Protein AF-0000000073550360 (afdb_homodimer)

Nearest PDB structures (foldseek):
  3hii-assembly1_B  TM=9.681E-01  e=3.483E-104  Homo sapiens
  3mph-assembly1_A  TM=9.671E-01  e=2.203E-102  Homo sapiens
  1n9e-assembly2_C  TM=8.984E-01  e=6.653E-64  Komagataella pastoris
  1w7c-assembly1_A  TM=9.086E-01  e=1.720E-62  Komagataella pastoris
  3pgb-assembly1_A  TM=8.938E-01  e=9.768E-61  Aspergillus nidulans

Organism: Merluccius polli (NCBI:txid89951)

Solvent-accessible surface area (backbone atoms only — not comparable to full-atom values): 73670 Å² total; per-residue (Å²): 118,71,70,65,56,49,56,53,50,51,27,52,47,29,41,52,14,38,62,67,34,27,67,70,56,34,60,62,48,70,67,36,51,52,32,51,51,52,53,55,61,66,38,70,91,65,55,55,49,64,39,71,41,72,67,58,55,35,16,23,52,40,35,53,42,61,38,73,72,54,64,76,54,46,44,41,7,33,75,67,57,42,76,68,64,78,46,32,32,34,32,39,33,38,34,39,64,48,99,69,47,32,42,50,39,32,39,37,28,43,58,64,66,54,79,48,71,41,80,54,71,48,76,90,65,50,78,48,59,47,51,18,54,58,89,44,69,32,58,49,52,52,50,50,52,51,47,44,53,53,39,60,75,40,35,69,62,47,25,60,24,46,53,61,30,31,69,58,97,49,82,88,38,28,38,42,75,49,75,42,34,36,26,49,92,51,68,76,31,35,30,30,42,34,38,38,19,44,57,51,74,52,29,54,68,32,42,65,37,43,33,38,30,37,39,59,64,57,58,49,71,87,70,42,44,70,60,34,28,36,46,76,93,39,80,31,72,29,67,65,56,48,50,53,34,56,75,69,64,72,53,87,81,65,69,49,70,72,80,47,92,82,62,52,65,45,42,76,70,60,46,82,72,59,75,31,70,31,46,49,73,65,50,41,66,27,48,58,78,72,62,75,54,56,48,77,57,91,46,30,40,36,40,50,22,36,34,33,22,43,29,67,38,42,56,38,22,57,32,39,31,51,33,21,50,67,41,42,43,48,23,52,32,42,30,48,49,42,42,34,43,43,35,12,42,69,49,71,53,36,54,54,26,40,45,38,34,24,29,66,36,30,21,60,27,32,54,46,57,42,65,59,31,56,35,54,70,79,37,48,66,35,69,44,69,40,35,63,59,42,84,41,42,29,42,23,48,35,20,30,36,39,39,70,43,52,73,66,39,39,32,29,42,43,63,39,68,60,85,74,46,35,48,62,35,35,37,37,27,54,28,53,30,42,36,45,36,40,41,26,48,57,78,52,32,29,40,39,41,38,42,35,43,37,44,58,63,35,36,35,44,39,41,32,39,25,9,36,55,75,35,39,50,51,47,84,74,23,54,46,17,31,25,63,52,51,92,58,22,22,25,39,22,32,37,38,41,37,37,32,41,37,30,42,18,44,82,42,47,44,21,29,40,32,37,36,42,73,41,75,46,76,46,71,25,91,91,43,74,92,42,71,43,74,38,55,29,66,39,78,44,77,32,50,30,14,59,74,35,48,43,46,57,95,51,91,73,68,81,35,44,38,37,28,9,85,86,41,61,26,88,71,67,40,50,21,18,39,28,58,45,78,43,57,62,51,64,66,84,61,62,87,81,42,62,60,37,46,30,46,43,55,59,49,22,49,35,34,38,34,57,68,49,79,88,62,77,60,68,52,50,48,40,21,30,29,19,16,63,66,33,83,35,47,35,55,63,68,40,68,73,44,48,68,28,58,61,24,41,36,26,41,36,42,42,27,20,37,74,44,70,46,40,17,46,32,37,46,33,28,47,24,84,92,37,59,28,30,37,34,43,33,67,45,24,44,46,67,36,28,54,39,36,31,39,29,60,32,39,37,36,34,51,48,96,88,63,48,69,40,78,47,64,56,37,66,64,47,66,31,82,69,68,36,90,55,59,85,71,73,65,63,48,34,46,70,97,119,73,69,64,55,48,56,54,50,50,27,52,49,30,41,52,14,39,62,68,36,28,67,71,57,34,61,62,48,69,68,36,51,53,33,52,53,51,53,54,61,67,37,70,91,64,55,56,48,63,38,70,41,72,69,58,55,35,17,23,51,40,35,54,43,61,38,74,71,55,64,75,54,47,44,42,8,32,75,67,56,43,75,69,65,78,45,32,32,34,33,37,32,39,36,40,64,47,98,70,48,32,41,50,37,29,40,37,28,42,58,62,67,53,81,49,72,42,81,56,72,48,77,90,64,50,78,49,59,47,52,18,53,57,87,45,69,32,58,49,52,52,49,51,51,50,49,44,54,52,40,60,75,40,35,68,62,46,25,59,23,46,54,62,29,30,69,57,97,48,83,86,38,28,38,41,74,51,76,41,33,35,25,49,93,50,67,76,31,35,29,31,42,33,38,40,18,44,57,52,73,51,30,53,67,31,43,65,38,42,33,37,30,37,38,58,64,57,58,49,71,88,70,42,45,70,60,35,29,36,46,75,94,40,82,31,72,29,69,65,58,48,50,51,34,55,74,68,62,73,53,85,81,65,68,50,70,72,81,47,92,82,62,53,65,45,42,77,71,59,47,81,70,56,74,31,72,31,47,49,73,65,48,42,65,28,48,61,80,71,60,75,54,57,48,75,56,93,45,30,40,35,39,51,23,34,35,32,21,42,31,67,38,43,56,37,22,57,32,39,33,51,34,22,49,66,44,42,43,45,24,52,32,43,31,48,48,44,42,34,42,42,36,12,40,71,49,72,54,36,53,53,27,39,46,37,34,25,29,64,36,32,22,59,27,32,54,44,57,43,66,58,30,56,34,56,69,79,36,48,64,36,69,44,70,41,37,63,60,41,83,43,41,29,42,23,49,35,20,29,37,40,40,69,42,52,72,65,38,40,34,30,42,42,64,38,68,62,85,75,45,34,49,62,36,36,37,34,27,55,27,52,30,40,35,44,34,39,42,27,48,56,78,52,32,28,39,39,40,37,41,35,43,38,44,59,62,35,34,34,45,36,40,31,39,25,11,36,57,74,35,41,51,52,47,82,74,22,54,48,16,31,26,64,51,52,90,57,22,21,26,39,22,32,37,37,41,35,36,33,43,37,29,42,18,43,82,42,46,43,22,28,40,33,36,36,42,73,42,78,45,76,46,70,25,90,92,43,72,94,42,69,44,73,38,56,28,66,40,77,44,79,32,49,29,14,56,74,36,47,43,47,58,94,50,89,74,69,81,36,42,38,37,29,8,86,87,41,61,27,86,72,67,41,49,20,17,38,27,58,44,80,45,57,62,53,66,65,85,60,63,87,83,41,61,59,36,47,30,47,43,56,58,48,22,49,35,34,38,35,55,67,48,79,90,63,75,59,69,52,50,46,38,21,31,30,20,17,63,65,35,84,34,46,35,56,62,69,40,70,74,43,50,69,29,58,60,25,41,36,26,42,36,41,41,27,21,37,74,44,70,45,40,17,45,32,37,46,35,30,46,24,84,92,37,58,30,28,38,32,43,33,68,45,24,44,46,66,35,29,55,39,36,29,41,30,57,33,40,37,35,34,51,49,97,90,62,48,69,42,80,48,64,54,39,67,64,49,67,32,84,69,68,35,89,55,57,84,73,76,64,63,46,36,46,70,98

Structure (mmCIF, N/CA/C/O backbone):
data_AF-0000000073550360-model_v1
#
loop_
_entity.id
_entity.type
_entity.pdbx_description
1 polymer 'Amine oxidase'
#
loop_
_atom_site.group_PDB
_atom_site.id
_atom_site.type_symbol
_atom_site.label_atom_id
_atom_site.label_alt_id
_atom_site.label_comp_id
_atom_site.label_asym_id
_atom_site.label_entity_id
_atom_site.label_seq_id
_atom_site.pdbx_PDB_ins_code
_atom_site.Cartn_x
_atom_site.Cartn_y
_atom_site.Cartn_z
_atom_site.occupancy
_atom_site.B_iso_or_equiv
_atom_site.auth_seq_id
_atom_site.auth_comp_id
_atom_site.auth_asym_id
_atom_site.auth_atom_id
_atom_site.pdbx_PDB_model_num
ATOM 1 N N . MET A 1 1 ? 42.625 -15.438 -0.891 1 30.36 1 MET A N 1
ATOM 2 C CA . MET A 1 1 ? 42.469 -15.234 0.547 1 30.36 1 MET A CA 1
ATOM 3 C C . MET A 1 1 ? 42.656 -13.758 0.91 1 30.36 1 MET A C 1
ATOM 5 O O . MET A 1 1 ? 42.219 -13.336 1.99 1 30.36 1 MET A O 1
ATOM 9 N N . LEU A 1 2 ? 43.531 -13.125 0.065 1 32.03 2 LEU A N 1
ATOM 10 C CA . LEU A 1 2 ? 43.812 -11.727 0.352 1 32.03 2 LEU A CA 1
ATOM 11 C C . LEU A 1 2 ? 42.656 -10.828 -0.138 1 32.03 2 LEU A C 1
ATOM 13 O O . LEU A 1 2 ? 42.656 -9.633 0.141 1 32.03 2 LEU A O 1
ATOM 17 N N . VAL A 1 3 ? 41.906 -11.336 -1.149 1 37.34 3 VAL A N 1
ATOM 18 C CA . VAL A 1 3 ? 40.875 -10.492 -1.728 1 37.34 3 VAL A CA 1
ATOM 19 C C . VAL A 1 3 ? 39.719 -10.32 -0.729 1 37.34 3 VAL A C 1
ATOM 21 O O . VAL A 1 3 ? 39.062 -9.281 -0.708 1 37.34 3 VAL A O 1
ATOM 24 N N . GLY A 1 4 ? 39.375 -11.414 0.111 1 40.28 4 GLY A N 1
ATOM 25 C CA . GLY A 1 4 ? 38.281 -11.375 1.062 1 40.28 4 GLY A CA 1
ATOM 26 C C . GLY A 1 4 ? 38.5 -10.375 2.182 1 40.28 4 GLY A C 1
ATOM 27 O O . GLY A 1 4 ? 37.531 -9.828 2.732 1 40.28 4 GLY A O 1
ATOM 28 N N . CYS A 1 5 ? 39.812 -10.242 2.576 1 43.28 5 CYS A N 1
ATOM 29 C CA . CYS A 1 5 ? 40.188 -9.414 3.725 1 43.28 5 CYS A CA 1
ATOM 30 C C . CYS A 1 5 ? 40.031 -7.934 3.391 1 43.28 5 CYS A C 1
ATOM 32 O O . CYS A 1 5 ? 39.906 -7.102 4.285 1 43.28 5 CYS A O 1
ATOM 34 N N . GLY A 1 6 ? 40.188 -7.629 2.146 1 37.59 6 GLY A N 1
ATOM 35 C CA . GLY A 1 6 ? 40.156 -6.23 1.754 1 37.59 6 GLY A CA 1
ATOM 36 C C . GLY A 1 6 ? 38.75 -5.637 1.763 1 37.59 6 GLY A C 1
ATOM 37 O O . GLY A 1 6 ? 38.531 -4.523 2.248 1 37.59 6 GLY A O 1
ATOM 38 N N . ALA A 1 7 ? 37.875 -6.434 1.271 1 52.09 7 ALA A N 1
ATOM 39 C CA . ALA A 1 7 ? 36.5 -5.969 1.209 1 52.09 7 ALA A CA 1
ATOM 40 C C . ALA A 1 7 ? 35.906 -5.844 2.605 1 52.09 7 ALA A C 1
ATOM 42 O O . ALA A 1 7 ? 35.188 -4.875 2.902 1 52.09 7 ALA A O 1
ATOM 43 N N . ALA A 1 8 ? 36.188 -6.785 3.461 1 58.38 8 ALA A N 1
ATOM 44 C CA . ALA A 1 8 ? 35.688 -6.746 4.828 1 58.38 8 ALA A CA 1
ATOM 45 C C . ALA A 1 8 ? 36.281 -5.578 5.605 1 58.38 8 ALA A C 1
ATOM 47 O O . ALA A 1 8 ? 35.625 -4.969 6.445 1 58.38 8 ALA A O 1
ATOM 48 N N . ARG A 1 9 ? 37.531 -5.309 5.379 1 50.12 9 ARG A N 1
ATOM 49 C CA . ARG A 1 9 ? 38.219 -4.203 6.039 1 50.12 9 ARG A CA 1
ATOM 50 C C . ARG A 1 9 ? 37.688 -2.859 5.555 1 50.12 9 ARG A C 1
ATOM 52 O O . ARG A 1 9 ? 37.5 -1.942 6.355 1 50.12 9 ARG A O 1
ATOM 59 N N . PHE A 1 10 ? 37.344 -2.74 4.281 1 53.59 10 PHE A N 1
ATOM 60 C CA . PHE A 1 10 ? 36.781 -1.526 3.697 1 53.59 10 PHE A CA 1
ATOM 61 C C . PHE A 1 10 ? 35.375 -1.278 4.211 1 53.59 10 PHE A C 1
ATOM 63 O O . PHE A 1 10 ? 35 -0.14 4.512 1 53.59 10 PHE A O 1
ATOM 70 N N . ARG A 1 11 ? 34.75 -2.279 4.457 1 67.38 11 ARG A N 1
ATOM 71 C CA . ARG A 1 11 ? 33.375 -2.195 4.977 1 67.38 11 ARG A CA 1
ATOM 72 C C . ARG A 1 11 ? 33.375 -1.773 6.441 1 67.38 11 ARG A C 1
ATOM 74 O O . ARG A 1 11 ? 32.531 -0.972 6.863 1 67.38 11 ARG A O 1
ATOM 81 N N . ARG A 1 12 ? 34.312 -2.326 7.18 1 70 12 ARG A N 1
ATOM 82 C CA . ARG A 1 12 ? 34.438 -1.951 8.586 1 70 12 ARG A CA 1
ATOM 83 C C . ARG A 1 12 ? 34.875 -0.504 8.727 1 70 12 ARG A C 1
ATOM 85 O O . ARG A 1 12 ? 34.375 0.23 9.586 1 70 12 ARG A O 1
ATOM 92 N N . SER A 1 13 ? 35.688 -0.135 7.781 1 75.94 13 SER A N 1
ATOM 93 C CA . SER A 1 13 ? 36.156 1.251 7.793 1 75.94 13 SER A CA 1
ATOM 94 C C . SER A 1 13 ? 35.031 2.205 7.395 1 75.94 13 SER A C 1
ATOM 96 O O . SER A 1 13 ? 34.812 3.24 8.039 1 75.94 13 SER A O 1
ATOM 98 N N . GLY A 1 14 ? 34.281 1.808 6.48 1 79.56 14 GLY A N 1
ATOM 99 C CA . GLY A 1 14 ? 33.156 2.627 6.055 1 79.56 14 GLY A CA 1
ATOM 100 C C . GLY A 1 14 ? 32.156 2.842 7.152 1 79.56 14 GLY A C 1
ATOM 101 O O . GLY A 1 14 ? 31.688 3.969 7.375 1 79.56 14 GLY A O 1
ATOM 102 N N . ARG A 1 15 ? 31.891 1.861 7.832 1 85.06 15 ARG A N 1
ATOM 103 C CA . ARG A 1 15 ? 30.953 1.951 8.945 1 85.06 15 ARG A CA 1
ATOM 104 C C . ARG A 1 15 ? 31.5 2.834 10.062 1 85.06 15 ARG A C 1
ATOM 106 O O . ARG A 1 15 ? 30.781 3.643 10.641 1 85.06 15 ARG A O 1
ATOM 113 N N . ASN A 1 16 ? 32.719 2.645 10.367 1 90.25 16 ASN A N 1
ATOM 114 C CA . ASN A 1 16 ? 33.344 3.445 11.422 1 90.25 16 ASN A CA 1
ATOM 115 C C . ASN A 1 16 ? 33.375 4.926 11.055 1 90.25 16 ASN A C 1
ATOM 117 O O . ASN A 1 16 ? 33.156 5.781 11.922 1 90.25 16 ASN A O 1
ATOM 121 N N . TRP A 1 17 ? 33.625 5.164 9.836 1 93 17 TRP A N 1
ATOM 122 C CA . TRP A 1 17 ? 33.625 6.551 9.383 1 93 17 TRP A CA 1
ATOM 123 C C . TRP A 1 17 ? 32.219 7.137 9.406 1 93 17 TRP A C 1
ATOM 125 O O . TRP A 1 17 ? 32.031 8.312 9.719 1 93 17 TRP A O 1
ATOM 135 N N . ALA A 1 18 ? 31.297 6.266 9.047 1 92.88 18 ALA A N 1
ATOM 136 C CA . ALA A 1 18 ? 29.906 6.699 9.109 1 92.88 18 ALA A CA 1
ATOM 137 C C . ALA A 1 18 ? 29.516 7.055 10.539 1 92.88 18 ALA A C 1
ATOM 139 O O . ALA A 1 18 ? 28.875 8.086 10.773 1 92.88 18 ALA A O 1
ATOM 140 N N . HIS A 1 19 ? 29.844 6.207 11.438 1 94.31 19 HIS A N 1
ATOM 141 C CA . HIS A 1 19 ? 29.578 6.457 12.844 1 94.31 19 HIS A CA 1
ATOM 142 C C . HIS A 1 19 ? 30.266 7.73 13.32 1 94.31 19 HIS A C 1
ATOM 144 O O . HIS A 1 19 ? 29.656 8.547 14.016 1 94.31 19 HIS A O 1
ATOM 150 N N . HIS A 1 20 ? 31.484 7.895 12.906 1 94.12 20 HIS A N 1
ATOM 151 C CA . HIS A 1 20 ? 32.25 9.078 13.242 1 94.12 20 HIS A CA 1
ATOM 152 C C . HIS A 1 20 ? 31.594 10.344 12.719 1 94.12 20 HIS A C 1
ATOM 154 O O . HIS A 1 20 ? 31.547 11.359 13.414 1 94.12 20 HIS A O 1
ATOM 160 N N . GLY A 1 21 ? 31.078 10.258 11.539 1 96.44 21 GLY A N 1
ATOM 161 C CA . GLY A 1 21 ? 30.547 11.43 10.867 1 96.44 21 GLY A CA 1
ATOM 162 C C . GLY A 1 21 ? 29.109 11.727 11.25 1 96.44 21 GLY A C 1
ATOM 163 O O . GLY A 1 21 ? 28.578 12.805 10.938 1 96.44 21 GLY A O 1
ATOM 164 N N . ALA A 1 22 ? 28.422 10.828 11.945 1 97.19 22 ALA A N 1
ATOM 165 C CA . ALA A 1 22 ? 26.984 10.906 12.18 1 97.19 22 ALA A CA 1
ATOM 166 C C . ALA A 1 22 ? 26.625 12.195 12.906 1 97.19 22 ALA A C 1
ATOM 168 O O . ALA A 1 22 ? 25.578 12.797 12.625 1 97.19 22 ALA A O 1
ATOM 169 N N . SER A 1 23 ? 27.422 12.672 13.812 1 97.12 23 SER A N 1
ATOM 170 C CA . SER A 1 23 ? 27.109 13.797 14.68 1 97.12 23 SER A CA 1
ATOM 171 C C . SER A 1 23 ? 27.047 15.102 13.883 1 97.12 23 SER A C 1
ATOM 173 O O . SER A 1 23 ? 26.484 16.094 14.352 1 97.12 23 SER A O 1
ATOM 175 N N . MET A 1 24 ? 27.688 15.109 12.664 1 97 24 MET A N 1
ATOM 176 C CA . MET A 1 24 ? 27.625 16.297 11.82 1 97 24 MET A CA 1
ATOM 177 C C . MET A 1 24 ? 26.172 16.641 11.469 1 97 24 MET A C 1
ATOM 179 O O . MET A 1 24 ? 25.859 17.812 11.227 1 97 24 MET A O 1
ATOM 183 N N . PHE A 1 25 ? 25.344 15.617 11.5 1 98.25 25 PHE A N 1
ATOM 184 C CA . PHE A 1 25 ? 23.969 15.781 11.031 1 98.25 25 PHE A CA 1
ATOM 185 C C . PHE A 1 25 ? 23.016 15.906 12.211 1 98.25 25 PHE A C 1
ATOM 187 O O . PHE A 1 25 ? 21.812 16.156 12.023 1 98.25 25 PHE A O 1
ATOM 194 N N . ALA A 1 26 ? 23.484 15.75 13.438 1 98.12 26 ALA A N 1
ATOM 195 C CA . ALA A 1 26 ? 22.609 15.773 14.609 1 98.12 26 ALA A CA 1
ATOM 196 C C . ALA A 1 26 ? 21.953 17.141 14.773 1 98.12 26 ALA A C 1
ATOM 198 O O . ALA A 1 26 ? 22.562 18.172 14.492 1 98.12 26 ALA A O 1
ATOM 199 N N . ASP A 1 27 ? 20.766 17.156 15.289 1 98.12 27 ASP A N 1
ATOM 200 C CA . ASP A 1 27 ? 20.141 18.422 15.672 1 98.12 27 ASP A CA 1
ATOM 201 C C . ASP A 1 27 ? 20.984 19.172 16.703 1 98.12 27 ASP A C 1
ATOM 203 O O . ASP A 1 27 ? 21.75 18.562 17.438 1 98.12 27 ASP A O 1
ATOM 207 N N . LEU A 1 28 ? 20.812 20.469 16.688 1 98.44 28 LEU A N 1
ATOM 208 C CA . LEU A 1 28 ? 21.531 21.25 17.688 1 98.44 28 LEU A CA 1
ATOM 209 C C . LEU A 1 28 ? 21.125 20.844 19.109 1 98.44 28 LEU A C 1
ATOM 211 O O . LEU A 1 28 ? 19.953 20.625 19.375 1 98.44 28 LEU A O 1
ATOM 215 N N . SER A 1 29 ? 22.141 20.656 19.969 1 97.88 29 SER A N 1
ATOM 216 C CA . SER A 1 29 ? 21.859 20.391 21.375 1 97.88 29 SER A CA 1
ATOM 217 C C . SER A 1 29 ? 21.312 21.609 22.094 1 97.88 29 SER A C 1
ATOM 219 O O . SER A 1 29 ? 21.391 22.734 21.562 1 97.88 29 SER A O 1
ATOM 221 N N . VAL A 1 30 ? 20.75 21.438 23.25 1 98.31 30 VAL A N 1
ATOM 222 C CA . VAL A 1 30 ? 20.25 22.531 24.062 1 98.31 30 VAL A CA 1
ATOM 223 C C . VAL A 1 30 ? 21.375 23.531 24.328 1 98.31 30 VAL A C 1
ATOM 225 O O . VAL A 1 30 ? 21.172 24.75 24.25 1 98.31 30 VAL A O 1
ATOM 228 N N . ARG A 1 31 ? 22.578 23.047 24.609 1 98.38 31 ARG A N 1
ATOM 229 C CA . ARG A 1 31 ? 23.734 23.891 24.859 1 98.38 31 ARG A CA 1
ATOM 230 C C . ARG A 1 31 ? 24.062 24.734 23.641 1 98.38 31 ARG A C 1
ATOM 232 O O . ARG A 1 31 ? 24.328 25.938 23.75 1 98.38 31 ARG A O 1
ATOM 239 N N . GLU A 1 32 ? 24.062 24.109 22.5 1 98.75 32 GLU A N 1
ATOM 240 C CA . GLU A 1 32 ? 24.344 24.844 21.266 1 98.75 32 GLU A CA 1
ATOM 241 C C . GLU A 1 32 ? 23.281 25.891 20.984 1 98.75 32 GLU A C 1
ATOM 243 O O . GLU A 1 32 ? 23.594 27.016 20.578 1 98.75 32 GLU A O 1
ATOM 248 N N . LEU A 1 33 ? 22.031 25.562 21.141 1 98.81 33 LEU A N 1
ATOM 249 C CA . LEU A 1 33 ? 20.938 26.5 20.922 1 98.81 33 LEU A CA 1
ATOM 250 C C . LEU A 1 33 ? 21.062 27.719 21.828 1 98.81 33 LEU A C 1
ATOM 252 O O . LEU A 1 33 ? 20.906 28.859 21.375 1 98.81 33 LEU A O 1
ATOM 256 N N . LYS A 1 34 ? 21.328 27.469 23.094 1 98.69 34 LYS A N 1
ATOM 257 C CA . LYS A 1 34 ? 21.484 28.562 24.047 1 98.69 34 LYS A CA 1
ATOM 258 C C . LYS A 1 34 ? 22.703 29.422 23.703 1 98.69 34 LYS A C 1
ATOM 260 O O . LYS A 1 34 ? 22.656 30.641 23.844 1 98.69 34 LYS A O 1
ATOM 265 N N . ALA A 1 35 ? 23.781 28.75 23.266 1 98.75 35 ALA A N 1
ATOM 266 C CA . ALA A 1 35 ? 25 29.469 22.875 1 98.75 35 ALA A CA 1
ATOM 267 C C . ALA A 1 35 ? 24.734 30.391 21.688 1 98.75 35 ALA A C 1
ATOM 269 O O . ALA A 1 35 ? 25.203 31.531 21.672 1 98.75 35 ALA A O 1
ATOM 270 N N . VAL A 1 36 ? 24.047 29.906 20.703 1 98.81 36 VAL A N 1
ATOM 271 C CA . VAL A 1 36 ? 23.719 30.688 19.516 1 98.81 36 VAL A CA 1
ATOM 272 C C . VAL A 1 36 ? 22.859 31.875 19.906 1 98.81 36 VAL A C 1
ATOM 274 O O . VAL A 1 36 ? 23.109 33 19.469 1 98.81 36 VAL A O 1
ATOM 277 N N . ARG A 1 37 ? 21.828 31.688 20.656 1 98.56 37 ARG A N 1
ATOM 278 C CA . ARG A 1 37 ? 20.969 32.75 21.109 1 98.56 37 ARG A CA 1
ATOM 279 C C . ARG A 1 37 ? 21.75 33.812 21.875 1 98.56 37 ARG A C 1
ATOM 281 O O . ARG A 1 37 ? 21.609 35.031 21.625 1 98.56 37 ARG A O 1
ATOM 288 N N . SER A 1 38 ? 22.547 33.344 22.844 1 98.19 38 SER A N 1
ATOM 289 C CA . SER A 1 38 ? 23.344 34.25 23.672 1 98.19 38 SER A CA 1
ATOM 290 C C . SER A 1 38 ? 24.281 35.094 22.828 1 98.19 38 SER A C 1
ATOM 292 O O . SER A 1 38 ? 24.406 36.312 23.047 1 98.19 38 SER A O 1
ATOM 294 N N . TYR A 1 39 ? 24.984 34.531 21.938 1 98.56 39 TYR A N 1
ATOM 295 C CA . TYR A 1 39 ? 25.906 35.219 21.047 1 98.56 39 TYR A CA 1
ATOM 296 C C . TYR A 1 39 ? 25.203 36.344 20.297 1 98.56 39 TYR A C 1
ATOM 298 O O . TYR A 1 39 ? 25.688 37.5 20.281 1 98.56 39 TYR A O 1
ATOM 306 N N . LEU A 1 40 ? 24.047 36.031 19.672 1 98.69 40 LEU A N 1
ATOM 307 C CA . LEU A 1 40 ? 23.344 37.031 18.875 1 98.69 40 LEU A CA 1
ATOM 308 C C . LEU A 1 40 ? 22.766 38.125 19.75 1 98.69 40 LEU A C 1
ATOM 310 O O . LEU A 1 40 ? 22.734 39.281 19.344 1 98.69 40 LEU A O 1
ATOM 314 N N . HIS A 1 41 ? 22.281 37.812 20.938 1 97.88 41 HIS A N 1
ATOM 315 C CA . HIS A 1 41 ? 21.703 38.812 21.844 1 97.88 41 HIS A CA 1
ATOM 316 C C . HIS A 1 41 ? 22.766 39.75 22.375 1 97.88 41 HIS A C 1
ATOM 318 O O . HIS A 1 41 ? 22.453 40.844 22.828 1 97.88 41 HIS A O 1
ATOM 324 N N . LYS A 1 42 ? 24.016 39.312 22.328 1 97.38 42 LYS A N 1
ATOM 325 C CA . LYS A 1 42 ? 25.109 40.156 22.797 1 97.38 42 LYS A CA 1
ATOM 326 C C . LYS A 1 42 ? 25.516 41.188 21.75 1 97.38 42 LYS A C 1
ATOM 328 O O . LYS A 1 42 ? 26.219 42.156 22.047 1 97.38 42 LYS A O 1
ATOM 333 N N . LEU A 1 43 ? 25.094 41.031 20.594 1 97.81 43 LEU A N 1
ATOM 334 C CA . LEU A 1 43 ? 25.406 41.969 19.531 1 97.81 43 LEU A CA 1
ATOM 335 C C . LEU A 1 43 ? 24.422 43.156 19.547 1 97.81 43 LEU A C 1
ATOM 337 O O . LEU A 1 43 ? 23.297 43.031 19.062 1 97.81 43 LEU A O 1
ATOM 341 N N . PRO A 1 44 ? 24.828 44.344 19.922 1 95.88 44 PRO A N 1
ATOM 342 C CA . PRO A 1 44 ? 23.906 45.469 20.062 1 95.88 44 PRO A CA 1
ATOM 343 C C . PRO A 1 44 ? 23.328 45.938 18.734 1 95.88 44 PRO A C 1
ATOM 345 O O . PRO A 1 44 ? 22.203 46.438 18.672 1 95.88 44 PRO A O 1
ATOM 348 N N . GLU A 1 45 ? 24.094 45.719 17.703 1 95.25 45 GLU A N 1
ATOM 349 C CA . GLU A 1 45 ? 23.656 46.219 16.406 1 95.25 45 GLU A CA 1
ATOM 350 C C . GLU A 1 45 ? 22.406 45.5 15.93 1 95.25 45 GLU A C 1
ATOM 352 O O . GLU A 1 45 ? 21.672 46 15.07 1 95.25 45 GLU A O 1
ATOM 357 N N . LEU A 1 46 ? 22.141 44.312 16.469 1 97.44 46 LEU A N 1
ATOM 358 C CA . LEU A 1 46 ? 20.969 43.562 16.047 1 97.44 46 LEU A CA 1
ATOM 359 C C . LEU A 1 46 ? 19.719 44 16.797 1 97.44 46 LEU A C 1
ATOM 361 O O . LEU A 1 46 ? 18.609 43.75 16.344 1 97.44 46 LEU A O 1
ATOM 365 N N . GLY A 1 47 ? 19.891 44.625 17.953 1 97.12 47 GLY A N 1
ATOM 366 C CA . GLY A 1 47 ? 18.781 45.125 18.719 1 97.12 47 GLY A CA 1
ATOM 367 C C . GLY A 1 47 ? 17.766 44.062 19.078 1 97.12 47 GLY A C 1
ATOM 368 O O . GLY A 1 47 ? 16.547 44.312 19.047 1 97.12 47 GLY A O 1
ATOM 369 N N . LEU A 1 48 ? 18.141 42.875 19.406 1 98 48 LEU A N 1
ATOM 370 C CA . LEU A 1 48 ? 17.25 41.75 19.625 1 98 48 LEU A CA 1
ATOM 371 C C . LEU A 1 48 ? 16.531 41.875 20.969 1 98 48 LEU A C 1
ATOM 373 O O . LEU A 1 48 ? 17.141 42.312 21.953 1 98 48 LEU A O 1
ATOM 377 N N . THR A 1 49 ? 15.281 41.562 20.953 1 97.12 49 THR A N 1
ATOM 378 C CA . THR A 1 49 ? 14.484 41.406 22.156 1 97.12 49 THR A CA 1
ATOM 379 C C . THR A 1 49 ? 13.844 40.031 22.203 1 97.12 49 THR A C 1
ATOM 381 O O . THR A 1 49 ? 14.078 39.188 21.328 1 97.12 49 THR A O 1
ATOM 384 N N . ASP A 1 50 ? 13.07 39.781 23.25 1 96.56 50 ASP A N 1
ATOM 385 C CA . ASP A 1 50 ? 12.445 38.469 23.422 1 96.56 50 ASP A CA 1
ATOM 386 C C . ASP A 1 50 ? 11.367 38.219 22.375 1 96.56 50 ASP A C 1
ATOM 388 O O . ASP A 1 50 ? 10.578 39.125 22.062 1 96.56 50 ASP A O 1
ATOM 392 N N . ALA A 1 51 ? 11.414 37.094 21.797 1 96.5 51 ALA A N 1
ATOM 393 C CA . ALA A 1 51 ? 10.445 36.719 20.766 1 96.5 51 ALA A CA 1
ATOM 394 C C . ALA A 1 51 ? 9.016 36.781 21.297 1 96.5 51 ALA A C 1
ATOM 396 O O . ALA A 1 51 ? 8.102 37.188 20.578 1 96.5 51 ALA A O 1
ATOM 397 N N . ARG A 1 52 ? 8.781 36.5 22.562 1 94.31 52 ARG A N 1
ATOM 398 C CA . ARG A 1 52 ? 7.438 36.375 23.109 1 94.31 52 ARG A CA 1
ATOM 399 C C . ARG A 1 52 ? 6.98 37.719 23.703 1 94.31 52 ARG A C 1
ATOM 401 O O . ARG A 1 52 ? 5.891 37.812 24.281 1 94.31 52 ARG A O 1
ATOM 408 N N . SER A 1 53 ? 7.797 38.719 23.516 1 95.25 53 SER A N 1
ATOM 409 C CA . SER A 1 53 ? 7.371 40.031 23.984 1 95.25 53 SER A CA 1
ATOM 410 C C . SER A 1 53 ? 6.18 40.562 23.188 1 95.25 53 SER A C 1
ATOM 412 O O . SER A 1 53 ? 5.977 40.156 22.047 1 95.25 53 SER A O 1
ATOM 414 N N . LYS A 1 54 ? 5.457 41.469 23.672 1 93.88 54 LYS A N 1
ATOM 415 C CA . LYS A 1 54 ? 4.148 41.875 23.172 1 93.88 54 LYS A CA 1
ATOM 416 C C . LYS A 1 54 ? 4.285 42.719 21.922 1 93.88 54 LYS A C 1
ATOM 418 O O . LYS A 1 54 ? 3.531 42.562 20.953 1 93.88 54 LYS A O 1
ATOM 423 N N . PRO A 1 55 ? 5.223 43.656 21.906 1 95.94 55 PRO A N 1
ATOM 424 C CA . PRO A 1 55 ? 5.285 44.531 20.719 1 95.94 55 PRO A CA 1
ATOM 425 C C . PRO A 1 55 ? 5.625 43.75 19.453 1 95.94 55 PRO A C 1
ATOM 427 O O . PRO A 1 55 ? 6.441 42.812 19.484 1 95.94 55 PRO A O 1
ATOM 430 N N . LEU A 1 56 ? 4.965 44.062 18.406 1 97.06 56 LEU A N 1
ATOM 431 C CA . LEU A 1 56 ? 5.281 43.469 17.109 1 97.06 56 LEU A CA 1
ATOM 432 C C . LEU A 1 56 ? 6.457 44.188 16.453 1 97.06 56 LEU A C 1
ATOM 434 O O . LEU A 1 56 ? 7.195 43.562 15.672 1 97.06 56 LEU A O 1
ATOM 438 N N . LYS A 1 57 ? 6.547 45.531 16.734 1 97 57 LYS A N 1
ATOM 439 C CA . LYS A 1 57 ? 7.703 46.281 16.281 1 97 57 LYS A CA 1
ATOM 440 C C . LYS A 1 57 ? 8.945 45.969 17.094 1 97 57 LYS A C 1
ATOM 442 O O . LYS A 1 57 ? 9.352 46.75 17.953 1 97 57 LYS A O 1
ATOM 447 N N . LYS A 1 58 ? 9.57 44.906 16.844 1 97.56 58 LYS A N 1
ATOM 448 C CA . LYS A 1 58 ? 10.734 44.406 17.562 1 97.56 58 LYS A CA 1
ATOM 449 C C . LYS A 1 58 ? 11.633 43.594 16.641 1 97.56 58 LYS A C 1
ATOM 451 O O . LYS A 1 58 ? 11.211 43.156 15.57 1 97.56 58 LYS A O 1
ATOM 456 N N . ASN A 1 59 ? 12.836 43.5 17.031 1 98.25 59 ASN A N 1
ATOM 457 C CA . ASN A 1 59 ? 13.742 42.5 16.453 1 98.25 59 ASN A CA 1
ATOM 458 C C . ASN A 1 59 ? 13.828 41.25 17.312 1 98.25 59 ASN A C 1
ATOM 460 O O . ASN A 1 59 ? 13.992 41.344 18.531 1 98.25 59 ASN A O 1
ATOM 464 N N . SER A 1 60 ? 13.586 40.094 16.719 1 98.31 60 SER A N 1
ATOM 465 C CA . SER A 1 60 ? 13.617 38.844 17.516 1 98.31 60 SER A CA 1
ATOM 466 C C . SER A 1 60 ? 14.039 37.656 16.672 1 98.31 60 SER A C 1
ATOM 468 O O . SER A 1 60 ? 13.938 37.688 15.438 1 98.31 60 SER A O 1
ATOM 470 N N . ILE A 1 61 ? 14.555 36.625 17.297 1 98.5 61 ILE A N 1
ATOM 471 C CA . ILE A 1 61 ? 14.891 35.375 16.641 1 98.5 61 ILE A CA 1
ATOM 472 C C . ILE A 1 61 ? 13.633 34.5 16.469 1 98.5 61 ILE A C 1
ATOM 474 O O . ILE A 1 61 ? 12.914 34.25 17.438 1 98.5 61 ILE A O 1
ATOM 478 N N . LEU A 1 62 ? 13.383 34.094 15.281 1 98.25 62 LEU A N 1
ATOM 479 C CA . LEU A 1 62 ? 12.227 33.25 15.016 1 98.25 62 LEU A CA 1
ATOM 480 C C . LEU A 1 62 ? 12.602 31.766 15.133 1 98.25 62 LEU A C 1
ATOM 482 O O . LEU A 1 62 ? 11.82 30.969 15.656 1 98.25 62 LEU A O 1
ATOM 486 N N . MET A 1 63 ? 13.734 31.375 14.609 1 98.62 63 MET A N 1
ATOM 487 C CA . MET A 1 63 ? 14.07 29.953 14.539 1 98.62 63 MET A CA 1
ATOM 488 C C . MET A 1 63 ? 15.586 29.75 14.555 1 98.62 63 MET A C 1
ATOM 490 O O . MET A 1 63 ? 16.328 30.562 14.008 1 98.62 63 MET A O 1
ATOM 494 N N . ILE A 1 64 ? 16.094 28.75 15.18 1 98.75 64 ILE A N 1
ATOM 495 C CA . ILE A 1 64 ? 17.453 28.266 15.125 1 98.75 64 ILE A CA 1
ATOM 496 C C . ILE A 1 64 ? 17.469 26.781 14.789 1 98.75 64 ILE A C 1
ATOM 498 O O . ILE A 1 64 ? 16.797 25.984 15.461 1 98.75 64 ILE A O 1
ATOM 502 N N . GLU A 1 65 ? 18.094 26.344 13.805 1 98.38 65 GLU A N 1
ATOM 503 C CA . GLU A 1 65 ? 18.281 24.922 13.5 1 98.38 65 GLU A CA 1
ATOM 504 C C . GLU A 1 65 ? 19.672 24.672 12.914 1 98.38 65 GLU A C 1
ATOM 506 O O . GLU A 1 65 ? 20.438 25.594 12.664 1 98.38 65 GLU A O 1
ATOM 511 N N . LEU A 1 66 ? 20.031 23.438 12.75 1 98.5 66 LEU A N 1
ATOM 512 C CA . LEU A 1 66 ? 21.328 23.047 12.211 1 98.5 66 LEU A CA 1
ATOM 513 C C . LEU A 1 66 ? 21.469 23.5 10.766 1 98.5 66 LEU A C 1
ATOM 515 O O . LEU A 1 66 ? 20.531 23.359 9.969 1 98.5 66 LEU A O 1
ATOM 519 N N . HIS A 1 67 ? 22.547 24.141 10.469 1 98 67 HIS A N 1
ATOM 520 C CA . HIS A 1 67 ? 22.953 24.344 9.086 1 98 67 HIS A CA 1
ATOM 521 C C . HIS A 1 67 ? 23.875 23.219 8.617 1 98 67 HIS A C 1
ATOM 523 O O . HIS A 1 67 ? 24.969 23.047 9.156 1 98 67 HIS A O 1
ATOM 529 N N . LEU A 1 68 ? 23.516 22.516 7.68 1 97.31 68 LEU A N 1
ATOM 530 C CA . LEU A 1 68 ? 24.25 21.328 7.23 1 97.31 68 LEU A CA 1
ATOM 531 C C . LEU A 1 68 ? 25.531 21.734 6.516 1 97.31 68 LEU A C 1
ATOM 533 O O . LEU A 1 68 ? 25.594 22.781 5.855 1 97.31 68 LEU A O 1
ATOM 537 N N . PRO A 1 69 ? 26.578 20.984 6.633 1 97.25 69 PRO A N 1
ATOM 538 C CA . PRO A 1 69 ? 27.781 21.234 5.828 1 97.25 69 PRO A CA 1
ATOM 539 C C . PRO A 1 69 ? 27.562 20.953 4.344 1 97.25 69 PRO A C 1
ATOM 541 O O . PRO A 1 69 ? 26.625 20.234 3.975 1 97.25 69 PRO A O 1
ATOM 544 N N . ARG A 1 70 ? 28.469 21.594 3.57 1 96.56 70 ARG A N 1
ATOM 545 C CA . ARG A 1 70 ? 28.484 21.219 2.158 1 96.56 70 ARG A CA 1
ATOM 546 C C . ARG A 1 70 ? 28.797 19.734 1.99 1 96.56 70 ARG A C 1
ATOM 548 O O . ARG A 1 70 ? 29.562 19.172 2.768 1 96.56 70 ARG A O 1
ATOM 555 N N . LYS A 1 71 ? 28.141 19.156 0.989 1 97.12 71 LYS A N 1
ATOM 556 C CA . LYS A 1 71 ? 28.234 17.703 0.802 1 97.12 71 LYS A CA 1
ATOM 557 C C . LYS A 1 71 ? 29.703 17.266 0.678 1 97.12 71 LYS A C 1
ATOM 559 O O . LYS A 1 71 ? 30.109 16.266 1.271 1 97.12 71 LYS A O 1
ATOM 564 N N . HIS A 1 72 ? 30.5 17.969 -0.137 1 96.38 72 HIS A N 1
ATOM 565 C CA . HIS A 1 72 ? 31.891 17.547 -0.356 1 96.38 72 HIS A CA 1
ATOM 566 C C . HIS A 1 72 ? 32.688 17.594 0.94 1 96.38 72 HIS A C 1
ATOM 568 O O . HIS A 1 72 ? 33.625 16.812 1.134 1 96.38 72 HIS A O 1
ATOM 574 N N . GLU A 1 73 ? 32.375 18.531 1.832 1 97.38 73 GLU A N 1
ATOM 575 C CA . GLU A 1 73 ? 33.031 18.609 3.135 1 97.38 73 GLU A CA 1
ATOM 576 C C . GLU A 1 73 ? 32.594 17.438 4.031 1 97.38 73 GLU A C 1
ATOM 578 O O . GLU A 1 73 ? 33.438 16.859 4.727 1 97.38 73 GLU A O 1
ATOM 583 N N . ALA A 1 74 ? 31.375 17.156 4.047 1 97.88 74 ALA A N 1
ATOM 584 C CA . ALA A 1 74 ? 30.859 16.047 4.84 1 97.88 74 ALA A CA 1
ATOM 585 C C . ALA A 1 74 ? 31.469 14.727 4.395 1 97.88 74 ALA A C 1
ATOM 587 O O . ALA A 1 74 ? 31.781 13.867 5.227 1 97.88 74 ALA A O 1
ATOM 588 N N . LEU A 1 75 ? 31.641 14.57 3.078 1 97.44 75 LEU A N 1
ATOM 589 C CA . LEU A 1 75 ? 32.125 13.305 2.523 1 97.44 75 LEU A CA 1
ATOM 590 C C . LEU A 1 75 ? 33.562 13.047 2.936 1 97.44 75 LEU A C 1
ATOM 592 O O . LEU A 1 75 ? 34 11.898 3.021 1 97.44 75 LEU A O 1
ATOM 596 N N . ARG A 1 76 ? 34.344 14.109 3.246 1 96.94 76 ARG A N 1
ATOM 597 C CA . ARG A 1 76 ? 35.688 13.922 3.746 1 96.94 76 ARG A CA 1
ATOM 598 C C . ARG A 1 76 ? 35.688 13.18 5.078 1 96.94 76 ARG A C 1
ATOM 600 O O . ARG A 1 76 ? 36.531 12.328 5.32 1 96.94 76 ARG A O 1
ATOM 607 N N . ALA A 1 77 ? 34.719 13.469 5.906 1 96.75 77 ALA A N 1
ATOM 608 C CA . ALA A 1 77 ? 34.594 12.781 7.184 1 96.75 77 ALA A CA 1
ATOM 609 C C . ALA A 1 77 ? 34 11.391 6.996 1 96.75 77 ALA A C 1
ATOM 611 O O . ALA A 1 77 ? 34.469 10.414 7.582 1 96.75 77 ALA A O 1
ATOM 612 N N . LEU A 1 78 ? 33 11.258 6.18 1 97.31 78 LEU A N 1
ATOM 613 C CA . LEU A 1 78 ? 32.188 10.047 6.035 1 97.31 78 LEU A CA 1
ATOM 614 C C . LEU A 1 78 ? 32.969 8.969 5.293 1 97.31 78 LEU A C 1
ATOM 616 O O . LEU A 1 78 ? 32.781 7.773 5.543 1 97.31 78 LEU A O 1
ATOM 620 N N . ASP A 1 79 ? 33.812 9.414 4.344 1 95.44 79 ASP A N 1
ATOM 621 C CA . ASP A 1 79 ? 34.438 8.438 3.463 1 95.44 79 ASP A CA 1
ATOM 622 C C . ASP A 1 79 ? 35.938 8.258 3.807 1 95.44 79 ASP A C 1
ATOM 624 O O . ASP A 1 79 ? 36.531 7.242 3.465 1 95.44 79 ASP A O 1
ATOM 628 N N . ARG A 1 80 ? 36.562 9.273 4.523 1 93.94 80 ARG A N 1
ATOM 629 C CA . ARG A 1 80 ? 38 9.219 4.742 1 93.94 80 ARG A CA 1
ATOM 630 C C . ARG A 1 80 ? 38.312 9.359 6.223 1 93.94 80 ARG A C 1
ATOM 632 O O . ARG A 1 80 ? 39.5 9.352 6.602 1 93.94 80 ARG A O 1
ATOM 639 N N . GLY A 1 81 ? 37.312 9.516 6.996 1 93.25 81 GLY A N 1
ATOM 640 C CA . GLY A 1 81 ? 37.562 9.602 8.43 1 93.25 81 GLY A CA 1
ATOM 641 C C . GLY A 1 81 ? 38.219 10.898 8.844 1 93.25 81 GLY A C 1
ATOM 642 O O . GLY A 1 81 ? 38.781 10.984 9.938 1 93.25 81 GLY A O 1
ATOM 643 N N . GLN A 1 82 ? 38.219 11.852 8.016 1 96 82 GLN A N 1
ATOM 644 C CA . GLN A 1 82 ? 38.844 13.133 8.336 1 96 82 GLN A CA 1
ATOM 645 C C . GLN A 1 82 ? 38 13.891 9.383 1 96 82 GLN A C 1
ATOM 647 O O . GLN A 1 82 ? 36.969 13.398 9.836 1 96 82 GLN A O 1
ATOM 652 N N . ALA A 1 83 ? 38.562 14.977 9.766 1 96.31 83 ALA A N 1
ATOM 653 C CA . ALA A 1 83 ? 37.875 15.805 10.758 1 96.31 83 ALA A CA 1
ATOM 654 C C . ALA A 1 83 ? 36.531 16.281 10.242 1 96.31 83 ALA A C 1
ATOM 656 O O . ALA A 1 83 ? 36.406 16.625 9.062 1 96.31 83 ALA A O 1
ATOM 657 N N . LYS A 1 84 ? 35.625 16.234 11.078 1 97.12 84 LYS A N 1
ATOM 658 C CA . LYS A 1 84 ? 34.281 16.719 10.734 1 97.12 84 LYS A CA 1
ATOM 659 C C . LYS A 1 84 ? 34.281 18.234 10.531 1 97.12 84 LYS A C 1
ATOM 661 O O . LYS A 1 84 ? 35 18.953 11.242 1 97.12 84 LYS A O 1
ATOM 666 N N . PRO A 1 85 ? 33.469 18.672 9.547 1 97.12 85 PRO A N 1
ATOM 667 C CA . PRO A 1 85 ? 33.281 20.125 9.477 1 97.12 85 PRO A CA 1
ATOM 668 C C . PRO A 1 85 ? 32.688 20.703 10.758 1 97.12 85 PRO A C 1
ATOM 670 O O . PRO A 1 85 ? 31.953 20.031 11.469 1 97.12 85 PRO A O 1
ATOM 673 N N . SER A 1 86 ? 33.094 21.984 11.016 1 96 86 SER A N 1
ATOM 674 C CA . SER A 1 86 ? 32.5 22.672 12.18 1 96 86 SER A CA 1
ATOM 675 C C . SER A 1 86 ? 31 22.781 12.07 1 96 86 SER A C 1
ATOM 677 O O . SER A 1 86 ? 30.469 23.062 10.992 1 96 86 SER A O 1
ATOM 679 N N . ARG A 1 87 ? 30.359 22.547 13.164 1 98 87 ARG A N 1
ATOM 680 C CA . ARG A 1 87 ? 28.906 22.688 13.18 1 98 87 ARG A CA 1
ATOM 681 C C . ARG A 1 87 ? 28.5 24.156 13.125 1 98 87 ARG A C 1
ATOM 683 O O . ARG A 1 87 ? 29.188 25.016 13.68 1 98 87 ARG A O 1
ATOM 690 N N . GLU A 1 88 ? 27.469 24.391 12.398 1 98.56 88 GLU A N 1
ATOM 691 C CA . GLU A 1 88 ? 26.938 25.734 12.219 1 98.56 88 GLU A CA 1
ATOM 692 C C . GLU A 1 88 ? 25.422 25.766 12.414 1 98.56 88 GLU A C 1
ATOM 694 O O . GLU A 1 88 ? 24.75 24.734 12.266 1 98.56 88 GLU A O 1
ATOM 699 N N . ALA A 1 89 ? 24.891 26.906 12.766 1 98.81 89 ALA A N 1
ATOM 700 C CA . ALA A 1 89 ? 23.453 27.078 12.945 1 98.81 89 ALA A CA 1
ATOM 701 C C . ALA A 1 89 ? 22.891 28.062 11.93 1 98.81 89 ALA A C 1
ATOM 703 O O . ALA A 1 89 ? 23.531 29.062 11.602 1 98.81 89 ALA A O 1
ATOM 704 N N . ARG A 1 90 ? 21.797 27.734 11.391 1 98.62 90 ARG A N 1
ATOM 705 C CA . ARG A 1 90 ? 21 28.688 10.641 1 98.62 90 ARG A CA 1
ATOM 706 C C . ARG A 1 90 ? 19.984 29.375 11.547 1 98.62 90 ARG A C 1
ATOM 708 O O . ARG A 1 90 ? 19.219 28.719 12.25 1 98.62 90 ARG A O 1
ATOM 715 N N . VAL A 1 91 ? 19.984 30.703 11.539 1 98.81 91 VAL A N 1
ATOM 716 C CA . VAL A 1 91 ? 19.109 31.484 12.414 1 98.81 91 VAL A CA 1
ATOM 717 C C . VAL A 1 91 ? 18.25 32.406 11.578 1 98.81 91 VAL A C 1
ATOM 719 O O . VAL A 1 91 ? 18.75 33.125 10.711 1 98.81 91 VAL A O 1
ATOM 722 N N . VAL A 1 92 ? 17.016 32.375 11.82 1 98.5 92 VAL A N 1
ATOM 723 C CA . VAL A 1 92 ? 16.078 33.312 11.188 1 98.5 92 VAL A CA 1
ATOM 724 C C . VAL A 1 92 ? 15.75 34.438 12.148 1 98.5 92 VAL A C 1
ATOM 726 O O . VAL A 1 92 ? 15.195 34.219 13.227 1 98.5 92 VAL A O 1
ATOM 729 N N . VAL A 1 93 ? 16.047 35.656 11.773 1 98.44 93 VAL A N 1
ATOM 730 C CA . VAL A 1 93 ? 15.805 36.844 12.602 1 98.44 93 VAL A CA 1
ATOM 731 C C . VAL A 1 93 ? 14.781 37.75 11.906 1 98.44 93 VAL A C 1
ATOM 733 O O . VAL A 1 93 ? 14.906 38.031 10.711 1 98.44 93 VAL A O 1
ATOM 736 N N . GLN A 1 94 ? 13.828 38.125 12.641 1 98 94 GLN A N 1
ATOM 737 C CA . GLN A 1 94 ? 12.859 39.125 12.18 1 98 94 GLN A CA 1
ATOM 738 C C . GLN A 1 94 ? 13.227 40.531 12.68 1 98 94 GLN A C 1
ATOM 740 O O . GLN A 1 94 ? 13.281 40.75 13.891 1 98 94 GLN A O 1
ATOM 745 N N . PHE A 1 95 ? 13.445 41.438 11.742 1 97.88 95 PHE A N 1
ATOM 746 C CA . PHE A 1 95 ? 13.742 42.812 12.078 1 97.88 95 PHE A CA 1
ATOM 747 C C . PHE A 1 95 ? 12.523 43.688 11.867 1 97.88 95 PHE A C 1
ATOM 749 O O . PHE A 1 95 ? 12.383 44.344 10.82 1 97.88 95 PHE A O 1
ATOM 756 N N . GLY A 1 96 ? 11.742 43.75 12.883 1 97.19 96 GLY A N 1
ATOM 757 C CA . GLY A 1 96 ? 10.523 44.531 12.805 1 97.19 96 GLY A CA 1
ATOM 758 C C . GLY A 1 96 ? 10.719 45.969 13.258 1 97.19 96 GLY A C 1
ATOM 759 O O . GLY A 1 96 ? 9.938 46.844 12.891 1 97.19 96 GLY A O 1
ATOM 760 N N . ASN A 1 97 ? 11.719 46.188 14.062 1 96.38 97 ASN A N 1
ATOM 761 C CA . ASN A 1 97 ? 11.977 47.531 14.594 1 96.38 97 ASN A CA 1
ATOM 762 C C . ASN A 1 97 ? 13.062 48.219 13.797 1 96.38 97 ASN A C 1
ATOM 764 O O . ASN A 1 97 ? 14.102 48.594 14.352 1 96.38 97 ASN A O 1
ATOM 768 N N . GLN A 1 98 ? 12.844 48.375 12.539 1 94 98 GLN A N 1
ATOM 769 C CA . GLN A 1 98 ? 13.703 49.094 11.609 1 94 98 GLN A CA 1
ATOM 770 C C . GLN A 1 98 ? 12.875 49.969 10.664 1 94 98 GLN A C 1
ATOM 772 O O . GLN A 1 98 ? 11.664 49.781 10.547 1 94 98 GLN A O 1
ATOM 777 N N . ALA A 1 99 ? 13.594 50.938 10.078 1 92.81 99 ALA A N 1
ATOM 778 C CA . ALA A 1 99 ? 12.906 51.781 9.117 1 92.81 99 ALA A CA 1
ATOM 779 C C . ALA A 1 99 ? 12.281 50.969 7.992 1 92.81 99 ALA A C 1
ATOM 781 O O . ALA A 1 99 ? 11.156 51.25 7.562 1 92.81 99 ALA A O 1
ATOM 782 N N . MET A 1 100 ? 12.969 49.969 7.617 1 93.81 100 MET A N 1
ATOM 783 C CA . MET A 1 100 ? 12.461 49.031 6.645 1 93.81 100 MET A CA 1
ATOM 784 C C . MET A 1 100 ? 12.516 47.594 7.203 1 93.81 100 MET A C 1
ATOM 786 O O . MET A 1 100 ? 13.484 46.875 6.98 1 93.81 100 MET A O 1
ATOM 790 N N . PRO A 1 101 ? 11.422 47.219 7.816 1 96.5 101 PRO A N 1
ATOM 791 C CA . PRO A 1 101 ? 11.406 45.844 8.383 1 96.5 101 PRO A CA 1
ATOM 792 C C . PRO A 1 101 ? 11.789 44.781 7.371 1 96.5 101 PRO A C 1
ATOM 794 O O . PRO A 1 101 ? 11.461 44.906 6.188 1 96.5 101 PRO A O 1
ATOM 797 N N . ASN A 1 102 ? 12.453 43.75 7.781 1 95.81 102 ASN A N 1
ATOM 798 C CA . ASN A 1 102 ? 12.891 42.656 6.922 1 95.81 102 ASN A CA 1
ATOM 799 C C . ASN A 1 102 ? 13.141 41.375 7.727 1 95.81 102 ASN A C 1
ATOM 801 O O . ASN A 1 102 ? 13.086 41.375 8.953 1 95.81 102 ASN A O 1
ATOM 805 N N . ILE A 1 103 ? 13.297 40.312 7.047 1 97.88 103 ILE A N 1
ATOM 806 C CA . ILE A 1 103 ? 13.766 39.062 7.617 1 97.88 103 ILE A CA 1
ATOM 807 C C . ILE A 1 103 ? 15.164 38.75 7.09 1 97.88 103 ILE A C 1
ATOM 809 O O . ILE A 1 103 ? 15.438 38.906 5.898 1 97.88 103 ILE A O 1
ATOM 813 N N . THR A 1 104 ? 16.047 38.375 7.949 1 98 104 THR A N 1
ATOM 814 C CA . THR A 1 104 ? 17.406 38 7.562 1 98 104 THR A CA 1
ATOM 815 C C . THR A 1 104 ? 17.781 36.656 8.172 1 98 104 THR A C 1
ATOM 817 O O . THR A 1 104 ? 17.547 36.406 9.359 1 98 104 THR A O 1
ATOM 820 N N . GLU A 1 105 ? 18.281 35.812 7.375 1 98.19 105 GLU A N 1
ATOM 821 C CA . GLU A 1 105 ? 18.844 34.562 7.887 1 98.19 105 GLU A CA 1
ATOM 822 C C . GLU A 1 105 ? 20.359 34.656 8.07 1 98.19 105 GLU A C 1
ATOM 824 O O . GLU A 1 105 ? 21.047 35.25 7.25 1 98.19 105 GLU A O 1
ATOM 829 N N . TYR A 1 106 ? 20.828 34.125 9.156 1 98.56 106 TYR A N 1
ATOM 830 C CA . TYR A 1 106 ? 22.266 34.094 9.461 1 98.56 106 TYR A CA 1
ATOM 831 C C . TYR A 1 106 ? 22.781 32.688 9.594 1 98.56 106 TYR A C 1
ATOM 833 O O . TYR A 1 106 ? 22.047 31.781 10 1 98.56 106 TYR A O 1
ATOM 841 N N . ILE A 1 107 ? 24 32.531 9.219 1 98.5 107 ILE A N 1
ATOM 842 C CA . ILE A 1 107 ? 24.766 31.344 9.617 1 98.5 107 ILE A CA 1
ATOM 843 C C . ILE A 1 107 ? 25.703 31.719 10.766 1 98.5 107 ILE A C 1
ATOM 845 O O . ILE A 1 107 ? 26.547 32.594 10.641 1 98.5 107 ILE A O 1
ATOM 849 N N . VAL A 1 108 ? 25.516 31.078 11.891 1 98.81 108 VAL A N 1
ATOM 850 C CA . VAL A 1 108 ? 26.312 31.328 13.086 1 98.81 108 VAL A CA 1
ATOM 851 C C . VAL A 1 108 ? 27.281 30.172 13.312 1 98.81 108 VAL A C 1
ATOM 853 O O . VAL A 1 108 ? 26.891 29 13.273 1 98.81 108 VAL A O 1
ATOM 856 N N . SER A 1 109 ? 28.578 30.516 13.602 1 97.94 109 SER A N 1
ATOM 857 C CA . SER A 1 109 ? 29.609 29.5 13.703 1 97.94 109 SER A CA 1
ATOM 858 C C . SER A 1 109 ? 30.812 30.016 14.492 1 97.94 109 SER A C 1
ATOM 860 O O . SER A 1 109 ? 30.984 31.219 14.664 1 97.94 109 SER A O 1
ATOM 862 N N . PRO A 1 110 ? 31.703 29.125 15.055 1 97.94 110 PRO A N 1
ATOM 863 C CA . PRO A 1 110 ? 31.516 27.672 15.156 1 97.94 110 PRO A CA 1
ATOM 864 C C . PRO A 1 110 ? 30.719 27.281 16.406 1 97.94 110 PRO A C 1
ATOM 866 O O . PRO A 1 110 ? 30.625 28.047 17.359 1 97.94 110 PRO A O 1
ATOM 869 N N . LEU A 1 111 ? 30.094 26.203 16.391 1 98.12 111 LEU A N 1
ATOM 870 C CA . LEU A 1 111 ? 29.391 25.688 17.562 1 98.12 111 LEU A CA 1
ATOM 871 C C . LEU A 1 111 ? 30.266 24.672 18.312 1 98.12 111 LEU A C 1
ATOM 873 O O . LEU A 1 111 ? 31.078 23.969 17.703 1 98.12 111 LEU A O 1
ATOM 877 N N . PRO A 1 112 ? 30.188 24.641 19.547 1 97.31 112 PRO A N 1
ATOM 878 C CA . PRO A 1 112 ? 29.188 25.266 20.406 1 97.31 112 PRO A CA 1
ATOM 879 C C . PRO A 1 112 ? 29.625 26.641 20.906 1 97.31 112 PRO A C 1
ATOM 881 O O . PRO A 1 112 ? 28.969 27.203 21.797 1 97.31 112 PRO A O 1
ATOM 884 N N . PHE A 1 113 ? 30.719 27.25 20.453 1 97.81 113 PHE A N 1
ATOM 885 C CA . PHE A 1 113 ? 31.203 28.547 20.891 1 97.81 113 PHE A CA 1
ATOM 886 C C . PHE A 1 113 ? 31.203 29.531 19.719 1 97.81 113 PHE A C 1
ATOM 888 O O . PHE A 1 113 ? 32.25 29.891 19.203 1 97.81 113 PHE A O 1
ATOM 895 N N . PRO A 1 114 ? 30.016 30.016 19.406 1 98.38 114 PRO A N 1
ATOM 896 C CA . PRO A 1 114 ? 29.922 30.891 18.234 1 98.38 114 PRO A CA 1
ATOM 897 C C . PRO A 1 114 ? 30.781 32.156 18.359 1 98.38 114 PRO A C 1
ATOM 899 O O . PRO A 1 114 ? 30.875 32.719 19.453 1 98.38 114 PRO A O 1
ATOM 902 N N . LYS A 1 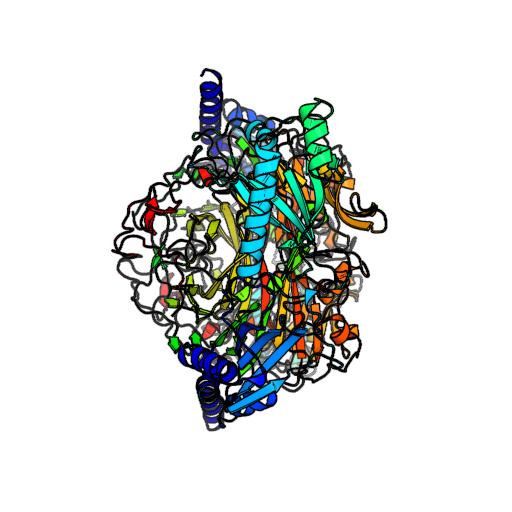115 ? 31.438 32.594 17.219 1 97.75 115 LYS A N 1
ATOM 903 C CA . LYS A 1 115 ? 32.281 33.781 17.156 1 97.75 115 LYS A CA 1
ATOM 904 C C . LYS A 1 115 ? 31.953 34.656 15.953 1 97.75 115 LYS A C 1
ATOM 906 O O . LYS A 1 115 ? 32.344 35.812 15.891 1 97.75 115 LYS A O 1
ATOM 911 N N . THR A 1 116 ? 31.312 34.094 15.062 1 97.94 116 THR A N 1
ATOM 912 C CA . THR A 1 116 ? 31.016 34.812 13.828 1 97.94 116 THR A CA 1
ATOM 913 C C . THR A 1 116 ? 29.562 34.562 13.398 1 97.94 116 THR A C 1
ATOM 915 O O . THR A 1 116 ? 28.938 33.625 13.836 1 97.94 116 THR A O 1
ATOM 918 N N . HIS A 1 117 ? 28.984 35.438 12.664 1 98.25 117 HIS A N 1
ATOM 919 C CA . HIS A 1 117 ? 27.703 35.312 11.992 1 98.25 117 HIS A CA 1
ATOM 920 C C . HIS A 1 117 ? 27.734 35.938 10.609 1 98.25 117 HIS A C 1
ATOM 922 O O . HIS A 1 117 ? 28.359 37 10.422 1 98.25 117 HIS A O 1
ATOM 928 N N . LYS A 1 118 ? 27.25 35.219 9.648 1 97.62 118 LYS A N 1
ATOM 929 C CA . LYS A 1 118 ? 27.188 35.719 8.273 1 97.62 118 LYS A CA 1
ATOM 930 C C . LYS A 1 118 ? 25.766 35.625 7.715 1 97.62 118 LYS A C 1
ATOM 932 O O . LYS A 1 118 ? 25.047 34.688 7.996 1 97.62 118 LYS A O 1
ATOM 937 N N . VAL A 1 119 ? 25.391 36.625 6.891 1 97.25 119 VAL A N 1
ATOM 938 C CA . VAL A 1 119 ? 24.062 36.594 6.262 1 97.25 119 VAL A CA 1
ATOM 939 C C . VAL A 1 119 ? 23.984 35.469 5.258 1 97.25 119 VAL A C 1
ATOM 941 O O . VAL A 1 119 ? 24.891 35.25 4.453 1 97.25 119 VAL A O 1
ATOM 944 N N . ARG A 1 120 ? 22.969 34.656 5.414 1 96 120 ARG A N 1
ATOM 945 C CA . ARG A 1 120 ? 22.656 33.625 4.422 1 96 120 ARG A CA 1
ATOM 946 C C . ARG A 1 120 ? 21.75 34.188 3.332 1 96 120 ARG A C 1
ATOM 948 O O . ARG A 1 120 ? 20.688 34.719 3.625 1 96 120 ARG A O 1
ATOM 955 N N . THR A 1 121 ? 22.125 34.062 2.086 1 92.31 121 THR A N 1
ATOM 956 C CA . THR A 1 121 ? 21.344 34.625 0.993 1 92.31 121 THR A CA 1
ATOM 957 C C . THR A 1 121 ? 20.656 33.531 0.175 1 92.31 121 THR A C 1
ATOM 959 O O . THR A 1 121 ? 21.125 32.406 0.143 1 92.31 121 THR A O 1
ATOM 962 N N . PHE A 1 122 ? 19.547 33.875 -0.374 1 92.19 122 PHE A N 1
ATOM 963 C CA . PHE A 1 122 ? 18.891 33.031 -1.376 1 92.19 122 PHE A CA 1
ATOM 964 C C . PHE A 1 122 ? 19.406 33.344 -2.771 1 92.19 122 PHE A C 1
ATOM 966 O O . PHE A 1 122 ? 20.281 34.219 -2.934 1 92.19 122 PHE A O 1
ATOM 973 N N . LYS A 1 123 ? 18.984 32.625 -3.727 1 86.62 123 LYS A N 1
ATOM 974 C CA . LYS A 1 123 ? 19.422 32.812 -5.105 1 86.62 123 LYS A CA 1
ATOM 975 C C . LYS A 1 123 ? 19.25 34.25 -5.547 1 86.62 123 LYS A C 1
ATOM 977 O O . LYS A 1 123 ? 18.219 34.875 -5.27 1 86.62 123 LYS A O 1
ATOM 982 N N . LYS A 1 124 ? 20.234 34.875 -6.211 1 85.69 124 LYS A N 1
ATOM 983 C CA . LYS A 1 124 ? 20.25 36.25 -6.754 1 85.69 124 LYS A CA 1
ATOM 984 C C . LYS A 1 124 ? 20.141 37.281 -5.645 1 85.69 124 LYS A C 1
ATOM 986 O O . LYS A 1 124 ? 19.609 38.375 -5.852 1 85.69 124 LYS A O 1
ATOM 991 N N . ASP A 1 125 ? 20.469 36.906 -4.422 1 89.38 125 ASP A N 1
ATOM 992 C CA . ASP A 1 125 ? 20.469 37.812 -3.264 1 89.38 125 ASP A CA 1
ATOM 993 C C . ASP A 1 125 ? 19.078 38.406 -3.045 1 89.38 125 ASP A C 1
ATOM 995 O O . ASP A 1 125 ? 18.969 39.594 -2.762 1 89.38 125 ASP A O 1
ATOM 999 N N . LYS A 1 126 ? 18.172 37.625 -3.303 1 90.31 126 LYS A N 1
ATOM 1000 C CA . LYS A 1 126 ? 16.781 38.031 -3.111 1 90.31 126 LYS A CA 1
ATOM 1001 C C . LYS A 1 126 ? 16.5 38.312 -1.64 1 90.31 126 LYS A C 1
ATOM 1003 O O . LYS A 1 126 ? 16.734 37.469 -0.782 1 90.31 126 LYS A O 1
ATOM 1008 N N . PRO A 1 127 ? 16 39.562 -1.358 1 93.81 127 PRO A N 1
ATOM 1009 C CA . PRO A 1 127 ? 15.633 39.812 0.036 1 93.81 127 PRO A CA 1
ATOM 1010 C C . PRO A 1 127 ? 14.359 39.094 0.46 1 93.81 127 PRO A C 1
ATOM 1012 O O . PRO A 1 127 ? 13.453 38.906 -0.352 1 93.81 127 PRO A O 1
ATOM 1015 N N . ILE A 1 128 ? 14.297 38.688 1.712 1 96.88 128 ILE A N 1
ATOM 1016 C CA . ILE A 1 128 ? 13.094 38.062 2.248 1 96.88 128 ILE A CA 1
ATOM 1017 C C . ILE A 1 128 ? 12.086 39.125 2.666 1 96.88 128 ILE A C 1
ATOM 1019 O O . ILE A 1 128 ? 12.344 39.906 3.596 1 96.88 128 ILE A O 1
ATOM 1023 N N . PRO A 1 129 ? 10.977 39.188 1.96 1 95.44 129 PRO A N 1
ATOM 1024 C CA . PRO A 1 129 ? 9.984 40.188 2.359 1 95.44 129 PRO A CA 1
ATOM 1025 C C . PRO A 1 129 ? 9.477 39.969 3.783 1 95.44 129 PRO A C 1
ATOM 1027 O O . PRO A 1 129 ? 9.211 38.844 4.184 1 95.44 129 PRO A O 1
ATOM 1030 N N . PHE A 1 130 ? 9.289 41.062 4.492 1 97.38 130 PHE A N 1
ATOM 1031 C CA . PHE A 1 130 ? 8.883 40.969 5.891 1 97.38 130 PHE A CA 1
ATOM 1032 C C . PHE A 1 130 ? 7.492 40.344 6.008 1 97.38 130 PHE A C 1
ATOM 1034 O O . PHE A 1 130 ? 7.227 39.562 6.93 1 97.38 130 PHE A O 1
ATOM 1041 N N . GLU A 1 131 ? 6.605 40.625 5.066 1 96.88 131 GLU A N 1
ATOM 1042 C CA . GLU A 1 131 ? 5.219 40.188 5.117 1 96.88 131 GLU A CA 1
ATOM 1043 C C . GLU A 1 131 ? 5.125 38.688 4.875 1 96.88 131 GLU A C 1
ATOM 1045 O O . GLU A 1 131 ? 4.094 38.062 5.156 1 96.88 131 GLU A O 1
ATOM 1050 N N . SER A 1 132 ? 6.211 38.094 4.41 1 97.5 132 SER A N 1
ATOM 1051 C CA . SER A 1 132 ? 6.191 36.656 4.113 1 97.5 132 SER A CA 1
ATOM 1052 C C . SER A 1 132 ? 6.469 35.844 5.359 1 97.5 132 SER A C 1
ATOM 1054 O O . SER A 1 132 ? 6.367 34.594 5.332 1 97.5 132 SER A O 1
ATOM 1056 N N . ARG A 1 133 ? 6.758 36.469 6.453 1 97.38 133 ARG A N 1
ATOM 1057 C CA . ARG A 1 133 ? 7.152 35.781 7.676 1 97.38 133 ARG A CA 1
ATOM 1058 C C . ARG A 1 133 ? 6.02 34.906 8.195 1 97.38 133 ARG A C 1
ATOM 1060 O O . ARG A 1 133 ? 4.844 35.25 8.023 1 97.38 133 ARG A O 1
ATOM 1067 N N . PRO A 1 134 ? 6.324 33.781 8.852 1 96.94 134 PRO A N 1
ATOM 1068 C CA . PRO A 1 134 ? 5.285 33.031 9.547 1 96.94 134 PRO A CA 1
ATOM 1069 C C . PRO A 1 134 ? 4.625 33.812 10.68 1 96.94 134 PRO A C 1
ATOM 1071 O O . PRO A 1 134 ? 5.164 34.812 11.125 1 96.94 134 PRO A O 1
ATOM 1074 N N . MET A 1 135 ? 3.461 33.375 11.102 1 96.44 135 MET A N 1
ATOM 1075 C CA . MET A 1 135 ? 2.783 33.969 12.258 1 96.44 135 MET A CA 1
ATOM 1076 C C . MET A 1 135 ? 3.52 33.625 13.547 1 96.44 135 MET A C 1
ATOM 1078 O O . MET A 1 135 ? 4.035 32.5 13.703 1 96.44 135 MET A O 1
ATOM 1082 N N . THR A 1 136 ? 3.607 34.531 14.445 1 96.56 136 THR A N 1
ATOM 1083 C CA . THR A 1 136 ? 4.23 34.312 15.742 1 96.56 136 THR A CA 1
ATOM 1084 C C . THR A 1 136 ? 3.18 34.25 16.844 1 96.56 136 THR A C 1
ATOM 1086 O O . THR A 1 136 ? 2.041 34.688 16.641 1 96.56 136 THR A O 1
ATOM 1089 N N . ALA A 1 137 ? 3.596 33.75 17.953 1 95.75 137 ALA A N 1
ATOM 1090 C CA . ALA A 1 137 ? 2.715 33.719 19.125 1 95.75 137 ALA A CA 1
ATOM 1091 C C . ALA A 1 137 ? 2.268 35.125 19.516 1 95.75 137 ALA A C 1
ATOM 1093 O O . ALA A 1 137 ? 1.117 35.312 19.906 1 95.75 137 ALA A O 1
ATOM 1094 N N . SER A 1 138 ? 3.162 36.062 19.422 1 96.5 138 SER A N 1
ATOM 1095 C CA . SER A 1 138 ? 2.834 37.469 19.75 1 96.5 138 SER A CA 1
ATOM 1096 C C . SER A 1 138 ? 1.76 38 18.812 1 96.5 138 SER A C 1
ATOM 1098 O O . SER A 1 138 ? 0.827 38.688 19.25 1 96.5 138 SER A O 1
ATOM 1100 N N . GLU A 1 139 ? 1.974 37.781 17.562 1 96.94 139 GLU A N 1
ATOM 1101 C CA . GLU A 1 139 ? 0.979 38.219 16.594 1 96.94 139 GLU A CA 1
ATOM 1102 C C . GLU A 1 139 ? -0.386 37.594 16.875 1 96.94 139 GLU A C 1
ATOM 1104 O O . GLU A 1 139 ? -1.414 38.281 16.766 1 96.94 139 GLU A O 1
ATOM 1109 N N . TYR A 1 140 ? -0.456 36.375 17.234 1 96.62 140 TYR A N 1
ATOM 1110 C CA . TYR A 1 140 ? -1.707 35.688 17.531 1 96.62 140 TYR A CA 1
ATOM 1111 C C . TYR A 1 140 ? -2.357 36.281 18.781 1 96.62 140 TYR A C 1
ATOM 1113 O O . TYR A 1 140 ? -3.584 36.344 18.875 1 96.62 140 TYR A O 1
ATOM 1121 N N . GLU A 1 141 ? -1.542 36.656 19.734 1 96.62 141 GLU A N 1
ATOM 1122 C CA . GLU A 1 141 ? -2.098 37.281 20.922 1 96.62 141 GLU A CA 1
ATOM 1123 C C . GLU A 1 141 ? -2.852 38.562 20.547 1 96.62 141 GLU A C 1
ATOM 1125 O O . GLU A 1 141 ? -3.914 38.844 21.109 1 96.62 141 GLU A O 1
ATOM 1130 N N . HIS A 1 142 ? -2.273 39.344 19.688 1 97.88 142 HIS A N 1
ATOM 1131 C CA . HIS A 1 142 ? -2.928 40.562 19.25 1 97.88 142 HIS A CA 1
ATOM 1132 C C . HIS A 1 142 ? -4.176 40.25 18.422 1 97.88 142 HIS A C 1
ATOM 1134 O O . HIS A 1 142 ? -5.16 41 18.484 1 97.88 142 HIS A O 1
ATOM 1140 N N . ILE A 1 143 ? -4.102 39.219 17.594 1 97.75 143 ILE A N 1
ATOM 1141 C CA . ILE A 1 143 ? -5.285 38.781 16.859 1 97.75 143 ILE A CA 1
ATOM 1142 C C . ILE A 1 143 ? -6.398 38.406 17.844 1 97.75 143 ILE A C 1
ATOM 1144 O O . ILE A 1 143 ? -7.559 38.781 17.641 1 97.75 143 ILE A O 1
ATOM 1148 N N . LYS A 1 144 ? -6.023 37.688 18.859 1 96.81 144 LYS A N 1
ATOM 1149 C CA . LYS A 1 144 ? -6.996 37.312 19.875 1 96.81 144 LYS A CA 1
ATOM 1150 C C . LYS A 1 144 ? -7.648 38.531 20.484 1 96.81 144 LYS A C 1
ATOM 1152 O O . LYS A 1 144 ? -8.867 38.562 20.688 1 96.81 144 LYS A O 1
ATOM 1157 N N . HIS A 1 145 ? -6.875 39.562 20.797 1 96.88 145 HIS A N 1
ATOM 1158 C CA . HIS A 1 145 ? -7.402 40.781 21.359 1 96.88 145 HIS A CA 1
ATOM 1159 C C . HIS A 1 145 ? -8.359 41.469 20.391 1 96.88 145 HIS A C 1
ATOM 1161 O O . HIS A 1 145 ? -9.391 42.031 20.797 1 96.88 145 HIS A O 1
ATOM 1167 N N . MET A 1 146 ? -7.941 41.5 19.188 1 97.44 146 MET A N 1
ATOM 1168 C CA . MET A 1 146 ? -8.812 42.094 18.172 1 97.44 146 MET A CA 1
ATOM 1169 C C . MET A 1 146 ? -10.141 41.344 18.109 1 97.44 146 MET A C 1
ATOM 1171 O O . MET A 1 146 ? -11.203 41.938 17.969 1 97.44 146 MET A O 1
ATOM 1175 N N . LEU A 1 147 ? -10.102 40.031 18.156 1 98 147 LEU A N 1
ATOM 1176 C CA . LEU A 1 147 ? -11.297 39.219 18.094 1 98 147 LEU A CA 1
ATOM 1177 C C . LEU A 1 147 ? -12.172 39.438 19.328 1 98 147 LEU A C 1
ATOM 1179 O O . LEU A 1 147 ? -13.398 39.375 19.25 1 98 147 LEU A O 1
ATOM 1183 N N . GLU A 1 148 ? -11.531 39.688 20.469 1 97.62 148 GLU A N 1
ATOM 1184 C CA . GLU A 1 148 ? -12.289 40.062 21.656 1 97.62 148 GLU A CA 1
ATOM 1185 C C . GLU A 1 148 ? -13.117 41.312 21.422 1 97.62 148 GLU A C 1
ATOM 1187 O O . GLU A 1 148 ? -14.289 41.375 21.797 1 97.62 148 GLU A O 1
ATOM 1192 N N . LYS A 1 149 ? -12.508 42.281 20.812 1 96.88 149 LYS A N 1
ATOM 1193 C CA . LYS A 1 149 ? -13.219 43.531 20.516 1 96.88 149 LYS A CA 1
ATOM 1194 C C . LYS A 1 149 ? -14.359 43.281 19.531 1 96.88 149 LYS A C 1
ATOM 1196 O O . LYS A 1 149 ? -15.484 43.75 19.734 1 96.88 149 LYS A O 1
ATOM 1201 N N . ILE A 1 150 ? -14.039 42.562 18.516 1 97.56 150 ILE A N 1
ATOM 1202 C CA . ILE A 1 150 ? -15.016 42.25 17.469 1 97.56 150 ILE A CA 1
ATOM 1203 C C . ILE A 1 150 ? -16.188 41.5 18.062 1 97.56 150 ILE A C 1
ATOM 1205 O O . ILE A 1 150 ? -17.344 41.812 17.797 1 97.56 150 ILE A O 1
ATOM 1209 N N . SER A 1 151 ? -15.906 40.531 18.875 1 97.38 151 SER A N 1
ATOM 1210 C CA . SER A 1 151 ? -16.938 39.656 19.422 1 97.38 151 SER A CA 1
ATOM 1211 C C . SER A 1 151 ? -17.766 40.375 20.484 1 97.38 151 SER A C 1
ATOM 1213 O O . SER A 1 151 ? -18.938 40.031 20.688 1 97.38 151 SER A O 1
ATOM 1215 N N . THR A 1 152 ? -17.109 41.281 21.219 1 96.81 152 THR A N 1
ATOM 1216 C CA . THR A 1 152 ? -17.859 42.094 22.172 1 96.81 152 THR A CA 1
ATOM 1217 C C . THR A 1 152 ? -18.891 42.969 21.438 1 96.81 152 THR A C 1
ATOM 1219 O O . THR A 1 152 ? -20.031 43.062 21.875 1 96.81 152 THR A O 1
ATOM 1222 N N . GLU A 1 153 ? -18.438 43.562 20.391 1 96.69 153 GLU A N 1
ATOM 1223 C CA . GLU A 1 153 ? -19.344 44.375 19.578 1 96.69 153 GLU A CA 1
ATOM 1224 C C . GLU A 1 153 ? -20.453 43.5 18.984 1 96.69 153 GLU A C 1
ATOM 1226 O O . GLU A 1 153 ? -21.609 43.938 18.906 1 96.69 153 GLU A O 1
ATOM 1231 N N . ALA A 1 154 ? -20.109 42.312 18.594 1 97.44 154 ALA A N 1
ATOM 1232 C CA . ALA A 1 154 ? -21.062 41.406 17.938 1 97.44 154 ALA A CA 1
ATOM 1233 C C . ALA A 1 154 ? -21.656 40.438 18.953 1 97.44 154 ALA A C 1
ATOM 1235 O O . ALA A 1 154 ? -22.125 39.344 18.578 1 97.44 154 ALA A O 1
ATOM 1236 N N . TYR A 1 155 ? -21.656 40.719 20.203 1 96.62 155 TYR A N 1
ATOM 1237 C CA . TYR A 1 155 ? -21.984 39.781 21.266 1 96.62 155 TYR A CA 1
ATOM 1238 C C . TYR A 1 155 ? -23.359 39.156 21.047 1 96.62 155 TYR A C 1
ATOM 1240 O O . TYR A 1 155 ? -23.5 37.938 21.078 1 96.62 155 TYR A O 1
ATOM 1248 N N . THR A 1 156 ? -24.422 40 20.844 1 95.56 156 THR A N 1
ATOM 1249 C CA . THR A 1 156 ? -25.781 39.5 20.719 1 95.56 156 THR A CA 1
ATOM 1250 C C . THR A 1 156 ? -25.922 38.562 19.531 1 95.56 156 THR A C 1
ATOM 1252 O O . THR A 1 156 ? -26.516 37.5 19.656 1 95.56 156 THR A O 1
ATOM 1255 N N . LEU A 1 157 ? -25.375 38.938 18.438 1 96.5 157 LEU A N 1
ATOM 1256 C CA . LEU A 1 157 ? -25.438 38.125 17.234 1 96.5 157 LEU A CA 1
ATOM 1257 C C . LEU A 1 157 ? -24.781 36.75 17.469 1 96.5 157 LEU A C 1
ATOM 1259 O O . LEU A 1 157 ? -25.391 35.719 17.188 1 96.5 157 LEU A O 1
ATOM 1263 N N . LEU A 1 158 ? -23.547 36.719 18 1 97.31 158 LEU A N 1
ATOM 1264 C CA . LEU A 1 158 ? -22.797 35.5 18.203 1 97.31 158 LEU A CA 1
ATOM 1265 C C . LEU A 1 158 ? -23.484 34.594 19.25 1 97.31 158 LEU A C 1
ATOM 1267 O O . LEU A 1 158 ? -23.547 33.375 19.094 1 97.31 158 LEU A O 1
ATOM 1271 N N . PHE A 1 159 ? -23.938 35.25 20.359 1 95.69 159 PHE A N 1
ATOM 1272 C CA . PHE A 1 159 ? -24.594 34.531 21.438 1 95.69 159 PHE A CA 1
ATOM 1273 C C . PHE A 1 159 ? -25.844 33.812 20.938 1 95.69 159 PHE A C 1
ATOM 1275 O O . PHE A 1 159 ? -26.062 32.656 21.234 1 95.69 159 PHE A O 1
ATOM 1282 N N . GLU A 1 160 ? -26.688 34.562 20.172 1 94.81 160 GLU A N 1
ATOM 1283 C CA . GLU A 1 160 ? -27.938 34 19.656 1 94.81 160 GLU A CA 1
ATOM 1284 C C . GLU A 1 160 ? -27.672 32.938 18.594 1 94.81 160 GLU A C 1
ATOM 1286 O O . GLU A 1 160 ? -28.328 31.891 18.594 1 94.81 160 GLU A O 1
ATOM 1291 N N . THR A 1 161 ? -26.719 33.156 17.766 1 95.88 161 THR A N 1
ATOM 1292 C CA . THR A 1 161 ? -26.406 32.25 16.672 1 95.88 161 THR A CA 1
ATOM 1293 C C . THR A 1 161 ? -25.844 30.938 17.219 1 95.88 161 THR A C 1
ATOM 1295 O O . THR A 1 161 ? -26.219 29.859 16.75 1 95.88 161 THR A O 1
ATOM 1298 N N . SER A 1 162 ? -24.984 30.953 18.203 1 95.44 162 SER A N 1
ATOM 1299 C CA . SER A 1 162 ? -24.234 29.781 18.641 1 95.44 162 SER A CA 1
ATOM 1300 C C . SER A 1 162 ? -24.953 29.047 19.75 1 95.44 162 SER A C 1
ATOM 1302 O O . SER A 1 162 ? -24.516 27.969 20.188 1 95.44 162 SER A O 1
ATOM 1304 N N . GLY A 1 163 ? -26 29.5 20.234 1 92.19 163 GLY A N 1
ATOM 1305 C CA . GLY A 1 163 ? -26.703 28.891 21.344 1 92.19 163 GLY A CA 1
ATOM 1306 C C . GLY A 1 163 ? -26.047 29.156 22.688 1 92.19 163 GLY A C 1
ATOM 1307 O O . GLY A 1 163 ? -25.984 28.266 23.531 1 92.19 163 GLY A O 1
ATOM 1308 N N . GLY A 1 164 ? -25.438 30.328 22.828 1 93.81 164 GLY A N 1
ATOM 1309 C CA . GLY A 1 164 ? -24.953 30.75 24.141 1 93.81 164 GLY A CA 1
ATOM 1310 C C . GLY A 1 164 ? -23.453 30.766 24.25 1 93.81 164 GLY A C 1
ATOM 1311 O O . GLY A 1 164 ? -22.906 30.875 25.344 1 93.81 164 GLY A O 1
ATOM 1312 N N . PHE A 1 165 ? -22.688 30.625 23.172 1 96.5 165 PHE A N 1
ATOM 1313 C CA . PHE A 1 165 ? -21.234 30.703 23.219 1 96.5 165 PHE A CA 1
ATOM 1314 C C . PHE A 1 165 ? -20.781 32.156 23.031 1 96.5 165 PHE A C 1
ATOM 1316 O O . PHE A 1 165 ? -21.391 32.906 22.297 1 96.5 165 PHE A O 1
ATOM 1323 N N . SER A 1 166 ? -19.734 32.469 23.703 1 96.5 166 SER A N 1
ATOM 1324 C CA . SER A 1 166 ? -19.125 33.781 23.562 1 96.5 166 SER A CA 1
ATOM 1325 C C . SER A 1 166 ? -17.594 33.688 23.516 1 96.5 166 SER A C 1
ATOM 1327 O O . SER A 1 166 ? -17.031 32.688 23.953 1 96.5 166 SER A O 1
ATOM 1329 N N . PHE A 1 167 ? -16.984 34.688 22.938 1 96.38 167 PHE A N 1
ATOM 1330 C CA . PHE A 1 167 ? -15.531 34.656 22.828 1 96.38 167 PHE A CA 1
ATOM 1331 C C . PHE A 1 167 ? -14.875 35.156 24.109 1 96.38 167 PHE A C 1
ATOM 1333 O O . PHE A 1 167 ? -13.75 34.781 24.422 1 96.38 167 PHE A O 1
ATOM 1340 N N . THR A 1 168 ? -15.562 36.062 24.812 1 91.5 168 THR A N 1
ATOM 1341 C CA . THR A 1 168 ? -15.039 36.594 26.062 1 91.5 168 THR A CA 1
ATOM 1342 C C . THR A 1 168 ? -16.016 36.375 27.203 1 91.5 168 THR A C 1
ATOM 1344 O O . THR A 1 168 ? -17.219 36.156 26.969 1 91.5 168 THR A O 1
ATOM 1347 N N . ASN A 1 169 ? -15.445 36.438 28.359 1 88.88 169 ASN A N 1
ATOM 1348 C CA . ASN A 1 169 ? -16.25 36.344 29.578 1 88.88 169 ASN A CA 1
ATOM 1349 C C . ASN A 1 169 ? -17.125 35.094 29.547 1 88.88 169 ASN A C 1
ATOM 1351 O O . ASN A 1 169 ? -18.344 35.188 29.766 1 88.88 169 ASN A O 1
ATOM 1355 N N . CYS A 1 170 ? -16.5 34.125 29.078 1 89.56 170 CYS A N 1
ATOM 1356 C CA . CYS A 1 170 ? -17.219 32.844 28.984 1 89.56 170 CYS A CA 1
ATOM 1357 C C . CYS A 1 170 ? -16.688 31.859 30 1 89.56 170 CYS A C 1
ATOM 1359 O O . CYS A 1 170 ? -15.586 32.031 30.531 1 89.56 170 CYS A O 1
ATOM 1361 N N . SER A 1 171 ? -17.469 30.953 30.5 1 87.12 171 SER A N 1
ATOM 1362 C CA . SER A 1 171 ? -17.078 29.875 31.391 1 87.12 171 SER A CA 1
ATOM 1363 C C . SER A 1 171 ? -16.922 28.562 30.641 1 87.12 171 SER A C 1
ATOM 1365 O O . SER A 1 171 ? -15.836 28.25 30.156 1 87.12 171 SER A O 1
ATOM 1367 N N . ASN A 1 172 ? -17.969 27.891 30.312 1 85.94 172 ASN A N 1
ATOM 1368 C CA . ASN A 1 172 ? -17.875 26.594 29.672 1 85.94 172 ASN A CA 1
ATOM 1369 C C . ASN A 1 172 ? -18.344 26.641 28.219 1 85.94 172 ASN A C 1
ATOM 1371 O O . ASN A 1 172 ? -18.219 25.656 27.484 1 85.94 172 ASN A O 1
ATOM 1375 N N . ARG A 1 173 ? -18.781 27.766 27.766 1 94 173 ARG A N 1
ATOM 1376 C CA . ARG A 1 173 ? -19.234 27.938 26.375 1 94 173 ARG A CA 1
ATOM 1377 C C . ARG A 1 173 ? -18.453 29.031 25.672 1 94 173 ARG A C 1
ATOM 1379 O O . ARG A 1 173 ? -19.031 30.031 25.25 1 94 173 ARG A O 1
ATOM 1386 N N . CYS A 1 174 ? -17.25 28.75 25.516 1 96.19 174 CYS A N 1
ATOM 1387 C CA . CYS A 1 174 ? -16.328 29.703 24.906 1 96.19 174 CYS A CA 1
ATOM 1388 C C . CYS A 1 174 ? -16.188 29.438 23.422 1 96.19 174 CYS A C 1
ATOM 1390 O O . CYS A 1 174 ? -16.547 28.375 22.922 1 96.19 174 CYS A O 1
ATOM 1392 N N . MET A 1 175 ? -15.789 30.438 22.75 1 97.5 175 MET A N 1
ATOM 1393 C CA . MET A 1 175 ? -15.445 30.328 21.344 1 97.5 175 MET A CA 1
ATOM 1394 C C . MET A 1 175 ? -13.938 30.328 21.141 1 97.5 175 MET A C 1
ATOM 1396 O O . MET A 1 175 ? -13.195 30.75 22.031 1 97.5 175 MET A O 1
ATOM 1400 N N . THR A 1 176 ? -13.508 29.734 20.141 1 96.44 176 THR A N 1
ATOM 1401 C CA . THR A 1 176 ? -12.133 29.797 19.672 1 96.44 176 THR A CA 1
ATOM 1402 C C . THR A 1 176 ? -12.094 30.156 18.188 1 96.44 176 THR A C 1
ATOM 1404 O O . THR A 1 176 ? -13.102 30.578 17.609 1 96.44 176 THR A O 1
ATOM 1407 N N . PHE A 1 177 ? -10.914 30.156 17.578 1 97.19 177 PHE A N 1
ATOM 1408 C CA . PHE A 1 177 ? -10.836 30.594 16.172 1 97.19 177 PHE A CA 1
ATOM 1409 C C . PHE A 1 177 ? -9.797 29.766 15.422 1 97.19 177 PHE A C 1
ATOM 1411 O O . PHE A 1 177 ? -8.961 29.109 16.031 1 97.19 177 PHE A O 1
ATOM 1418 N N . THR A 1 178 ? -9.906 29.703 14.102 1 96.62 178 THR A N 1
ATOM 1419 C CA . THR A 1 178 ? -8.93 29.219 13.133 1 96.62 178 THR A CA 1
ATOM 1420 C C . THR A 1 178 ? -8.641 30.281 12.078 1 96.62 178 THR A C 1
ATOM 1422 O O . THR A 1 178 ? -9.555 30.922 11.562 1 96.62 178 THR A O 1
ATOM 1425 N N . ASP A 1 179 ? -7.379 30.531 11.867 1 95.75 179 ASP A N 1
ATOM 1426 C CA . ASP A 1 179 ? -7.039 31.469 10.797 1 95.75 179 ASP A CA 1
ATOM 1427 C C . ASP A 1 179 ? -6.594 30.719 9.539 1 95.75 179 ASP A C 1
ATOM 1429 O O . ASP A 1 179 ? -6.273 29.531 9.602 1 95.75 179 ASP A O 1
ATOM 1433 N N . ILE A 1 180 ? -6.555 31.422 8.438 1 95.25 180 ILE A N 1
ATOM 1434 C CA . ILE A 1 180 ? -6.379 30.844 7.109 1 95.25 180 ILE A CA 1
ATOM 1435 C C . ILE A 1 180 ? -5.133 31.438 6.457 1 95.25 180 ILE A C 1
ATOM 1437 O O . ILE A 1 180 ? -4.699 32.531 6.805 1 95.25 180 ILE A O 1
ATOM 1441 N N . ALA A 1 181 ? -4.535 30.656 5.617 1 97.38 181 ALA A N 1
ATOM 1442 C CA . ALA A 1 181 ? -3.441 31.125 4.766 1 97.38 181 ALA A CA 1
ATOM 1443 C C . ALA A 1 181 ? -3.613 30.625 3.332 1 97.38 181 ALA A C 1
ATOM 1445 O O . ALA A 1 181 ? -4.285 29.609 3.096 1 97.38 181 ALA A O 1
ATOM 1446 N N . PRO A 1 182 ? -2.938 31.312 2.428 1 97.56 182 PRO A N 1
ATOM 1447 C CA . PRO A 1 182 ? -2.041 32.469 2.539 1 97.56 182 PRO A CA 1
ATOM 1448 C C . PRO A 1 182 ? -2.748 33.719 3.072 1 97.56 182 PRO A C 1
ATOM 1450 O O . PRO A 1 182 ? -3.98 33.781 3.088 1 97.56 182 PRO A O 1
ATOM 1453 N N . ARG A 1 183 ? -1.924 34.594 3.541 1 97.56 183 ARG A N 1
ATOM 1454 C CA . ARG A 1 183 ? -2.439 35.812 4.148 1 97.56 183 ARG A CA 1
ATOM 1455 C C . ARG A 1 183 ? -2.404 36.969 3.16 1 97.56 183 ARG A C 1
ATOM 1457 O O . ARG A 1 183 ? -1.523 37.812 3.236 1 97.56 183 ARG A O 1
ATOM 1464 N N . GLY A 1 184 ? -3.451 37.062 2.396 1 96.56 184 GLY A N 1
ATOM 1465 C CA . GLY A 1 184 ? -3.555 38.031 1.316 1 96.56 184 GLY A CA 1
ATOM 1466 C C . GLY A 1 184 ? -3.756 37.406 -0.043 1 96.56 184 GLY A C 1
ATOM 1467 O O . GLY A 1 184 ? -4.051 36.188 -0.133 1 96.56 184 GLY A O 1
ATOM 1468 N N . LEU A 1 185 ? -3.715 38.219 -1.141 1 96.81 185 LEU A N 1
ATOM 1469 C CA . LEU A 1 185 ? -3.939 37.75 -2.506 1 96.81 185 LEU A CA 1
ATOM 1470 C C . LEU A 1 185 ? -2.748 38.094 -3.396 1 96.81 185 LEU A C 1
ATOM 1472 O O . LEU A 1 185 ? -2.656 37.594 -4.527 1 96.81 185 LEU A O 1
ATOM 1476 N N . ASN A 1 186 ? -1.84 38.875 -2.807 1 96.19 186 ASN A N 1
ATOM 1477 C CA . ASN A 1 186 ? -0.665 39.312 -3.547 1 96.19 186 ASN A CA 1
ATOM 1478 C C . ASN A 1 186 ? 0.547 39.469 -2.633 1 96.19 186 ASN A C 1
ATOM 1480 O O . ASN A 1 186 ? 0.4 39.594 -1.416 1 96.19 186 ASN A O 1
ATOM 1484 N N . SER A 1 187 ? 1.714 39.5 -3.279 1 96.31 187 SER A N 1
ATOM 1485 C CA . SER A 1 187 ? 2.947 39.719 -2.525 1 96.31 187 SER A CA 1
ATOM 1486 C C . SER A 1 187 ? 2.9 41.031 -1.738 1 96.31 187 SER A C 1
ATOM 1488 O O . SER A 1 187 ? 2.441 42.031 -2.248 1 96.31 187 SER A O 1
ATOM 1490 N N . GLY A 1 188 ? 3.275 40.938 -0.557 1 95.62 188 GLY A N 1
ATOM 1491 C CA . GLY A 1 188 ? 3.352 42.125 0.273 1 95.62 188 GLY A CA 1
ATOM 1492 C C . GLY A 1 188 ? 2.137 42.312 1.161 1 95.62 188 GLY A C 1
ATOM 1493 O O . GLY A 1 188 ? 2.16 43.125 2.094 1 95.62 188 GLY A O 1
ATOM 1494 N N . GLU A 1 189 ? 1.117 41.625 0.9 1 96.62 189 GLU A N 1
ATOM 1495 C CA . GLU A 1 189 ? -0.094 41.719 1.707 1 96.62 189 GLU A CA 1
ATOM 1496 C C . GLU A 1 189 ? -0.009 40.875 2.959 1 96.62 189 GLU A C 1
ATOM 1498 O O . GLU A 1 189 ? 0.777 39.906 3.01 1 96.62 189 GLU A O 1
ATOM 1503 N N . ARG A 1 190 ? -0.768 41.25 3.953 1 97.56 190 ARG A N 1
ATOM 1504 C CA . ARG A 1 190 ? -0.922 40.469 5.18 1 97.56 190 ARG A CA 1
ATOM 1505 C C . ARG A 1 190 ? -2.307 40.688 5.785 1 97.56 190 ARG A C 1
ATOM 1507 O O . ARG A 1 190 ? -2.477 41.5 6.691 1 97.56 190 ARG A O 1
ATOM 1514 N N . ARG A 1 191 ? -3.236 40 5.336 1 97.19 191 ARG A N 1
ATOM 1515 C CA . ARG A 1 191 ? -4.625 39.969 5.785 1 97.19 191 ARG A CA 1
ATOM 1516 C C . ARG A 1 191 ? -5.145 38.531 5.863 1 97.19 191 ARG A C 1
ATOM 1518 O O . ARG A 1 191 ? -4.859 37.719 4.984 1 97.19 191 ARG A O 1
ATOM 1525 N N . SER A 1 192 ? -5.84 38.219 6.91 1 98 192 SER A N 1
ATOM 1526 C CA . SER A 1 192 ? -6.234 36.844 7.152 1 98 192 SER A CA 1
ATOM 1527 C C . SER A 1 192 ? -7.738 36.719 7.402 1 98 192 SER A C 1
ATOM 1529 O O . SER A 1 192 ? -8.312 37.531 8.133 1 98 192 SER A O 1
ATOM 1531 N N . TRP A 1 193 ? -8.398 35.812 6.664 1 98.25 193 TRP A N 1
ATOM 1532 C CA . TRP A 1 193 ? -9.719 35.375 7.105 1 98.25 193 TRP A CA 1
ATOM 1533 C C . TRP A 1 193 ? -9.617 34.562 8.391 1 98.25 193 TRP A C 1
ATOM 1535 O O . TRP A 1 193 ? -8.758 33.688 8.516 1 98.25 193 TRP A O 1
ATOM 1545 N N . ILE A 1 194 ? -10.453 34.844 9.336 1 98.38 194 ILE A N 1
ATOM 1546 C CA . ILE A 1 194 ? -10.523 34.156 10.617 1 98.38 194 ILE A CA 1
ATOM 1547 C C . ILE A 1 194 ? -11.922 33.594 10.82 1 98.38 194 ILE A C 1
ATOM 1549 O O . ILE A 1 194 ? -12.922 34.281 10.672 1 98.38 194 ILE A O 1
ATOM 1553 N N . MET A 1 195 ? -11.984 32.312 11.078 1 97.94 195 MET A N 1
ATOM 1554 C CA . MET A 1 195 ? -13.242 31.625 11.336 1 97.94 195 MET A CA 1
ATOM 1555 C C . MET A 1 195 ? -13.445 31.391 12.828 1 97.94 195 MET A C 1
ATOM 1557 O O . MET A 1 195 ? -12.531 30.953 13.523 1 97.94 195 MET A O 1
ATOM 1561 N N . LEU A 1 196 ? -14.648 31.719 13.352 1 98.12 196 LEU A N 1
ATOM 1562 C CA . LEU A 1 196 ? -14.953 31.438 14.742 1 98.12 196 LEU A CA 1
ATOM 1563 C C . LEU A 1 196 ? -15.586 30.047 14.891 1 98.12 196 LEU A C 1
ATOM 1565 O O . LEU A 1 196 ? -16.328 29.609 14.008 1 98.12 196 LEU A O 1
ATOM 1569 N N . GLN A 1 197 ? -15.305 29.406 15.969 1 97.31 197 GLN A N 1
ATOM 1570 C CA . GLN A 1 197 ? -15.773 28.062 16.281 1 97.31 197 GLN A CA 1
ATOM 1571 C C . GLN A 1 197 ? -16.125 27.938 17.766 1 97.31 197 GLN A C 1
ATOM 1573 O O . GLN A 1 197 ? -15.656 28.703 18.594 1 97.31 197 GLN A O 1
ATOM 1578 N N . LYS A 1 198 ? -17.031 26.953 18.047 1 96.31 198 LYS A N 1
ATOM 1579 C CA . LYS A 1 198 ? -17.234 26.594 19.453 1 96.31 198 LYS A CA 1
ATOM 1580 C C . LYS A 1 198 ? -15.992 25.922 20.031 1 96.31 198 LYS A C 1
ATOM 1582 O O . LYS A 1 198 ? -15.414 25.031 19.391 1 96.31 198 LYS A O 1
ATOM 1587 N N . ASN A 1 199 ? -15.477 26.359 21.172 1 95.25 199 ASN A N 1
ATOM 1588 C CA . ASN A 1 199 ? -14.297 25.75 21.797 1 95.25 199 ASN A CA 1
ATOM 1589 C C . ASN A 1 199 ? -14.656 24.484 22.562 1 95.25 199 ASN A C 1
ATOM 1591 O O . ASN A 1 199 ? -14.648 24.484 23.797 1 95.25 199 ASN A O 1
ATOM 1595 N N . VAL A 1 200 ? -14.883 23.406 21.891 1 94.06 200 VAL A N 1
ATOM 1596 C CA . VAL A 1 200 ? -15.195 22.094 22.438 1 94.06 200 VAL A CA 1
ATOM 1597 C C . VAL A 1 200 ? -14.242 21.047 21.859 1 94.06 200 VAL A C 1
ATOM 1599 O O . VAL A 1 200 ? -13.414 21.359 21 1 94.06 200 VAL A O 1
ATOM 1602 N N . GLU A 1 201 ? -14.242 19.859 22.359 1 93.62 201 GLU A N 1
ATOM 1603 C CA . GLU A 1 201 ? -13.414 18.797 21.781 1 93.62 201 GLU A CA 1
ATOM 1604 C C . GLU A 1 201 ? -13.711 18.594 20.297 1 93.62 201 GLU A C 1
ATOM 1606 O O . GLU A 1 201 ? -14.859 18.359 19.922 1 93.62 201 GLU A O 1
ATOM 1611 N N . GLY A 1 202 ? -12.688 18.766 19.547 1 95.31 202 GLY A N 1
ATOM 1612 C CA . GLY A 1 202 ? -12.875 18.703 18.109 1 95.31 202 GLY A CA 1
ATOM 1613 C C . GLY A 1 202 ? -13.43 19.984 17.516 1 95.31 202 GLY A C 1
ATOM 1614 O O . GLY A 1 202 ? -14.258 19.953 16.609 1 95.31 202 GLY A O 1
ATOM 1615 N N . TYR A 1 203 ? -13.07 21.078 18.031 1 96.06 203 TYR A N 1
ATOM 1616 C CA . TYR A 1 203 ? -13.672 22.375 17.688 1 96.06 203 TYR A CA 1
ATOM 1617 C C . TYR A 1 203 ? -13.516 22.688 16.203 1 96.06 203 TYR A C 1
ATOM 1619 O O . TYR A 1 203 ? -14.258 23.5 15.664 1 96.06 203 TYR A O 1
ATOM 1627 N N . PHE A 1 204 ? -12.656 22.016 15.445 1 96.94 204 PHE A N 1
ATOM 1628 C CA . PHE A 1 204 ? -12.508 22.203 14.008 1 96.94 204 PHE A CA 1
ATOM 1629 C C . PHE A 1 204 ? -13.781 21.812 13.281 1 96.94 204 PHE A C 1
ATOM 1631 O O . PHE A 1 204 ? -13.992 22.203 12.133 1 96.94 204 PHE A O 1
ATOM 1638 N N . MET A 1 205 ? -14.688 21.062 13.953 1 96.75 205 MET A N 1
ATOM 1639 C CA . MET A 1 205 ? -15.938 20.594 13.367 1 96.75 205 MET A CA 1
ATOM 1640 C C . MET A 1 205 ? -17.109 21.453 13.82 1 96.75 205 MET A C 1
ATOM 1642 O O . MET A 1 205 ? -18.266 21.094 13.617 1 96.75 205 MET A O 1
ATOM 1646 N N . HIS A 1 206 ? -16.828 22.656 14.438 1 96.12 206 HIS A N 1
ATOM 1647 C CA . HIS A 1 206 ? -17.922 23.422 15.016 1 96.12 206 HIS A CA 1
ATOM 1648 C C . HIS A 1 206 ? -17.859 24.891 14.562 1 96.12 206 HIS A C 1
ATOM 1650 O O . HIS A 1 206 ? -17.906 25.797 15.391 1 96.12 206 HIS A O 1
ATOM 1656 N N . PRO A 1 207 ? -17.828 25.094 13.242 1 97.19 207 PRO A N 1
ATOM 1657 C CA . PRO A 1 207 ? -17.906 26.484 12.781 1 97.19 207 PRO A CA 1
ATOM 1658 C C . PRO A 1 207 ? -19.234 27.156 13.141 1 97.19 207 PRO A C 1
ATOM 1660 O O . PRO A 1 207 ? -20.281 26.5 13.117 1 97.19 207 PRO A O 1
ATOM 1663 N N . VAL A 1 208 ? -19.266 28.438 13.43 1 96.62 208 VAL A N 1
ATOM 1664 C CA . VAL A 1 208 ? -20.5 29.078 13.867 1 96.62 208 VAL A CA 1
ATOM 1665 C C . VAL A 1 208 ? -21.078 29.922 12.727 1 96.62 208 VAL A C 1
ATOM 1667 O O . VAL A 1 208 ? -22.125 30.562 12.883 1 96.62 208 VAL A O 1
ATOM 1670 N N . GLY A 1 209 ? -20.422 29.969 11.555 1 96.88 209 GLY A N 1
ATOM 1671 C CA . GLY A 1 209 ? -20.953 30.672 10.398 1 96.88 209 GLY A CA 1
ATOM 1672 C C . GLY A 1 209 ? -20.594 32.156 10.406 1 96.88 209 GLY A C 1
ATOM 1673 O O . GLY A 1 209 ? -21.312 32.969 9.836 1 96.88 209 GLY A O 1
ATOM 1674 N N . PHE A 1 210 ? -19.578 32.5 11.125 1 97.69 210 PHE A N 1
ATOM 1675 C CA . PHE A 1 210 ? -19.062 33.844 11.227 1 97.69 210 PHE A CA 1
ATOM 1676 C C . PHE A 1 210 ? -17.578 33.875 10.914 1 97.69 210 PHE A C 1
ATOM 1678 O O . PHE A 1 210 ? -16.781 33.219 11.57 1 97.69 210 PHE A O 1
ATOM 1685 N N . GLU A 1 211 ? -17.188 34.656 9.836 1 98.5 211 GLU A N 1
ATOM 1686 C CA . GLU A 1 211 ? -15.789 34.875 9.453 1 98.5 211 GLU A CA 1
ATOM 1687 C C . GLU A 1 211 ? -15.484 36.344 9.258 1 98.5 211 GLU A C 1
ATOM 1689 O O . GLU A 1 211 ? -16.359 37.125 8.852 1 98.5 211 GLU A O 1
ATOM 1694 N N . VAL A 1 212 ? -14.305 36.719 9.633 1 98.44 212 VAL A N 1
ATOM 1695 C CA . VAL A 1 212 ? -13.922 38.125 9.516 1 98.44 212 VAL A CA 1
ATOM 1696 C C . VAL A 1 212 ? -12.555 38.219 8.836 1 98.44 212 VAL A C 1
ATOM 1698 O O . VAL A 1 212 ? -11.664 37.406 9.086 1 98.44 212 VAL A O 1
ATOM 1701 N N . LEU A 1 213 ? -12.422 39.094 7.875 1 98.5 213 LEU A N 1
ATOM 1702 C CA . LEU A 1 213 ? -11.148 39.406 7.227 1 98.5 213 LEU A CA 1
ATOM 1703 C C . LEU A 1 213 ? -10.422 40.531 7.957 1 98.5 213 LEU A C 1
ATOM 1705 O O . LEU A 1 213 ? -10.883 41.656 7.973 1 98.5 213 LEU A O 1
ATOM 1709 N N . VAL A 1 214 ? -9.312 40.219 8.57 1 98.12 214 VAL A N 1
ATOM 1710 C CA . VAL A 1 214 ? -8.555 41.188 9.359 1 98.12 214 VAL A CA 1
ATOM 1711 C C . VAL A 1 214 ? -7.277 41.562 8.617 1 98.12 214 VAL A C 1
ATOM 1713 O O . VAL A 1 214 ? -6.484 40.688 8.25 1 98.12 214 VAL A O 1
ATOM 1716 N N . ASN A 1 215 ? -7.121 42.875 8.336 1 98.06 215 ASN A N 1
ATOM 1717 C CA . ASN A 1 215 ? -5.844 43.375 7.852 1 98.06 215 ASN A CA 1
ATOM 1718 C C . ASN A 1 215 ? -4.879 43.656 9 1 98.06 215 ASN A C 1
ATOM 1720 O O . ASN A 1 215 ? -5.086 44.594 9.781 1 98.06 215 ASN A O 1
ATOM 1724 N N . HIS A 1 216 ? -3.861 42.875 9.133 1 97.88 216 HIS A N 1
ATOM 1725 C CA . HIS A 1 216 ? -2.92 43 10.242 1 97.88 216 HIS A CA 1
ATOM 1726 C C . HIS A 1 216 ? -1.501 43.219 9.734 1 97.88 216 HIS A C 1
ATOM 1728 O O . HIS A 1 216 ? -0.542 42.688 10.297 1 97.88 216 HIS A O 1
ATOM 1734 N N . GLN A 1 217 ? -1.351 43.906 8.672 1 97.12 217 GLN A N 1
ATOM 1735 C CA . GLN A 1 217 ? -0.069 44.188 8.031 1 97.12 217 GLN A CA 1
ATOM 1736 C C . GLN A 1 217 ? 0.786 45.094 8.891 1 97.12 217 GLN A C 1
ATOM 1738 O O . GLN A 1 217 ? 2 44.906 8.992 1 97.12 217 GLN A O 1
ATOM 1743 N N . ASN A 1 218 ? 0.098 46.156 9.484 1 96.88 218 ASN A N 1
ATOM 1744 C CA . ASN A 1 218 ? 0.838 47.125 10.266 1 96.88 218 ASN A CA 1
ATOM 1745 C C . ASN A 1 218 ? 1.422 46.531 11.531 1 96.88 218 ASN A C 1
ATOM 1747 O O . ASN A 1 218 ? 0.798 45.656 12.156 1 96.88 218 ASN A O 1
ATOM 1751 N N . LEU A 1 219 ? 2.58 46.969 11.984 1 97.06 219 LEU A N 1
ATOM 1752 C CA . LEU A 1 219 ? 3.23 46.438 13.172 1 97.06 219 LEU A CA 1
ATOM 1753 C C . LEU A 1 219 ? 2.637 47.062 14.438 1 97.06 219 LEU A C 1
ATOM 1755 O O . LEU A 1 219 ? 2.941 46.594 15.547 1 97.06 219 LEU A O 1
ATOM 1759 N N . ASP A 1 220 ? 1.826 48.062 14.297 1 96.94 220 ASP A N 1
ATOM 1760 C CA . ASP A 1 220 ? 1.005 48.594 15.383 1 96.94 220 ASP A CA 1
ATOM 1761 C C . ASP A 1 220 ? -0.403 48 15.344 1 96.94 220 ASP A C 1
ATOM 1763 O O . ASP A 1 220 ? -1.223 48.375 14.508 1 96.94 220 ASP A O 1
ATOM 1767 N N . PRO A 1 221 ? -0.649 47.125 16.25 1 97.31 221 PRO A N 1
ATOM 1768 C CA . PRO A 1 221 ? -1.943 46.438 16.219 1 97.31 221 PRO A CA 1
ATOM 1769 C C . PRO A 1 221 ? -3.123 47.406 16.312 1 97.31 221 PRO A C 1
ATOM 1771 O O . PRO A 1 221 ? -4.234 47.062 15.898 1 97.31 221 PRO A O 1
ATOM 1774 N N . LYS A 1 222 ? -2.941 48.625 16.828 1 96.69 222 LYS A N 1
ATOM 1775 C CA . LYS A 1 222 ? -4.02 49.625 16.906 1 96.69 222 LYS A CA 1
ATOM 1776 C C . LYS A 1 222 ? -4.477 50.031 15.523 1 96.69 222 LYS A C 1
ATOM 1778 O O . LYS A 1 222 ? -5.578 50.562 15.367 1 96.69 222 LYS A O 1
ATOM 1783 N N . LYS A 1 223 ? -3.635 49.781 14.586 1 97.75 223 LYS A N 1
ATOM 1784 C CA . LYS A 1 223 ? -3.939 50.219 13.227 1 97.75 223 LYS A CA 1
ATOM 1785 C C . LYS A 1 223 ? -4.551 49.062 12.422 1 97.75 223 LYS A C 1
ATOM 1787 O O . LYS A 1 223 ? -4.824 49.219 11.227 1 97.75 223 LYS A O 1
ATOM 1792 N N . TRP A 1 224 ? -4.734 47.938 13.039 1 98.12 224 TRP A N 1
ATOM 1793 C CA . TRP A 1 224 ? -5.387 46.844 12.375 1 98.12 224 TRP A CA 1
ATOM 1794 C C . TRP A 1 224 ? -6.859 47.125 12.109 1 98.12 224 TRP A C 1
ATOM 1796 O O . TRP A 1 224 ? -7.473 47.938 12.828 1 98.12 224 TRP A O 1
ATOM 1806 N N . ALA A 1 225 ? -7.422 46.5 11.008 1 96.5 225 ALA A N 1
ATOM 1807 C CA . ALA A 1 225 ? -8.797 46.844 10.641 1 96.5 225 ALA A CA 1
ATOM 1808 C C . ALA A 1 225 ? -9.523 45.625 10.086 1 96.5 225 ALA A C 1
ATOM 1810 O O . ALA A 1 225 ? -8.906 44.75 9.484 1 96.5 225 ALA A O 1
ATOM 1811 N N . VAL A 1 226 ? -10.812 45.594 10.312 1 97.75 226 VAL A N 1
ATOM 1812 C CA . VAL A 1 226 ? -11.688 44.625 9.664 1 97.75 226 VAL A CA 1
ATOM 1813 C C . VAL A 1 226 ? -12.047 45.125 8.266 1 97.75 226 VAL A C 1
ATOM 1815 O O . VAL A 1 226 ? -12.562 46.25 8.102 1 97.75 226 VAL A O 1
ATOM 1818 N N . GLU A 1 227 ? -11.734 44.281 7.309 1 97.25 227 GLU A N 1
ATOM 1819 C CA . GLU A 1 227 ? -11.977 44.719 5.938 1 97.25 227 GLU A CA 1
ATOM 1820 C C . GLU A 1 227 ? -13.273 44.125 5.387 1 97.25 227 GLU A C 1
ATOM 1822 O O . GLU A 1 227 ? -13.93 44.719 4.535 1 97.25 227 GLU A O 1
ATOM 1827 N N . LYS A 1 228 ? -13.633 42.969 5.762 1 97.94 228 LYS A N 1
ATOM 1828 C CA . LYS A 1 228 ? -14.836 42.25 5.328 1 97.94 228 LYS A CA 1
ATOM 1829 C C . LYS A 1 228 ? -15.352 41.344 6.426 1 97.94 228 LYS A C 1
ATOM 1831 O O . LYS A 1 228 ? -14.586 40.906 7.293 1 97.94 228 LYS A O 1
ATOM 1836 N N . VAL A 1 229 ? -16.609 41.125 6.484 1 98.19 229 VAL A N 1
ATOM 1837 C CA . VAL A 1 229 ? -17.219 40.156 7.387 1 98.19 229 VAL A CA 1
ATOM 1838 C C . VAL A 1 229 ? -18.125 39.219 6.594 1 98.19 229 VAL A C 1
ATOM 1840 O O . VAL A 1 229 ? -18.797 39.656 5.645 1 98.19 229 VAL A O 1
ATOM 1843 N N . TRP A 1 230 ? -18.078 37.938 6.836 1 97.81 230 TRP A N 1
ATOM 1844 C CA . TRP A 1 230 ? -18.953 36.938 6.246 1 97.81 230 TRP A CA 1
ATOM 1845 C C . TRP A 1 230 ? -19.812 36.281 7.316 1 97.81 230 TRP A C 1
ATOM 1847 O O . TRP A 1 230 ? -19.297 35.812 8.344 1 97.81 230 TRP A O 1
ATOM 1857 N N . TYR A 1 231 ? -21.125 36.25 7.129 1 97.44 231 TYR A N 1
ATOM 1858 C CA . TYR A 1 231 ? -22.078 35.656 8.055 1 97.44 231 TYR A CA 1
ATOM 1859 C C . TYR A 1 231 ? -23.188 34.938 7.293 1 97.44 231 TYR A C 1
ATOM 1861 O O . TYR A 1 231 ? -23.891 35.562 6.484 1 97.44 231 TYR A O 1
ATOM 1869 N N . ASN A 1 232 ? -23.312 33.656 7.527 1 94.88 232 ASN A N 1
ATOM 1870 C CA . ASN A 1 232 ? -24.422 32.844 7.008 1 94.88 232 ASN A CA 1
ATOM 1871 C C . ASN A 1 232 ? -24.578 33.031 5.5 1 94.88 232 ASN A C 1
ATOM 1873 O O . ASN A 1 232 ? -25.672 33.344 5.02 1 94.88 232 ASN A O 1
ATOM 1877 N N . GLY A 1 233 ? -23.453 32.969 4.809 1 92.88 233 GLY A N 1
ATOM 1878 C CA . GLY A 1 233 ? -23.484 32.969 3.355 1 92.88 233 GLY A CA 1
ATOM 1879 C C . GLY A 1 233 ? -23.438 34.344 2.746 1 92.88 233 GLY A C 1
ATOM 1880 O O . GLY A 1 233 ? -23.453 34.5 1.521 1 92.88 233 GLY A O 1
ATOM 1881 N N . GLN A 1 234 ? -23.297 35.375 3.602 1 94.5 234 GLN A N 1
ATOM 1882 C CA . GLN A 1 234 ? -23.344 36.75 3.105 1 94.5 234 GLN A CA 1
ATOM 1883 C C . GLN A 1 234 ? -22.078 37.531 3.473 1 94.5 234 GLN A C 1
ATOM 1885 O O . GLN A 1 234 ? -21.5 37.281 4.531 1 94.5 234 GLN A O 1
ATOM 1890 N N . TYR A 1 235 ? -21.766 38.531 2.566 1 96.44 235 TYR A N 1
ATOM 1891 C CA . TYR A 1 235 ? -20.609 39.375 2.795 1 96.44 235 TYR A CA 1
ATOM 1892 C C . TYR A 1 235 ? -21.047 40.781 3.227 1 96.44 235 TYR A C 1
ATOM 1894 O O . TYR A 1 235 ? -22.047 41.312 2.723 1 96.44 235 TYR A O 1
ATOM 1902 N N . PHE A 1 236 ? -20.328 41.375 4.129 1 97.25 236 PHE A N 1
ATOM 1903 C CA . PHE A 1 236 ? -20.547 42.719 4.594 1 97.25 236 PHE A CA 1
ATOM 1904 C C . PHE A 1 236 ? -19.266 43.531 4.574 1 97.25 236 PHE A C 1
ATOM 1906 O O . PHE A 1 236 ? -18.188 43 4.84 1 97.25 236 PHE A O 1
ATOM 1913 N N . ASP A 1 237 ? -19.359 44.781 4.375 1 96.31 237 ASP A N 1
ATOM 1914 C CA . ASP A 1 237 ? -18.172 45.625 4.227 1 96.31 237 ASP A CA 1
ATOM 1915 C C . ASP A 1 237 ? -17.641 46.062 5.59 1 96.31 237 ASP A C 1
ATOM 1917 O O . ASP A 1 237 ? -16.516 46.562 5.695 1 96.31 237 ASP A O 1
ATOM 1921 N N . SER A 1 238 ? -18.484 45.875 6.57 1 96.56 238 SER A N 1
ATOM 1922 C CA . SER A 1 238 ? -18.062 46.219 7.926 1 96.56 238 SER A CA 1
ATOM 1923 C C . SER A 1 238 ? -18.875 45.469 8.969 1 96.56 238 SER A C 1
ATOM 1925 O O . SER A 1 238 ? -19.969 45 8.68 1 96.56 238 SER A O 1
ATOM 1927 N N . LEU A 1 239 ? -18.281 45.406 10.125 1 97.38 239 LEU A N 1
ATOM 1928 C CA . LEU A 1 239 ? -19.016 44.812 11.242 1 97.38 239 LEU A CA 1
ATOM 1929 C C . LEU A 1 239 ? -20.266 45.625 11.547 1 97.38 239 LEU A C 1
ATOM 1931 O O . LEU A 1 239 ? -21.312 45.062 11.844 1 97.38 239 LEU A O 1
ATOM 1935 N N . GLY A 1 240 ? -20.141 46.969 11.484 1 97.06 240 GLY A N 1
ATOM 1936 C CA . GLY A 1 240 ? -21.281 47.844 11.711 1 97.06 240 GLY A CA 1
ATOM 1937 C C . GLY A 1 240 ? -22.438 47.594 10.781 1 97.06 240 GLY A C 1
ATOM 1938 O O . GLY A 1 240 ? -23.594 47.594 11.211 1 97.06 240 GLY A O 1
ATOM 1939 N N . GLU A 1 241 ? -22.109 47.406 9.539 1 97.12 241 GLU A N 1
ATOM 1940 C CA . GLU A 1 241 ? -23.156 47.094 8.578 1 97.12 241 GLU A CA 1
ATOM 1941 C C . GLU A 1 241 ? -23.891 45.812 8.945 1 97.12 241 GLU A C 1
ATOM 1943 O O . GLU A 1 241 ? -25.125 45.75 8.93 1 97.12 241 GLU A O 1
ATOM 1948 N N . LEU A 1 242 ? -23.141 44.75 9.25 1 97.56 242 LEU A N 1
ATOM 1949 C CA . LEU A 1 242 ? -23.734 43.469 9.641 1 97.56 242 LEU A CA 1
ATOM 1950 C C . LEU A 1 242 ? -24.641 43.625 10.852 1 97.56 242 LEU A C 1
ATOM 1952 O O . LEU A 1 242 ? -25.781 43.156 10.852 1 97.56 242 LEU A O 1
ATOM 1956 N N . LEU A 1 243 ? -24.203 44.344 11.875 1 97.56 243 LEU A N 1
ATOM 1957 C CA . LEU A 1 243 ? -24.938 44.469 13.133 1 97.56 243 LEU A CA 1
ATOM 1958 C C . LEU A 1 243 ? -26.203 45.312 12.945 1 97.56 243 LEU A C 1
ATOM 1960 O O . LEU A 1 243 ? -27.25 45.031 13.539 1 97.56 243 LEU A O 1
ATOM 1964 N N . ARG A 1 244 ? -26.094 46.375 12.156 1 97 244 ARG A N 1
ATOM 1965 C CA . ARG A 1 244 ? -27.281 47.156 11.859 1 97 244 ARG A CA 1
ATOM 1966 C C . ARG A 1 244 ? -28.344 46.312 11.172 1 97 244 ARG A C 1
ATOM 1968 O O . ARG A 1 244 ? -29.516 46.375 11.555 1 97 244 ARG A O 1
ATOM 1975 N N . LYS A 1 245 ? -27.891 45.625 10.203 1 96.62 245 LYS A N 1
ATOM 1976 C CA . LYS A 1 245 ? -28.844 44.781 9.469 1 96.62 245 LYS A CA 1
ATOM 1977 C C . LYS A 1 245 ? -29.391 43.688 10.359 1 96.62 245 LYS A C 1
ATOM 1979 O O . LYS A 1 245 ? -30.562 43.312 10.227 1 96.62 245 LYS A O 1
ATOM 1984 N N . TYR A 1 246 ? -28.562 43.094 11.195 1 96.06 246 TYR A N 1
ATOM 1985 C CA . TYR A 1 246 ? -29 42.062 12.125 1 96.06 246 TYR A CA 1
ATOM 1986 C C . TYR A 1 246 ? -30.062 42.594 13.078 1 96.06 246 TYR A C 1
ATOM 1988 O O . TYR A 1 246 ? -31.078 41.938 13.305 1 96.06 246 TYR A O 1
ATOM 1996 N N . GLU A 1 247 ? -29.859 43.781 13.641 1 94.81 247 GLU A N 1
ATOM 1997 C CA . GLU A 1 247 ? -30.766 44.406 14.609 1 94.81 247 GLU A CA 1
ATOM 1998 C C . GLU A 1 247 ? -32.062 44.812 13.945 1 94.81 247 GLU A C 1
ATOM 2000 O O . GLU A 1 247 ? -33.125 44.781 14.578 1 94.81 247 GLU A O 1
ATOM 2005 N N . ASN A 1 248 ? -31.969 45.219 12.703 1 95.25 248 ASN A N 1
ATOM 2006 C CA . ASN A 1 248 ? -33.156 45.656 11.984 1 95.25 248 ASN A CA 1
ATOM 2007 C C . ASN A 1 248 ? -33.969 44.5 11.422 1 95.25 248 ASN A C 1
ATOM 2009 O O . ASN A 1 248 ? -35 44.688 10.812 1 95.25 248 ASN A O 1
ATOM 2013 N N . GLY A 1 249 ? -33.406 43.312 11.523 1 93.19 249 GLY A N 1
ATOM 2014 C CA . GLY A 1 249 ? -34.125 42.156 11.023 1 93.19 249 GLY A CA 1
ATOM 2015 C C . GLY A 1 249 ? -34.031 42 9.508 1 93.19 249 GLY A C 1
ATOM 2016 O O . GLY A 1 249 ? -34.938 41.438 8.891 1 93.19 249 GLY A O 1
ATOM 2017 N N . GLU A 1 250 ? -33 42.531 8.883 1 93.19 250 GLU A N 1
ATOM 2018 C CA . GLU A 1 250 ? -32.906 42.594 7.43 1 93.19 250 GLU A CA 1
ATOM 2019 C C . GLU A 1 250 ? -32.156 41.375 6.879 1 93.19 250 GLU A C 1
ATOM 2021 O O . GLU A 1 250 ? -32.062 41.219 5.664 1 93.19 250 GLU A O 1
ATOM 2026 N N . LEU A 1 251 ? -31.547 40.688 7.695 1 90.5 251 LEU A N 1
ATOM 2027 C CA . LEU A 1 251 ? -30.781 39.531 7.188 1 90.5 251 LEU A CA 1
ATOM 2028 C C . LEU A 1 251 ? -31.375 38.219 7.703 1 90.5 251 LEU A C 1
ATOM 2030 O O . LEU A 1 251 ? -32.094 38.219 8.688 1 90.5 251 LEU A O 1
ATOM 2034 N N . GLU A 1 252 ? -31.141 37.188 6.961 1 86.06 252 GLU A N 1
ATOM 2035 C CA . GLU A 1 252 ? -31.484 35.844 7.402 1 86.06 252 GLU A CA 1
ATOM 2036 C C . GLU A 1 252 ? -30.609 35.375 8.57 1 86.06 252 GLU A C 1
ATOM 2038 O O . GLU A 1 252 ? -29.375 35.312 8.438 1 86.06 252 GLU A O 1
ATOM 2043 N N . LYS A 1 253 ? -31.281 35.188 9.703 1 88.69 253 LYS A N 1
ATOM 2044 C CA . LYS A 1 253 ? -30.562 34.719 10.891 1 88.69 253 LYS A CA 1
ATOM 2045 C C . LYS A 1 253 ? -30.484 33.219 10.945 1 88.69 253 LYS A C 1
ATOM 2047 O O . LYS A 1 253 ? -31.344 32.531 10.406 1 88.69 253 LYS A O 1
ATOM 2052 N N . VAL A 1 254 ? -29.406 32.75 11.398 1 91.25 254 VAL A N 1
ATOM 2053 C CA . VAL A 1 254 ? -29.25 31.312 11.625 1 91.25 254 VAL A CA 1
ATOM 2054 C C . VAL A 1 254 ? -29.125 31.047 13.117 1 91.25 254 VAL A C 1
ATOM 2056 O O . VAL A 1 254 ? -28.516 31.828 13.852 1 91.25 254 VAL A O 1
ATOM 2059 N N . GLN A 1 255 ? -29.812 30 13.555 1 91.31 255 GLN A N 1
ATOM 2060 C CA . GLN A 1 255 ? -29.641 29.484 14.914 1 91.31 255 GLN A CA 1
ATOM 2061 C C . GLN A 1 255 ? -29.125 28.047 14.898 1 91.31 255 GLN A C 1
ATOM 2063 O O . GLN A 1 255 ? -29.844 27.141 14.469 1 91.31 255 GLN A O 1
ATOM 2068 N N . LEU A 1 256 ? -27.891 27.922 15.391 1 94.06 256 LEU A N 1
ATOM 2069 C CA . LEU A 1 256 ? -27.328 26.578 15.477 1 94.06 256 LEU A CA 1
ATOM 2070 C C . LEU A 1 256 ? -28.047 25.766 16.531 1 94.06 256 LEU A C 1
ATOM 2072 O O . LEU A 1 256 ? -28.609 26.312 17.484 1 94.06 256 LEU A O 1
ATOM 2076 N N . PRO A 1 257 ? -28.031 24.453 16.359 1 88.06 257 PRO A N 1
ATOM 2077 C CA . PRO A 1 257 ? -28.656 23.625 17.391 1 88.06 257 PRO A CA 1
ATOM 2078 C C . PRO A 1 257 ? -27.984 23.781 18.75 1 88.06 257 PRO A C 1
ATOM 2080 O O . PRO A 1 257 ? -26.797 24.109 18.828 1 88.06 257 PRO A O 1
ATOM 2083 N N . GLU A 1 258 ? -28.828 23.547 19.781 1 86.88 258 GLU A N 1
ATOM 2084 C CA . GLU A 1 258 ? -28.281 23.578 21.125 1 86.88 258 GLU A CA 1
ATOM 2085 C C . GLU A 1 258 ? -27.141 22.578 21.281 1 86.88 258 GLU A C 1
ATOM 2087 O O . GLU A 1 258 ? -27.219 21.453 20.797 1 86.88 258 GLU A O 1
ATOM 2092 N N . HIS A 1 259 ? -26.109 23.203 21.828 1 86.5 259 HIS A N 1
ATOM 2093 C CA . HIS A 1 259 ? -25 22.281 22.094 1 86.5 259 HIS A CA 1
ATOM 2094 C C . HIS A 1 259 ? -25.312 21.375 23.281 1 86.5 259 HIS A C 1
ATOM 2096 O O . HIS A 1 259 ? -25.25 21.828 24.422 1 86.5 259 HIS A O 1
ATOM 2102 N N . ASP A 1 260 ? -25.656 20.203 22.969 1 82 260 ASP A N 1
ATOM 2103 C CA . ASP A 1 260 ? -26.031 19.203 23.953 1 82 260 ASP A CA 1
ATOM 2104 C C . ASP A 1 260 ? -24.812 18.406 24.406 1 82 260 ASP A C 1
ATOM 2106 O O . ASP A 1 260 ? -24.016 17.938 23.578 1 82 260 ASP A O 1
ATOM 2110 N N . GLU A 1 261 ? -24.594 18.344 25.703 1 78.81 261 GLU A N 1
ATOM 2111 C CA . GLU A 1 261 ? -23.484 17.547 26.219 1 78.81 261 GLU A CA 1
ATOM 2112 C C . GLU A 1 261 ? -23.594 16.094 25.781 1 78.81 261 GLU A C 1
ATOM 2114 O O . GLU A 1 261 ? -22.594 15.359 25.797 1 78.81 261 GLU A O 1
ATOM 2119 N N . LYS A 1 262 ? -24.797 15.797 25.359 1 81.69 262 LYS A N 1
ATOM 2120 C CA . LYS A 1 262 ? -25.016 14.422 24.922 1 81.69 262 LYS A CA 1
ATOM 2121 C C . LYS A 1 262 ? -24.609 14.227 23.469 1 81.69 262 LYS A C 1
ATOM 2123 O O . LYS A 1 262 ? -24.469 13.094 23 1 81.69 262 LYS A O 1
ATOM 2128 N N . ASP A 1 263 ? -24.359 15.328 22.797 1 86.56 263 ASP A N 1
ATOM 2129 C CA . ASP A 1 263 ? -23.906 15.211 21.406 1 86.56 263 ASP A CA 1
ATOM 2130 C C . ASP A 1 263 ? -22.406 14.961 21.344 1 86.56 263 ASP A C 1
ATOM 2132 O O . ASP A 1 263 ? -21.609 15.891 21.422 1 86.56 263 ASP A O 1
ATOM 2136 N N . LEU A 1 264 ? -22.016 13.82 20.953 1 93.06 264 LEU A N 1
ATOM 2137 C CA . LEU A 1 264 ? -20.656 13.328 21.062 1 93.06 264 LEU A CA 1
ATOM 2138 C C . LEU A 1 264 ? -19.969 13.305 19.703 1 93.06 264 LEU A C 1
ATOM 2140 O O . LEU A 1 264 ? -18.875 12.758 19.562 1 93.06 264 LEU A O 1
ATOM 2144 N N . PHE A 1 265 ? -20.5 13.914 18.625 1 92.06 265 PHE A N 1
ATOM 2145 C CA . PHE A 1 265 ? -20.109 13.562 17.266 1 92.06 265 PHE A CA 1
ATOM 2146 C C . PHE A 1 265 ? -18.641 13.906 17.031 1 92.06 265 PHE A C 1
ATOM 2148 O O . PHE A 1 265 ? -17.953 13.211 16.281 1 92.06 265 PHE A O 1
ATOM 2155 N N . SER A 1 266 ? -18.141 14.93 17.766 1 95.81 266 SER A N 1
ATOM 2156 C CA . SER A 1 266 ? -16.766 15.32 17.484 1 95.81 266 SER A CA 1
ATOM 2157 C C . SER A 1 266 ? -15.797 14.719 18.5 1 95.81 266 SER A C 1
ATOM 2159 O O . SER A 1 266 ? -14.602 15 18.484 1 95.81 266 SER A O 1
ATOM 2161 N N . THR A 1 267 ? -16.297 13.922 19.484 1 96.81 267 THR A N 1
ATOM 2162 C CA . THR A 1 267 ? -15.469 13.344 20.547 1 96.81 267 THR A CA 1
ATOM 2163 C C . THR A 1 267 ? -15.047 11.914 20.188 1 96.81 267 THR A C 1
ATOM 2165 O O . THR A 1 267 ? -15.594 11.32 19.25 1 96.81 267 THR A O 1
ATOM 2168 N N . TYR A 1 268 ? -14.109 11.398 20.906 1 97.38 268 TYR A N 1
ATOM 2169 C CA . TYR A 1 268 ? -13.617 10.039 20.719 1 97.38 268 TYR A CA 1
ATOM 2170 C C . TYR A 1 268 ? -14.383 9.055 21.594 1 97.38 268 TYR A C 1
ATOM 2172 O O . TYR A 1 268 ? -14.102 7.852 21.578 1 97.38 268 TYR A O 1
ATOM 2180 N N . ILE A 1 269 ? -15.359 9.508 22.375 1 97.56 269 ILE A N 1
ATOM 2181 C CA . ILE A 1 269 ? -16.094 8.648 23.297 1 97.56 269 ILE A CA 1
ATOM 2182 C C . ILE A 1 269 ? -16.75 7.504 22.516 1 97.56 269 ILE A C 1
ATOM 2184 O O . ILE A 1 269 ? -17.516 7.734 21.578 1 97.56 269 ILE A O 1
ATOM 2188 N N . PRO A 1 270 ? -16.469 6.32 22.938 1 96.81 270 PRO A N 1
ATOM 2189 C CA . PRO A 1 270 ? -17 5.172 22.203 1 96.81 270 PRO A CA 1
ATOM 2190 C C . PRO A 1 270 ? -18.531 5.145 22.172 1 96.81 270 PRO A C 1
ATOM 2192 O O . PRO A 1 270 ? -19.172 5.48 23.172 1 96.81 270 PRO A O 1
ATOM 2195 N N . ARG A 1 271 ? -19.094 4.809 21.078 1 96.31 271 ARG A N 1
ATOM 2196 C CA . ARG A 1 271 ? -20.531 4.68 20.859 1 96.31 271 ARG A CA 1
ATOM 2197 C C . ARG A 1 271 ? -20.812 3.801 19.656 1 96.31 271 ARG A C 1
ATOM 2199 O O . ARG A 1 271 ? -19.953 3.609 18.797 1 96.31 271 ARG A O 1
ATOM 2206 N N . GLY A 1 272 ? -22 3.318 19.609 1 92.75 272 GLY A N 1
ATOM 2207 C CA . GLY A 1 272 ? -22.406 2.422 18.531 1 92.75 272 GLY A CA 1
ATOM 2208 C C . GLY A 1 272 ? -22.406 0.961 18.938 1 92.75 272 GLY A C 1
ATOM 2209 O O . GLY A 1 272 ? -22.391 0.645 20.141 1 92.75 272 GLY A O 1
ATOM 2210 N N . GLN A 1 273 ? -22.516 0.104 17.906 1 89.38 273 GLN A N 1
ATOM 2211 C CA . GLN A 1 273 ? -22.672 -1.326 18.141 1 89.38 273 GLN A CA 1
ATOM 2212 C C . GLN A 1 273 ? -21.453 -2.098 17.656 1 89.38 273 GLN A C 1
ATOM 2214 O O . GLN A 1 273 ? -20.781 -1.678 16.703 1 89.38 273 GLN A O 1
ATOM 2219 N N . SER A 1 274 ? -21.094 -3.082 18.375 1 89.12 274 SER A N 1
ATOM 2220 C CA . SER A 1 274 ? -20.062 -4.031 17.984 1 89.12 274 SER A CA 1
ATOM 2221 C C . SER A 1 274 ? -20.469 -5.461 18.312 1 89.12 274 SER A C 1
ATOM 2223 O O . SER A 1 274 ? -21.234 -5.695 19.25 1 89.12 274 SER A O 1
ATOM 2225 N N . ASN A 1 275 ? -20.062 -6.363 17.516 1 90.62 275 ASN A N 1
ATOM 2226 C CA . ASN A 1 275 ? -20.328 -7.773 17.797 1 90.62 275 ASN A CA 1
ATOM 2227 C C . ASN A 1 275 ? -19.094 -8.469 18.359 1 90.62 275 ASN A C 1
ATOM 2229 O O . ASN A 1 275 ? -19.016 -9.703 18.344 1 90.62 275 ASN A O 1
ATOM 2233 N N . SER A 1 276 ? -18.047 -7.727 18.719 1 90.38 276 SER A N 1
ATOM 2234 C CA . SER A 1 276 ? -16.812 -8.219 19.344 1 90.38 276 SER A CA 1
ATOM 2235 C C . SER A 1 276 ? -16.484 -7.445 20.625 1 90.38 276 SER A C 1
ATOM 2237 O O . SER A 1 276 ? -16.812 -6.262 20.734 1 90.38 276 SER A O 1
ATOM 2239 N N . ALA A 1 277 ? -15.953 -8.227 21.516 1 88.75 277 ALA A N 1
ATOM 2240 C CA . ALA A 1 277 ? -15.5 -7.555 22.734 1 88.75 277 ALA A CA 1
ATOM 2241 C C . ALA A 1 277 ? -14.266 -6.699 22.453 1 88.75 277 ALA A C 1
ATOM 2243 O O . ALA A 1 277 ? -13.227 -7.211 22.031 1 88.75 277 ALA A O 1
ATOM 2244 N N . THR A 1 278 ? -14.383 -5.434 22.703 1 90.75 278 THR A N 1
ATOM 2245 C CA . THR A 1 278 ? -13.25 -4.562 22.438 1 90.75 278 THR A CA 1
ATOM 2246 C C . THR A 1 278 ? -12.789 -3.869 23.719 1 90.75 278 THR A C 1
ATOM 2248 O O . THR A 1 278 ? -11.898 -3.016 23.672 1 90.75 278 THR A O 1
ATOM 2251 N N . ASP A 1 279 ? -13.398 -4.215 24.875 1 94.25 279 ASP A N 1
ATOM 2252 C CA . ASP A 1 279 ? -12.977 -3.682 26.172 1 94.25 279 ASP A CA 1
ATOM 2253 C C . ASP A 1 279 ? -11.812 -4.488 26.734 1 94.25 279 ASP A C 1
ATOM 2255 O O . ASP A 1 279 ? -11.461 -4.336 27.906 1 94.25 279 ASP A O 1
ATOM 2259 N N . ILE A 1 280 ? -11.281 -5.395 26 1 93.44 280 ILE A N 1
ATOM 2260 C CA . ILE A 1 280 ? -10.023 -6.078 26.266 1 93.44 280 ILE A CA 1
ATOM 2261 C C . ILE A 1 280 ? -8.984 -5.707 25.219 1 93.44 280 ILE A C 1
ATOM 2263 O O . ILE A 1 280 ? -9.344 -5.301 24.109 1 93.44 280 ILE A O 1
ATOM 2267 N N . HIS A 1 281 ? -7.707 -5.859 25.609 1 93.81 281 HIS A N 1
ATOM 2268 C CA . HIS A 1 281 ? -6.656 -5.477 24.672 1 93.81 281 HIS A CA 1
ATOM 2269 C C . HIS A 1 281 ? -6.605 -6.434 23.484 1 93.81 281 HIS A C 1
ATOM 2271 O O . HIS A 1 281 ? -6.805 -7.641 23.641 1 93.81 281 HIS A O 1
ATOM 2277 N N . GLY A 1 282 ? -6.426 -5.93 22.234 1 93.31 282 GLY A N 1
ATOM 2278 C CA . GLY A 1 282 ? -6.102 -6.758 21.094 1 93.31 282 GLY A CA 1
ATOM 2279 C C . GLY A 1 282 ? -4.672 -7.262 21.094 1 93.31 282 GLY A C 1
ATOM 2280 O O . GLY A 1 282 ? -3.963 -7.113 22.094 1 93.31 282 GLY A O 1
ATOM 2281 N N . PRO A 1 283 ? -4.23 -7.836 20 1 94.31 283 PRO A N 1
ATOM 2282 C CA . PRO A 1 283 ? -2.854 -8.328 19.922 1 94.31 283 PRO A CA 1
ATOM 2283 C C . PRO A 1 283 ? -1.821 -7.215 20.109 1 94.31 283 PRO A C 1
ATOM 2285 O O . PRO A 1 283 ? -2.021 -6.094 19.641 1 94.31 283 PRO A O 1
ATOM 2288 N N . LYS A 1 284 ? -0.748 -7.547 20.812 1 94.88 284 LYS A N 1
ATOM 2289 C CA . LYS A 1 284 ? 0.354 -6.625 21.078 1 94.88 284 LYS A CA 1
ATOM 2290 C C . LYS A 1 284 ? 1.689 -7.23 20.656 1 94.88 284 LYS A C 1
ATOM 2292 O O . LYS A 1 284 ? 1.8 -8.445 20.484 1 94.88 284 LYS A O 1
ATOM 2297 N N . PHE A 1 285 ? 2.691 -6.371 20.438 1 93.5 285 PHE A N 1
ATOM 2298 C CA . PHE A 1 285 ? 4.047 -6.816 20.141 1 93.5 285 PHE A CA 1
ATOM 2299 C C . PHE A 1 285 ? 4.836 -7.039 21.422 1 93.5 285 PHE A C 1
ATOM 2301 O O . PHE A 1 285 ? 4.711 -6.266 22.375 1 93.5 285 PHE A O 1
ATOM 2308 N N . VAL A 1 286 ? 5.559 -8.07 21.406 1 92.25 286 VAL A N 1
ATOM 2309 C CA . VAL A 1 286 ? 6.5 -8.312 22.484 1 92.25 286 VAL A CA 1
ATOM 2310 C C . VAL A 1 286 ? 7.875 -8.648 21.922 1 92.25 286 VAL A C 1
ATOM 2312 O O . VAL A 1 286 ? 7.996 -8.992 20.734 1 92.25 286 VAL A O 1
ATOM 2315 N N . GLN A 1 287 ? 8.891 -8.414 22.672 1 90.56 287 GLN A N 1
ATOM 2316 C CA . GLN A 1 287 ? 10.234 -8.922 22.391 1 90.56 287 GLN A CA 1
ATOM 2317 C C . GLN A 1 287 ? 10.57 -10.109 23.281 1 90.56 287 GLN A C 1
ATOM 2319 O O . GLN A 1 287 ? 11 -9.938 24.422 1 90.56 287 GLN A O 1
ATOM 2324 N N . PRO A 1 288 ? 10.438 -11.266 22.703 1 87.5 288 PRO A N 1
ATOM 2325 C CA . PRO A 1 288 ? 10.508 -12.453 23.562 1 87.5 288 PRO A CA 1
ATOM 2326 C C . PRO A 1 288 ? 11.812 -12.539 24.344 1 87.5 288 PRO A C 1
ATOM 2328 O O . PRO A 1 288 ? 11.828 -13.062 25.469 1 87.5 288 PRO A O 1
ATOM 2331 N N . GLN A 1 289 ? 12.906 -12.078 23.812 1 84.56 289 GLN A N 1
ATOM 2332 C CA . GLN A 1 289 ? 14.188 -12.188 24.516 1 84.56 289 GLN A CA 1
ATOM 2333 C C . GLN A 1 289 ? 14.57 -10.867 25.172 1 84.56 289 GLN A C 1
ATOM 2335 O O . GLN A 1 289 ? 15.648 -10.75 25.75 1 84.56 289 GLN A O 1
ATOM 2340 N N . GLY A 1 290 ? 13.75 -9.828 25.125 1 79 290 GLY A N 1
ATOM 2341 C CA . GLY A 1 290 ? 13.922 -8.562 25.828 1 79 290 GLY A CA 1
ATOM 2342 C C . GLY A 1 290 ? 14.867 -7.609 25.125 1 79 290 GLY A C 1
ATOM 2343 O O . GLY A 1 290 ? 14.875 -6.41 25.422 1 79 290 GLY A O 1
ATOM 2344 N N . GLN A 1 291 ? 15.625 -8.023 24.281 1 84.56 291 GLN A N 1
ATOM 2345 C CA . GLN A 1 291 ? 16.625 -7.168 23.656 1 84.56 291 GLN A CA 1
ATOM 2346 C C . GLN A 1 291 ? 16.188 -6.711 22.281 1 84.56 291 GLN A C 1
ATOM 2348 O O . GLN A 1 291 ? 15.562 -7.477 21.531 1 84.56 291 GLN A O 1
ATOM 2353 N N . HIS A 1 292 ? 16.469 -5.434 22.062 1 91.56 292 HIS A N 1
ATOM 2354 C CA . HIS A 1 292 ? 16.281 -4.945 20.703 1 91.56 292 HIS A CA 1
ATOM 2355 C C . HIS A 1 292 ? 17.312 -5.523 19.75 1 91.56 292 HIS A C 1
ATOM 2357 O O . HIS A 1 292 ? 18.453 -5.793 20.156 1 91.56 292 HIS A O 1
ATOM 2363 N N . ARG A 1 293 ? 16.969 -5.684 18.547 1 95.12 293 ARG A N 1
ATOM 2364 C CA . ARG A 1 293 ? 17.922 -6.141 17.531 1 95.12 293 ARG A CA 1
ATOM 2365 C C . ARG A 1 293 ? 18.469 -4.965 16.734 1 95.12 293 ARG A C 1
ATOM 2367 O O . ARG A 1 293 ? 19.062 -5.16 15.672 1 95.12 293 ARG A O 1
ATOM 2374 N N . TYR A 1 294 ? 18.156 -3.744 17.125 1 96.94 294 TYR A N 1
ATOM 2375 C CA . TYR A 1 294 ? 18.734 -2.535 16.562 1 96.94 294 TYR A CA 1
ATOM 2376 C C . TYR A 1 294 ? 19.578 -1.801 17.594 1 96.94 294 TYR A C 1
ATOM 2378 O O . TYR A 1 294 ? 19.438 -2.035 18.797 1 96.94 294 TYR A O 1
ATOM 2386 N N . HIS A 1 295 ? 20.531 -1.017 17.125 1 96.19 295 HIS A N 1
ATOM 2387 C CA . HIS A 1 295 ? 21.422 -0.235 17.969 1 96.19 295 HIS A CA 1
ATOM 2388 C C . HIS A 1 295 ? 21.297 1.256 17.688 1 96.19 295 HIS A C 1
ATOM 2390 O O . HIS A 1 295 ? 21.234 1.662 16.516 1 96.19 295 HIS A O 1
ATOM 2396 N N . ILE A 1 296 ? 21.156 2.02 18.734 1 97.19 296 ILE A N 1
ATOM 2397 C CA . ILE A 1 296 ? 21.078 3.471 18.625 1 97.19 296 ILE A CA 1
ATOM 2398 C C . ILE A 1 296 ? 22.188 4.125 19.422 1 97.19 296 ILE A C 1
ATOM 2400 O O . ILE A 1 296 ? 22.359 3.82 20.609 1 97.19 296 ILE A O 1
ATOM 2404 N N . GLU A 1 297 ? 22.922 4.895 18.875 1 97 297 GLU A N 1
ATOM 2405 C CA . GLU A 1 297 ? 23.875 5.777 19.531 1 97 297 GLU A CA 1
ATOM 2406 C C . GLU A 1 297 ? 23.672 7.23 19.125 1 97 297 GLU A C 1
ATOM 2408 O O . GLU A 1 297 ? 24.156 7.648 18.062 1 97 297 GLU A O 1
ATOM 2413 N N . ASP A 1 298 ? 23.094 8.023 19.984 1 96.31 298 ASP A N 1
ATOM 2414 C CA . ASP A 1 298 ? 22.719 9.398 19.672 1 96.31 298 ASP A CA 1
ATOM 2415 C C . ASP A 1 298 ? 21.828 9.453 18.438 1 96.31 298 ASP A C 1
ATOM 2417 O O . ASP A 1 298 ? 20.734 8.883 18.438 1 96.31 298 ASP A O 1
ATOM 2421 N N . ASN A 1 299 ? 22.375 10.031 17.359 1 98.31 299 ASN A N 1
ATOM 2422 C CA . ASN A 1 299 ? 21.531 10.125 16.172 1 98.31 299 ASN A CA 1
ATOM 2423 C C . ASN A 1 299 ? 21.922 9.086 15.125 1 98.31 299 ASN A C 1
ATOM 2425 O O . ASN A 1 299 ? 21.547 9.211 13.961 1 98.31 299 ASN A O 1
ATOM 2429 N N . PHE A 1 300 ? 22.734 8.07 15.508 1 98.19 300 PHE A N 1
ATOM 2430 C CA . PHE A 1 300 ? 23.203 7.004 14.625 1 98.19 300 PHE A CA 1
ATOM 2431 C C . PHE A 1 300 ? 22.453 5.703 14.906 1 98.19 300 PHE A C 1
ATOM 2433 O O . PHE A 1 300 ? 22.359 5.277 16.062 1 98.19 300 PHE A O 1
ATOM 2440 N N . ILE A 1 301 ? 21.906 5.031 13.852 1 98.25 301 ILE A N 1
ATOM 2441 C CA . ILE A 1 301 ? 21.141 3.799 14.008 1 98.25 301 ILE A CA 1
ATOM 2442 C C . ILE A 1 301 ? 21.734 2.701 13.133 1 98.25 301 ILE A C 1
ATOM 2444 O O . ILE A 1 301 ? 22.156 2.961 12 1 98.25 301 ILE A O 1
ATOM 2448 N N . GLU A 1 302 ? 21.797 1.483 13.617 1 97.25 302 GLU A N 1
ATOM 2449 C CA . GLU A 1 302 ? 22.188 0.286 12.875 1 97.25 302 GLU A CA 1
ATOM 2450 C C . GLU A 1 302 ? 21.141 -0.815 13.016 1 97.25 302 GLU A C 1
ATOM 2452 O O . GLU A 1 302 ? 20.594 -1.015 14.102 1 97.25 302 GLU A O 1
ATOM 2457 N N . TYR A 1 303 ? 20.828 -1.5 11.977 1 97.44 303 TYR A N 1
ATOM 2458 C CA . TYR A 1 303 ? 19.859 -2.578 11.953 1 97.44 303 TYR A CA 1
ATOM 2459 C C . TYR A 1 303 ? 20 -3.432 10.695 1 97.44 303 TYR A C 1
ATOM 2461 O O . TYR A 1 303 ? 19.812 -2.945 9.586 1 97.44 303 TYR A O 1
ATOM 2469 N N . SER A 1 304 ? 20.266 -4.691 10.789 1 95.5 304 SER A N 1
ATOM 2470 C CA . SER A 1 304 ? 20.234 -5.695 9.727 1 95.5 304 SER A CA 1
ATOM 2471 C C . SER A 1 304 ? 20.922 -5.191 8.469 1 95.5 304 SER A C 1
ATOM 2473 O O . SER A 1 304 ? 20.328 -5.188 7.387 1 95.5 304 SER A O 1
ATOM 2475 N N . GLY A 1 305 ? 22.141 -4.727 8.586 1 95.81 305 GLY A N 1
ATOM 2476 C CA . GLY A 1 305 ? 22.938 -4.238 7.477 1 95.81 305 GLY A CA 1
ATOM 2477 C C . GLY A 1 305 ? 22.828 -2.74 7.27 1 95.81 305 GLY A C 1
ATOM 2478 O O . GLY A 1 305 ? 23.719 -2.121 6.684 1 95.81 305 GLY A O 1
ATOM 2479 N N . TRP A 1 306 ? 21.781 -2.123 7.754 1 97.88 306 TRP A N 1
ATOM 2480 C CA . TRP A 1 306 ? 21.562 -0.689 7.602 1 97.88 306 TRP A CA 1
ATOM 2481 C C . TRP A 1 306 ? 22.359 0.103 8.625 1 97.88 306 TRP A C 1
ATOM 2483 O O . TRP A 1 306 ? 22.531 -0.337 9.766 1 97.88 306 TRP A O 1
ATOM 2493 N N . SER A 1 307 ? 22.828 1.212 8.227 1 97.75 307 SER A N 1
ATOM 2494 C CA . SER A 1 307 ? 23.297 2.256 9.125 1 97.75 307 SER A CA 1
ATOM 2495 C C . SER A 1 307 ? 23 3.645 8.578 1 97.75 307 SER A C 1
ATOM 2497 O O . SER A 1 307 ? 23.062 3.865 7.367 1 97.75 307 SER A O 1
ATOM 2499 N N . PHE A 1 308 ? 22.641 4.547 9.367 1 98.56 308 PHE A N 1
ATOM 2500 C CA . PHE A 1 308 ? 22.328 5.906 8.953 1 98.56 308 PHE A CA 1
ATOM 2501 C C . PHE A 1 308 ? 22.25 6.836 10.156 1 98.56 308 PHE A C 1
ATOM 2503 O O . PHE A 1 308 ? 22.188 6.379 11.297 1 98.56 308 PHE A O 1
ATOM 2510 N N . ALA A 1 309 ? 22.344 8.086 9.883 1 98.62 309 ALA A N 1
ATOM 2511 C CA . ALA A 1 309 ? 22.047 9.133 10.867 1 98.62 309 ALA A CA 1
ATOM 2512 C C . ALA A 1 309 ? 20.688 9.766 10.602 1 98.62 309 ALA A C 1
ATOM 2514 O O . ALA A 1 309 ? 20.219 9.789 9.469 1 98.62 309 ALA A O 1
ATOM 2515 N N . TYR A 1 310 ? 20.031 10.203 11.664 1 98.5 310 TYR A N 1
ATOM 2516 C CA . TYR A 1 310 ? 18.75 10.883 11.461 1 98.5 310 TYR A CA 1
ATOM 2517 C C . TYR A 1 310 ? 18.766 12.266 12.109 1 98.5 310 TYR A C 1
ATOM 2519 O O . TYR A 1 310 ? 19.578 12.531 12.992 1 98.5 310 TYR A O 1
ATOM 2527 N N . ARG A 1 311 ? 17.891 13.117 11.57 1 97.44 311 ARG A N 1
ATOM 2528 C CA . ARG A 1 311 ? 17.656 14.453 12.109 1 97.44 311 ARG A CA 1
ATOM 2529 C C . ARG A 1 311 ? 16.203 14.867 11.945 1 97.44 311 ARG A C 1
ATOM 2531 O O . ARG A 1 311 ? 15.508 14.367 11.055 1 97.44 311 ARG A O 1
ATOM 2538 N N . MET A 1 312 ? 15.742 15.648 12.945 1 97.94 312 MET A N 1
ATOM 2539 C CA . MET A 1 312 ? 14.422 16.266 12.844 1 97.94 312 MET A CA 1
ATOM 2540 C C . MET A 1 312 ? 14.539 17.766 12.602 1 97.94 312 MET A C 1
ATOM 2542 O O . MET A 1 312 ? 14.586 18.547 13.547 1 97.94 312 MET A O 1
ATOM 2546 N N . ARG A 1 313 ? 14.469 18.094 11.359 1 97.12 313 ARG A N 1
ATOM 2547 C CA . ARG A 1 313 ? 14.586 19.484 10.953 1 97.12 313 ARG A CA 1
ATOM 2548 C C . ARG A 1 313 ? 13.367 20.297 11.398 1 97.12 313 ARG A C 1
ATOM 2550 O O . ARG A 1 313 ? 12.234 19.984 11.008 1 97.12 313 ARG A O 1
ATOM 2557 N N . SER A 1 314 ? 13.539 21.391 12.141 1 97.31 314 SER A N 1
ATOM 2558 C CA . SER A 1 314 ? 12.445 22.188 12.695 1 97.31 314 SER A CA 1
ATOM 2559 C C . SER A 1 314 ? 11.57 22.766 11.594 1 97.31 314 SER A C 1
ATOM 2561 O O . SER A 1 314 ? 10.359 22.922 11.766 1 97.31 314 SER A O 1
ATOM 2563 N N . SER A 1 315 ? 12.133 23.047 10.477 1 96.81 315 SER A N 1
ATOM 2564 C CA . SER A 1 315 ? 11.406 23.75 9.43 1 96.81 315 SER A CA 1
ATOM 2565 C C . SER A 1 315 ? 10.625 22.781 8.547 1 96.81 315 SER A C 1
ATOM 2567 O O . SER A 1 315 ? 9.711 23.188 7.832 1 96.81 315 SER A O 1
ATOM 2569 N N . ALA A 1 316 ? 11.016 21.5 8.578 1 96.31 316 ALA A N 1
ATOM 2570 C CA . ALA A 1 316 ? 10.359 20.609 7.613 1 96.31 316 ALA A CA 1
ATOM 2571 C C . ALA A 1 316 ? 10.008 19.266 8.242 1 96.31 316 ALA A C 1
ATOM 2573 O O . ALA A 1 316 ? 8.883 18.781 8.102 1 96.31 316 ALA A O 1
ATOM 2574 N N . GLY A 1 317 ? 10.992 18.609 8.805 1 97.69 317 GLY A N 1
ATOM 2575 C CA . GLY A 1 317 ? 10.664 17.328 9.398 1 97.69 317 GLY A CA 1
ATOM 2576 C C . GLY A 1 317 ? 11.812 16.344 9.336 1 97.69 317 GLY A C 1
ATOM 2577 O O . GLY A 1 317 ? 12.977 16.734 9.305 1 97.69 317 GLY A O 1
ATOM 2578 N N . LEU A 1 318 ? 11.461 15.062 9.344 1 98.12 318 LEU A N 1
ATOM 2579 C CA . LEU A 1 318 ? 12.391 13.945 9.492 1 98.12 318 LEU A CA 1
ATOM 2580 C C . LEU A 1 318 ? 13.281 13.812 8.266 1 98.12 318 LEU A C 1
ATOM 2582 O O . LEU A 1 318 ? 12.805 13.922 7.133 1 98.12 318 LEU A O 1
ATOM 2586 N N . GLN A 1 319 ? 14.625 13.602 8.492 1 98.19 319 GLN A N 1
ATOM 2587 C CA . GLN A 1 319 ? 15.625 13.359 7.461 1 98.19 319 GLN A CA 1
ATOM 2588 C C . GLN A 1 319 ? 16.562 12.211 7.852 1 98.19 319 GLN A C 1
ATOM 2590 O O . GLN A 1 319 ? 16.859 12.023 9.031 1 98.19 319 GLN A O 1
ATOM 2595 N N . ILE A 1 320 ? 16.953 11.531 6.848 1 98.44 320 ILE A N 1
ATOM 2596 C CA . ILE A 1 320 ? 17.953 10.477 6.969 1 98.44 320 ILE A CA 1
ATOM 2597 C C . ILE A 1 320 ? 19.203 10.844 6.172 1 98.44 320 ILE A C 1
ATOM 2599 O O . ILE A 1 320 ? 19.094 11.359 5.055 1 98.44 320 ILE A O 1
ATOM 2603 N N . PHE A 1 321 ? 20.422 10.617 6.801 1 98.56 321 PHE A N 1
ATOM 2604 C CA . PHE A 1 321 ? 21.672 10.922 6.121 1 98.56 321 PHE A CA 1
ATOM 2605 C C . PHE A 1 321 ? 22.578 9.703 6.082 1 98.56 321 PHE A C 1
ATOM 2607 O O . PHE A 1 321 ? 22.578 8.883 7 1 98.56 321 PHE A O 1
ATOM 2614 N N . ASP A 1 322 ? 23.328 9.664 5.039 1 98.38 322 ASP A N 1
ATOM 2615 C CA . ASP A 1 322 ? 24.359 8.641 4.859 1 98.38 322 ASP A CA 1
ATOM 2616 C C . ASP A 1 322 ? 23.781 7.238 5.039 1 98.38 322 ASP A C 1
ATOM 2618 O O . ASP A 1 322 ? 24.25 6.465 5.867 1 98.38 322 ASP A O 1
ATOM 2622 N N . LEU A 1 323 ? 22.766 7.027 4.285 1 98.44 323 LEU A N 1
ATOM 2623 C CA . LEU A 1 323 ? 22.125 5.719 4.305 1 98.44 323 LEU A CA 1
ATOM 2624 C C . LEU A 1 323 ? 23.016 4.664 3.656 1 98.44 323 LEU A C 1
ATOM 2626 O O . LEU A 1 323 ? 23.281 4.73 2.457 1 98.44 323 LEU A O 1
ATOM 2630 N N . ARG A 1 324 ? 23.422 3.705 4.465 1 97.62 324 ARG A N 1
ATOM 2631 C CA . ARG A 1 324 ? 24.312 2.66 3.977 1 97.62 324 ARG A CA 1
ATOM 2632 C C . ARG A 1 324 ? 23.734 1.275 4.246 1 97.62 324 ARG A C 1
ATOM 2634 O O . ARG A 1 324 ? 22.922 1.104 5.152 1 97.62 324 ARG A O 1
ATOM 2641 N N . PHE A 1 325 ? 24.141 0.371 3.451 1 96.69 325 PHE A N 1
ATOM 2642 C CA . PHE A 1 325 ? 23.922 -1.052 3.688 1 96.69 325 PHE A CA 1
ATOM 2643 C C . PHE A 1 325 ? 25.234 -1.811 3.66 1 96.69 325 PHE A C 1
ATOM 2645 O O . PHE A 1 325 ? 25.938 -1.819 2.645 1 96.69 325 PHE A O 1
ATOM 2652 N N . ASN A 1 326 ? 25.609 -2.426 4.738 1 93.75 326 ASN A N 1
ATOM 2653 C CA . ASN A 1 326 ? 26.875 -3.113 4.914 1 93.75 326 ASN A CA 1
ATOM 2654 C C . ASN A 1 326 ? 28.047 -2.24 4.48 1 93.75 326 ASN A C 1
ATOM 2656 O O . ASN A 1 326 ? 28.922 -2.689 3.732 1 93.75 326 ASN A O 1
ATOM 2660 N N . GLY A 1 327 ? 27.969 -1.027 4.828 1 92.88 327 GLY A N 1
ATOM 2661 C CA . GLY A 1 327 ? 29.094 -0.112 4.645 1 92.88 327 GLY A CA 1
ATOM 2662 C C . GLY A 1 327 ? 29.031 0.631 3.322 1 92.88 327 GLY A C 1
ATOM 2663 O O . GLY A 1 327 ? 29.75 1.618 3.131 1 92.88 327 GLY A O 1
ATOM 2664 N N . GLU A 1 328 ? 28.188 0.242 2.416 1 94.19 328 GLU A N 1
ATOM 2665 C CA . GLU A 1 328 ? 28.062 0.901 1.118 1 94.19 328 GLU A CA 1
ATOM 2666 C C . GLU A 1 328 ? 26.922 1.902 1.107 1 94.19 328 GLU A C 1
ATOM 2668 O O . GLU A 1 328 ? 25.781 1.555 1.437 1 94.19 328 GLU A O 1
ATOM 2673 N N . ARG A 1 329 ? 27.234 3.141 0.676 1 97 329 ARG A N 1
ATOM 2674 C CA . ARG A 1 329 ? 26.203 4.176 0.708 1 97 329 ARG A CA 1
ATOM 2675 C C . ARG A 1 329 ? 25.219 4.004 -0.444 1 97 329 ARG A C 1
ATOM 2677 O O . ARG A 1 329 ? 25.625 3.713 -1.572 1 97 329 ARG A O 1
ATOM 2684 N N . ILE A 1 330 ? 24.016 4.191 -0.156 1 98.19 330 ILE A N 1
ATOM 2685 C CA . ILE A 1 330 ? 22.922 4.16 -1.131 1 98.19 330 ILE A CA 1
ATOM 2686 C C . ILE A 1 330 ? 22.406 5.578 -1.376 1 98.19 330 ILE A C 1
ATOM 2688 O O . ILE A 1 330 ? 22.125 5.953 -2.516 1 98.19 330 ILE A O 1
ATOM 2692 N N . ALA A 1 331 ? 22.312 6.332 -0.337 1 98.75 331 ALA A N 1
ATOM 2693 C CA . ALA A 1 331 ? 21.844 7.715 -0.422 1 98.75 331 ALA A CA 1
ATOM 2694 C C . ALA A 1 331 ? 22.547 8.594 0.609 1 98.75 331 ALA A C 1
ATOM 2696 O O . ALA A 1 331 ? 22.766 8.172 1.747 1 98.75 331 ALA A O 1
ATOM 2697 N N . TYR A 1 332 ? 22.891 9.742 0.152 1 98.5 332 TYR A N 1
ATOM 2698 C CA . TYR A 1 332 ? 23.484 10.719 1.06 1 98.5 332 TYR A CA 1
ATOM 2699 C C . TYR A 1 332 ? 22.438 11.344 1.959 1 98.5 332 TYR A C 1
ATOM 2701 O O . TYR A 1 332 ? 22.672 11.578 3.145 1 98.5 332 TYR A O 1
ATOM 2709 N N . GLU A 1 333 ? 21.25 11.57 1.361 1 98.62 333 GLU A N 1
ATOM 2710 C CA . GLU A 1 333 ? 20.156 12.203 2.08 1 98.62 333 GLU A CA 1
ATOM 2711 C C . GLU A 1 333 ? 18.797 11.719 1.565 1 98.62 333 GLU A C 1
ATOM 2713 O O . GLU A 1 333 ? 18.609 11.562 0.357 1 98.62 333 GLU A O 1
ATOM 2718 N N . ILE A 1 334 ? 17.938 11.406 2.416 1 98.75 334 ILE A N 1
ATOM 2719 C CA . ILE A 1 334 ? 16.5 11.305 2.162 1 98.75 334 ILE A CA 1
ATOM 2720 C C . ILE A 1 334 ? 15.734 12.172 3.166 1 98.75 334 ILE A C 1
ATOM 2722 O O . ILE A 1 334 ? 15.773 11.906 4.371 1 98.75 334 ILE A O 1
ATOM 2726 N N . GLY A 1 335 ? 15.055 13.195 2.621 1 98.25 335 GLY A N 1
ATOM 2727 C CA . GLY A 1 335 ? 14.5 14.148 3.572 1 98.25 335 GLY A CA 1
ATOM 2728 C C . GLY A 1 335 ? 13.133 14.664 3.162 1 98.25 335 GLY A C 1
ATOM 2729 O O . GLY A 1 335 ? 12.898 14.945 1.984 1 98.25 335 GLY A O 1
ATOM 2730 N N . LEU A 1 336 ? 12.242 14.742 4.137 1 98.44 336 LEU A N 1
ATOM 2731 C CA . LEU A 1 336 ? 10.969 15.438 3.969 1 98.44 336 LEU A CA 1
ATOM 2732 C C . LEU A 1 336 ? 11.195 16.922 3.672 1 98.44 336 LEU A C 1
ATOM 2734 O O . LEU A 1 336 ? 11.945 17.594 4.379 1 98.44 336 LEU A O 1
ATOM 2738 N N . GLN A 1 337 ? 10.547 17.422 2.619 1 98.38 337 GLN A N 1
ATOM 2739 C CA . GLN A 1 337 ? 10.719 18.812 2.213 1 98.38 337 GLN A CA 1
ATOM 2740 C C . GLN A 1 337 ? 9.492 19.656 2.562 1 98.38 337 GLN A C 1
ATOM 2742 O O . GLN A 1 337 ? 9.609 20.781 3.047 1 98.38 337 GLN A O 1
ATOM 2747 N N . GLU A 1 338 ? 8.375 19.094 2.238 1 98.31 338 GLU A N 1
ATOM 2748 C CA . GLU A 1 338 ? 7.148 19.875 2.34 1 98.31 338 GLU A CA 1
ATOM 2749 C C . GLU A 1 338 ? 5.914 18.984 2.359 1 98.31 338 GLU A C 1
ATOM 2751 O O . GLU A 1 338 ? 5.961 17.844 1.89 1 98.31 338 GLU A O 1
ATOM 2756 N N . ALA A 1 339 ? 4.848 19.438 2.963 1 98.38 339 ALA A N 1
ATOM 2757 C CA . ALA A 1 339 ? 3.486 18.922 2.816 1 98.38 339 ALA A CA 1
ATOM 2758 C C . ALA A 1 339 ? 2.502 20.047 2.527 1 98.38 339 ALA A C 1
ATOM 2760 O O . ALA A 1 339 ? 2.602 21.125 3.111 1 98.38 339 ALA A O 1
ATOM 2761 N N . ILE A 1 340 ? 1.646 19.812 1.562 1 98.31 340 ILE A N 1
ATOM 2762 C CA . ILE A 1 340 ? 0.656 20.844 1.274 1 98.31 340 ILE A CA 1
ATOM 2763 C C . ILE A 1 340 ? -0.748 20.25 1.35 1 98.31 340 ILE A C 1
ATOM 2765 O O . ILE A 1 340 ? -0.923 19.047 1.205 1 98.31 340 ILE A O 1
ATOM 2769 N N . ALA A 1 341 ? -1.694 21.016 1.621 1 98.06 341 ALA A N 1
ATOM 2770 C CA . ALA A 1 341 ? -3.125 20.734 1.552 1 98.06 341 ALA A CA 1
ATOM 2771 C C . ALA A 1 341 ? -3.881 21.891 0.893 1 98.06 341 ALA A C 1
ATOM 2773 O O . ALA A 1 341 ? -4.043 22.953 1.489 1 98.06 341 ALA A O 1
ATOM 2774 N N . PHE A 1 342 ? -4.352 21.703 -0.266 1 98.12 342 PHE A N 1
ATOM 2775 C CA . PHE A 1 342 ? -5.078 22.734 -0.996 1 98.12 342 PHE A CA 1
ATOM 2776 C C . PHE A 1 342 ? -6.574 22.438 -1 1 98.12 342 PHE A C 1
ATOM 2778 O O . PHE A 1 342 ? -7.008 21.391 -1.474 1 98.12 342 PHE A O 1
ATOM 2785 N N . TYR A 1 343 ? -7.352 23.391 -0.498 1 97.94 343 TYR A N 1
ATOM 2786 C CA . TYR A 1 343 ? -8.773 23.203 -0.25 1 97.94 343 TYR A CA 1
ATOM 2787 C C . TYR A 1 343 ? -9.609 23.891 -1.319 1 97.94 343 TYR A C 1
ATOM 2789 O O . TYR A 1 343 ? -9.102 24.734 -2.072 1 97.94 343 TYR A O 1
ATOM 2797 N N . ALA A 1 344 ? -10.859 23.5 -1.374 1 98.19 344 ALA A N 1
ATOM 2798 C CA . ALA A 1 344 ? -11.945 24.156 -2.102 1 98.19 344 ALA A CA 1
ATOM 2799 C C . ALA A 1 344 ? -13.195 24.266 -1.232 1 98.19 344 ALA A C 1
ATOM 2801 O O . ALA A 1 344 ? -13.453 23.406 -0.387 1 98.19 344 ALA A O 1
ATOM 2802 N N . GLY A 1 345 ? -13.883 25.281 -1.393 1 97.62 345 GLY A N 1
ATOM 2803 C CA . GLY A 1 345 ? -15.102 25.469 -0.625 1 97.62 345 GLY A CA 1
ATOM 2804 C C . GLY A 1 345 ? -15.906 26.672 -1.073 1 97.62 345 GLY A C 1
ATOM 2805 O O . GLY A 1 345 ? -15.656 27.234 -2.143 1 97.62 345 GLY A O 1
ATOM 2806 N N . ASP A 1 346 ? -16.953 27 -0.271 1 97.69 346 ASP A N 1
ATOM 2807 C CA . ASP A 1 346 ? -17.891 28.047 -0.647 1 97.69 346 ASP A CA 1
ATOM 2808 C C . ASP A 1 346 ? -17.875 29.203 0.357 1 97.69 346 ASP A C 1
ATOM 2810 O O . ASP A 1 346 ? -18.516 30.234 0.153 1 97.69 346 ASP A O 1
ATOM 2814 N N . THR A 1 347 ? -17.234 29.125 1.522 1 98 347 THR A N 1
ATOM 2815 C CA . THR A 1 347 ? -16.953 30.234 2.439 1 98 347 THR A CA 1
ATOM 2816 C C . THR A 1 347 ? -15.609 30.875 2.131 1 98 347 THR A C 1
ATOM 2818 O O . THR A 1 347 ? -14.758 30.25 1.481 1 98 347 THR A O 1
ATOM 2821 N N . PRO A 1 348 ? -15.438 32.094 2.514 1 97.69 348 PRO A N 1
ATOM 2822 C CA . PRO A 1 348 ? -14.156 32.719 2.188 1 97.69 348 PRO A CA 1
ATOM 2823 C C . PRO A 1 348 ? -12.961 31.969 2.771 1 97.69 348 PRO A C 1
ATOM 2825 O O . PRO A 1 348 ? -11.93 31.844 2.113 1 97.69 348 PRO A O 1
ATOM 2828 N N . ALA A 1 349 ? -13.102 31.484 3.965 1 96.62 349 ALA A N 1
ATOM 2829 C CA . ALA A 1 349 ? -12.023 30.703 4.559 1 96.62 349 ALA A CA 1
ATOM 2830 C C . ALA A 1 349 ? -11.672 29.5 3.68 1 96.62 349 ALA A C 1
ATOM 2832 O O . ALA A 1 349 ? -10.492 29.266 3.398 1 96.62 349 ALA A O 1
ATOM 2833 N N . ALA A 1 350 ? -12.633 28.766 3.273 1 97.56 350 ALA A N 1
ATOM 2834 C CA . ALA A 1 350 ? -12.383 27.562 2.486 1 97.56 350 ALA A CA 1
ATOM 2835 C C . ALA A 1 350 ? -11.82 27.922 1.113 1 97.56 350 ALA A C 1
ATOM 2837 O O . ALA A 1 350 ? -10.938 27.219 0.604 1 97.56 350 ALA A O 1
ATOM 2838 N N . MET A 1 351 ? -12.312 28.984 0.479 1 97.38 351 MET A N 1
ATOM 2839 C CA . MET A 1 351 ? -11.875 29.406 -0.849 1 97.38 351 MET A CA 1
ATOM 2840 C C . MET A 1 351 ? -10.406 29.828 -0.832 1 97.38 351 MET A C 1
ATOM 2842 O O . MET A 1 351 ? -9.695 29.641 -1.814 1 97.38 351 MET A O 1
ATOM 2846 N N . GLN A 1 352 ? -10.039 30.375 0.3 1 96.81 352 GLN A N 1
ATOM 2847 C CA . GLN A 1 352 ? -8.711 30.969 0.413 1 96.81 352 GLN A CA 1
ATOM 2848 C C . GLN A 1 352 ? -7.676 29.938 0.865 1 96.81 352 GLN A C 1
ATOM 2850 O O . GLN A 1 352 ? -6.48 30.109 0.618 1 96.81 352 GLN A O 1
ATOM 2855 N N . THR A 1 353 ? -8.078 28.875 1.46 1 97.38 353 THR A N 1
ATOM 2856 C CA . THR A 1 353 ? -7.18 27.984 2.188 1 97.38 353 THR A CA 1
ATOM 2857 C C . THR A 1 353 ? -6.301 27.203 1.222 1 97.38 353 THR A C 1
ATOM 2859 O O . THR A 1 353 ? -6.797 26.359 0.467 1 97.38 353 THR A O 1
ATOM 2862 N N . LYS A 1 354 ? -5.047 27.438 1.199 1 98 354 LYS A N 1
ATOM 2863 C CA . LYS A 1 354 ? -3.939 26.719 0.585 1 98 354 LYS A CA 1
ATOM 2864 C C . LYS A 1 354 ? -2.754 26.609 1.54 1 98 354 LYS A C 1
ATOM 2866 O O . LYS A 1 354 ? -1.842 27.438 1.495 1 98 354 LYS A O 1
ATOM 2871 N N . TYR A 1 355 ? -2.713 25.531 2.193 1 98.12 355 TYR A N 1
ATOM 2872 C CA . TYR A 1 355 ? -1.715 25.375 3.248 1 98.12 355 TYR A CA 1
ATOM 2873 C C . TYR A 1 355 ? -0.416 24.812 2.691 1 98.12 355 TYR A C 1
ATOM 2875 O O . TYR A 1 355 ? -0.433 23.828 1.952 1 98.12 355 TYR A O 1
ATOM 2883 N N . ILE A 1 356 ? 0.644 25.422 2.967 1 98.12 356 ILE A N 1
ATOM 2884 C CA . ILE A 1 356 ? 2.021 24.969 2.783 1 98.12 356 ILE A CA 1
ATOM 2885 C C . ILE A 1 356 ? 2.693 24.797 4.145 1 98.12 356 ILE A C 1
ATOM 2887 O O . ILE A 1 356 ? 3.156 25.766 4.746 1 98.12 356 ILE A O 1
ATOM 2891 N N . ASP A 1 357 ? 2.84 23.656 4.57 1 97.69 357 ASP A N 1
ATOM 2892 C CA . ASP A 1 357 ? 2.887 23.328 5.992 1 97.69 357 ASP A CA 1
ATOM 2893 C C . ASP A 1 357 ? 4.246 23.672 6.59 1 97.69 357 ASP A C 1
ATOM 2895 O O . ASP A 1 357 ? 4.371 23.844 7.805 1 97.69 357 ASP A O 1
ATOM 2899 N N . SER A 1 358 ? 5.289 23.719 5.773 1 96.81 358 SER A N 1
ATOM 2900 C CA . SER A 1 358 ? 6.559 24.188 6.312 1 96.81 358 SER A CA 1
ATOM 2901 C C . SER A 1 358 ? 6.414 25.594 6.918 1 96.81 358 SER A C 1
ATOM 2903 O O . SER A 1 358 ? 7.082 25.922 7.898 1 96.81 358 SER A O 1
ATOM 2905 N N . GLY A 1 359 ? 5.504 26.375 6.344 1 97.12 359 GLY A N 1
ATOM 2906 C CA . GLY A 1 359 ? 5.25 27.719 6.848 1 97.12 359 GLY A CA 1
ATOM 2907 C C . GLY A 1 359 ? 4.453 27.734 8.141 1 97.12 359 GLY A C 1
ATOM 2908 O O . GLY A 1 359 ? 4.332 28.766 8.789 1 97.12 359 GLY A O 1
ATOM 2909 N N . TRP A 1 360 ? 3.947 26.641 8.5 1 96.19 360 TRP A N 1
ATOM 2910 C CA . TRP A 1 360 ? 3.188 26.469 9.734 1 96.19 360 TRP A CA 1
ATOM 2911 C C . TRP A 1 360 ? 4.004 25.719 10.781 1 96.19 360 TRP A C 1
ATOM 2913 O O . TRP A 1 360 ? 3.439 25.094 11.68 1 96.19 360 TRP A O 1
ATOM 2923 N N . ALA A 1 361 ? 5.316 25.625 10.594 1 94.62 361 ALA A N 1
ATOM 2924 C CA . ALA A 1 361 ? 6.254 25 11.516 1 94.62 361 ALA A CA 1
ATOM 2925 C C . ALA A 1 361 ? 6.004 23.5 11.602 1 94.62 361 ALA A C 1
ATOM 2927 O O . ALA A 1 361 ? 6.012 22.922 12.695 1 94.62 361 ALA A O 1
ATOM 2928 N N . MET A 1 362 ? 5.746 22.859 10.484 1 96.38 362 MET A N 1
ATOM 2929 C CA . MET A 1 362 ? 5.453 21.438 10.398 1 96.38 362 MET A CA 1
ATOM 2930 C C . MET A 1 362 ? 6.523 20.625 11.109 1 96.38 362 MET A C 1
ATOM 2932 O O . MET A 1 362 ? 6.211 19.688 11.852 1 96.38 362 MET A O 1
ATOM 2936 N N . GLY A 1 363 ? 7.773 20.984 10.992 1 95.94 363 GLY A N 1
ATOM 2937 C CA . GLY A 1 363 ? 8.867 20.219 11.578 1 95.94 363 GLY A CA 1
ATOM 2938 C C . GLY A 1 363 ? 8.953 20.359 13.086 1 95.94 363 GLY A C 1
ATOM 2939 O O . GLY A 1 363 ? 9.461 19.469 13.773 1 95.94 363 GLY A O 1
ATOM 2940 N N . ALA A 1 364 ? 8.469 21.469 13.633 1 96.5 364 ALA A N 1
ATOM 2941 C CA . ALA A 1 364 ? 8.516 21.719 15.07 1 96.5 364 ALA A CA 1
ATOM 2942 C C . ALA A 1 364 ? 7.211 21.312 15.742 1 96.5 364 ALA A C 1
ATOM 2944 O O . ALA A 1 364 ? 7.078 21.406 16.969 1 96.5 364 ALA A O 1
ATOM 2945 N N . SER A 1 365 ? 6.262 20.812 14.945 1 95.94 365 SER A N 1
ATOM 2946 C CA . SER A 1 365 ? 4.973 20.391 15.477 1 95.94 365 SER A CA 1
ATOM 2947 C C . SER A 1 365 ? 4.953 18.891 15.758 1 95.94 365 SER A C 1
ATOM 2949 O O . SER A 1 365 ? 4.039 18.188 15.312 1 95.94 365 SER A O 1
ATOM 2951 N N . THR A 1 366 ? 5.973 18.469 16.484 1 95.75 366 THR A N 1
ATOM 2952 C CA . THR A 1 366 ? 6.141 17.062 16.797 1 95.75 366 THR A CA 1
ATOM 2953 C C . THR A 1 366 ? 5.816 16.781 18.25 1 95.75 366 THR A C 1
ATOM 2955 O O . THR A 1 366 ? 6.676 16.922 19.125 1 95.75 366 THR A O 1
ATOM 2958 N N . TYR A 1 367 ? 4.707 16.453 18.672 1 96.06 367 TYR A N 1
ATOM 2959 C CA . TYR A 1 367 ? 4.293 16.281 20.062 1 96.06 367 TYR A CA 1
ATOM 2960 C C . TYR A 1 367 ? 4.449 14.82 20.5 1 96.06 367 TYR A C 1
ATOM 2962 O O . TYR A 1 367 ? 4.82 13.961 19.703 1 96.06 367 TYR A O 1
ATOM 2970 N N . GLU A 1 368 ? 4.25 14.672 21.719 1 97.06 368 GLU A N 1
ATOM 2971 C CA . GLU A 1 368 ? 4.492 13.375 22.344 1 97.06 368 GLU A CA 1
ATOM 2972 C C . GLU A 1 368 ? 3.73 12.266 21.625 1 97.06 368 GLU A C 1
ATOM 2974 O O . GLU A 1 368 ? 2.58 12.453 21.219 1 97.06 368 GLU A O 1
ATOM 2979 N N . LEU A 1 369 ? 4.379 11.094 21.453 1 98 369 LEU A N 1
ATOM 2980 C CA . LEU A 1 369 ? 3.77 9.891 20.906 1 98 369 LEU A CA 1
ATOM 2981 C C . LEU A 1 369 ? 3.279 8.969 22 1 98 369 LEU A C 1
ATOM 2983 O O . LEU A 1 369 ? 3.951 8.805 23.031 1 98 369 LEU A O 1
ATOM 2987 N N . ALA A 1 370 ? 2.117 8.422 21.781 1 97.81 370 ALA A N 1
ATOM 2988 C CA . ALA A 1 370 ? 1.485 7.57 22.781 1 97.81 370 ALA A CA 1
ATOM 2989 C C . ALA A 1 370 ? 1.952 6.121 22.641 1 97.81 370 ALA A C 1
ATOM 2991 O O . ALA A 1 370 ? 1.704 5.477 21.625 1 97.81 370 ALA A O 1
ATOM 2992 N N . PRO A 1 371 ? 2.609 5.586 23.703 1 95.75 371 PRO A N 1
ATOM 2993 C CA . PRO A 1 371 ? 2.986 4.172 23.656 1 95.75 371 PRO A CA 1
ATOM 2994 C C . PRO A 1 371 ? 1.779 3.242 23.562 1 95.75 371 PRO A C 1
ATOM 2996 O O . PRO A 1 371 ? 0.804 3.422 24.297 1 95.75 371 PRO A O 1
ATOM 2999 N N . GLY A 1 372 ? 1.835 2.33 22.641 1 94.94 372 GLY A N 1
ATOM 3000 C CA . GLY A 1 372 ? 0.754 1.369 22.484 1 94.94 372 GLY A CA 1
ATOM 3001 C C . GLY A 1 372 ? -0.273 1.787 21.438 1 94.94 372 GLY A C 1
ATOM 3002 O O . GLY A 1 372 ? -1.095 0.974 21.016 1 94.94 372 GLY A O 1
ATOM 3003 N N . ILE A 1 373 ? -0.246 3.061 21.031 1 97.19 373 ILE A N 1
ATOM 3004 C CA . ILE A 1 373 ? -1.177 3.557 20.016 1 97.19 373 ILE A CA 1
ATOM 3005 C C . ILE A 1 373 ? -0.4 4.109 18.828 1 97.19 373 ILE A C 1
ATOM 3007 O O . ILE A 1 373 ? -0.416 3.525 17.734 1 97.19 373 ILE A O 1
ATOM 3011 N N . ASP A 1 374 ? 0.364 5.148 19.141 1 98.12 374 ASP A N 1
ATOM 3012 C CA . ASP A 1 374 ? 1.17 5.73 18.078 1 98.12 374 ASP A CA 1
ATOM 3013 C C . ASP A 1 374 ? 2.326 4.809 17.688 1 98.12 374 ASP A C 1
ATOM 3015 O O . ASP A 1 374 ? 2.688 4.707 16.516 1 98.12 374 ASP A O 1
ATOM 3019 N N . CYS A 1 375 ? 2.922 4.223 18.672 1 97.44 375 CYS A N 1
ATOM 3020 C CA . CYS A 1 375 ? 4.012 3.262 18.547 1 97.44 375 CYS A CA 1
ATOM 3021 C C . CYS A 1 375 ? 3.811 2.094 19.516 1 97.44 375 CYS A C 1
ATOM 3023 O O . CYS A 1 375 ? 3.146 2.234 20.531 1 97.44 375 CYS A O 1
ATOM 3025 N N . PRO A 1 376 ? 4.367 0.964 19.172 1 95.25 376 PRO A N 1
ATOM 3026 C CA . PRO A 1 376 ? 4.281 -0.138 20.141 1 95.25 376 PRO A CA 1
ATOM 3027 C C . PRO A 1 376 ? 4.895 0.209 21.484 1 95.25 376 PRO A C 1
ATOM 3029 O O . PRO A 1 376 ? 5.789 1.052 21.562 1 95.25 376 PRO A O 1
ATOM 3032 N N . GLU A 1 377 ? 4.453 -0.467 22.562 1 92.88 377 GLU A N 1
ATOM 3033 C CA . GLU A 1 377 ? 4.961 -0.252 23.922 1 92.88 377 GLU A CA 1
ATOM 3034 C C . GLU A 1 377 ? 6.465 -0.499 23.984 1 92.88 377 GLU A C 1
ATOM 3036 O O . GLU A 1 377 ? 7.172 0.137 24.766 1 92.88 377 GLU A O 1
ATOM 3041 N N . ILE A 1 378 ? 6.969 -1.312 23.062 1 91.56 378 ILE A N 1
ATOM 3042 C CA . ILE A 1 378 ? 8.352 -1.765 23.125 1 91.56 378 ILE A CA 1
ATOM 3043 C C . ILE A 1 378 ? 9.258 -0.759 22.422 1 91.56 378 ILE A C 1
ATOM 3045 O O . ILE A 1 378 ? 10.477 -0.928 22.391 1 91.56 378 ILE A O 1
ATOM 3049 N N . ALA A 1 379 ? 8.742 0.255 21.859 1 96.5 379 ALA A N 1
ATOM 3050 C CA . ALA A 1 379 ? 9.516 1.197 21.062 1 96.5 379 ALA A CA 1
ATOM 3051 C C . ALA A 1 379 ? 10.492 1.981 21.938 1 96.5 379 ALA A C 1
ATOM 3053 O O . ALA A 1 379 ? 10.266 2.15 23.141 1 96.5 379 ALA A O 1
ATOM 3054 N N . THR A 1 380 ? 11.633 2.367 21.359 1 97.69 380 THR A N 1
ATOM 3055 C CA . THR A 1 380 ? 12.492 3.377 21.953 1 97.69 380 THR A CA 1
ATOM 3056 C C . THR A 1 380 ? 11.977 4.781 21.641 1 97.69 380 THR A C 1
ATOM 3058 O O . THR A 1 380 ? 11.875 5.168 20.484 1 97.69 380 THR A O 1
ATOM 3061 N N . PHE A 1 381 ? 11.68 5.516 22.703 1 97.38 381 PHE A N 1
ATOM 3062 C CA . PHE A 1 381 ? 11.203 6.879 22.516 1 97.38 381 PHE A CA 1
ATOM 3063 C C . PHE A 1 381 ? 12.344 7.879 22.688 1 97.38 381 PHE A C 1
ATOM 3065 O O . PHE A 1 381 ? 13.234 7.684 23.531 1 97.38 381 PHE A O 1
ATOM 3072 N N . VAL A 1 382 ? 12.32 8.836 21.859 1 98.06 382 VAL A N 1
ATOM 3073 C CA . VAL A 1 382 ? 13.383 9.836 21.828 1 98.06 382 VAL A CA 1
ATOM 3074 C C . VAL A 1 382 ? 12.781 11.234 22.016 1 98.06 382 VAL A C 1
ATOM 3076 O O . VAL A 1 382 ? 11.758 11.562 21.422 1 98.06 382 VAL A O 1
ATOM 3079 N N . ASP A 1 383 ? 13.398 12.031 22.953 1 97.38 383 ASP A N 1
ATOM 3080 C CA . ASP A 1 383 ? 13.039 13.43 23.125 1 97.38 383 ASP A CA 1
ATOM 3081 C C . ASP A 1 383 ? 13.594 14.289 21.984 1 97.38 383 ASP A C 1
ATOM 3083 O O . ASP A 1 383 ? 14.656 14 21.453 1 97.38 383 ASP A O 1
ATOM 3087 N N . LEU A 1 384 ? 12.875 15.273 21.672 1 97.62 384 LEU A N 1
ATOM 3088 C CA . LEU A 1 384 ? 13.336 16.234 20.688 1 97.62 384 LEU A CA 1
ATOM 3089 C C . LEU A 1 384 ? 13.359 17.656 21.266 1 97.62 384 LEU A C 1
ATOM 3091 O O . LEU A 1 384 ? 12.688 17.938 22.25 1 97.62 384 LEU A O 1
ATOM 3095 N N . TYR A 1 385 ? 14.18 18.5 20.656 1 97.88 385 TYR A N 1
ATOM 3096 C CA . TYR A 1 385 ? 14.297 19.891 21.047 1 97.88 385 TYR A CA 1
ATOM 3097 C C . TYR A 1 385 ? 14.203 20.797 19.828 1 97.88 385 TYR A C 1
ATOM 3099 O O . TYR A 1 385 ? 14.828 20.547 18.797 1 97.88 385 TYR A O 1
ATOM 3107 N N . HIS A 1 386 ? 13.406 21.797 19.922 1 97.88 386 HIS A N 1
ATOM 3108 C CA . HIS A 1 386 ? 13.25 22.766 18.844 1 97.88 386 HIS A CA 1
ATOM 3109 C C . HIS A 1 386 ? 13.367 24.203 19.359 1 97.88 386 HIS A C 1
ATOM 3111 O O . HIS A 1 386 ? 13.141 24.453 20.547 1 97.88 386 HIS A O 1
ATOM 3117 N N . TYR A 1 387 ? 13.852 25.094 18.578 1 98.31 387 TYR A N 1
ATOM 3118 C CA . TYR A 1 387 ? 13.836 26.531 18.797 1 98.31 387 TYR A CA 1
ATOM 3119 C C . TYR A 1 387 ? 13.055 27.234 17.688 1 98.31 387 TYR A C 1
ATOM 3121 O O . TYR A 1 387 ? 13.602 27.516 16.609 1 98.31 387 TYR A O 1
ATOM 3129 N N . TYR A 1 388 ? 11.828 27.484 17.906 1 97.56 388 TYR A N 1
ATOM 3130 C CA . TYR A 1 388 ? 10.938 28.141 16.969 1 97.56 388 TYR A CA 1
ATOM 3131 C C . TYR A 1 388 ? 9.961 29.062 17.688 1 97.56 388 TYR A C 1
ATOM 3133 O O . TYR A 1 388 ? 9.094 28.594 18.422 1 97.56 388 TYR A O 1
ATOM 3141 N N . ASP A 1 389 ? 10.102 30.375 17.453 1 96.88 389 ASP A N 1
ATOM 3142 C CA . ASP A 1 389 ? 9.242 31.391 18.031 1 96.88 389 ASP A CA 1
ATOM 3143 C C . ASP A 1 389 ? 9.164 31.25 19.547 1 96.88 389 ASP A C 1
ATOM 3145 O O . ASP A 1 389 ? 8.078 31.188 20.125 1 96.88 389 ASP A O 1
ATOM 3149 N N . THR A 1 390 ? 10.242 31.141 20.188 1 96.75 390 THR A N 1
ATOM 3150 C CA . THR A 1 390 ? 10.414 30.938 21.625 1 96.75 390 THR A CA 1
ATOM 3151 C C . THR A 1 390 ? 11.609 31.719 22.141 1 96.75 390 THR A C 1
ATOM 3153 O O . THR A 1 390 ? 12.359 32.312 21.359 1 96.75 390 THR A O 1
ATOM 3156 N N . ASP A 1 391 ? 11.812 31.797 23.453 1 97.12 391 ASP A N 1
ATOM 3157 C CA . ASP A 1 391 ? 12.938 32.531 24.031 1 97.12 391 ASP A CA 1
ATOM 3158 C C . ASP A 1 391 ? 13.977 31.562 24.594 1 97.12 391 ASP A C 1
ATOM 3160 O O . ASP A 1 391 ? 15.039 31.984 25.062 1 97.12 391 ASP A O 1
ATOM 3164 N N . LYS A 1 392 ? 13.727 30.281 24.625 1 97.5 392 LYS A N 1
ATOM 3165 C CA . LYS A 1 392 ? 14.602 29.172 24.969 1 97.5 392 LYS A CA 1
ATOM 3166 C C . LYS A 1 392 ? 14.281 27.938 24.125 1 97.5 392 LYS A C 1
ATOM 3168 O O . LYS A 1 392 ? 13.219 27.859 23.516 1 97.5 392 LYS A O 1
ATOM 3173 N N . PRO A 1 393 ? 15.266 27.031 24.109 1 98.06 393 PRO A N 1
ATOM 3174 C CA . PRO A 1 393 ? 14.891 25.766 23.469 1 98.06 393 PRO A CA 1
ATOM 3175 C C . PRO A 1 393 ? 13.672 25.125 24.125 1 98.06 393 PRO A C 1
ATOM 3177 O O . PRO A 1 393 ? 13.484 25.203 25.344 1 98.06 393 PRO A O 1
ATOM 3180 N N . VAL A 1 394 ? 12.844 24.453 23.297 1 97.69 394 VAL A N 1
ATOM 3181 C CA . VAL A 1 394 ? 11.641 23.797 23.812 1 97.69 394 VAL A CA 1
ATOM 3182 C C . VAL A 1 394 ? 11.836 22.281 23.781 1 97.69 394 VAL A C 1
ATOM 3184 O O . VAL A 1 394 ? 12.25 21.719 22.766 1 97.69 394 VAL A O 1
ATOM 3187 N N . HIS A 1 395 ? 11.539 21.656 24.906 1 97.5 395 HIS A N 1
ATOM 3188 C CA . HIS A 1 395 ? 11.672 20.203 25.062 1 97.5 395 HIS A CA 1
ATOM 3189 C C . HIS A 1 395 ? 10.367 19.5 24.734 1 97.5 395 HIS A C 1
ATOM 3191 O O . HIS A 1 395 ? 9.32 19.828 25.312 1 97.5 395 HIS A O 1
ATOM 3197 N N . PHE A 1 396 ? 10.383 18.578 23.812 1 96.38 396 PHE A N 1
ATOM 3198 C CA . PHE A 1 396 ? 9.273 17.672 23.484 1 96.38 396 PHE A CA 1
ATOM 3199 C C . PHE A 1 396 ? 9.594 16.25 23.906 1 96.38 396 PHE A C 1
ATOM 3201 O O . PHE A 1 396 ? 10.367 15.562 23.234 1 96.38 396 PHE A O 1
ATOM 3208 N N . LYS A 1 397 ? 8.914 15.805 24.859 1 96.06 397 LYS A N 1
ATOM 3209 C CA . LYS A 1 397 ? 9.18 14.469 25.391 1 96.06 397 LYS A CA 1
ATOM 3210 C C . LYS A 1 397 ? 8.633 13.391 24.469 1 96.06 397 LYS A C 1
ATOM 3212 O O . LYS A 1 397 ? 7.512 13.508 23.953 1 96.06 397 LYS A O 1
ATOM 3217 N N . ASN A 1 398 ? 9.375 12.281 24.172 1 97.56 398 ASN A N 1
ATOM 3218 C CA . ASN A 1 398 ? 8.945 11.109 23.422 1 97.56 398 ASN A CA 1
ATOM 3219 C C . ASN A 1 398 ? 8.328 11.5 22.094 1 97.56 398 ASN A C 1
ATOM 3221 O O . ASN A 1 398 ? 7.246 11.016 21.734 1 97.56 398 ASN A O 1
ATOM 3225 N N . ALA A 1 399 ? 8.969 12.391 21.359 1 98 399 ALA A N 1
ATOM 3226 C CA . ALA A 1 399 ? 8.367 12.945 20.156 1 98 399 ALA A CA 1
ATOM 3227 C C . ALA A 1 399 ? 8.82 12.18 18.922 1 98 399 ALA A C 1
ATOM 3229 O O . ALA A 1 399 ? 8.383 12.477 17.797 1 98 399 ALA A O 1
ATOM 3230 N N . LEU A 1 400 ? 9.68 11.242 19.062 1 98.44 400 LEU A N 1
ATOM 3231 C CA . LEU A 1 400 ? 10.125 10.305 18.047 1 98.44 400 LEU A CA 1
ATOM 3232 C C . LEU A 1 400 ? 10.25 8.898 18.625 1 98.44 400 LEU A C 1
ATOM 3234 O O . LEU A 1 400 ? 10.617 8.727 19.781 1 98.44 400 LEU A O 1
ATOM 3238 N N . CYS A 1 401 ? 9.898 7.891 17.844 1 98.5 401 CYS A N 1
ATOM 3239 C CA . CYS A 1 401 ? 10.086 6.531 18.328 1 98.5 401 CYS A CA 1
ATOM 3240 C C . CYS A 1 401 ? 10.742 5.652 17.266 1 98.5 401 CYS A C 1
ATOM 3242 O O . CYS A 1 401 ? 10.641 5.934 16.078 1 98.5 401 CYS A O 1
ATOM 3244 N N . ILE A 1 402 ? 11.5 4.68 17.672 1 98.69 402 ILE A N 1
ATOM 3245 C CA . ILE A 1 402 ? 12.203 3.693 16.859 1 98.69 402 ILE A CA 1
ATOM 3246 C C . ILE A 1 402 ? 11.859 2.285 17.344 1 98.69 402 ILE A C 1
ATOM 3248 O O . ILE A 1 402 ? 11.969 1.985 18.531 1 98.69 402 ILE A O 1
ATOM 3252 N N . PHE A 1 403 ? 11.43 1.444 16.453 1 98.06 403 PHE A N 1
ATOM 3253 C CA . PHE A 1 403 ? 11.055 0.098 16.875 1 98.06 403 PHE A CA 1
ATOM 3254 C C . PHE A 1 403 ? 11.164 -0.879 15.703 1 98.06 403 PHE A C 1
ATOM 3256 O O . PHE A 1 403 ? 11.148 -0.47 14.547 1 98.06 403 PHE A O 1
ATOM 3263 N N . GLU A 1 404 ? 11.352 -2.113 16 1 97.5 404 GLU A N 1
ATOM 3264 C CA . GLU A 1 404 ? 11.258 -3.203 15.031 1 97.5 404 GLU A CA 1
ATOM 3265 C C . GLU A 1 404 ? 9.844 -3.756 14.953 1 97.5 404 GLU A C 1
ATOM 3267 O O . GLU A 1 404 ? 9.242 -4.078 15.977 1 97.5 404 GLU A O 1
ATOM 3272 N N . LEU A 1 405 ? 9.297 -3.814 13.773 1 97.56 405 LEU A N 1
ATOM 3273 C CA . LEU A 1 405 ? 7.906 -4.203 13.555 1 97.56 405 LEU A CA 1
ATOM 3274 C C . LEU A 1 405 ? 7.82 -5.531 12.812 1 97.56 405 LEU A C 1
ATOM 3276 O O . LEU A 1 405 ? 8.523 -5.734 11.82 1 97.56 405 LEU A O 1
ATOM 3280 N N . ASN A 1 406 ? 7.047 -6.492 13.383 1 97.12 406 ASN A N 1
ATOM 3281 C CA . ASN A 1 406 ? 6.625 -7.66 12.617 1 97.12 406 ASN A CA 1
ATOM 3282 C C . ASN A 1 406 ? 5.441 -7.336 11.711 1 97.12 406 ASN A C 1
ATOM 3284 O O . ASN A 1 406 ? 4.371 -6.957 12.188 1 97.12 406 ASN A O 1
ATOM 3288 N N . THR A 1 407 ? 5.586 -7.543 10.406 1 97.31 407 THR A N 1
ATOM 3289 C CA . THR A 1 407 ? 4.582 -7.055 9.461 1 97.31 407 THR A CA 1
ATOM 3290 C C . THR A 1 407 ? 3.453 -8.062 9.305 1 97.31 407 THR A C 1
ATOM 3292 O O . THR A 1 407 ? 2.451 -7.785 8.641 1 97.31 407 THR A O 1
ATOM 3295 N N . GLY A 1 408 ? 3.596 -9.25 9.781 1 97.06 408 GLY A N 1
ATOM 3296 C CA . GLY A 1 408 ? 2.543 -10.25 9.758 1 97.06 408 GLY A CA 1
ATOM 3297 C C . GLY A 1 408 ? 2.549 -11.094 8.5 1 97.06 408 GLY A C 1
ATOM 3298 O O . GLY A 1 408 ? 1.652 -11.914 8.289 1 97.06 408 GLY A O 1
ATOM 3299 N N . ILE A 1 409 ? 3.457 -10.938 7.59 1 97.62 409 ILE A N 1
ATOM 3300 C CA . ILE A 1 409 ? 3.629 -11.75 6.387 1 97.62 409 ILE A CA 1
ATOM 3301 C C . ILE A 1 409 ? 5.094 -12.156 6.25 1 97.62 409 ILE A C 1
ATOM 3303 O O . ILE A 1 409 ? 5.973 -11.57 6.883 1 97.62 409 ILE A O 1
ATOM 3307 N N . PRO A 1 410 ? 5.41 -13.172 5.5 1 98.31 410 PRO A N 1
ATOM 3308 C CA . PRO A 1 410 ? 6.82 -13.508 5.289 1 98.31 410 PRO A CA 1
ATOM 3309 C C . PRO A 1 410 ? 7.543 -12.508 4.395 1 98.31 410 PRO A C 1
ATOM 3311 O O . PRO A 1 410 ? 6.945 -11.969 3.457 1 98.31 410 PRO A O 1
ATOM 3314 N N . LEU A 1 411 ? 8.805 -12.281 4.648 1 98.44 411 LEU A N 1
ATOM 3315 C CA . LEU A 1 411 ? 9.656 -11.562 3.709 1 98.44 411 LEU A CA 1
ATOM 3316 C C . LEU A 1 411 ? 9.859 -12.375 2.434 1 98.44 411 LEU A C 1
ATOM 3318 O O . LEU A 1 411 ? 9.805 -11.828 1.329 1 98.44 411 LEU A O 1
ATOM 3322 N N . ARG A 1 412 ? 10.047 -13.656 2.633 1 97.81 412 ARG A N 1
ATOM 3323 C CA . ARG A 1 412 ? 10.094 -14.641 1.56 1 97.81 412 ARG A CA 1
ATOM 3324 C C . ARG A 1 412 ? 9.672 -16.016 2.059 1 97.81 412 ARG A C 1
ATOM 3326 O O . ARG A 1 412 ? 9.836 -16.344 3.238 1 97.81 412 ARG A O 1
ATOM 3333 N N . ARG A 1 413 ? 9.203 -16.844 1.245 1 98.31 413 ARG A N 1
ATOM 3334 C CA . ARG A 1 413 ? 8.875 -18.219 1.555 1 98.31 413 ARG A CA 1
ATOM 3335 C C . ARG A 1 413 ? 8.664 -19.031 0.28 1 98.31 413 ARG A C 1
ATOM 3337 O O . ARG A 1 413 ? 8.398 -18.469 -0.785 1 98.31 413 ARG A O 1
ATOM 3344 N N . HIS A 1 414 ? 8.836 -20.312 0.392 1 98.5 414 HIS A N 1
ATOM 3345 C CA . HIS A 1 414 ? 8.445 -21.219 -0.681 1 98.5 414 HIS A CA 1
ATOM 3346 C C . HIS A 1 414 ? 8.164 -22.625 -0.143 1 98.5 414 HIS A C 1
ATOM 3348 O O . HIS A 1 414 ? 8.891 -23.125 0.711 1 98.5 414 HIS A O 1
ATOM 3354 N N . PHE A 1 415 ? 7.105 -23.172 -0.524 1 97.94 415 PHE A N 1
ATOM 3355 C CA . PHE A 1 415 ? 6.797 -24.578 -0.355 1 97.94 415 PHE A CA 1
ATOM 3356 C C . PHE A 1 415 ? 7.047 -25.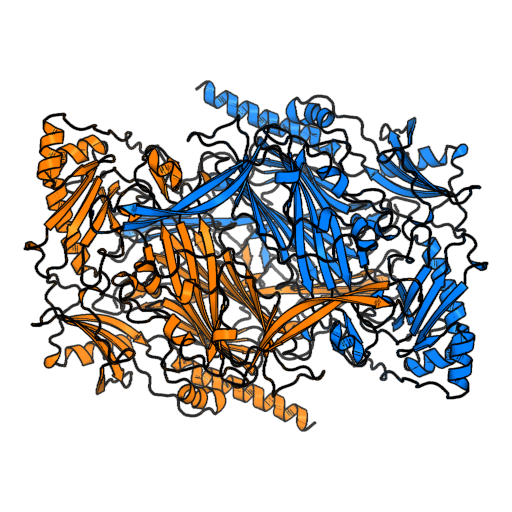344 -1.648 1 97.94 415 PHE A C 1
ATOM 3358 O O . PHE A 1 415 ? 6.391 -25.094 -2.662 1 97.94 415 PHE A O 1
ATOM 3365 N N . ASN A 1 416 ? 7.961 -26.281 -1.595 1 97.12 416 ASN A N 1
ATOM 3366 C CA . ASN A 1 416 ? 8.266 -27.078 -2.775 1 97.12 416 ASN A CA 1
ATOM 3367 C C . ASN A 1 416 ? 7.598 -28.453 -2.707 1 97.12 416 ASN A C 1
ATOM 3369 O O . ASN A 1 416 ? 8.18 -29.406 -2.176 1 97.12 416 ASN A O 1
ATOM 3373 N N . SER A 1 417 ? 6.496 -28.594 -3.385 1 94.44 417 SER A N 1
ATOM 3374 C CA . SER A 1 417 ? 5.754 -29.844 -3.393 1 94.44 417 SER A CA 1
ATOM 3375 C C . SER A 1 417 ? 6.523 -30.938 -4.129 1 94.44 417 SER A C 1
ATOM 3377 O O . SER A 1 417 ? 7.16 -30.672 -5.152 1 94.44 417 SER A O 1
ATOM 3379 N N . ASN A 1 418 ? 6.492 -32.156 -3.572 1 92.06 418 ASN A N 1
ATOM 3380 C CA . ASN A 1 418 ? 7.059 -33.281 -4.328 1 92.06 418 ASN A CA 1
ATOM 3381 C C . ASN A 1 418 ? 6.004 -33.938 -5.203 1 92.06 418 ASN A C 1
ATOM 3383 O O . ASN A 1 418 ? 6.301 -34.938 -5.895 1 92.06 418 ASN A O 1
ATOM 3387 N N . TYR A 1 419 ? 4.68 -33.469 -5.184 1 88.06 419 TYR A N 1
ATOM 3388 C CA . TYR A 1 419 ? 3.523 -33.875 -5.965 1 88.06 419 TYR A CA 1
ATOM 3389 C C . TYR A 1 419 ? 3.164 -35.344 -5.672 1 88.06 419 TYR A C 1
ATOM 3391 O O . TYR A 1 419 ? 2.539 -36 -6.496 1 88.06 419 TYR A O 1
ATOM 3399 N N . MET A 1 420 ? 3.664 -35.875 -4.582 1 88.62 420 MET A N 1
ATOM 3400 C CA . MET A 1 420 ? 3.373 -37.219 -4.156 1 88.62 420 MET A CA 1
ATOM 3401 C C . MET A 1 420 ? 2.879 -37.25 -2.713 1 88.62 420 MET A C 1
ATOM 3403 O O . MET A 1 420 ? 3.223 -38.156 -1.949 1 88.62 420 MET A O 1
ATOM 3407 N N . GLY A 1 421 ? 2.234 -36.156 -2.348 1 89.06 421 GLY A N 1
ATOM 3408 C CA . GLY A 1 421 ? 1.645 -36.125 -1.02 1 89.06 421 GLY A CA 1
ATOM 3409 C C . GLY A 1 421 ? 2.568 -35.5 0.019 1 89.06 421 GLY A C 1
ATOM 3410 O O . GLY A 1 421 ? 2.225 -35.438 1.2 1 89.06 421 GLY A O 1
ATOM 3411 N N . GLY A 1 422 ? 3.668 -35 -0.443 1 92 422 GLY A N 1
ATOM 3412 C CA . GLY A 1 422 ? 4.625 -34.375 0.453 1 92 422 GLY A CA 1
ATOM 3413 C C . GLY A 1 422 ? 5.359 -33.219 -0.184 1 92 422 GLY A C 1
ATOM 3414 O O . GLY A 1 422 ? 4.797 -32.469 -1.01 1 92 422 GLY A O 1
ATOM 3415 N N . TYR A 1 423 ? 6.527 -32.906 0.34 1 94.75 423 TYR A N 1
ATOM 3416 C CA . TYR A 1 423 ? 7.312 -31.781 -0.109 1 94.75 423 TYR A CA 1
ATOM 3417 C C . TYR A 1 423 ? 8.797 -32.094 -0.121 1 94.75 423 TYR A C 1
ATOM 3419 O O . TYR A 1 423 ? 9.25 -33 0.605 1 94.75 423 TYR A O 1
ATOM 3427 N N . ASN A 1 424 ? 9.539 -31.453 -1.047 1 94.31 424 ASN A N 1
ATOM 3428 C CA . ASN A 1 424 ? 10.992 -31.531 -1.025 1 94.31 424 ASN A CA 1
ATOM 3429 C C . ASN A 1 424 ? 11.586 -30.688 0.096 1 94.31 424 ASN A C 1
ATOM 3431 O O . ASN A 1 424 ? 12.547 -31.094 0.753 1 94.31 424 ASN A O 1
ATOM 3435 N N . PHE A 1 425 ? 11.039 -29.5 0.246 1 96.62 425 PHE A N 1
ATOM 3436 C CA . PHE A 1 425 ? 11.43 -28.641 1.354 1 96.62 425 PHE A CA 1
ATOM 3437 C C . PHE A 1 425 ? 10.453 -27.484 1.52 1 96.62 425 PHE A C 1
ATOM 3439 O O . PHE A 1 425 ? 9.625 -27.234 0.639 1 96.62 425 PHE A O 1
ATOM 3446 N N . TYR A 1 426 ? 10.453 -26.875 2.656 1 97.62 426 TYR A N 1
ATOM 3447 C CA . TYR A 1 426 ? 9.867 -25.562 2.939 1 97.62 426 TYR A CA 1
ATOM 3448 C C . TYR A 1 426 ? 10.93 -24.594 3.451 1 97.62 426 TYR A C 1
ATOM 3450 O O . TYR A 1 426 ? 11.789 -24.969 4.25 1 97.62 426 TYR A O 1
ATOM 3458 N N . GLY A 1 427 ? 10.953 -23.406 2.916 1 98.25 427 GLY A N 1
ATOM 3459 C CA . GLY A 1 427 ? 11.781 -22.328 3.438 1 98.25 427 GLY A CA 1
ATOM 3460 C C . GLY A 1 427 ? 11.023 -21.047 3.678 1 98.25 427 GLY A C 1
ATOM 3461 O O . GLY A 1 427 ? 10.148 -20.672 2.889 1 98.25 427 GLY A O 1
ATOM 3462 N N . GLY A 1 428 ? 11.297 -20.406 4.781 1 98.06 428 GLY A N 1
ATOM 3463 C CA . GLY A 1 428 ? 10.617 -19.156 5.078 1 98.06 428 GLY A CA 1
ATOM 3464 C C . GLY A 1 428 ? 11.422 -18.234 5.98 1 98.06 428 GLY A C 1
ATOM 3465 O O . GLY A 1 428 ? 12.203 -18.703 6.812 1 98.06 428 GLY A O 1
ATOM 3466 N N . LEU A 1 429 ? 11.273 -16.953 5.742 1 98.25 429 LEU A N 1
ATOM 3467 C CA . LEU A 1 429 ? 11.828 -15.898 6.57 1 98.25 429 LEU A CA 1
ATOM 3468 C C . LEU A 1 429 ? 10.75 -14.883 6.957 1 98.25 429 LEU A C 1
ATOM 3470 O O . LEU A 1 429 ? 10.102 -14.305 6.086 1 98.25 429 LEU A O 1
ATOM 3474 N N . GLU A 1 430 ? 10.609 -14.727 8.242 1 96.56 430 GLU A N 1
ATOM 3475 C CA . GLU A 1 430 ? 9.664 -13.742 8.758 1 96.56 430 GLU A CA 1
ATOM 3476 C C . GLU A 1 430 ? 10.055 -12.328 8.336 1 96.56 430 GLU A C 1
ATOM 3478 O O . GLU A 1 430 ? 11.234 -11.984 8.297 1 96.56 430 GLU A O 1
ATOM 3483 N N . ASN A 1 431 ? 9.016 -11.492 8.062 1 97.88 431 ASN A N 1
ATOM 3484 C CA . ASN A 1 431 ? 9.281 -10.109 7.668 1 97.88 431 ASN A CA 1
ATOM 3485 C C . ASN A 1 431 ? 9.234 -9.164 8.859 1 97.88 431 ASN A C 1
ATOM 3487 O O . ASN A 1 431 ? 8.164 -8.867 9.383 1 97.88 431 ASN A O 1
ATOM 3491 N N . THR A 1 432 ? 10.352 -8.703 9.312 1 97.06 432 THR A N 1
ATOM 3492 C CA . THR A 1 432 ? 10.469 -7.648 10.312 1 97.06 432 THR A CA 1
ATOM 3493 C C . THR A 1 432 ? 11.156 -6.418 9.719 1 97.06 432 THR A C 1
ATOM 3495 O O . THR A 1 432 ? 12.023 -6.543 8.852 1 97.06 432 THR A O 1
ATOM 3498 N N . VAL A 1 433 ? 10.805 -5.258 10.18 1 98 433 VAL A N 1
ATOM 3499 C CA . VAL A 1 433 ? 11.305 -4.004 9.625 1 98 433 VAL A CA 1
ATOM 3500 C C . VAL A 1 433 ? 11.609 -3.023 10.758 1 98 433 VAL A C 1
ATOM 3502 O O . VAL A 1 433 ? 10.93 -3.023 11.789 1 98 433 VAL A O 1
ATOM 3505 N N . LEU A 1 434 ? 12.68 -2.271 10.602 1 98.56 434 LEU A N 1
ATOM 3506 C CA . LEU A 1 434 ? 12.898 -1.158 11.516 1 98.56 434 LEU A CA 1
ATOM 3507 C C . LEU A 1 434 ? 12.094 0.064 11.094 1 98.56 434 LEU A C 1
ATOM 3509 O O . LEU A 1 434 ? 12.109 0.449 9.922 1 98.56 434 LEU A O 1
ATOM 3513 N N . VAL A 1 435 ? 11.438 0.674 12.047 1 98.75 435 VAL A N 1
ATOM 3514 C CA . VAL A 1 435 ? 10.633 1.862 11.781 1 98.75 435 VAL A CA 1
ATOM 3515 C C . VAL A 1 435 ? 11.172 3.041 12.586 1 98.75 435 VAL A C 1
ATOM 3517 O O . VAL A 1 435 ? 11.391 2.926 13.797 1 98.75 435 VAL A O 1
ATOM 3520 N N . VAL A 1 436 ? 11.508 4.121 11.945 1 98.88 436 VAL A N 1
ATOM 3521 C CA . VAL A 1 436 ? 11.703 5.426 12.57 1 98.88 436 VAL A CA 1
ATOM 3522 C C . VAL A 1 436 ? 10.492 6.312 12.32 1 98.88 436 VAL A C 1
ATOM 3524 O O . VAL A 1 436 ? 10.18 6.641 11.172 1 98.88 436 VAL A O 1
ATOM 3527 N N . ARG A 1 437 ? 9.82 6.707 13.523 1 98.56 437 ARG A N 1
ATOM 3528 C CA . ARG A 1 437 ? 8.523 7.355 13.375 1 98.56 437 ARG A CA 1
ATOM 3529 C C . ARG A 1 437 ? 8.461 8.656 14.164 1 98.56 437 ARG A C 1
ATOM 3531 O O . ARG A 1 437 ? 8.977 8.727 15.281 1 98.56 437 ARG A O 1
ATOM 3538 N N . THR A 1 438 ? 7.855 9.625 13.531 1 98.5 438 THR A N 1
ATOM 3539 C CA . THR A 1 438 ? 7.402 10.82 14.227 1 98.5 438 THR A CA 1
ATOM 3540 C C . THR A 1 438 ? 6.062 11.297 13.672 1 98.5 438 THR A C 1
ATOM 3542 O O . THR A 1 438 ? 5.488 10.656 12.789 1 98.5 438 THR A O 1
ATOM 3545 N N . THR A 1 439 ? 5.461 12.297 14.297 1 97.81 439 THR A N 1
ATOM 3546 C CA . THR A 1 439 ? 4.207 12.875 13.828 1 97.81 439 THR A CA 1
ATOM 3547 C C . THR A 1 439 ? 4.316 14.398 13.734 1 97.81 439 THR A C 1
ATOM 3549 O O . THR A 1 439 ? 5.168 15.008 14.391 1 97.81 439 THR A O 1
ATOM 3552 N N . SER A 1 440 ? 3.637 14.953 12.812 1 98 440 SER A N 1
ATOM 3553 C CA . SER A 1 440 ? 3.381 16.391 12.789 1 98 440 SER A CA 1
ATOM 3554 C C . SER A 1 440 ? 1.892 16.688 12.922 1 98 440 SER A C 1
ATOM 3556 O O . SER A 1 440 ? 1.087 16.219 12.109 1 98 440 SER A O 1
ATOM 3558 N N . THR A 1 441 ? 1.552 17.359 13.977 1 97.06 441 THR A N 1
ATOM 3559 C CA . THR A 1 441 ? 0.19 17.859 14.109 1 97.06 441 THR A CA 1
ATOM 3560 C C . THR A 1 441 ? 0.132 19.344 13.766 1 97.06 441 THR A C 1
ATOM 3562 O O . THR A 1 441 ? 0.453 20.203 14.602 1 97.06 441 THR A O 1
ATOM 3565 N N . VAL A 1 442 ? -0.31 19.578 12.602 1 94.75 442 VAL A N 1
ATOM 3566 C CA . VAL A 1 442 ? -0.455 20.953 12.133 1 94.75 442 VAL A CA 1
ATOM 3567 C C . VAL A 1 442 ? -1.924 21.359 12.188 1 94.75 442 VAL A C 1
ATOM 3569 O O . VAL A 1 442 ? -2.684 21.094 11.25 1 94.75 442 VAL A O 1
ATOM 3572 N N . TYR A 1 443 ? -2.369 22.031 13.188 1 92.69 443 TYR A N 1
ATOM 3573 C CA . TYR A 1 443 ? -3.752 22.422 13.445 1 92.69 443 TYR A CA 1
ATOM 3574 C C . TYR A 1 443 ? -4.637 21.188 13.602 1 92.69 443 TYR A C 1
ATOM 3576 O O . TYR A 1 443 ? -4.484 20.422 14.555 1 92.69 443 TYR A O 1
ATOM 3584 N N . ASN A 1 444 ? -5.414 20.969 12.648 1 95 444 ASN A N 1
ATOM 3585 C CA . ASN A 1 444 ? -6.457 19.953 12.719 1 95 444 ASN A CA 1
ATOM 3586 C C . ASN A 1 444 ? -5.945 18.594 12.25 1 95 444 ASN A C 1
ATOM 3588 O O . ASN A 1 444 ? -6.559 17.562 12.547 1 95 444 ASN A O 1
ATOM 3592 N N . TYR A 1 445 ? -4.84 18.562 11.586 1 94.94 445 TYR A N 1
ATOM 3593 C CA . TYR A 1 445 ? -4.438 17.344 10.883 1 94.94 445 TYR A CA 1
ATOM 3594 C C . TYR A 1 445 ? -3.17 16.766 11.484 1 94.94 445 TYR A C 1
ATOM 3596 O O . TYR A 1 445 ? -2.283 17.5 11.93 1 94.94 445 TYR A O 1
ATOM 3604 N N . ASP A 1 446 ? -3.086 15.461 11.516 1 97.94 446 ASP A N 1
ATOM 3605 C CA . ASP A 1 446 ? -1.922 14.703 11.969 1 97.94 446 ASP A CA 1
ATOM 3606 C C . ASP A 1 446 ? -1.294 13.922 10.82 1 97.94 446 ASP A C 1
ATOM 3608 O O . ASP A 1 446 ? -1.962 13.109 10.172 1 97.94 446 ASP A O 1
ATOM 3612 N N . TYR A 1 447 ? -0.045 14.148 10.562 1 98.38 447 TYR A N 1
ATOM 3613 C CA . TYR A 1 447 ? 0.748 13.32 9.656 1 98.38 447 TYR A CA 1
ATOM 3614 C C . TYR A 1 447 ? 1.634 12.359 10.438 1 98.38 447 TYR A C 1
ATOM 3616 O O . TYR A 1 447 ? 2.434 12.781 11.273 1 98.38 447 TYR A O 1
ATOM 3624 N N . ILE A 1 448 ? 1.484 11.094 10.227 1 98.69 448 ILE A N 1
ATOM 3625 C CA . ILE A 1 448 ? 2.398 10.094 10.773 1 98.69 448 ILE A CA 1
ATOM 3626 C C . ILE A 1 448 ? 3.488 9.789 9.75 1 98.69 448 ILE A C 1
ATOM 3628 O O . ILE A 1 448 ? 3.201 9.258 8.672 1 98.69 448 ILE A O 1
ATOM 3632 N N . TRP A 1 449 ? 4.719 10.148 10.102 1 98.75 449 TRP A N 1
ATOM 3633 C CA . TRP A 1 449 ? 5.844 9.945 9.195 1 98.75 449 TRP A CA 1
ATOM 3634 C C . TRP A 1 449 ? 6.609 8.68 9.539 1 98.75 449 TRP A C 1
ATOM 3636 O O . TRP A 1 449 ? 7.039 8.5 10.688 1 98.75 449 TRP A O 1
ATOM 3646 N N . ASP A 1 450 ? 6.82 7.82 8.562 1 98.75 450 ASP A N 1
ATOM 3647 C CA . ASP A 1 450 ? 7.57 6.59 8.773 1 98.75 450 ASP A CA 1
ATOM 3648 C C . ASP A 1 450 ? 8.703 6.457 7.754 1 98.75 450 ASP A C 1
ATOM 3650 O O . ASP A 1 450 ? 8.5 6.699 6.562 1 98.75 450 ASP A O 1
ATOM 3654 N N . PHE A 1 451 ? 9.875 6.18 8.18 1 98.81 451 PHE A N 1
ATOM 3655 C CA . PHE A 1 451 ? 10.898 5.52 7.379 1 98.81 451 PHE A CA 1
ATOM 3656 C C . PHE A 1 451 ? 11.07 4.066 7.812 1 98.81 451 PHE A C 1
ATOM 3658 O O . PHE A 1 451 ? 11.305 3.789 8.992 1 98.81 451 PHE A O 1
ATOM 3665 N N . MET A 1 452 ? 10.945 3.201 6.887 1 98.81 452 MET A N 1
ATOM 3666 C CA . MET A 1 452 ? 11 1.771 7.172 1 98.81 452 MET A CA 1
ATOM 3667 C C . MET A 1 452 ? 12.172 1.117 6.449 1 98.81 452 MET A C 1
ATOM 3669 O O . MET A 1 452 ? 12.406 1.375 5.266 1 98.81 452 MET A O 1
ATOM 3673 N N . PHE A 1 453 ? 12.883 0.281 7.156 1 98.75 453 PHE A N 1
ATOM 3674 C CA . PHE A 1 453 ? 14.086 -0.356 6.629 1 98.75 453 PHE A CA 1
ATOM 3675 C C . PHE A 1 453 ? 13.945 -1.874 6.66 1 98.75 453 PHE A C 1
ATOM 3677 O O . PHE A 1 453 ? 14.039 -2.488 7.727 1 98.75 453 PHE A O 1
ATOM 3684 N N . TYR A 1 454 ? 13.773 -2.475 5.551 1 98.5 454 TYR A N 1
ATOM 3685 C CA . TYR A 1 454 ? 13.617 -3.92 5.414 1 98.5 454 TYR A CA 1
ATOM 3686 C C . TYR A 1 454 ? 14.969 -4.617 5.406 1 98.5 454 TYR A C 1
ATOM 3688 O O . TYR A 1 454 ? 15.984 -4.012 5.047 1 98.5 454 TYR A O 1
ATOM 3696 N N . GLN A 1 455 ? 14.93 -5.859 5.68 1 97.56 455 GLN A N 1
ATOM 3697 C CA . GLN A 1 455 ? 16.172 -6.621 5.781 1 97.56 455 GLN A CA 1
ATOM 3698 C C . GLN A 1 455 ? 16.75 -6.906 4.398 1 97.56 455 GLN A C 1
ATOM 3700 O O . GLN A 1 455 ? 17.922 -7.266 4.273 1 97.56 455 GLN A O 1
ATOM 3705 N N . ASN A 1 456 ? 15.922 -6.773 3.391 1 97.88 456 ASN A N 1
ATOM 3706 C CA . ASN A 1 456 ? 16.375 -7.152 2.055 1 97.88 456 ASN A CA 1
ATOM 3707 C C . ASN A 1 456 ? 16.859 -5.945 1.263 1 97.88 456 ASN A C 1
ATOM 3709 O O . ASN A 1 456 ? 16.859 -5.965 0.031 1 97.88 456 ASN A O 1
ATOM 3713 N N . GLY A 1 457 ? 17.125 -4.848 1.917 1 98.06 457 GLY A N 1
ATOM 3714 C CA . GLY A 1 457 ? 17.719 -3.684 1.267 1 98.06 457 GLY A CA 1
ATOM 3715 C C . GLY A 1 457 ? 16.672 -2.699 0.763 1 98.06 457 GLY A C 1
ATOM 3716 O O . GLY A 1 457 ? 17.016 -1.672 0.174 1 98.06 457 GLY A O 1
ATOM 3717 N N . VAL A 1 458 ? 15.43 -2.92 0.983 1 98.69 458 VAL A N 1
ATOM 3718 C CA . VAL A 1 458 ? 14.359 -2.006 0.607 1 98.69 458 VAL A CA 1
ATOM 3719 C C . VAL A 1 458 ? 14.141 -0.977 1.714 1 98.69 458 VAL A C 1
ATOM 3721 O O . VAL A 1 458 ? 14.133 -1.322 2.898 1 98.69 458 VAL A O 1
ATOM 3724 N N . MET A 1 459 ? 14.086 0.237 1.325 1 98.62 459 MET A N 1
ATOM 3725 C CA . MET A 1 459 ? 13.656 1.301 2.227 1 98.62 459 MET A CA 1
ATOM 3726 C C . MET A 1 459 ? 12.328 1.898 1.767 1 98.62 459 MET A C 1
ATOM 3728 O O . MET A 1 459 ? 12.109 2.084 0.568 1 98.62 459 MET A O 1
ATOM 3732 N N . GLU A 1 460 ? 11.445 2.156 2.689 1 98.69 460 GLU A N 1
ATOM 3733 C CA . GLU A 1 460 ? 10.148 2.74 2.367 1 98.69 460 GLU A CA 1
ATOM 3734 C C . GLU A 1 460 ? 9.914 4.035 3.143 1 98.69 460 GLU A C 1
ATOM 3736 O O . GLU A 1 460 ? 10.141 4.086 4.355 1 98.69 460 GLU A O 1
ATOM 3741 N N . SER A 1 461 ? 9.594 5.09 2.432 1 98.62 461 SER A N 1
ATOM 3742 C CA . SER A 1 461 ? 9.031 6.281 3.053 1 98.62 461 SER A CA 1
ATOM 3743 C C . SER A 1 461 ? 7.508 6.293 2.943 1 98.62 461 SER A C 1
ATOM 3745 O O . SER A 1 461 ? 6.957 6.102 1.857 1 98.62 461 SER A O 1
ATOM 3747 N N . LYS A 1 462 ? 6.875 6.484 4.066 1 98.31 462 LYS A N 1
ATOM 3748 C CA . LYS A 1 462 ? 5.414 6.426 4.109 1 98.31 462 LYS A CA 1
ATOM 3749 C C . LYS A 1 462 ? 4.852 7.527 5.008 1 98.31 462 LYS A C 1
ATOM 3751 O O . LYS A 1 462 ? 5.418 7.828 6.059 1 98.31 462 LYS A O 1
ATOM 3756 N N . VAL A 1 463 ? 3.795 8.133 4.566 1 98.69 463 VAL A N 1
ATOM 3757 C CA . VAL A 1 463 ? 3.049 9.07 5.402 1 98.69 463 VAL A CA 1
ATOM 3758 C C . VAL A 1 463 ? 1.59 8.625 5.492 1 98.69 463 VAL A C 1
ATOM 3760 O O . VAL A 1 463 ? 0.998 8.203 4.496 1 98.69 463 VAL A O 1
ATOM 3763 N N . SER A 1 464 ? 1.053 8.609 6.688 1 98.56 464 SER A N 1
ATOM 3764 C CA . SER A 1 464 ? -0.351 8.312 6.957 1 98.56 464 SER A CA 1
ATOM 3765 C C . SER A 1 464 ? -1.059 9.516 7.578 1 98.56 464 SER A C 1
ATOM 3767 O O . SER A 1 464 ? -0.55 10.125 8.523 1 98.56 464 SER A O 1
ATOM 3769 N N . ALA A 1 465 ? -2.189 9.812 7.008 1 98.06 465 ALA A N 1
ATOM 3770 C CA . ALA A 1 465 ? -2.902 11.008 7.445 1 98.06 465 ALA A CA 1
ATOM 3771 C C . ALA A 1 465 ? -4.082 10.641 8.344 1 98.06 465 ALA A C 1
ATOM 3773 O O . ALA A 1 465 ? -4.773 9.648 8.102 1 98.06 465 ALA A O 1
ATOM 3774 N N . THR A 1 466 ? -4.277 11.359 9.359 1 98.38 466 THR A N 1
ATOM 3775 C CA . THR A 1 466 ? -5.414 11.32 10.273 1 98.38 466 THR A CA 1
ATOM 3776 C C . THR A 1 466 ? -5.676 12.703 10.875 1 98.38 466 THR A C 1
ATOM 3778 O O . THR A 1 466 ? -5.262 13.719 10.312 1 98.38 466 THR A O 1
ATOM 3781 N N . GLY A 1 467 ? -6.539 12.828 11.898 1 98 467 GLY A N 1
ATOM 3782 C CA . GLY A 1 467 ? -6.906 14.125 12.445 1 98 467 GLY A CA 1
ATOM 3783 C C . GLY A 1 467 ? -8.266 14.609 11.977 1 98 467 GLY A C 1
ATOM 3784 O O . GLY A 1 467 ? -8.961 13.906 11.242 1 98 467 GLY A O 1
ATOM 3785 N N . TYR A 1 468 ? -8.656 15.828 12.414 1 98.06 468 TYR A N 1
ATOM 3786 C CA . TYR A 1 468 ? -9.961 16.391 12.078 1 98.06 468 TYR A CA 1
ATOM 3787 C C . TYR A 1 468 ? -9.945 17.016 10.688 1 98.06 468 TYR A C 1
ATOM 3789 O O . TYR A 1 468 ? -8.93 17.578 10.266 1 98.06 468 TYR A O 1
ATOM 3797 N N . ILE A 1 469 ? -11 16.938 9.977 1 96.94 469 ILE A N 1
ATOM 3798 C CA . ILE A 1 469 ? -11.086 17.672 8.727 1 96.94 469 ILE A CA 1
ATOM 3799 C C . ILE A 1 469 ? -11.227 19.172 9.008 1 96.94 469 ILE A C 1
ATOM 3801 O O . ILE A 1 469 ? -11.75 19.562 10.055 1 96.94 469 ILE A O 1
ATOM 3805 N N . HIS A 1 470 ? -10.711 19.938 8.125 1 96.31 470 HIS A N 1
ATOM 3806 C CA . HIS A 1 470 ? -10.969 21.375 8.156 1 96.31 470 HIS A CA 1
ATOM 3807 C C . HIS A 1 470 ? -12.367 21.703 7.633 1 96.31 470 HIS A C 1
ATOM 3809 O O . HIS A 1 470 ? -12.539 21.969 6.441 1 96.31 470 HIS A O 1
ATOM 3815 N N . ALA A 1 471 ? -13.305 21.781 8.555 1 97.25 471 ALA A N 1
ATOM 3816 C CA . ALA A 1 471 ? -14.703 21.969 8.172 1 97.25 471 ALA A CA 1
ATOM 3817 C C . ALA A 1 471 ? -15.094 23.438 8.203 1 97.25 471 ALA A C 1
ATOM 3819 O O . ALA A 1 471 ? -14.492 24.234 8.93 1 97.25 471 ALA A O 1
ATOM 3820 N N . THR A 1 472 ? -16.031 23.812 7.398 1 98.12 472 THR A N 1
ATOM 3821 C CA . THR A 1 472 ? -16.625 25.141 7.391 1 98.12 472 THR A CA 1
ATOM 3822 C C . THR A 1 472 ? -18.141 25.062 7.535 1 98.12 472 THR A C 1
ATOM 3824 O O . THR A 1 472 ? -18.703 23.969 7.617 1 98.12 472 THR A O 1
ATOM 3827 N N . PHE A 1 473 ? -18.781 26.281 7.703 1 97.75 473 PHE A N 1
ATOM 3828 C CA . PHE A 1 473 ? -20.219 26.375 7.805 1 97.75 473 PHE A CA 1
ATOM 3829 C C . PHE A 1 473 ? -20.891 25.875 6.523 1 97.75 473 PHE A C 1
ATOM 3831 O O . PHE A 1 473 ? -20.438 26.203 5.422 1 97.75 473 PHE A O 1
ATOM 3838 N N . PHE A 1 474 ? -21.984 25.125 6.656 1 96.75 474 PHE A N 1
ATOM 3839 C CA . PHE A 1 474 ? -22.672 24.516 5.531 1 96.75 474 PHE A CA 1
ATOM 3840 C C . PHE A 1 474 ? -23.422 25.578 4.719 1 96.75 474 PHE A C 1
ATOM 3842 O O . PHE A 1 474 ? -24.188 26.359 5.273 1 96.75 474 PHE A O 1
ATOM 3849 N N . THR A 1 475 ? -23.109 25.609 3.525 1 95.88 475 THR A N 1
ATOM 3850 C CA . THR A 1 475 ? -23.906 26.328 2.533 1 95.88 475 THR A CA 1
ATOM 3851 C C . THR A 1 475 ? -24.375 25.375 1.431 1 95.88 475 THR A C 1
ATOM 3853 O O . THR A 1 475 ? -23.656 24.438 1.064 1 95.88 475 THR A O 1
ATOM 3856 N N . PRO A 1 476 ? -25.547 25.562 0.898 1 94.88 476 PRO A N 1
ATOM 3857 C CA . PRO A 1 476 ? -26.016 24.656 -0.16 1 94.88 476 PRO A CA 1
ATOM 3858 C C . PRO A 1 476 ? -25.062 24.594 -1.346 1 94.88 476 PRO A C 1
ATOM 3860 O O . PRO A 1 476 ? -24.797 23.5 -1.873 1 94.88 476 PRO A O 1
ATOM 3863 N N . ASN A 1 477 ? -24.453 25.703 -1.723 1 96.5 477 ASN A N 1
ATOM 3864 C CA . ASN A 1 477 ? -23.5 25.719 -2.828 1 96.5 477 ASN A CA 1
ATOM 3865 C C . ASN A 1 477 ? -22.219 24.969 -2.477 1 96.5 477 ASN A C 1
ATOM 3867 O O . ASN A 1 477 ? -21.469 24.562 -3.367 1 96.5 477 ASN A O 1
ATOM 3871 N N . GLY A 1 478 ? -21.969 24.906 -1.183 1 97.19 478 GLY A N 1
ATOM 3872 C CA . GLY A 1 478 ? -20.781 24.203 -0.712 1 97.19 478 GLY A CA 1
ATOM 3873 C C . GLY A 1 478 ? -20.75 22.75 -1.127 1 97.19 478 GLY A C 1
ATOM 3874 O O . GLY A 1 478 ? -19.672 22.141 -1.188 1 97.19 478 GLY A O 1
ATOM 3875 N N . LEU A 1 479 ? -21.844 22.141 -1.488 1 96.88 479 LEU A N 1
ATOM 3876 C CA . LEU A 1 479 ? -21.938 20.734 -1.867 1 96.88 479 LEU A CA 1
ATOM 3877 C C . LEU A 1 479 ? -21.188 20.469 -3.17 1 96.88 479 LEU A C 1
ATOM 3879 O O . LEU A 1 479 ? -20.859 19.328 -3.479 1 96.88 479 LEU A O 1
ATOM 3883 N N . LYS A 1 480 ? -20.875 21.469 -3.932 1 97.56 480 LYS A N 1
ATOM 3884 C CA . LYS A 1 480 ? -20.062 21.344 -5.137 1 97.56 480 LYS A CA 1
ATOM 3885 C C . LYS A 1 480 ? -18.578 21.156 -4.789 1 97.56 480 LYS A C 1
ATOM 3887 O O . LYS A 1 480 ? -17.797 20.719 -5.629 1 97.56 480 LYS A O 1
ATOM 3892 N N . TYR A 1 481 ? -18.266 21.531 -3.562 1 98 481 TYR A N 1
ATOM 3893 C CA . TYR A 1 481 ? -16.875 21.594 -3.162 1 98 481 TYR A CA 1
ATOM 3894 C C . TYR A 1 481 ? -16.609 20.703 -1.944 1 98 481 TYR A C 1
ATOM 3896 O O . TYR A 1 481 ? -15.57 20.812 -1.302 1 98 481 TYR A O 1
ATOM 3904 N N . GLY A 1 482 ? -17.547 19.891 -1.571 1 97.38 482 GLY A N 1
ATOM 3905 C CA . GLY A 1 482 ? -17.391 19.047 -0.392 1 97.38 482 GLY A CA 1
ATOM 3906 C C . GLY A 1 482 ? -18.656 18.281 -0.039 1 97.38 482 GLY A C 1
ATOM 3907 O O . GLY A 1 482 ? -19.5 18.031 -0.902 1 97.38 482 GLY A O 1
ATOM 3908 N N . THR A 1 483 ? -18.672 17.781 1.231 1 97.81 483 THR A N 1
ATOM 3909 C CA . THR A 1 483 ? -19.766 16.938 1.685 1 97.81 483 THR A CA 1
ATOM 3910 C C . THR A 1 483 ? -20.297 17.406 3.029 1 97.81 483 THR A C 1
ATOM 3912 O O . THR A 1 483 ? -19.531 17.781 3.916 1 97.81 483 THR A O 1
ATOM 3915 N N . LYS A 1 484 ? -21.672 17.484 3.123 1 98.06 484 LYS A N 1
ATOM 3916 C CA . LYS A 1 484 ? -22.266 17.734 4.434 1 98.06 484 LYS A CA 1
ATOM 3917 C C . LYS A 1 484 ? -22.016 16.562 5.383 1 98.06 484 LYS A C 1
ATOM 3919 O O . LYS A 1 484 ? -22.391 15.422 5.082 1 98.06 484 LYS A O 1
ATOM 3924 N N . VAL A 1 485 ? -21.422 16.828 6.551 1 97 485 VAL A N 1
ATOM 3925 C CA . VAL A 1 485 ? -21.031 15.711 7.402 1 97 485 VAL A CA 1
ATOM 3926 C C . VAL A 1 485 ? -21.719 15.836 8.758 1 97 485 VAL A C 1
ATOM 3928 O O . VAL A 1 485 ? -21.641 14.93 9.594 1 97 485 VAL A O 1
ATOM 3931 N N . TYR A 1 486 ? -22.375 16.906 9.047 1 95 486 TYR A N 1
ATOM 3932 C CA . TYR A 1 486 ? -23.156 17.172 10.258 1 95 486 TYR A CA 1
ATOM 3933 C C . TYR A 1 486 ? -24.078 18.359 10.055 1 95 486 TYR A C 1
ATOM 3935 O O . TYR A 1 486 ? -24.109 18.953 8.977 1 95 486 TYR A O 1
ATOM 3943 N N . ASN A 1 487 ? -24.859 18.656 11.094 1 93.19 487 ASN A N 1
ATOM 3944 C CA . ASN A 1 487 ? -25.734 19.812 11 1 93.19 487 ASN A CA 1
ATOM 3945 C C . ASN A 1 487 ? -24.922 21.109 10.828 1 93.19 487 ASN A C 1
ATOM 3947 O O . ASN A 1 487 ? -24.094 21.438 11.68 1 93.19 487 ASN A O 1
ATOM 3951 N N . HIS A 1 488 ? -25.094 21.766 9.719 1 94.69 488 HIS A N 1
ATOM 3952 C CA . HIS A 1 488 ? -24.484 23.047 9.383 1 94.69 488 HIS A CA 1
ATOM 3953 C C . HIS A 1 488 ? -22.969 22.906 9.203 1 94.69 488 HIS A C 1
ATOM 3955 O O . HIS A 1 488 ? -22.219 23.859 9.445 1 94.69 488 HIS A O 1
ATOM 3961 N N . VAL A 1 489 ? -22.5 21.703 8.938 1 97 489 VAL A N 1
ATOM 3962 C CA . VAL A 1 489 ? -21.062 21.484 8.836 1 97 489 VAL A CA 1
ATOM 3963 C C . VAL A 1 489 ? -20.734 20.906 7.461 1 97 489 VAL A C 1
ATOM 3965 O O . VAL A 1 489 ? -21.312 19.891 7.059 1 97 489 VAL A O 1
ATOM 3968 N N . LEU A 1 490 ? -19.844 21.5 6.766 1 97.94 490 LEU A N 1
ATOM 3969 C CA . LEU A 1 490 ? -19.359 21.016 5.477 1 97.94 490 LEU A CA 1
ATOM 3970 C C . LEU A 1 490 ? -17.891 20.609 5.57 1 97.94 490 LEU A C 1
ATOM 3972 O O . LEU A 1 490 ? -17.062 21.391 6.023 1 97.94 490 LEU A O 1
ATOM 3976 N N . GLY A 1 491 ? -17.594 19.281 5.281 1 98.06 491 GLY A N 1
ATOM 3977 C CA . GLY A 1 491 ? -16.219 18.906 5.02 1 98.06 491 GLY A CA 1
ATOM 3978 C C . GLY A 1 491 ? -15.734 19.328 3.643 1 98.06 491 GLY A C 1
ATOM 3979 O O . GLY A 1 491 ? -16.328 18.969 2.631 1 98.06 491 GLY A O 1
ATOM 3980 N N . ASN A 1 492 ? -14.625 20.078 3.533 1 98.44 492 ASN A N 1
ATOM 3981 C CA . ASN A 1 492 ? -14.164 20.672 2.285 1 98.44 492 ASN A CA 1
ATOM 3982 C C . ASN A 1 492 ? -13.242 19.734 1.516 1 98.44 492 ASN A C 1
ATOM 3984 O O . ASN A 1 492 ? -12.336 19.141 2.096 1 98.44 492 ASN A O 1
ATOM 3988 N N . LEU A 1 493 ? -13.492 19.703 0.232 1 97.75 493 LEU A N 1
ATOM 3989 C CA . LEU A 1 493 ? -12.625 18.984 -0.695 1 97.75 493 LEU A CA 1
ATOM 3990 C C . LEU A 1 493 ? -11.203 19.531 -0.64 1 97.75 493 LEU A C 1
ATOM 3992 O O . LEU A 1 493 ? -11 20.75 -0.588 1 97.75 493 LEU A O 1
ATOM 3996 N N . HIS A 1 494 ? -10.211 18.578 -0.574 1 97.81 494 HIS A N 1
ATOM 3997 C CA . HIS A 1 494 ? -8.844 19.062 -0.613 1 97.81 494 HIS A CA 1
ATOM 3998 C C . HIS A 1 494 ? -7.883 17.984 -1.078 1 97.81 494 HIS A C 1
ATOM 4000 O O . HIS A 1 494 ? -8.211 16.797 -1.012 1 97.81 494 HIS A O 1
ATOM 4006 N N . THR A 1 495 ? -6.715 18.359 -1.576 1 97.88 495 THR A N 1
ATOM 4007 C CA . THR A 1 495 ? -5.656 17.469 -2.039 1 97.88 495 THR A CA 1
ATOM 4008 C C . THR A 1 495 ? -4.398 17.656 -1.193 1 97.88 495 THR A C 1
ATOM 4010 O O . THR A 1 495 ? -3.967 18.781 -0.936 1 97.88 495 THR A O 1
ATOM 4013 N N . HIS A 1 496 ? -3.852 16.547 -0.736 1 98.38 496 HIS A N 1
ATOM 4014 C CA . HIS A 1 496 ? -2.566 16.531 -0.049 1 98.38 496 HIS A CA 1
ATOM 4015 C C . HIS A 1 496 ? -1.445 16.094 -0.986 1 98.38 496 HIS A C 1
ATOM 4017 O O . HIS A 1 496 ? -1.567 15.078 -1.673 1 98.38 496 HIS A O 1
ATOM 4023 N N . LEU A 1 497 ? -0.357 16.828 -1.012 1 98.69 497 LEU A N 1
ATOM 4024 C CA . LEU A 1 497 ? 0.894 16.391 -1.622 1 98.69 497 LEU A CA 1
ATOM 4025 C C . LEU A 1 497 ? 2.049 16.484 -0.631 1 98.69 497 LEU A C 1
ATOM 4027 O O . LEU A 1 497 ? 2.076 17.406 0.202 1 98.69 497 LEU A O 1
ATOM 4031 N N . VAL A 1 498 ? 2.92 15.57 -0.691 1 98.75 498 VAL A N 1
ATOM 4032 C CA . VAL A 1 498 ? 4.141 15.539 0.112 1 98.75 498 VAL A CA 1
ATOM 4033 C C . VAL A 1 498 ? 5.355 15.406 -0.801 1 98.75 498 VAL A C 1
ATOM 4035 O O . VAL A 1 498 ? 5.348 14.617 -1.745 1 98.75 498 VAL A O 1
ATOM 4038 N N . HIS A 1 499 ? 6.336 16.156 -0.531 1 98.81 499 HIS A N 1
ATOM 4039 C CA . HIS A 1 499 ? 7.523 16.219 -1.376 1 98.81 499 HIS A CA 1
ATOM 4040 C C . HIS A 1 499 ? 8.766 15.766 -0.614 1 98.81 499 HIS A C 1
ATOM 4042 O O . HIS A 1 499 ? 8.922 16.078 0.567 1 98.81 499 HIS A O 1
ATOM 4048 N N . TYR A 1 500 ? 9.648 14.969 -1.267 1 98.88 500 TYR A N 1
ATOM 4049 C CA . TYR A 1 500 ? 10.875 14.445 -0.672 1 98.88 500 TYR A CA 1
ATOM 4050 C C . TYR A 1 500 ? 12.078 14.75 -1.553 1 98.88 500 TYR A C 1
ATOM 4052 O O . TYR A 1 500 ? 11.969 14.781 -2.779 1 98.88 500 TYR A O 1
ATOM 4060 N N . LYS A 1 501 ? 13.164 14.961 -0.918 1 98.81 501 LYS A N 1
ATOM 4061 C CA . LYS A 1 501 ? 14.477 14.969 -1.555 1 98.81 501 LYS A CA 1
ATOM 4062 C C . LYS A 1 501 ? 15.195 13.641 -1.348 1 98.81 501 LYS A C 1
ATOM 4064 O O . LYS A 1 501 ? 15.328 13.172 -0.216 1 98.81 501 LYS A O 1
ATOM 4069 N N . VAL A 1 502 ? 15.594 13.039 -2.375 1 98.88 502 VAL A N 1
ATOM 4070 C CA . VAL A 1 502 ? 16.344 11.789 -2.332 1 98.88 502 VAL A CA 1
ATOM 4071 C C . VAL A 1 502 ? 17.672 11.953 -3.062 1 98.88 502 VAL A C 1
ATOM 4073 O O . VAL A 1 502 ? 17.75 11.789 -4.281 1 98.88 502 VAL A O 1
ATOM 4076 N N . ASP A 1 503 ? 18.688 12.227 -2.287 1 98.81 503 ASP A N 1
ATOM 4077 C CA . ASP A 1 503 ? 20.047 12.398 -2.814 1 98.81 503 ASP A CA 1
ATOM 4078 C C . ASP A 1 503 ? 20.781 11.062 -2.883 1 98.81 503 ASP A C 1
ATOM 4080 O O . ASP A 1 503 ? 21.344 10.609 -1.886 1 98.81 503 ASP A O 1
ATOM 4084 N N . LEU A 1 504 ? 20.938 10.539 -4.074 1 98.62 504 LEU A N 1
ATOM 4085 C CA . LEU A 1 504 ? 21.391 9.172 -4.254 1 98.62 504 LEU A CA 1
ATOM 4086 C C . LEU A 1 504 ? 22.906 9.125 -4.438 1 98.62 504 LEU A C 1
ATOM 4088 O O . LEU A 1 504 ? 23.484 9.984 -5.105 1 98.62 504 LEU A O 1
ATOM 4092 N N . ASP A 1 505 ? 23.531 8.242 -3.803 1 98.44 505 ASP A N 1
ATOM 4093 C CA . ASP A 1 505 ? 24.922 7.852 -3.977 1 98.44 505 ASP A CA 1
ATOM 4094 C C . ASP A 1 505 ? 25.047 6.344 -4.16 1 98.44 505 ASP A C 1
ATOM 4096 O O . ASP A 1 505 ? 25.656 5.66 -3.336 1 98.44 505 ASP A O 1
ATOM 4100 N N . ILE A 1 506 ? 24.562 5.855 -5.223 1 98.31 506 ILE A N 1
ATOM 4101 C CA . ILE A 1 506 ? 24.531 4.426 -5.504 1 98.31 506 ILE A CA 1
ATOM 4102 C C . ILE A 1 506 ? 25.953 3.939 -5.828 1 98.31 506 ILE A C 1
ATOM 4104 O O . ILE A 1 506 ? 26.375 3.979 -6.988 1 98.31 506 ILE A O 1
ATOM 4108 N N . SER A 1 507 ? 26.625 3.363 -4.852 1 96.38 507 SER A N 1
ATOM 4109 C CA . SER A 1 507 ? 28.016 2.928 -4.969 1 96.38 507 SER A CA 1
ATOM 4110 C C . SER A 1 507 ? 28.906 4.059 -5.477 1 96.38 507 SER A C 1
ATOM 4112 O O . SER A 1 507 ? 29.734 3.852 -6.363 1 96.38 507 SER A O 1
ATOM 4114 N N . GLY A 1 508 ? 28.688 5.16 -4.988 1 96.5 508 GLY A N 1
ATOM 4115 C CA . GLY A 1 508 ? 29.406 6.359 -5.395 1 96.5 508 GLY A CA 1
ATOM 4116 C C . GLY A 1 508 ? 28.484 7.492 -5.812 1 96.5 508 GLY A C 1
ATOM 4117 O O . GLY A 1 508 ? 27.266 7.336 -5.805 1 96.5 508 GLY A O 1
ATOM 4118 N N . ARG A 1 509 ? 29.062 8.586 -6.203 1 97.19 509 ARG A N 1
ATOM 4119 C CA . ARG A 1 509 ? 28.297 9.789 -6.504 1 97.19 509 ARG A CA 1
ATOM 4120 C C . ARG A 1 509 ? 27.922 9.844 -7.984 1 97.19 509 ARG A C 1
ATOM 4122 O O . ARG A 1 509 ? 27.016 10.57 -8.367 1 97.19 509 ARG A O 1
ATOM 4129 N N . GLU A 1 510 ? 28.719 9.125 -8.797 1 98.19 510 GLU A N 1
ATOM 4130 C CA . GLU A 1 510 ? 28.531 9.172 -10.242 1 98.19 510 GLU A CA 1
ATOM 4131 C C . GLU A 1 510 ? 27.406 8.227 -10.68 1 98.19 510 GLU A C 1
ATOM 4133 O O . GLU A 1 510 ? 27.656 7.047 -10.953 1 98.19 510 GLU A O 1
ATOM 4138 N N . ASN A 1 511 ? 26.203 8.805 -10.812 1 98.75 511 ASN A N 1
ATOM 4139 C CA . ASN A 1 511 ? 25.047 7.984 -11.141 1 98.75 511 ASN A CA 1
ATOM 4140 C C . ASN A 1 511 ? 24.375 8.453 -12.438 1 98.75 511 ASN A C 1
ATOM 4142 O O . ASN A 1 511 ? 24.625 9.562 -12.906 1 98.75 511 ASN A O 1
ATOM 4146 N N . SER A 1 512 ? 23.625 7.617 -13.008 1 98.88 512 SER A N 1
ATOM 4147 C CA . SER A 1 512 ? 22.797 7.875 -14.188 1 98.88 512 SER A CA 1
ATOM 4148 C C . SER A 1 512 ? 21.359 7.438 -13.961 1 98.88 512 SER A C 1
ATOM 4150 O O . SER A 1 512 ? 21.062 6.715 -13.008 1 98.88 512 SER A O 1
ATOM 4152 N N . PHE A 1 513 ? 20.484 8.016 -14.875 1 98.75 513 PHE A N 1
ATOM 4153 C CA . PHE A 1 513 ? 19.062 7.77 -14.734 1 98.75 513 PHE A CA 1
ATOM 4154 C C . PHE A 1 513 ? 18.469 7.219 -16.031 1 98.75 513 PHE A C 1
ATOM 4156 O O . PHE A 1 513 ? 18.75 7.738 -17.109 1 98.75 513 PHE A O 1
ATOM 4163 N N . GLU A 1 514 ? 17.625 6.156 -15.836 1 98.69 514 GLU A N 1
ATOM 4164 C CA . GLU A 1 514 ? 16.922 5.625 -17 1 98.69 514 GLU A CA 1
ATOM 4165 C C . GLU A 1 514 ? 15.492 5.203 -16.625 1 98.69 514 GLU A C 1
ATOM 4167 O O . GLU A 1 514 ? 15.219 4.883 -15.469 1 98.69 514 GLU A O 1
ATOM 4172 N N . SER A 1 515 ? 14.617 5.363 -17.578 1 98.06 515 SER A N 1
ATOM 4173 C CA . SER A 1 515 ? 13.289 4.77 -17.484 1 98.06 515 SER A CA 1
ATOM 4174 C C . SER A 1 515 ? 13.219 3.461 -18.266 1 98.06 515 SER A C 1
ATOM 4176 O O . SER A 1 515 ? 13.844 3.322 -19.312 1 98.06 515 SER A O 1
ATOM 4178 N N . ILE A 1 516 ? 12.562 2.512 -17.703 1 97.5 516 ILE A N 1
ATOM 4179 C CA . ILE A 1 516 ? 12.375 1.228 -18.359 1 97.5 516 ILE A CA 1
ATOM 4180 C C . ILE A 1 516 ? 10.891 0.981 -18.594 1 97.5 516 ILE A C 1
ATOM 4182 O O . ILE A 1 516 ? 10.078 1.08 -17.672 1 97.5 516 ILE A O 1
ATOM 4186 N N . ASP A 1 517 ? 10.547 0.728 -19.781 1 96.56 517 ASP A N 1
ATOM 4187 C CA . ASP A 1 517 ? 9.203 0.341 -20.203 1 96.56 517 ASP A CA 1
ATOM 4188 C C . ASP A 1 517 ? 9.234 -0.96 -21 1 96.56 517 ASP A C 1
ATOM 4190 O O . ASP A 1 517 ? 10.266 -1.622 -21.094 1 96.56 517 ASP A O 1
ATOM 4194 N N . LEU A 1 518 ? 8.039 -1.34 -21.438 1 96.69 518 LEU A N 1
ATOM 4195 C CA . LEU A 1 518 ? 7.918 -2.533 -22.266 1 96.69 518 LEU A CA 1
ATOM 4196 C C . LEU A 1 518 ? 7.43 -2.172 -23.672 1 96.69 518 LEU A C 1
ATOM 4198 O O . LEU A 1 518 ? 6.664 -1.222 -23.844 1 96.69 518 LEU A O 1
ATOM 4202 N N . LYS A 1 519 ? 7.918 -2.816 -24.594 1 96.62 519 LYS A N 1
ATOM 4203 C CA . LYS A 1 519 ? 7.379 -2.809 -25.938 1 96.62 519 LYS A CA 1
ATOM 4204 C C . LYS A 1 519 ? 7.004 -4.219 -26.391 1 96.62 519 LYS A C 1
ATOM 4206 O O . LYS A 1 519 ? 7.707 -5.18 -26.094 1 96.62 519 LYS A O 1
ATOM 4211 N N . PHE A 1 520 ? 5.883 -4.34 -27.094 1 97 520 PHE A N 1
ATOM 4212 C CA . PHE A 1 520 ? 5.504 -5.645 -27.641 1 97 520 PHE A CA 1
ATOM 4213 C C . PHE A 1 520 ? 6.152 -5.875 -29 1 97 520 PHE A C 1
ATOM 4215 O O . PHE A 1 520 ? 6.188 -4.973 -29.828 1 97 520 PHE A O 1
ATOM 4222 N N . VAL A 1 521 ? 6.719 -6.969 -29.141 1 97.44 521 VAL A N 1
ATOM 4223 C CA . VAL A 1 521 ? 7.293 -7.363 -30.422 1 97.44 521 VAL A CA 1
ATOM 4224 C C . VAL A 1 521 ? 6.52 -8.547 -30.984 1 97.44 521 VAL A C 1
ATOM 4226 O O . VAL A 1 521 ? 5.887 -9.305 -30.234 1 97.44 521 VAL A O 1
ATOM 4229 N N . ASN A 1 522 ? 6.469 -8.617 -32.219 1 97 522 ASN A N 1
ATOM 4230 C CA . ASN A 1 522 ? 5.848 -9.695 -33 1 97 522 ASN A CA 1
ATOM 4231 C C . ASN A 1 522 ? 6.82 -10.289 -34 1 97 522 ASN A C 1
ATOM 4233 O O . ASN A 1 522 ? 7.262 -9.594 -34.938 1 97 522 ASN A O 1
ATOM 4237 N N . PHE A 1 523 ? 7.18 -11.539 -33.875 1 97.25 523 PHE A N 1
ATOM 4238 C CA . PHE A 1 523 ? 8.141 -12.156 -34.781 1 97.25 523 PHE A CA 1
ATOM 4239 C C . PHE A 1 523 ? 7.723 -13.586 -35.125 1 97.25 523 PHE A C 1
ATOM 4241 O O . PHE A 1 523 ? 6.82 -14.141 -34.5 1 97.25 523 PHE A O 1
ATOM 4248 N N . THR A 1 524 ? 8.336 -14.195 -36.125 1 97.62 524 THR A N 1
ATOM 4249 C CA . THR A 1 524 ? 8.031 -15.547 -36.594 1 97.62 524 THR A CA 1
ATOM 4250 C C . THR A 1 524 ? 8.414 -16.562 -35.5 1 97.62 524 THR A C 1
ATOM 4252 O O . THR A 1 524 ? 9.492 -16.484 -34.938 1 97.62 524 THR A O 1
ATOM 4255 N N . ASN A 1 525 ? 7.535 -17.531 -35.219 1 97 525 ASN A N 1
ATOM 4256 C CA . ASN A 1 525 ? 7.797 -18.609 -34.281 1 97 525 ASN A CA 1
ATOM 4257 C C . ASN A 1 525 ? 8.922 -19.516 -34.781 1 97 525 ASN A C 1
ATOM 4259 O O . ASN A 1 525 ? 8.805 -20.156 -35.812 1 97 525 ASN A O 1
ATOM 4263 N N . PRO A 1 526 ? 9.984 -19.625 -34 1 95.69 526 PRO A N 1
ATOM 4264 C CA . PRO A 1 526 ? 11.156 -20.359 -34.469 1 95.69 526 PRO A CA 1
ATOM 4265 C C . PRO A 1 526 ? 10.875 -21.859 -34.688 1 95.69 526 PRO A C 1
ATOM 4267 O O . PRO A 1 526 ? 11.508 -22.5 -35.531 1 95.69 526 PRO A O 1
ATOM 4270 N N . TRP A 1 527 ? 9.969 -22.5 -34 1 95.62 527 TRP A N 1
ATOM 4271 C CA . TRP A 1 527 ? 9.727 -23.938 -34.125 1 95.62 527 TRP A CA 1
ATOM 4272 C C . TRP A 1 527 ? 8.445 -24.219 -34.906 1 95.62 527 TRP A C 1
ATOM 4274 O O . TRP A 1 527 ? 8.078 -25.375 -35.094 1 95.62 527 TRP A O 1
ATOM 4284 N N . SER A 1 528 ? 7.723 -23.188 -35.188 1 95.81 528 SER A N 1
ATOM 4285 C CA . SER A 1 528 ? 6.52 -23.266 -36 1 95.81 528 SER A CA 1
ATOM 4286 C C . SER A 1 528 ? 6.402 -22.047 -36.938 1 95.81 528 SER A C 1
ATOM 4288 O O . SER A 1 528 ? 5.641 -21.125 -36.656 1 95.81 528 SER A O 1
ATOM 4290 N N . PRO A 1 529 ? 7.02 -22.031 -38.125 1 95.5 529 PRO A N 1
ATOM 4291 C CA . PRO A 1 529 ? 7.172 -20.844 -38.938 1 95.5 529 PRO A CA 1
ATOM 4292 C C . PRO A 1 529 ? 5.836 -20.297 -39.438 1 95.5 529 PRO A C 1
ATOM 4294 O O . PRO A 1 529 ? 5.762 -19.141 -39.875 1 95.5 529 PRO A O 1
ATOM 4297 N N . LYS A 1 530 ? 4.809 -20.984 -39.438 1 95.38 530 LYS A N 1
ATOM 4298 C CA . LYS A 1 530 ? 3.49 -20.531 -39.875 1 95.38 530 LYS A CA 1
ATOM 4299 C C . LYS A 1 530 ? 2.82 -19.688 -38.781 1 95.38 530 LYS A C 1
ATOM 4301 O O . LYS A 1 530 ? 1.824 -19.016 -39.062 1 95.38 530 LYS A O 1
ATOM 4306 N N . ASP A 1 531 ? 3.359 -19.75 -37.594 1 96 531 ASP A N 1
ATOM 4307 C CA . ASP A 1 531 ? 2.809 -19.016 -36.469 1 96 531 ASP A CA 1
ATOM 4308 C C . ASP A 1 531 ? 3.727 -17.859 -36.062 1 96 531 ASP A C 1
ATOM 4310 O O . ASP A 1 531 ? 4.852 -17.75 -36.562 1 96 531 ASP A O 1
ATOM 4314 N N . THR A 1 532 ? 3.199 -16.984 -35.219 1 96.25 532 THR A N 1
ATOM 4315 C CA . THR A 1 532 ? 3.977 -15.859 -34.688 1 96.25 532 THR A CA 1
ATOM 4316 C C . THR A 1 532 ? 3.951 -15.867 -33.156 1 96.25 532 THR A C 1
ATOM 4318 O O . THR A 1 532 ? 3.092 -16.5 -32.562 1 96.25 532 THR A O 1
ATOM 4321 N N . ILE A 1 533 ? 4.949 -15.273 -32.594 1 96.5 533 ILE A N 1
ATOM 4322 C CA . ILE A 1 533 ? 5.02 -15.047 -31.156 1 96.5 533 ILE A CA 1
ATOM 4323 C C . ILE A 1 533 ? 4.922 -13.555 -30.859 1 96.5 533 ILE A C 1
ATOM 4325 O O . ILE A 1 533 ? 5.613 -12.75 -31.5 1 96.5 533 ILE A O 1
ATOM 4329 N N . VAL A 1 534 ? 4.012 -13.172 -30 1 97.38 534 VAL A N 1
ATOM 4330 C CA . VAL A 1 534 ? 3.934 -11.812 -29.469 1 97.38 534 VAL A CA 1
ATOM 4331 C C . VAL A 1 534 ? 4.332 -11.805 -28 1 97.38 534 VAL A C 1
ATOM 4333 O O . VAL A 1 534 ? 3.75 -12.531 -27.188 1 97.38 534 VAL A O 1
ATOM 4336 N N . GLN A 1 535 ? 5.344 -11.086 -27.625 1 97.31 535 GLN A N 1
ATOM 4337 C CA . GLN A 1 535 ? 5.766 -10.992 -26.219 1 97.31 535 GLN A CA 1
ATOM 4338 C C . GLN A 1 535 ? 6.371 -9.617 -25.922 1 97.31 535 GLN A C 1
ATOM 4340 O O . GLN A 1 535 ? 6.574 -8.812 -26.844 1 97.31 535 GLN A O 1
ATOM 4345 N N . SER A 1 536 ? 6.516 -9.305 -24.625 1 97.31 536 SER A N 1
ATOM 4346 C CA . SER A 1 536 ? 7.07 -8.023 -24.203 1 97.31 536 SER A CA 1
ATOM 4347 C C . SER A 1 536 ? 8.594 -8.039 -24.266 1 97.31 536 SER A C 1
ATOM 4349 O O . SER A 1 536 ? 9.219 -9.078 -24.078 1 97.31 536 SER A O 1
ATOM 4351 N N . LYS A 1 537 ? 9.133 -6.941 -24.516 1 98.06 537 LYS A N 1
ATOM 4352 C CA . LYS A 1 537 ? 10.57 -6.672 -24.547 1 98.06 537 LYS A CA 1
ATOM 4353 C C . LYS A 1 537 ? 10.906 -5.438 -23.719 1 98.06 537 LYS A C 1
ATOM 4355 O O . LYS A 1 537 ? 10.148 -4.469 -23.688 1 98.06 537 LYS A O 1
ATOM 4360 N N . LEU A 1 538 ? 12.07 -5.512 -23.016 1 97.81 538 LEU A N 1
ATOM 4361 C CA . LEU A 1 538 ? 12.508 -4.348 -22.25 1 97.81 538 LEU A CA 1
ATOM 4362 C C . LEU A 1 538 ? 12.883 -3.195 -23.172 1 97.81 538 LEU A C 1
ATOM 4364 O O . LEU A 1 538 ? 13.508 -3.408 -24.219 1 97.81 538 LEU A O 1
ATOM 4368 N N . HIS A 1 539 ? 12.398 -2.084 -22.844 1 97.81 539 HIS A N 1
ATOM 4369 C CA . HIS A 1 539 ? 12.75 -0.854 -23.547 1 97.81 539 HIS A CA 1
ATOM 4370 C C . HIS A 1 539 ? 13.312 0.187 -22.578 1 97.81 539 HIS A C 1
ATOM 4372 O O . HIS A 1 539 ? 12.562 0.828 -21.844 1 97.81 539 HIS A O 1
ATOM 4378 N N . LYS A 1 540 ? 14.609 0.402 -22.703 1 97.25 540 LYS A N 1
ATOM 4379 C CA . LYS A 1 540 ? 15.289 1.324 -21.797 1 97.25 540 LYS A CA 1
ATOM 4380 C C . LYS A 1 540 ? 15.516 2.68 -22.469 1 97.25 540 LYS A C 1
ATOM 4382 O O . LYS A 1 540 ? 15.875 2.746 -23.641 1 97.25 540 LYS A O 1
ATOM 4387 N N . THR A 1 541 ? 15.195 3.705 -21.734 1 98.06 541 THR A N 1
ATOM 4388 C CA . THR A 1 541 ? 15.438 5.07 -22.188 1 98.06 541 THR A CA 1
ATOM 4389 C C . THR A 1 541 ? 16.328 5.816 -21.203 1 98.06 541 THR A C 1
ATOM 4391 O O . THR A 1 541 ? 15.945 6.062 -20.062 1 98.06 541 THR A O 1
ATOM 4394 N N . GLN A 1 542 ? 17.516 6.145 -21.641 1 98.06 542 GLN A N 1
ATOM 4395 C CA . GLN A 1 542 ? 18.422 6.949 -20.812 1 98.06 542 GLN A CA 1
ATOM 4396 C C . GLN A 1 542 ? 18.031 8.422 -20.859 1 98.06 542 GLN A C 1
ATOM 4398 O O . GLN A 1 542 ? 17.781 8.977 -21.922 1 98.06 542 GLN A O 1
ATOM 4403 N N . HIS A 1 543 ? 17.922 8.992 -19.75 1 98.62 543 HIS A N 1
ATOM 4404 C CA . HIS A 1 543 ? 17.703 10.43 -19.641 1 98.62 543 HIS A CA 1
ATOM 4405 C C . HIS A 1 543 ? 18.984 11.156 -19.266 1 98.62 543 HIS A C 1
ATOM 4407 O O . HIS A 1 543 ? 19.531 10.93 -18.172 1 98.62 543 HIS A O 1
ATOM 4413 N N . THR A 1 544 ? 19.438 12.086 -20.094 1 98.69 544 THR A N 1
ATOM 4414 C CA . THR A 1 544 ? 20.766 12.641 -19.906 1 98.69 544 THR A CA 1
ATOM 4415 C C . THR A 1 544 ? 20.688 14.094 -19.438 1 98.69 544 THR A C 1
ATOM 4417 O O . THR A 1 544 ? 21.703 14.711 -19.125 1 98.69 544 THR A O 1
ATOM 4420 N N . THR A 1 545 ? 19.469 14.672 -19.422 1 98.75 545 THR A N 1
ATOM 4421 C CA . THR A 1 545 ? 19.297 16.047 -18.969 1 98.75 545 THR A CA 1
ATOM 4422 C C . THR A 1 545 ? 18.172 16.141 -17.922 1 98.75 545 THR A C 1
ATOM 4424 O O . THR A 1 545 ? 17.312 15.25 -17.859 1 98.75 545 THR A O 1
ATOM 4427 N N . GLU A 1 546 ? 18.172 17.203 -17.188 1 98.69 546 GLU A N 1
ATOM 4428 C CA . GLU A 1 546 ? 17.156 17.406 -16.172 1 98.69 546 GLU A CA 1
ATOM 4429 C C . GLU A 1 546 ? 15.766 17.562 -16.781 1 98.69 546 GLU A C 1
ATOM 4431 O O . GLU A 1 546 ? 14.781 17.031 -16.25 1 98.69 546 GLU A O 1
ATOM 4436 N N . ARG A 1 547 ? 15.641 18.219 -17.875 1 98.12 547 ARG A N 1
ATOM 4437 C CA . ARG A 1 547 ? 14.352 18.422 -18.531 1 98.12 547 ARG A CA 1
ATOM 4438 C C . ARG A 1 547 ? 13.766 17.094 -19.016 1 98.12 547 ARG A C 1
ATOM 4440 O O . ARG A 1 547 ? 12.555 16.875 -18.922 1 98.12 547 ARG A O 1
ATOM 4447 N N . SER A 1 548 ? 14.688 16.297 -19.516 1 97.75 548 SER A N 1
ATOM 4448 C CA . SER A 1 548 ? 14.211 15 -20 1 97.75 548 SER A CA 1
ATOM 4449 C C . SER A 1 548 ? 13.82 14.086 -18.844 1 97.75 548 SER A C 1
ATOM 4451 O O . SER A 1 548 ? 13.102 13.102 -19.047 1 97.75 548 SER A O 1
ATOM 4453 N N . ALA A 1 549 ? 14.281 14.414 -17.641 1 98.44 549 ALA A N 1
ATOM 4454 C CA . ALA A 1 549 ? 14.016 13.594 -16.469 1 98.44 549 ALA A CA 1
ATOM 4455 C C . ALA A 1 549 ? 13.008 14.273 -15.539 1 98.44 549 ALA A C 1
ATOM 4457 O O . ALA A 1 549 ? 12.938 13.961 -14.352 1 98.44 549 ALA A O 1
ATOM 4458 N N . ALA A 1 550 ? 12.312 15.258 -15.984 1 98.38 550 ALA A N 1
ATOM 4459 C CA . ALA A 1 550 ? 11.227 15.898 -15.242 1 98.38 550 ALA A CA 1
ATOM 4460 C C . ALA A 1 550 ? 9.867 15.438 -15.758 1 98.38 550 ALA A C 1
ATOM 4462 O O . ALA A 1 550 ? 9.406 15.898 -16.812 1 98.38 550 ALA A O 1
ATOM 4463 N N . PHE A 1 551 ? 9.234 14.578 -15.023 1 98.06 551 PHE A N 1
ATOM 4464 C CA . PHE A 1 551 ? 7.961 14.008 -15.445 1 98.06 551 PHE A CA 1
ATOM 4465 C C . PHE A 1 551 ? 6.793 14.812 -14.883 1 98.06 551 PHE A C 1
ATOM 4467 O O . PHE A 1 551 ? 6.789 15.172 -13.703 1 98.06 551 PHE A O 1
ATOM 4474 N N . ARG A 1 552 ? 5.773 15.055 -15.633 1 96.44 552 ARG A N 1
ATOM 4475 C CA . ARG A 1 552 ? 4.672 15.914 -15.211 1 96.44 552 ARG A CA 1
ATOM 4476 C C . ARG A 1 552 ? 3.418 15.094 -14.922 1 96.44 552 ARG A C 1
ATOM 4478 O O . ARG A 1 552 ? 3.17 14.078 -15.578 1 96.44 552 ARG A O 1
ATOM 4485 N N . PHE A 1 553 ? 2.617 15.562 -13.969 1 95.25 553 PHE A N 1
ATOM 4486 C CA . PHE A 1 553 ? 1.305 14.969 -13.734 1 95.25 553 PHE A CA 1
ATOM 4487 C C . PHE A 1 553 ? 0.443 15.062 -14.992 1 95.25 553 PHE A C 1
ATOM 4489 O O . PHE A 1 553 ? 0.466 16.078 -15.695 1 95.25 553 PHE A O 1
ATOM 4496 N N . GLY A 1 554 ? -0.334 14.023 -15.203 1 89.69 554 GLY A N 1
ATOM 4497 C CA . GLY A 1 554 ? -1.188 13.992 -16.375 1 89.69 554 GLY A CA 1
ATOM 4498 C C . GLY A 1 554 ? -0.526 13.336 -17.578 1 89.69 554 GLY A C 1
ATOM 4499 O O . GLY A 1 554 ? -1.194 13.008 -18.562 1 89.69 554 GLY A O 1
ATOM 4500 N N . LYS A 1 555 ? 0.746 13.242 -17.469 1 91.38 555 LYS A N 1
ATOM 4501 C CA . LYS A 1 555 ? 1.466 12.523 -18.516 1 91.38 555 LYS A CA 1
ATOM 4502 C C . LYS A 1 555 ? 1.836 11.117 -18.062 1 91.38 555 LYS A C 1
ATOM 4504 O O . LYS A 1 555 ? 1.739 10.789 -16.875 1 91.38 555 LYS A O 1
ATOM 4509 N N . LYS A 1 556 ? 2.168 10.336 -19.031 1 88.19 556 LYS A N 1
ATOM 4510 C CA . LYS A 1 556 ? 2.486 8.945 -18.734 1 88.19 556 LYS A CA 1
ATOM 4511 C C . LYS A 1 556 ? 3.766 8.828 -17.922 1 88.19 556 LYS A C 1
ATOM 4513 O O . LYS A 1 556 ? 4.785 9.422 -18.266 1 88.19 556 LYS A O 1
ATOM 4518 N N . MET A 1 557 ? 3.707 8.156 -16.844 1 92.56 557 MET A N 1
ATOM 4519 C CA . MET A 1 557 ? 4.871 7.816 -16.031 1 92.56 557 MET A CA 1
ATOM 4520 C C . MET A 1 557 ? 5.473 6.488 -16.484 1 92.56 557 MET A C 1
ATOM 4522 O O . MET A 1 557 ? 4.746 5.555 -16.828 1 92.56 557 MET A O 1
ATOM 4526 N N . PRO A 1 558 ? 6.789 6.453 -16.516 1 94.94 558 PRO A N 1
ATOM 4527 C CA . PRO A 1 558 ? 7.402 5.164 -16.859 1 94.94 558 PRO A CA 1
ATOM 4528 C C . PRO A 1 558 ? 7.062 4.07 -15.844 1 94.94 558 PRO A C 1
ATOM 4530 O O . PRO A 1 558 ? 6.809 4.363 -14.672 1 94.94 558 PRO A O 1
ATOM 4533 N N . ARG A 1 559 ? 7.164 2.832 -16.281 1 94.94 559 ARG A N 1
ATOM 4534 C CA . ARG A 1 559 ? 6.844 1.698 -15.422 1 94.94 559 ARG A CA 1
ATOM 4535 C C . ARG A 1 559 ? 7.926 1.488 -14.367 1 94.94 559 ARG A C 1
ATOM 4537 O O . ARG A 1 559 ? 7.645 1.001 -13.266 1 94.94 559 ARG A O 1
ATOM 4544 N N . ILE A 1 560 ? 9.172 1.659 -14.766 1 97.31 560 ILE A N 1
ATOM 4545 C CA . ILE A 1 560 ? 10.297 1.502 -13.844 1 97.31 560 ILE A CA 1
ATOM 4546 C C . ILE A 1 560 ? 11.188 2.742 -13.898 1 97.31 560 ILE A C 1
ATOM 4548 O O . ILE A 1 560 ? 11.578 3.186 -14.984 1 97.31 560 ILE A O 1
ATOM 4552 N N . ILE A 1 561 ? 11.438 3.273 -12.742 1 98.19 561 ILE A N 1
ATOM 4553 C CA . ILE A 1 561 ? 12.32 4.414 -12.523 1 98.19 561 ILE A CA 1
ATOM 4554 C C . ILE A 1 561 ? 13.625 3.939 -11.891 1 98.19 561 ILE A C 1
ATOM 4556 O O . ILE A 1 561 ? 13.688 3.703 -10.68 1 98.19 561 ILE A O 1
ATOM 4560 N N . ASN A 1 562 ? 14.68 3.889 -12.711 1 98.69 562 ASN A N 1
ATOM 4561 C CA . ASN A 1 562 ? 15.898 3.221 -12.273 1 98.69 562 ASN A CA 1
ATOM 4562 C C . ASN A 1 562 ? 17.078 4.184 -12.234 1 98.69 562 ASN A C 1
ATOM 4564 O O . ASN A 1 562 ? 17.359 4.879 -13.211 1 98.69 562 ASN A O 1
ATOM 4568 N N . PHE A 1 563 ? 17.75 4.281 -11.125 1 98.88 563 PHE A N 1
ATOM 4569 C CA . PHE A 1 563 ? 19.031 4.965 -10.938 1 98.88 563 PHE A CA 1
ATOM 4570 C C . PHE A 1 563 ? 20.172 3.959 -10.797 1 98.88 563 PHE A C 1
ATOM 4572 O O . PHE A 1 563 ? 20.016 2.939 -10.125 1 98.88 563 PHE A O 1
ATOM 4579 N N . TYR A 1 564 ? 21.312 4.207 -11.484 1 98.75 564 TYR A N 1
ATOM 4580 C CA . TYR A 1 564 ? 22.391 3.221 -11.438 1 98.75 564 TYR A CA 1
ATOM 4581 C C . TYR A 1 564 ? 23.75 3.895 -11.547 1 98.75 564 TYR A C 1
ATOM 4583 O O . TYR A 1 564 ? 23.844 5.066 -11.914 1 98.75 564 TYR A O 1
ATOM 4591 N N . ASN A 1 565 ? 24.812 3.266 -11.07 1 98.69 565 ASN A N 1
ATOM 4592 C CA . ASN A 1 565 ? 26.203 3.662 -11.289 1 98.69 565 ASN A CA 1
ATOM 4593 C C . ASN A 1 565 ? 26.781 3.004 -12.531 1 98.69 565 ASN A C 1
ATOM 4595 O O . ASN A 1 565 ? 27.016 1.794 -12.555 1 98.69 565 ASN A O 1
ATOM 4599 N N . PRO A 1 566 ? 27.016 3.779 -13.578 1 98.25 566 PRO A N 1
ATOM 4600 C CA . PRO A 1 566 ? 27.516 3.174 -14.82 1 98.25 566 PRO A CA 1
ATOM 4601 C C . PRO A 1 566 ? 28.922 2.598 -14.672 1 98.25 566 PRO A C 1
ATOM 4603 O O . PRO A 1 566 ? 29.375 1.857 -15.547 1 98.25 566 PRO A O 1
ATOM 4606 N N . ASN A 1 567 ? 29.578 2.887 -13.562 1 98.31 567 ASN A N 1
ATOM 4607 C CA . ASN A 1 567 ? 30.969 2.498 -13.391 1 98.31 567 ASN A CA 1
ATOM 4608 C C . ASN A 1 567 ? 31.109 1.284 -12.477 1 98.31 567 ASN A C 1
ATOM 4610 O O . ASN A 1 567 ? 32.219 0.793 -12.258 1 98.31 567 ASN A O 1
ATOM 4614 N N . GLU A 1 568 ? 30.047 0.899 -11.867 1 98.06 568 GLU A N 1
ATOM 4615 C CA . GLU A 1 568 ? 30.078 -0.205 -10.914 1 98.06 568 GLU A CA 1
ATOM 4616 C C . GLU A 1 568 ? 29.156 -1.339 -11.352 1 98.06 568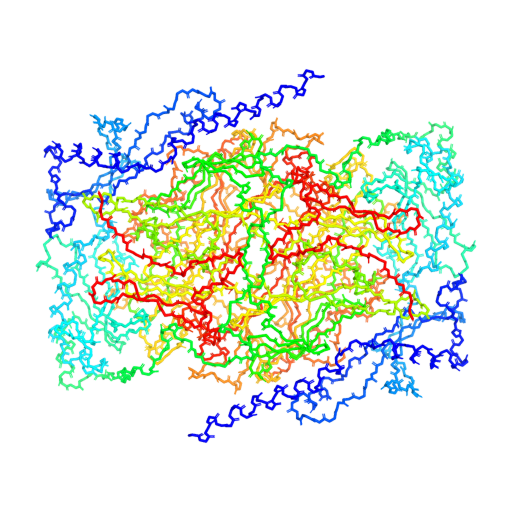 GLU A C 1
ATOM 4618 O O . GLU A 1 568 ? 28.031 -1.097 -11.766 1 98.06 568 GLU A O 1
ATOM 4623 N N . LYS A 1 569 ? 29.609 -2.549 -11.25 1 98.12 569 LYS A N 1
ATOM 4624 C CA . LYS A 1 569 ? 28.828 -3.717 -11.664 1 98.12 569 LYS A CA 1
ATOM 4625 C C . LYS A 1 569 ? 28.766 -4.746 -10.539 1 98.12 569 LYS A C 1
ATOM 4627 O O . LYS A 1 569 ? 29.656 -4.805 -9.688 1 98.12 569 LYS A O 1
ATOM 4632 N N . ASN A 1 570 ? 27.688 -5.488 -10.477 1 97.25 570 ASN A N 1
ATOM 4633 C CA . ASN A 1 570 ? 27.625 -6.629 -9.57 1 97.25 570 ASN A CA 1
ATOM 4634 C C . ASN A 1 570 ? 28.312 -7.855 -10.164 1 97.25 570 ASN A C 1
ATOM 4636 O O . ASN A 1 570 ? 28.922 -7.773 -11.234 1 97.25 570 ASN A O 1
ATOM 4640 N N . LYS A 1 571 ? 28.234 -8.922 -9.445 1 96.06 571 LYS A N 1
ATOM 4641 C CA . LYS A 1 571 ? 28.922 -10.156 -9.812 1 96.06 571 LYS A CA 1
ATOM 4642 C C . LYS A 1 571 ? 28.438 -10.688 -11.156 1 96.06 571 LYS A C 1
ATOM 4644 O O . LYS A 1 571 ? 29.172 -11.391 -11.852 1 96.06 571 LYS A O 1
ATOM 4649 N N . TRP A 1 572 ? 27.297 -10.281 -11.602 1 96.62 572 TRP A N 1
ATOM 4650 C CA . TRP A 1 572 ? 26.703 -10.844 -12.805 1 96.62 572 TRP A CA 1
ATOM 4651 C C . TRP A 1 572 ? 26.844 -9.898 -13.992 1 96.62 572 TRP A C 1
ATOM 4653 O O . TRP A 1 572 ? 26.312 -10.156 -15.07 1 96.62 572 TRP A O 1
ATOM 4663 N N . GLY A 1 573 ? 27.469 -8.781 -13.727 1 96.38 573 GLY A N 1
ATOM 4664 C CA . GLY A 1 573 ? 27.812 -7.875 -14.82 1 96.38 573 GLY A CA 1
ATOM 4665 C C . GLY A 1 573 ? 26.797 -6.762 -15.008 1 96.38 573 GLY A C 1
ATOM 4666 O O . GLY A 1 573 ? 26.891 -5.984 -15.961 1 96.38 573 GLY A O 1
ATOM 4667 N N . HIS A 1 574 ? 25.859 -6.703 -14.164 1 97.56 574 HIS A N 1
ATOM 4668 C CA . HIS A 1 574 ? 24.875 -5.629 -14.258 1 97.56 574 HIS A CA 1
ATOM 4669 C C . HIS A 1 574 ? 25.344 -4.391 -13.492 1 97.56 574 HIS A C 1
ATOM 4671 O O . HIS A 1 574 ? 26 -4.508 -12.453 1 97.56 574 HIS A O 1
ATOM 4677 N N . GLN A 1 575 ? 25 -3.227 -14.047 1 98.12 575 GLN A N 1
ATOM 4678 C CA . GLN A 1 575 ? 25.281 -2.004 -13.305 1 98.12 575 GLN A CA 1
ATOM 4679 C C . GLN A 1 575 ? 24.5 -1.956 -12 1 98.12 575 GLN A C 1
ATOM 4681 O O . GLN A 1 575 ? 23.328 -2.326 -11.961 1 98.12 575 GLN A O 1
ATOM 4686 N N . LYS A 1 576 ? 25.156 -1.568 -10.953 1 98.5 576 LYS A N 1
ATOM 4687 C CA . LYS A 1 576 ? 24.516 -1.478 -9.648 1 98.5 576 LYS A CA 1
ATOM 4688 C C . LYS A 1 576 ? 23.469 -0.356 -9.625 1 98.5 576 LYS A C 1
ATOM 4690 O O . LYS A 1 576 ? 23.781 0.78 -10 1 98.5 576 LYS A O 1
ATOM 4695 N N . GLY A 1 577 ? 22.25 -0.749 -9.219 1 98.69 577 GLY A N 1
ATOM 4696 C CA . GLY A 1 577 ? 21.234 0.289 -9.266 1 98.69 577 GLY A CA 1
ATOM 4697 C C . GLY A 1 577 ? 20.172 0.134 -8.195 1 98.69 577 GLY A C 1
ATOM 4698 O O . GLY A 1 577 ? 20.156 -0.86 -7.465 1 98.69 577 GLY A O 1
ATOM 4699 N N . TYR A 1 578 ? 19.344 1.164 -8.008 1 98.81 578 TYR A N 1
ATOM 4700 C CA . TYR A 1 578 ? 18.125 1.237 -7.199 1 98.81 578 TYR A CA 1
ATOM 4701 C C . TYR A 1 578 ? 16.984 1.864 -7.984 1 98.81 578 TYR A C 1
ATOM 4703 O O . TYR A 1 578 ? 17.203 2.762 -8.805 1 98.81 578 TYR A O 1
ATOM 4711 N N . ARG A 1 579 ? 15.805 1.378 -7.719 1 98.56 579 ARG A N 1
ATOM 4712 C CA . ARG A 1 579 ? 14.641 1.964 -8.375 1 98.56 579 ARG A CA 1
ATOM 4713 C C . ARG A 1 579 ? 13.68 2.57 -7.352 1 98.56 579 ARG A C 1
ATOM 4715 O O . ARG A 1 579 ? 13.711 2.205 -6.176 1 98.56 579 ARG A O 1
ATOM 4722 N N . ILE A 1 580 ? 12.906 3.531 -7.785 1 98.56 580 ILE A N 1
ATOM 4723 C CA . ILE A 1 580 ? 11.844 4.113 -6.98 1 98.56 580 ILE A CA 1
ATOM 4724 C C . ILE A 1 580 ? 10.492 3.561 -7.43 1 98.56 580 ILE A C 1
ATOM 4726 O O . ILE A 1 580 ? 10.18 3.559 -8.625 1 98.56 580 ILE A O 1
ATOM 4730 N N . GLN A 1 581 ? 9.766 3.029 -6.492 1 98.31 581 GLN A N 1
ATOM 4731 C CA . GLN A 1 581 ? 8.422 2.521 -6.742 1 98.31 581 GLN A CA 1
ATOM 4732 C C . GLN A 1 581 ? 7.383 3.275 -5.914 1 98.31 581 GLN A C 1
ATOM 4734 O O . GLN A 1 581 ? 7.488 3.334 -4.688 1 98.31 581 GLN A O 1
ATOM 4739 N N . PHE A 1 582 ? 6.332 3.777 -6.555 1 97.62 582 PHE A N 1
ATOM 4740 C CA . PHE A 1 582 ? 5.359 4.648 -5.906 1 97.62 582 PHE A CA 1
ATOM 4741 C C . PHE A 1 582 ? 4.211 3.834 -5.316 1 97.62 582 PHE A C 1
ATOM 4743 O O . PHE A 1 582 ? 3.84 2.793 -5.863 1 97.62 582 PHE A O 1
ATOM 4750 N N . ASN A 1 583 ? 3.641 4.195 -4.227 1 97 583 ASN A N 1
ATOM 4751 C CA . ASN A 1 583 ? 2.279 4.027 -3.725 1 97 583 ASN A CA 1
ATOM 4752 C C . ASN A 1 583 ? 1.611 5.375 -3.463 1 97 583 ASN A C 1
ATOM 4754 O O . ASN A 1 583 ? 1.722 5.926 -2.365 1 97 583 ASN A O 1
ATOM 4758 N N . SER A 1 584 ? 0.989 5.867 -4.504 1 97 584 SER A N 1
ATOM 4759 C CA . SER A 1 584 ? 0.536 7.254 -4.473 1 97 584 SER A CA 1
ATOM 4760 C C . SER A 1 584 ? -0.647 7.469 -5.41 1 97 584 SER A C 1
ATOM 4762 O O . SER A 1 584 ? -0.754 6.809 -6.445 1 97 584 SER A O 1
ATOM 4764 N N . HIS A 1 585 ? -1.548 8.359 -5.02 1 95 585 HIS A N 1
ATOM 4765 C CA . HIS A 1 585 ? -2.664 8.789 -5.852 1 95 585 HIS A CA 1
ATOM 4766 C C . HIS A 1 585 ? -2.568 10.281 -6.168 1 95 585 HIS A C 1
ATOM 4768 O O . HIS A 1 585 ? -3.588 10.945 -6.367 1 95 585 HIS A O 1
ATOM 4774 N N . ALA A 1 586 ? -1.394 10.781 -6.172 1 95.44 586 ALA A N 1
ATOM 4775 C CA . ALA A 1 586 ? -1.135 12.203 -6.336 1 95.44 586 ALA A CA 1
ATOM 4776 C C . ALA A 1 586 ? -1.536 12.68 -7.73 1 95.44 586 ALA A C 1
ATOM 4778 O O . ALA A 1 586 ? -1.511 11.898 -8.688 1 95.44 586 ALA A O 1
ATOM 4779 N N . HIS A 1 587 ? -1.912 13.914 -7.84 1 95.5 587 HIS A N 1
ATOM 4780 C CA . HIS A 1 587 ? -2.193 14.633 -9.078 1 95.5 587 HIS A CA 1
ATOM 4781 C C . HIS A 1 587 ? -2.045 16.141 -8.883 1 95.5 587 HIS A C 1
ATOM 4783 O O . HIS A 1 587 ? -1.827 16.609 -7.758 1 95.5 587 HIS A O 1
ATOM 4789 N N . SER A 1 588 ? -2.174 16.859 -9.898 1 94.12 588 SER A N 1
ATOM 4790 C CA . SER A 1 588 ? -2.025 18.312 -9.852 1 94.12 588 SER A CA 1
ATOM 4791 C C . SER A 1 588 ? -3.02 18.938 -8.875 1 94.12 588 SER A C 1
ATOM 4793 O O . SER A 1 588 ? -4.176 18.516 -8.805 1 94.12 588 SER A O 1
ATOM 4795 N N . VAL A 1 589 ? -2.533 19.953 -8.242 1 96.12 589 VAL A N 1
ATOM 4796 C CA . VAL A 1 589 ? -3.373 20.609 -7.242 1 96.12 589 VAL A CA 1
ATOM 4797 C C . VAL A 1 589 ? -3.863 21.953 -7.77 1 96.12 589 VAL A C 1
ATOM 4799 O O . VAL A 1 589 ? -4.875 22.484 -7.301 1 96.12 589 VAL A O 1
ATOM 4802 N N . LEU A 1 590 ? -3.166 22.578 -8.633 1 96.62 590 LEU A N 1
ATOM 4803 C CA . LEU A 1 590 ? -3.506 23.812 -9.336 1 96.62 590 LEU A CA 1
ATOM 4804 C C . LEU A 1 590 ? -3.014 23.766 -10.781 1 96.62 590 LEU A C 1
ATOM 4806 O O . LEU A 1 590 ? -2.002 23.125 -11.07 1 96.62 590 LEU A O 1
ATOM 4810 N N . PRO A 1 591 ? -3.764 24.469 -11.656 1 95.44 591 PRO A N 1
ATOM 4811 C CA . PRO A 1 591 ? -3.215 24.578 -13.008 1 95.44 591 PRO A CA 1
ATOM 4812 C C . PRO A 1 591 ? -1.901 25.359 -13.047 1 95.44 591 PRO A C 1
ATOM 4814 O O . PRO A 1 591 ? -1.667 26.219 -12.203 1 95.44 591 PRO A O 1
ATOM 4817 N N . ARG A 1 592 ? -1.179 25.109 -14.016 1 93 592 ARG A N 1
ATOM 4818 C CA . ARG A 1 592 ? 0.098 25.781 -14.203 1 93 592 ARG A CA 1
ATOM 4819 C C . ARG A 1 592 ? -0.106 27.281 -14.406 1 93 592 ARG A C 1
ATOM 4821 O O . ARG A 1 592 ? -1.021 27.703 -15.117 1 93 592 ARG A O 1
ATOM 4828 N N . ASN A 1 593 ? 0.628 28.062 -13.68 1 88.75 593 ASN A N 1
ATOM 4829 C CA . ASN A 1 593 ? 0.763 29.5 -13.836 1 88.75 593 ASN A CA 1
ATOM 4830 C C . ASN A 1 593 ? -0.321 30.25 -13.07 1 88.75 593 ASN A C 1
ATOM 4832 O O . ASN A 1 593 ? -0.39 31.484 -13.125 1 88.75 593 ASN A O 1
ATOM 4836 N N . VAL A 1 594 ? -1.223 29.5 -12.438 1 93.56 594 VAL A N 1
ATOM 4837 C CA . VAL A 1 594 ? -2.035 30.172 -11.438 1 93.56 594 VAL A CA 1
ATOM 4838 C C . VAL A 1 594 ? -1.131 30.828 -10.398 1 93.56 594 VAL A C 1
ATOM 4840 O O . VAL A 1 594 ? -0.056 30.312 -10.086 1 93.56 594 VAL A O 1
ATOM 4843 N N . LYS A 1 595 ? -1.529 31.969 -9.883 1 92.81 595 LYS A N 1
ATOM 4844 C CA . LYS A 1 595 ? -0.684 32.844 -9.07 1 92.81 595 LYS A CA 1
ATOM 4845 C C . LYS A 1 595 ? -0.04 32.062 -7.926 1 92.81 595 LYS A C 1
ATOM 4847 O O . LYS A 1 595 ? 1.177 32.125 -7.738 1 92.81 595 LYS A O 1
ATOM 4852 N N . GLU A 1 596 ? -0.825 31.328 -7.215 1 95.88 596 GLU A N 1
ATOM 4853 C CA . GLU A 1 596 ? -0.331 30.656 -6.02 1 95.88 596 GLU A CA 1
ATOM 4854 C C . GLU A 1 596 ? 0.476 29.406 -6.383 1 95.88 596 GLU A C 1
ATOM 4856 O O . GLU A 1 596 ? 1.259 28.906 -5.57 1 95.88 596 GLU A O 1
ATOM 4861 N N . GLU A 1 597 ? 0.284 28.875 -7.566 1 97.25 597 GLU A N 1
ATOM 4862 C CA . GLU A 1 597 ? 0.971 27.672 -8 1 97.25 597 GLU A CA 1
ATOM 4863 C C . GLU A 1 597 ? 2.482 27.875 -8.055 1 97.25 597 GLU A C 1
ATOM 4865 O O . GLU A 1 597 ? 3.252 26.938 -7.887 1 97.25 597 GLU A O 1
ATOM 4870 N N . LYS A 1 598 ? 2.932 29.094 -8.203 1 96.56 598 LYS A N 1
ATOM 4871 C CA . LYS A 1 598 ? 4.348 29.453 -8.273 1 96.56 598 LYS A CA 1
ATOM 4872 C C . LYS A 1 598 ? 5.074 29.078 -6.988 1 96.56 598 LYS A C 1
ATOM 4874 O O . LYS A 1 598 ? 6.281 28.828 -7.004 1 96.56 598 LYS A O 1
ATOM 4879 N N . GLY A 1 599 ? 4.34 29.062 -5.93 1 97.56 599 GLY A N 1
ATOM 4880 C CA . GLY A 1 599 ? 4.934 28.766 -4.637 1 97.56 599 GLY A CA 1
ATOM 4881 C C . GLY A 1 599 ? 5.184 27.281 -4.434 1 97.56 599 GLY A C 1
ATOM 4882 O O . GLY A 1 599 ? 5.91 26.891 -3.518 1 97.56 599 GLY A O 1
ATOM 4883 N N . VAL A 1 600 ? 4.621 26.422 -5.355 1 98.31 600 VAL A N 1
ATOM 4884 C CA . VAL A 1 600 ? 4.73 24.969 -5.191 1 98.31 600 VAL A CA 1
ATOM 4885 C C . VAL A 1 600 ? 5 24.312 -6.547 1 98.31 600 VAL A C 1
ATOM 4887 O O . VAL A 1 600 ? 4.359 23.328 -6.902 1 98.31 600 VAL A O 1
ATOM 4890 N N . THR A 1 601 ? 5.957 24.812 -7.32 1 98 601 THR A N 1
ATOM 4891 C CA . THR A 1 601 ? 6.172 24.328 -8.68 1 98 601 THR A CA 1
ATOM 4892 C C . THR A 1 601 ? 6.633 22.859 -8.664 1 98 601 THR A C 1
ATOM 4894 O O . THR A 1 601 ? 6.535 22.172 -9.672 1 98 601 THR A O 1
ATOM 4897 N N . TRP A 1 602 ? 7.168 22.406 -7.523 1 98.38 602 TRP A N 1
ATOM 4898 C CA . TRP A 1 602 ? 7.504 20.984 -7.395 1 98.38 602 TRP A CA 1
ATOM 4899 C C . TRP A 1 602 ? 6.262 20.109 -7.562 1 98.38 602 TRP A C 1
ATOM 4901 O O . TRP A 1 602 ? 6.363 18.938 -7.93 1 98.38 602 TRP A O 1
ATOM 4911 N N . SER A 1 603 ? 5.062 20.641 -7.336 1 98.25 603 SER A N 1
ATOM 4912 C CA . SER A 1 603 ? 3.807 19.906 -7.402 1 98.25 603 SER A CA 1
ATOM 4913 C C . SER A 1 603 ? 3.416 19.609 -8.844 1 98.25 603 SER A C 1
ATOM 4915 O O . SER A 1 603 ? 2.42 18.922 -9.094 1 98.25 603 SER A O 1
ATOM 4917 N N . ARG A 1 604 ? 4.25 20.109 -9.797 1 97.44 604 ARG A N 1
ATOM 4918 C CA . ARG A 1 604 ? 4.02 19.797 -11.203 1 97.44 604 ARG A CA 1
ATOM 4919 C C . ARG A 1 604 ? 4.473 18.375 -11.523 1 97.44 604 ARG A C 1
ATOM 4921 O O . ARG A 1 604 ? 4.051 17.797 -12.523 1 97.44 604 ARG A O 1
ATOM 4928 N N . TYR A 1 605 ? 5.355 17.844 -10.594 1 98 605 TYR A N 1
ATOM 4929 C CA . TYR A 1 605 ? 6.121 16.672 -10.992 1 98 605 TYR A CA 1
ATOM 4930 C C . TYR A 1 605 ? 5.961 15.547 -9.969 1 98 605 TYR A C 1
ATOM 4932 O O . TYR A 1 605 ? 6.34 15.703 -8.805 1 98 605 TYR A O 1
ATOM 4940 N N . PRO A 1 606 ? 5.426 14.398 -10.398 1 98.19 606 PRO A N 1
ATOM 4941 C CA . PRO A 1 606 ? 5.59 13.25 -9.492 1 98.19 606 PRO A CA 1
ATOM 4942 C C . PRO A 1 606 ? 7.055 12.906 -9.25 1 98.19 606 PRO A C 1
ATOM 4944 O O . PRO A 1 606 ? 7.406 12.422 -8.172 1 98.19 606 PRO A O 1
ATOM 4947 N N . LEU A 1 607 ? 7.891 13.156 -10.266 1 98.69 607 LEU A N 1
ATOM 4948 C CA . LEU A 1 607 ? 9.328 12.906 -10.18 1 98.69 607 LEU A CA 1
ATOM 4949 C C . LEU A 1 607 ? 10.102 13.922 -11.016 1 98.69 607 LEU A C 1
ATOM 4951 O O . LEU A 1 607 ? 9.711 14.234 -12.141 1 98.69 607 LEU A O 1
ATOM 4955 N N . ALA A 1 608 ? 11.141 14.398 -10.484 1 98.75 608 ALA A N 1
ATOM 4956 C CA . ALA A 1 608 ? 12.164 15.156 -11.203 1 98.75 608 ALA A CA 1
ATOM 4957 C C . ALA A 1 608 ? 13.562 14.773 -10.727 1 98.75 608 ALA A C 1
ATOM 4959 O O . ALA A 1 608 ? 13.773 14.516 -9.539 1 98.75 608 ALA A O 1
ATOM 4960 N N . VAL A 1 609 ? 14.469 14.68 -11.648 1 98.88 609 VAL A N 1
ATOM 4961 C CA . VAL A 1 609 ? 15.844 14.312 -11.32 1 98.88 609 VAL A CA 1
ATOM 4962 C C . VAL A 1 609 ? 16.781 15.453 -11.695 1 98.88 609 VAL A C 1
ATOM 4964 O O . VAL A 1 609 ? 16.734 15.961 -12.82 1 98.88 609 VAL A O 1
ATOM 4967 N N . THR A 1 610 ? 17.609 15.867 -10.781 1 98.75 610 THR A N 1
ATOM 4968 C CA . THR A 1 610 ? 18.562 16.938 -11.047 1 98.75 610 THR A CA 1
ATOM 4969 C C . THR A 1 610 ? 19.969 16.516 -10.633 1 98.75 610 THR A C 1
ATOM 4971 O O . THR A 1 610 ? 20.141 15.516 -9.938 1 98.75 610 THR A O 1
ATOM 4974 N N . ARG A 1 611 ? 20.906 17.297 -11.125 1 98.31 611 ARG A N 1
ATOM 4975 C CA . ARG A 1 611 ? 22.281 17.203 -10.609 1 98.31 611 ARG A CA 1
ATOM 4976 C C . ARG A 1 611 ? 22.406 17.906 -9.258 1 98.31 611 ARG A C 1
ATOM 4978 O O . ARG A 1 611 ? 21.844 18.969 -9.062 1 98.31 611 ARG A O 1
ATOM 4985 N N . HIS A 1 612 ? 23.141 17.312 -8.367 1 98.06 612 HIS A N 1
ATOM 4986 C CA . HIS A 1 612 ? 23.266 17.875 -7.023 1 98.06 612 HIS A CA 1
ATOM 4987 C C . HIS A 1 612 ? 23.969 19.234 -7.055 1 98.06 612 HIS A C 1
ATOM 4989 O O . HIS A 1 612 ? 24.953 19.406 -7.77 1 98.06 612 HIS A O 1
ATOM 4995 N N . LYS A 1 613 ? 23.453 20.109 -6.367 1 95.88 613 LYS A N 1
ATOM 4996 C CA . LYS A 1 613 ? 24.047 21.391 -6.031 1 95.88 613 LYS A CA 1
ATOM 4997 C C . LYS A 1 613 ? 23.812 21.75 -4.566 1 95.88 613 LYS A C 1
ATOM 4999 O O . LYS A 1 613 ? 22.688 21.641 -4.074 1 95.88 613 LYS A O 1
ATOM 5004 N N . ASP A 1 614 ? 24.828 22.234 -3.945 1 93.56 614 ASP A N 1
ATOM 5005 C CA . ASP A 1 614 ? 24.656 22.641 -2.557 1 93.56 614 ASP A CA 1
ATOM 5006 C C . ASP A 1 614 ? 23.688 23.828 -2.447 1 93.56 614 ASP A C 1
ATOM 5008 O O . ASP A 1 614 ? 23.062 24.016 -1.409 1 93.56 614 ASP A O 1
ATOM 5012 N N . SER A 1 615 ? 23.562 24.562 -3.531 1 92.81 615 SER A N 1
ATOM 5013 C CA . SER A 1 615 ? 22.672 25.719 -3.537 1 92.81 615 SER A CA 1
ATOM 5014 C C . SER A 1 615 ? 21.219 25.297 -3.686 1 92.81 615 SER A C 1
ATOM 5016 O O . SER A 1 615 ? 20.312 26.109 -3.518 1 92.81 615 SER A O 1
ATOM 5018 N N . GLU A 1 616 ? 20.984 24.047 -4.004 1 95.88 616 GLU A N 1
ATOM 5019 C CA . GLU A 1 616 ? 19.641 23.5 -4.141 1 95.88 616 GLU A CA 1
ATOM 5020 C C . GLU A 1 616 ? 19.297 22.562 -2.982 1 95.88 616 GLU A C 1
ATOM 5022 O O . GLU A 1 616 ? 18.859 21.438 -3.199 1 95.88 616 GLU A O 1
ATOM 5027 N N . ALA A 1 617 ? 19.469 23.078 -1.785 1 94.12 617 ALA A N 1
ATOM 5028 C CA . ALA A 1 617 ? 19.359 22.281 -0.57 1 94.12 617 ALA A CA 1
ATOM 5029 C C . ALA A 1 617 ? 17.891 21.953 -0.252 1 94.12 617 ALA A C 1
ATOM 5031 O O . ALA A 1 617 ? 17.594 20.922 0.345 1 94.12 617 ALA A O 1
ATOM 5032 N N . THR A 1 618 ? 17.016 22.828 -0.59 1 96.31 618 THR A N 1
ATOM 5033 C CA . THR A 1 618 ? 15.594 22.656 -0.294 1 96.31 618 THR A CA 1
ATOM 5034 C C . THR A 1 618 ? 14.742 23.031 -1.504 1 96.31 618 THR A C 1
ATOM 5036 O O . THR A 1 618 ? 15.109 23.891 -2.289 1 96.31 618 THR A O 1
ATOM 5039 N N . SER A 1 619 ? 13.625 22.344 -1.613 1 97.12 619 SER A N 1
ATOM 5040 C CA . SER A 1 619 ? 12.734 22.594 -2.736 1 97.12 619 SER A CA 1
ATOM 5041 C C . SER A 1 619 ? 11.656 23.609 -2.357 1 97.12 619 SER A C 1
ATOM 5043 O O . SER A 1 619 ? 10.742 23.875 -3.143 1 97.12 619 SER A O 1
ATOM 5045 N N . THR A 1 620 ? 11.703 24.141 -1.217 1 97.12 620 THR A N 1
ATOM 5046 C CA . THR A 1 620 ? 10.703 25.047 -0.661 1 97.12 620 THR A CA 1
ATOM 5047 C C . THR A 1 620 ? 11.328 25.953 0.394 1 97.12 620 THR A C 1
ATOM 5049 O O . THR A 1 620 ? 12.547 25.953 0.585 1 97.12 620 THR A O 1
ATOM 5052 N N . SER A 1 621 ? 10.586 26.891 0.948 1 97 621 SER A N 1
ATOM 5053 C CA . SER A 1 621 ? 10.961 27.734 2.08 1 97 621 SER A CA 1
ATOM 5054 C C . SER A 1 621 ? 9.773 27.984 3.004 1 97 621 SER A C 1
ATOM 5056 O O . SER A 1 621 ? 8.617 27.875 2.584 1 97 621 SER A O 1
ATOM 5058 N N . ILE A 1 622 ? 10.062 28.344 4.254 1 97.75 622 ILE A N 1
ATOM 5059 C CA . ILE A 1 622 ? 9.008 28.578 5.238 1 97.75 622 ILE A CA 1
ATOM 5060 C C . ILE A 1 622 ? 8.242 29.844 4.867 1 97.75 622 ILE A C 1
ATOM 5062 O O . ILE A 1 622 ? 7.164 30.109 5.406 1 97.75 622 ILE A O 1
ATOM 5066 N N . TYR A 1 623 ? 8.734 30.656 3.902 1 97.94 623 TYR A N 1
ATOM 5067 C CA . TYR A 1 623 ? 8.141 31.938 3.549 1 97.94 623 TYR A CA 1
ATOM 5068 C C . TYR A 1 623 ? 7.102 31.766 2.443 1 97.94 623 TYR A C 1
ATOM 5070 O O . TYR A 1 623 ? 6.301 32.688 2.195 1 97.94 623 TYR A O 1
ATOM 5078 N N . ASN A 1 624 ? 7.133 30.562 1.777 1 97.69 624 ASN A N 1
ATOM 5079 C CA . ASN A 1 624 ? 6.273 30.359 0.615 1 97.69 624 ASN A CA 1
ATOM 5080 C C . ASN A 1 624 ? 4.797 30.375 0.999 1 97.69 624 ASN A C 1
ATOM 5082 O O . ASN A 1 624 ? 3.945 30.75 0.189 1 97.69 624 ASN A O 1
ATOM 5086 N N . GLN A 1 625 ? 4.473 30.031 2.191 1 97.88 625 GLN A N 1
ATOM 5087 C CA . GLN A 1 625 ? 3.082 30.016 2.641 1 97.88 625 GLN A CA 1
ATOM 5088 C C . GLN A 1 625 ? 2.461 31.406 2.521 1 97.88 625 GLN A C 1
ATOM 5090 O O . GLN A 1 625 ? 1.302 31.547 2.123 1 97.88 625 GLN A O 1
ATOM 5095 N N . ASN A 1 626 ? 3.25 32.438 2.896 1 97.88 626 ASN A N 1
ATOM 5096 C CA . ASN A 1 626 ? 2.674 33.781 2.959 1 97.88 626 ASN A CA 1
ATOM 5097 C C . ASN A 1 626 ? 3.125 34.656 1.78 1 97.88 626 ASN A C 1
ATOM 5099 O O . ASN A 1 626 ? 2.859 35.844 1.746 1 97.88 626 ASN A O 1
ATOM 5103 N N . ASP A 1 627 ? 3.842 34.062 0.862 1 97.69 627 ASP A N 1
ATOM 5104 C CA . ASP A 1 627 ? 4.18 34.719 -0.395 1 97.69 627 ASP A CA 1
ATOM 5105 C C . ASP A 1 627 ? 4.355 33.719 -1.521 1 97.69 627 ASP A C 1
ATOM 5107 O O . ASP A 1 627 ? 5.395 33.688 -2.186 1 97.69 627 ASP A O 1
ATOM 5111 N N . PRO A 1 628 ? 3.367 32.906 -1.723 1 97.69 628 PRO A N 1
ATOM 5112 C CA . PRO A 1 628 ? 3.465 31.938 -2.816 1 97.69 628 PRO A CA 1
ATOM 5113 C C . PRO A 1 628 ? 3.537 32.594 -4.191 1 97.69 628 PRO A C 1
ATOM 5115 O O . PRO A 1 628 ? 3.914 31.969 -5.172 1 97.69 628 PRO A O 1
ATOM 5118 N N . TRP A 1 629 ? 3.211 33.906 -4.332 1 97.25 629 TRP A N 1
ATOM 5119 C CA . TRP A 1 629 ? 3.17 34.656 -5.582 1 97.25 629 TRP A CA 1
ATOM 5120 C C . TRP A 1 629 ? 4.578 35 -6.043 1 97.25 629 TRP A C 1
ATOM 5122 O O . TRP A 1 629 ? 4.836 35.125 -7.242 1 97.25 629 TRP A O 1
ATOM 5132 N N . ASN A 1 630 ? 5.363 35.25 -5.109 1 96.5 630 ASN A N 1
ATOM 5133 C CA . ASN A 1 630 ? 6.777 35.531 -5.332 1 96.5 630 ASN A CA 1
ATOM 5134 C C . ASN A 1 630 ? 7.668 34.719 -4.383 1 96.5 630 ASN A C 1
ATOM 5136 O O . ASN A 1 630 ? 8.367 35.312 -3.547 1 96.5 630 ASN A O 1
ATOM 5140 N N . PRO A 1 631 ? 7.762 33.469 -4.609 1 96.62 631 PRO A N 1
ATOM 5141 C CA . PRO A 1 631 ? 8.406 32.562 -3.639 1 96.62 631 PRO A CA 1
ATOM 5142 C C . PRO A 1 631 ? 9.914 32.781 -3.566 1 96.62 631 PRO A C 1
ATOM 5144 O O . PRO A 1 631 ? 10.555 33.031 -4.586 1 96.62 631 PRO A O 1
ATOM 5147 N N . MET A 1 632 ? 10.508 32.625 -2.381 1 95.94 632 MET A N 1
ATOM 5148 C CA . MET A 1 632 ? 11.953 32.688 -2.205 1 95.94 632 MET A CA 1
ATOM 5149 C C . MET A 1 632 ? 12.648 31.516 -2.904 1 95.94 632 MET A C 1
ATOM 5151 O O . MET A 1 632 ? 13.758 31.672 -3.414 1 95.94 632 MET A O 1
ATOM 5155 N N . VAL A 1 633 ? 12.047 30.359 -2.85 1 96.25 633 VAL A N 1
ATOM 5156 C CA . VAL A 1 633 ? 12.547 29.172 -3.518 1 96.25 633 VAL A CA 1
ATOM 5157 C C . VAL A 1 633 ? 11.508 28.672 -4.527 1 96.25 633 VAL A C 1
ATOM 5159 O O . VAL A 1 633 ? 10.367 28.375 -4.164 1 96.25 633 VAL A O 1
ATOM 5162 N N . SER A 1 634 ? 11.859 28.672 -5.734 1 95.69 634 SER A N 1
ATOM 5163 C CA . SER A 1 634 ? 11.062 28.094 -6.812 1 95.69 634 SER A CA 1
ATOM 5164 C C . SER A 1 634 ? 11.719 26.844 -7.387 1 95.69 634 SER A C 1
ATOM 5166 O O . SER A 1 634 ? 12.766 26.938 -8.023 1 95.69 634 SER A O 1
ATOM 5168 N N . PHE A 1 635 ? 11.117 25.766 -7.25 1 97.44 635 PHE A N 1
ATOM 5169 C CA . PHE A 1 635 ? 11.68 24.484 -7.66 1 97.44 635 PHE A CA 1
ATOM 5170 C C . PHE A 1 635 ? 11.938 24.453 -9.164 1 97.44 635 PHE A C 1
ATOM 5172 O O . PHE A 1 635 ? 12.883 23.828 -9.625 1 97.44 635 PHE A O 1
ATOM 5179 N N . GLU A 1 636 ? 11.102 25.109 -9.914 1 96.38 636 GLU A N 1
ATOM 5180 C CA . GLU A 1 636 ? 11.234 25.141 -11.367 1 96.38 636 GLU A CA 1
ATOM 5181 C C . GLU A 1 636 ? 12.625 25.609 -11.781 1 96.38 636 GLU A C 1
ATOM 5183 O O . GLU A 1 636 ? 13.117 25.234 -12.852 1 96.38 636 GLU A O 1
ATOM 5188 N N . ASP A 1 637 ? 13.242 26.391 -10.961 1 95.69 637 ASP A N 1
ATOM 5189 C CA . ASP A 1 637 ? 14.578 26.922 -11.25 1 95.69 637 ASP A CA 1
ATOM 5190 C C . ASP A 1 637 ? 15.602 25.781 -11.328 1 95.69 637 ASP A C 1
ATOM 5192 O O . ASP A 1 637 ? 16.641 25.922 -11.984 1 95.69 637 ASP A O 1
ATOM 5196 N N . TYR A 1 638 ? 15.383 24.703 -10.602 1 97.19 638 TYR A N 1
ATOM 5197 C CA . TYR A 1 638 ? 16.297 23.578 -10.594 1 97.19 638 TYR A CA 1
ATOM 5198 C C . TYR A 1 638 ? 16.281 22.844 -11.93 1 97.19 638 TYR A C 1
ATOM 5200 O O . TYR A 1 638 ? 17.266 22.188 -12.305 1 97.19 638 TYR A O 1
ATOM 5208 N N . ILE A 1 639 ? 15.156 22.906 -12.625 1 97.25 639 ILE A N 1
ATOM 5209 C CA . ILE A 1 639 ? 14.961 22.156 -13.867 1 97.25 639 ILE A CA 1
ATOM 5210 C C . ILE A 1 639 ? 15.375 23.031 -15.055 1 97.25 639 ILE A C 1
ATOM 5212 O O . ILE A 1 639 ? 15.859 22.516 -16.062 1 97.25 639 ILE A O 1
ATOM 5216 N N . ARG A 1 640 ? 15.281 24.297 -14.961 1 94.56 640 ARG A N 1
ATOM 5217 C CA . ARG A 1 640 ? 15.422 25.234 -16.062 1 94.56 640 ARG A CA 1
ATOM 5218 C C . ARG A 1 640 ? 16.859 25.25 -16.594 1 94.56 640 ARG A C 1
ATOM 5220 O O . ARG A 1 640 ? 17.078 25.453 -17.797 1 94.56 640 ARG A O 1
ATOM 5227 N N . ASP A 1 641 ? 17.781 25.125 -15.742 1 93.5 641 ASP A N 1
ATOM 5228 C CA . ASP A 1 641 ? 19.172 25.156 -16.203 1 93.5 641 ASP A CA 1
ATOM 5229 C C . ASP A 1 641 ? 19.516 23.906 -17.016 1 93.5 641 ASP A C 1
ATOM 5231 O O . ASP A 1 641 ? 20.5 23.891 -17.734 1 93.5 641 ASP A O 1
ATOM 5235 N N . ASN A 1 642 ? 18.766 22.828 -16.875 1 98 642 ASN A N 1
ATOM 5236 C CA . ASN A 1 642 ? 18.766 21.625 -17.719 1 98 642 ASN A CA 1
ATOM 5237 C C . ASN A 1 642 ? 20.156 21.016 -17.797 1 98 642 ASN A C 1
ATOM 5239 O O . ASN A 1 642 ? 20.688 20.781 -18.875 1 98 642 ASN A O 1
ATOM 5243 N N . GLU A 1 643 ? 20.766 20.797 -16.641 1 97.94 643 GLU A N 1
ATOM 5244 C CA . GLU A 1 643 ? 22.109 20.25 -16.578 1 97.94 643 GLU A CA 1
ATOM 5245 C C . GLU A 1 643 ? 22.141 18.797 -17.016 1 97.94 643 GLU A C 1
ATOM 5247 O O . GLU A 1 643 ? 21.109 18.125 -17.062 1 97.94 643 GLU A O 1
ATOM 5252 N N . ASN A 1 644 ? 23.391 18.406 -17.391 1 98.38 644 ASN A N 1
ATOM 5253 C CA . ASN A 1 644 ? 23.625 17 -17.672 1 98.38 644 ASN A CA 1
ATOM 5254 C C . ASN A 1 644 ? 23.516 16.141 -16.422 1 98.38 644 ASN A C 1
ATOM 5256 O O . ASN A 1 644 ? 24.016 16.516 -15.359 1 98.38 644 ASN A O 1
ATOM 5260 N N . ILE A 1 645 ? 22.828 15 -16.484 1 98.69 645 ILE A N 1
ATOM 5261 C CA . ILE A 1 645 ? 22.656 14.156 -15.312 1 98.69 645 ILE A CA 1
ATOM 5262 C C . ILE A 1 645 ? 23.188 12.758 -15.602 1 98.69 645 ILE A C 1
ATOM 5264 O O . ILE A 1 645 ? 22.859 11.797 -14.906 1 98.69 645 ILE A O 1
ATOM 5268 N N . ASP A 1 646 ? 23.953 12.578 -16.703 1 98.69 646 ASP A N 1
ATOM 5269 C CA . ASP A 1 646 ? 24.625 11.305 -16.984 1 98.69 646 ASP A CA 1
ATOM 5270 C C . ASP A 1 646 ? 25.922 11.18 -16.203 1 98.69 646 ASP A C 1
ATOM 5272 O O . ASP A 1 646 ? 26.812 12.023 -16.328 1 98.69 646 ASP A O 1
ATOM 5276 N N . ASN A 1 647 ? 26.078 10.078 -15.398 1 98.69 647 ASN A N 1
ATOM 5277 C CA . ASN A 1 647 ? 27.281 9.828 -14.617 1 98.69 647 ASN A CA 1
ATOM 5278 C C . ASN A 1 647 ? 27.609 11.008 -13.703 1 98.69 647 ASN A C 1
ATOM 5280 O O . ASN A 1 647 ? 28.75 11.492 -13.688 1 98.69 647 ASN A O 1
ATOM 5284 N N . GLN A 1 648 ? 26.625 11.508 -13.047 1 98.69 648 GLN A N 1
ATOM 5285 C CA . GLN A 1 648 ? 26.734 12.688 -12.188 1 98.69 648 GLN A CA 1
ATOM 5286 C C . GLN A 1 648 ? 26.141 12.414 -10.805 1 98.69 648 GLN A C 1
ATOM 5288 O O . GLN A 1 648 ? 25.547 11.352 -10.578 1 98.69 648 GLN A O 1
ATOM 5293 N N . ASP A 1 649 ? 26.344 13.297 -9.875 1 98.62 649 ASP A N 1
ATOM 5294 C CA . ASP A 1 649 ? 25.719 13.273 -8.555 1 98.62 649 ASP A CA 1
ATOM 5295 C C . ASP A 1 649 ? 24.25 13.648 -8.633 1 98.62 649 ASP A C 1
ATOM 5297 O O . ASP A 1 649 ? 23.906 14.828 -8.797 1 98.62 649 ASP A O 1
ATOM 5301 N N . LEU A 1 650 ? 23.344 12.648 -8.492 1 98.81 650 LEU A N 1
ATOM 5302 C CA . LEU A 1 650 ? 21.938 12.859 -8.836 1 98.81 650 LEU A CA 1
ATOM 5303 C C . LEU A 1 650 ? 21.078 13.023 -7.586 1 98.81 650 LEU A C 1
ATOM 5305 O O . LEU A 1 650 ? 21.328 12.359 -6.574 1 98.81 650 LEU A O 1
ATOM 5309 N N . VAL A 1 651 ? 20.094 13.844 -7.691 1 98.88 651 VAL A N 1
ATOM 5310 C CA . VAL A 1 651 ? 19.047 14.008 -6.691 1 98.88 651 VAL A CA 1
ATOM 5311 C C . VAL A 1 651 ? 17.688 13.719 -7.316 1 98.88 651 VAL A C 1
ATOM 5313 O O . VAL A 1 651 ? 17.312 14.328 -8.32 1 98.88 651 VAL A O 1
ATOM 5316 N N . ALA A 1 652 ? 16.969 12.773 -6.77 1 98.88 652 ALA A N 1
ATOM 5317 C CA . ALA A 1 652 ? 15.57 12.547 -7.137 1 98.88 652 ALA A CA 1
ATOM 5318 C C . ALA A 1 652 ? 14.633 13.344 -6.234 1 98.88 652 ALA A C 1
ATOM 5320 O O . ALA A 1 652 ? 14.766 13.312 -5.008 1 98.88 652 ALA A O 1
ATOM 5321 N N . TRP A 1 653 ? 13.766 14.094 -6.836 1 98.88 653 TRP A N 1
ATOM 5322 C CA . TRP A 1 653 ? 12.688 14.789 -6.137 1 98.88 653 TRP A CA 1
ATOM 5323 C C . TRP A 1 653 ? 11.359 14.062 -6.316 1 98.88 653 TRP A C 1
ATOM 5325 O O . TRP A 1 653 ? 10.828 13.992 -7.426 1 98.88 653 TRP A O 1
ATOM 5335 N N . VAL A 1 654 ? 10.812 13.555 -5.223 1 98.81 654 VAL A N 1
ATOM 5336 C CA . VAL A 1 654 ? 9.695 12.625 -5.281 1 98.81 654 VAL A CA 1
ATOM 5337 C C . VAL A 1 654 ? 8.461 13.258 -4.656 1 98.81 654 VAL A C 1
ATOM 5339 O O . VAL A 1 654 ? 8.508 13.742 -3.521 1 98.81 654 VAL A O 1
ATOM 5342 N N . THR A 1 655 ? 7.328 13.25 -5.367 1 98.81 655 THR A N 1
ATOM 5343 C CA . THR A 1 655 ? 6.059 13.766 -4.871 1 98.81 655 THR A CA 1
ATOM 5344 C C . THR A 1 655 ? 5.031 12.648 -4.742 1 98.81 655 THR A C 1
ATOM 5346 O O . THR A 1 655 ? 4.793 11.906 -5.699 1 98.81 655 THR A O 1
ATOM 5349 N N . VAL A 1 656 ? 4.461 12.508 -3.588 1 98.69 656 VAL A N 1
ATOM 5350 C CA . VAL A 1 656 ? 3.371 11.562 -3.352 1 98.69 656 VAL A CA 1
ATOM 5351 C C . VAL A 1 656 ? 2.16 12.305 -2.791 1 98.69 656 VAL A C 1
ATOM 5353 O O . VAL A 1 656 ? 2.268 13.469 -2.385 1 98.69 656 VAL A O 1
ATOM 5356 N N . GLY A 1 657 ? 0.986 11.672 -2.836 1 98.38 657 GLY A N 1
ATOM 5357 C CA . GLY A 1 657 ? -0.172 12.367 -2.303 1 98.38 657 GLY A CA 1
ATOM 5358 C C . GLY A 1 657 ? -1.478 11.633 -2.549 1 98.38 657 GLY A C 1
ATOM 5359 O O . GLY A 1 657 ? -1.475 10.461 -2.926 1 98.38 657 GLY A O 1
ATOM 5360 N N . PHE A 1 658 ? -2.609 12.32 -2.205 1 97.69 658 PHE A N 1
ATOM 5361 C CA . PHE A 1 658 ? -3.951 11.766 -2.348 1 97.69 658 PHE A CA 1
ATOM 5362 C C . PHE A 1 658 ? -5 12.867 -2.309 1 97.69 658 PHE A C 1
ATOM 5364 O O . PHE A 1 658 ? -4.742 13.961 -1.79 1 97.69 658 PHE A O 1
ATOM 5371 N N . LEU A 1 659 ? -6.137 12.562 -2.877 1 97.69 659 LEU A N 1
ATOM 5372 C CA . LEU A 1 659 ? -7.336 13.398 -2.834 1 97.69 659 LEU A CA 1
ATOM 5373 C C . LEU A 1 659 ? -8.234 13 -1.668 1 97.69 659 LEU A C 1
ATOM 5375 O O . LEU A 1 659 ? -8.477 11.812 -1.443 1 97.69 659 LEU A O 1
ATOM 5379 N N . HIS A 1 660 ? -8.641 13.969 -0.907 1 98 660 HIS A N 1
ATOM 5380 C CA . HIS A 1 660 ? -9.57 13.719 0.19 1 98 660 HIS A CA 1
ATOM 5381 C C . HIS A 1 660 ? -10.914 14.406 -0.057 1 98 660 HIS A C 1
ATOM 5383 O O . HIS A 1 660 ? -10.992 15.641 -0.063 1 98 660 HIS A O 1
ATOM 5389 N N . VAL A 1 661 ? -11.891 13.664 -0.35 1 97.94 661 VAL A N 1
ATOM 5390 C CA . VAL A 1 661 ? -13.281 14.109 -0.329 1 97.94 661 VAL A CA 1
ATOM 5391 C C . VAL A 1 661 ? -13.938 13.688 0.981 1 97.94 661 VAL A C 1
ATOM 5393 O O . VAL A 1 661 ? -14.383 12.547 1.118 1 97.94 661 VAL A O 1
ATOM 5396 N N . PRO A 1 662 ? -14.031 14.586 1.873 1 97.81 662 PRO A N 1
ATOM 5397 C CA . PRO A 1 662 ? -14.594 14.203 3.172 1 97.81 662 PRO A CA 1
ATOM 5398 C C . PRO A 1 662 ? -15.961 13.531 3.053 1 97.81 662 PRO A C 1
ATOM 5400 O O . PRO A 1 662 ? -16.734 13.852 2.148 1 97.81 662 PRO A O 1
ATOM 5403 N N . HIS A 1 663 ? -16.25 12.641 3.902 1 98.06 663 HIS A N 1
ATOM 5404 C CA . HIS A 1 663 ? -17.484 11.883 3.965 1 98.06 663 HIS A CA 1
ATOM 5405 C C . HIS A 1 663 ? -17.875 11.562 5.406 1 98.06 663 HIS A C 1
ATOM 5407 O O . HIS A 1 663 ? -17.125 11.891 6.336 1 98.06 663 HIS A O 1
ATOM 5413 N N . SER A 1 664 ? -19.047 11.023 5.625 1 98.19 664 SER A N 1
ATOM 5414 C CA . SER A 1 664 ? -19.609 10.883 6.965 1 98.19 664 SER A CA 1
ATOM 5415 C C . SER A 1 664 ? -18.703 10.055 7.863 1 98.19 664 SER A C 1
ATOM 5417 O O . SER A 1 664 ? -18.625 10.289 9.07 1 98.19 664 SER A O 1
ATOM 5419 N N . GLU A 1 665 ? -17.938 9.156 7.316 1 98.25 665 GLU A N 1
ATOM 5420 C CA . GLU A 1 665 ? -17.062 8.281 8.094 1 98.25 665 GLU A CA 1
ATOM 5421 C C . GLU A 1 665 ? -15.797 9.008 8.547 1 98.25 665 GLU A C 1
ATOM 5423 O O . GLU A 1 665 ? -14.969 8.438 9.258 1 98.25 665 GLU A O 1
ATOM 5428 N N . ASP A 1 666 ? -15.633 10.266 8.211 1 98.12 666 ASP A N 1
ATOM 5429 C CA . ASP A 1 666 ? -14.539 11.086 8.711 1 98.12 666 ASP A CA 1
ATOM 5430 C C . ASP A 1 666 ? -14.906 11.734 10.047 1 98.12 666 ASP A C 1
ATOM 5432 O O . ASP A 1 666 ? -14.156 12.562 10.57 1 98.12 666 ASP A O 1
ATOM 5436 N N . ILE A 1 667 ? -16.062 11.43 10.594 1 97.75 667 ILE A N 1
ATOM 5437 C CA . ILE A 1 667 ? -16.5 11.906 11.898 1 97.75 667 ILE A CA 1
ATOM 5438 C C . ILE A 1 667 ? -16.219 10.844 12.961 1 97.75 667 ILE A C 1
ATOM 5440 O O . ILE A 1 667 ? -16.672 9.703 12.836 1 97.75 667 ILE A O 1
ATOM 5444 N N . PRO A 1 668 ? -15.477 11.148 14.031 1 97 668 PRO A N 1
ATOM 5445 C CA . PRO A 1 668 ? -15.062 12.5 14.422 1 97 668 PRO A CA 1
ATOM 5446 C C . PRO A 1 668 ? -13.844 12.992 13.641 1 97 668 PRO A C 1
ATOM 5448 O O . PRO A 1 668 ? -13.641 14.195 13.516 1 97 668 PRO A O 1
ATOM 5451 N N . ASN A 1 669 ? -12.953 12.031 13.234 1 97.81 669 ASN A N 1
ATOM 5452 C CA . ASN A 1 669 ? -11.805 12.477 12.453 1 97.81 669 ASN A CA 1
ATOM 5453 C C . ASN A 1 669 ? -11.375 11.43 11.438 1 97.81 669 ASN A C 1
ATOM 5455 O O . ASN A 1 669 ? -11.875 10.297 11.453 1 97.81 669 ASN A O 1
ATOM 5459 N N . THR A 1 670 ? -10.523 11.789 10.5 1 97.94 670 THR A N 1
ATOM 5460 C CA . THR A 1 670 ? -10.055 10.969 9.391 1 97.94 670 THR A CA 1
ATOM 5461 C C . THR A 1 670 ? -9.328 9.727 9.906 1 97.94 670 THR A C 1
ATOM 5463 O O . THR A 1 670 ? -8.531 9.82 10.844 1 97.94 670 THR A O 1
ATOM 5466 N N . ALA A 1 671 ? -9.641 8.555 9.312 1 98.25 671 ALA A N 1
ATOM 5467 C CA . ALA A 1 671 ? -8.961 7.309 9.641 1 98.25 671 ALA A CA 1
ATOM 5468 C C . ALA A 1 671 ? -7.82 7.035 8.656 1 98.25 671 ALA A C 1
ATOM 5470 O O . ALA A 1 671 ? -7.832 7.531 7.531 1 98.25 671 ALA A O 1
ATOM 5471 N N . THR A 1 672 ? -6.844 6.18 9.047 1 98.31 672 THR A N 1
ATOM 5472 C CA . THR A 1 672 ? -5.609 6.023 8.281 1 98.31 672 THR A CA 1
ATOM 5473 C C . THR A 1 672 ? -5.812 5.035 7.133 1 98.31 672 THR A C 1
ATOM 5475 O O . THR A 1 672 ? -5.133 5.121 6.105 1 98.31 672 THR A O 1
ATOM 5478 N N . PRO A 1 673 ? -6.762 4.008 7.23 1 97.69 673 PRO A N 1
ATOM 5479 C CA . PRO A 1 673 ? -6.887 3.08 6.105 1 97.69 673 PRO A CA 1
ATOM 5480 C C . PRO A 1 673 ? -7.309 3.775 4.812 1 97.69 673 PRO A C 1
ATOM 5482 O O . PRO A 1 673 ? -8.336 4.457 4.781 1 97.69 673 PRO A O 1
ATOM 5485 N N . GLY A 1 674 ? -6.492 3.607 3.822 1 96.38 674 GLY A N 1
ATOM 5486 C CA . GLY A 1 674 ? -6.75 4.25 2.543 1 96.38 674 GLY A CA 1
ATOM 5487 C C . GLY A 1 674 ? -6.148 5.637 2.438 1 96.38 674 GLY A C 1
ATOM 5488 O O . GLY A 1 674 ? -6.195 6.262 1.377 1 96.38 674 GLY A O 1
ATOM 5489 N N . ASN A 1 675 ? -5.551 6.07 3.529 1 97.5 675 ASN A N 1
ATOM 5490 C CA . ASN A 1 675 ? -4.961 7.406 3.555 1 97.5 675 ASN A CA 1
ATOM 5491 C C . ASN A 1 675 ? -3.471 7.355 3.867 1 97.5 675 ASN A C 1
ATOM 5493 O O . ASN A 1 675 ? -2.961 8.188 4.617 1 97.5 675 ASN A O 1
ATOM 5497 N N . SER A 1 676 ? -2.793 6.387 3.416 1 97.69 676 SER A N 1
ATOM 5498 C CA . SER A 1 676 ? -1.347 6.219 3.506 1 97.69 676 SER A CA 1
ATOM 5499 C C . SER A 1 676 ? -0.709 6.176 2.121 1 97.69 676 SER A C 1
ATOM 5501 O O . SER A 1 676 ? -1.135 5.402 1.26 1 97.69 676 SER A O 1
ATOM 5503 N N . VAL A 1 677 ? 0.262 7.004 1.869 1 98.19 677 VAL A N 1
ATOM 5504 C CA . VAL A 1 677 ? 0.957 7.047 0.586 1 98.19 677 VAL A CA 1
ATOM 5505 C C . VAL A 1 677 ? 2.465 7.125 0.817 1 98.19 677 VAL A C 1
ATOM 5507 O O . VAL A 1 677 ? 2.914 7.371 1.938 1 98.19 677 VAL A O 1
ATOM 5510 N N . GLY A 1 678 ? 3.266 6.859 -0.195 1 98.38 678 GLY A N 1
ATOM 5511 C CA . GLY A 1 678 ? 4.715 6.898 -0.105 1 98.38 678 GLY A CA 1
ATOM 5512 C C . GLY A 1 678 ? 5.406 6.324 -1.328 1 98.38 678 GLY A C 1
ATOM 5513 O O . GLY A 1 678 ? 4.879 6.402 -2.439 1 98.38 678 GLY A O 1
ATOM 5514 N N . PHE A 1 679 ? 6.645 5.922 -1.097 1 98.62 679 PHE A N 1
ATOM 5515 C CA . PHE A 1 679 ? 7.43 5.277 -2.143 1 98.62 679 PHE A CA 1
ATOM 5516 C C . PHE A 1 679 ? 8.453 4.324 -1.54 1 98.62 679 PHE A C 1
ATOM 5518 O O . PHE A 1 679 ? 8.805 4.441 -0.365 1 98.62 679 PHE A O 1
ATOM 5525 N N . LEU A 1 680 ? 8.891 3.371 -2.33 1 98.69 680 LEU A N 1
ATOM 5526 C CA . LEU A 1 680 ? 9.945 2.428 -1.979 1 98.69 680 LEU A CA 1
ATOM 5527 C C . LEU A 1 680 ? 11.211 2.713 -2.775 1 98.69 680 LEU A C 1
ATOM 5529 O O . LEU A 1 680 ? 11.148 3.029 -3.965 1 98.69 680 LEU A O 1
ATOM 5533 N N . LEU A 1 681 ? 12.297 2.707 -2.104 1 98.62 681 LEU A N 1
ATOM 5534 C CA . LEU A 1 681 ? 13.609 2.584 -2.717 1 98.62 681 LEU A CA 1
ATOM 5535 C C . LEU A 1 681 ? 14.078 1.132 -2.713 1 98.62 681 LEU A C 1
ATOM 5537 O O . LEU A 1 681 ? 14.453 0.599 -1.666 1 98.62 681 LEU A O 1
ATOM 5541 N N . ARG A 1 682 ? 14.078 0.494 -3.9 1 98.56 682 ARG A N 1
ATOM 5542 C CA . ARG A 1 682 ? 14.328 -0.939 -4.016 1 98.56 682 ARG A CA 1
ATOM 5543 C C . ARG A 1 682 ? 15.625 -1.206 -4.773 1 98.56 682 ARG A C 1
ATOM 5545 O O . ARG A 1 682 ? 15.867 -0.613 -5.828 1 98.56 682 ARG A O 1
ATOM 5552 N N . PRO A 1 683 ? 16.406 -2.137 -4.258 1 98.62 683 PRO A N 1
ATOM 5553 C CA . PRO A 1 683 ? 17.578 -2.496 -5.051 1 98.62 683 PRO A CA 1
ATOM 5554 C C . PRO A 1 683 ? 17.219 -3.133 -6.391 1 98.62 683 PRO A C 1
ATOM 5556 O O . PRO A 1 683 ? 16.234 -3.859 -6.484 1 98.62 683 PRO A O 1
ATOM 5559 N N . PHE A 1 684 ? 17.953 -2.842 -7.395 1 98.5 684 PHE A N 1
ATOM 5560 C CA . PHE A 1 684 ? 17.797 -3.367 -8.75 1 98.5 684 PHE A CA 1
ATOM 5561 C C . PHE A 1 684 ? 19.156 -3.729 -9.344 1 98.5 684 PHE A C 1
ATOM 5563 O O . PHE A 1 684 ? 19.734 -2.945 -10.094 1 98.5 684 PHE A O 1
ATOM 5570 N N . ASN A 1 685 ? 19.625 -4.945 -8.977 1 98.44 685 ASN A N 1
ATOM 5571 C CA . ASN A 1 685 ? 20.922 -5.48 -9.336 1 98.44 685 ASN A CA 1
ATOM 5572 C C . ASN A 1 685 ? 22.047 -4.766 -8.586 1 98.44 685 ASN A C 1
ATOM 5574 O O . ASN A 1 685 ? 23.141 -4.59 -9.117 1 98.44 685 ASN A O 1
ATOM 5578 N N . PHE A 1 686 ? 21.75 -4.23 -7.449 1 98.56 686 PHE A N 1
ATOM 5579 C CA . PHE A 1 686 ? 22.75 -3.582 -6.617 1 98.56 686 PHE A CA 1
ATOM 5580 C C . PHE A 1 686 ? 23.625 -4.617 -5.902 1 98.56 686 PHE A C 1
ATOM 5582 O O . PHE A 1 686 ? 24.844 -4.484 -5.855 1 98.56 686 PHE A O 1
ATOM 5589 N N . PHE A 1 687 ? 22.953 -5.613 -5.289 1 97.94 687 PHE A N 1
ATOM 5590 C CA . PHE A 1 687 ? 23.625 -6.699 -4.582 1 97.94 687 PHE A CA 1
ATOM 5591 C C . PHE A 1 687 ? 23.828 -7.895 -5.504 1 97.94 687 PHE A C 1
ATOM 5593 O O . PHE A 1 687 ? 23.281 -7.941 -6.605 1 97.94 687 PHE A O 1
ATOM 5600 N N . ASN A 1 688 ? 24.641 -8.836 -5.051 1 96.88 688 ASN A N 1
ATOM 5601 C CA . ASN A 1 688 ? 24.875 -10.047 -5.832 1 96.88 688 ASN A CA 1
ATOM 5602 C C . ASN A 1 688 ? 23.75 -11.055 -5.66 1 96.88 688 ASN A C 1
ATOM 5604 O O . ASN A 1 688 ? 23.547 -11.93 -6.504 1 96.88 688 ASN A O 1
ATOM 5608 N N . GLU A 1 689 ? 23.078 -11.016 -4.598 1 97.38 689 GLU A N 1
ATOM 5609 C CA . GLU A 1 689 ? 21.891 -11.766 -4.211 1 97.38 689 GLU A CA 1
ATOM 5610 C C . GLU A 1 689 ? 21.109 -11.031 -3.129 1 97.38 689 GLU A C 1
ATOM 5612 O O . GLU A 1 689 ? 21.484 -9.938 -2.715 1 97.38 689 GLU A O 1
ATOM 5617 N N . ASP A 1 690 ? 19.984 -11.523 -2.709 1 97.56 690 ASP A N 1
ATOM 5618 C CA . ASP A 1 690 ? 19.156 -10.875 -1.702 1 97.56 690 ASP A CA 1
ATOM 5619 C C . ASP A 1 690 ? 19.906 -10.727 -0.381 1 97.56 690 ASP A C 1
ATOM 5621 O O . ASP A 1 690 ? 20.281 -11.719 0.24 1 97.56 690 ASP A O 1
ATOM 5625 N N . PRO A 1 691 ? 20.047 -9.547 0.134 1 97.31 691 PRO A N 1
ATOM 5626 C CA . PRO A 1 691 ? 20.891 -9.375 1.324 1 97.31 691 PRO A CA 1
ATOM 5627 C C . PRO A 1 691 ? 20.219 -9.906 2.594 1 97.31 691 PRO A C 1
ATOM 5629 O O . PRO A 1 691 ? 20.891 -10.094 3.611 1 97.31 691 PRO A O 1
ATOM 5632 N N . SER A 1 692 ? 18.891 -10.156 2.584 1 97.44 692 SER A N 1
ATOM 5633 C CA . SER A 1 692 ? 18.234 -10.719 3.762 1 97.44 692 SER A CA 1
ATOM 5634 C C . SER A 1 692 ? 18.703 -12.141 4.035 1 97.44 692 SER A C 1
ATOM 5636 O O . SER A 1 692 ? 18.422 -12.695 5.094 1 97.44 692 SER A O 1
ATOM 5638 N N . LEU A 1 693 ? 19.469 -12.734 3.127 1 97.62 693 LEU A N 1
ATOM 5639 C CA . LEU A 1 693 ? 20.047 -14.062 3.332 1 97.62 693 LEU A CA 1
ATOM 5640 C C . LEU A 1 693 ? 20.969 -14.07 4.547 1 97.62 693 LEU A C 1
ATOM 5642 O O . LEU A 1 693 ? 21.297 -15.133 5.07 1 97.62 693 LEU A O 1
ATOM 5646 N N . ALA A 1 694 ? 21.375 -12.914 5.004 1 97.19 694 ALA A N 1
ATOM 5647 C CA . ALA A 1 694 ? 22.219 -12.82 6.195 1 97.19 694 ALA A CA 1
ATOM 5648 C C . ALA A 1 694 ? 21.406 -13.117 7.457 1 97.19 694 ALA A C 1
ATOM 5650 O O . ALA A 1 694 ? 21.984 -13.391 8.516 1 97.19 694 ALA A O 1
ATOM 5651 N N . SER A 1 695 ? 20.109 -13.109 7.383 1 97.44 695 SER A N 1
ATOM 5652 C CA . SER A 1 695 ? 19.266 -13.281 8.562 1 97.44 695 SER A CA 1
ATOM 5653 C C . SER A 1 695 ? 19.25 -14.734 9.023 1 97.44 695 SER A C 1
ATOM 5655 O O . SER A 1 695 ? 18.938 -15.641 8.25 1 97.44 695 SER A O 1
ATOM 5657 N N . ARG A 1 696 ? 19.484 -14.914 10.281 1 97 696 ARG A N 1
ATOM 5658 C CA . ARG A 1 696 ? 19.469 -16.234 10.891 1 97 696 ARG A CA 1
ATOM 5659 C C . ARG A 1 696 ? 18.094 -16.578 11.461 1 97 696 ARG A C 1
ATOM 5661 O O . ARG A 1 696 ? 17.938 -17.562 12.172 1 97 696 ARG A O 1
ATOM 5668 N N . SER A 1 697 ? 17.094 -15.719 11.078 1 96.5 697 SER A N 1
ATOM 5669 C CA . SER A 1 697 ? 15.711 -15.984 11.484 1 96.5 697 SER A CA 1
ATOM 5670 C C . SER A 1 697 ? 15.031 -16.953 10.523 1 96.5 697 SER A C 1
ATOM 5672 O O . SER A 1 697 ? 13.859 -17.281 10.703 1 96.5 697 SER A O 1
ATOM 5674 N N . THR A 1 698 ? 15.68 -17.438 9.523 1 97.56 698 THR A N 1
ATOM 5675 C CA . THR A 1 698 ? 15.133 -18.328 8.5 1 97.56 698 THR A CA 1
ATOM 5676 C C . THR A 1 698 ? 14.836 -19.703 9.086 1 97.56 698 THR A C 1
ATOM 5678 O O . THR A 1 698 ? 15.531 -20.172 9.984 1 97.56 698 THR A O 1
ATOM 5681 N N . VAL A 1 699 ? 13.812 -20.297 8.625 1 97.94 699 VAL A N 1
ATOM 5682 C CA . VAL A 1 699 ? 13.469 -21.688 8.945 1 97.94 699 VAL A CA 1
ATOM 5683 C C . VAL A 1 699 ? 13.406 -22.516 7.672 1 97.94 699 VAL A C 1
ATOM 5685 O O . VAL A 1 699 ? 12.812 -22.094 6.676 1 97.94 699 VAL A O 1
ATOM 5688 N N . ILE A 1 700 ? 14.062 -23.656 7.672 1 98.19 700 ILE A N 1
ATOM 5689 C CA . ILE A 1 700 ? 14.031 -24.594 6.562 1 98.19 700 ILE A CA 1
ATOM 5690 C C . ILE A 1 700 ? 13.508 -25.953 7.047 1 98.19 700 ILE A C 1
ATOM 5692 O O . ILE A 1 700 ? 13.953 -26.469 8.07 1 98.19 700 ILE A O 1
ATOM 5696 N N . VAL A 1 701 ? 12.57 -26.469 6.41 1 98.12 701 VAL A N 1
ATOM 5697 C CA . VAL A 1 701 ? 12.039 -27.781 6.734 1 98.12 701 VAL A CA 1
ATOM 5698 C C . VAL A 1 701 ? 12.266 -28.734 5.559 1 98.12 701 VAL A C 1
ATOM 5700 O O . VAL A 1 701 ? 11.852 -28.453 4.434 1 98.12 701 VAL A O 1
ATOM 5703 N N . ARG A 1 702 ? 12.93 -29.828 5.801 1 96.88 702 ARG A N 1
ATOM 5704 C CA . ARG A 1 702 ? 13.133 -30.922 4.859 1 96.88 702 ARG A CA 1
ATOM 5705 C C . ARG A 1 702 ? 12.547 -32.219 5.395 1 96.88 702 ARG A C 1
ATOM 5707 O O . ARG A 1 702 ? 12.008 -32.25 6.504 1 96.88 702 ARG A O 1
ATOM 5714 N N . GLN A 1 703 ? 12.469 -33.156 4.559 1 93.88 703 GLN A N 1
ATOM 5715 C CA . GLN A 1 703 ? 12.016 -34.469 5 1 93.88 703 GLN A CA 1
ATOM 5716 C C . GLN A 1 703 ? 13.18 -35.469 5.059 1 93.88 703 GLN A C 1
ATOM 5718 O O . GLN A 1 703 ? 14.062 -35.438 4.199 1 93.88 703 GLN A O 1
ATOM 5723 N N . ASP A 1 704 ? 13.227 -36.281 6.125 1 91.62 704 ASP A N 1
ATOM 5724 C CA . ASP A 1 704 ? 14.219 -37.344 6.16 1 91.62 704 ASP A CA 1
ATOM 5725 C C . ASP A 1 704 ? 13.781 -38.531 5.293 1 91.62 704 ASP A C 1
ATOM 5727 O O . ASP A 1 704 ? 12.805 -38.438 4.551 1 91.62 704 ASP A O 1
ATOM 5731 N N . GLN A 1 705 ? 14.531 -39.594 5.32 1 86.62 705 GLN A N 1
ATOM 5732 C CA . GLN A 1 705 ? 14.305 -40.719 4.426 1 86.62 705 GLN A CA 1
ATOM 5733 C C . GLN A 1 705 ? 12.953 -41.375 4.688 1 86.62 705 GLN A C 1
ATOM 5735 O O . GLN A 1 705 ? 12.344 -41.938 3.777 1 86.62 705 GLN A O 1
ATOM 5740 N N . VAL A 1 706 ? 12.492 -41.281 5.98 1 88.19 706 VAL A N 1
ATOM 5741 C CA . VAL A 1 706 ? 11.234 -41.969 6.297 1 88.19 706 VAL A CA 1
ATOM 5742 C C . VAL A 1 706 ? 10.086 -40.938 6.25 1 88.19 706 VAL A C 1
ATOM 5744 O O . VAL A 1 706 ? 8.945 -41.281 6.582 1 88.19 706 VAL A O 1
ATOM 5747 N N . GLY A 1 707 ? 10.312 -39.688 5.832 1 87.88 707 GLY A N 1
ATOM 5748 C CA . GLY A 1 707 ? 9.266 -38.719 5.59 1 87.88 707 GLY A CA 1
ATOM 5749 C C . GLY A 1 707 ? 9.023 -37.781 6.773 1 87.88 707 GLY A C 1
ATOM 5750 O O . GLY A 1 707 ? 8.125 -36.938 6.73 1 87.88 707 GLY A O 1
ATOM 5751 N N . ASN A 1 708 ? 9.758 -37.875 7.812 1 92.06 708 ASN A N 1
ATOM 5752 C CA . ASN A 1 708 ? 9.594 -37 8.961 1 92.06 708 ASN A CA 1
ATOM 5753 C C . ASN A 1 708 ? 10.227 -35.625 8.711 1 92.06 708 ASN A C 1
ATOM 5755 O O . ASN A 1 708 ? 11.273 -35.531 8.062 1 92.06 708 ASN A O 1
ATOM 5759 N N . PRO A 1 709 ? 9.516 -34.625 9.242 1 95.19 709 PRO A N 1
ATOM 5760 C CA . PRO A 1 709 ? 10.086 -33.281 9.062 1 95.19 709 PRO A CA 1
ATOM 5761 C C . PRO A 1 709 ? 11.391 -33.094 9.828 1 95.19 709 PRO A C 1
ATOM 5763 O O . PRO A 1 709 ? 11.516 -33.531 10.977 1 95.19 709 PRO A O 1
ATOM 5766 N N . VAL A 1 710 ? 12.359 -32.562 9.195 1 96.69 710 VAL A N 1
ATOM 5767 C CA . VAL A 1 710 ? 13.617 -32.094 9.781 1 96.69 710 VAL A CA 1
ATOM 5768 C C . VAL A 1 710 ? 13.695 -30.578 9.719 1 96.69 710 VAL A C 1
ATOM 5770 O O . VAL A 1 710 ? 13.789 -30 8.633 1 96.69 710 VAL A O 1
ATOM 5773 N N . ILE A 1 711 ? 13.695 -30 10.867 1 97.31 711 ILE A N 1
ATOM 5774 C CA . ILE A 1 711 ? 13.641 -28.547 10.961 1 97.31 711 ILE A CA 1
ATOM 5775 C C . ILE A 1 711 ? 15.039 -28 11.211 1 97.31 711 ILE A C 1
ATOM 5777 O O . ILE A 1 711 ? 15.719 -28.406 12.156 1 97.31 711 ILE A O 1
ATOM 5781 N N . GLN A 1 712 ? 15.508 -27.172 10.336 1 97.56 712 GLN A N 1
ATOM 5782 C CA . GLN A 1 712 ? 16.734 -26.406 10.523 1 97.56 712 GLN A CA 1
ATOM 5783 C C . GLN A 1 712 ? 16.438 -24.953 10.828 1 97.56 712 GLN A C 1
ATOM 5785 O O . GLN A 1 712 ? 15.672 -24.312 10.109 1 97.56 712 GLN A O 1
ATOM 5790 N N . ARG A 1 713 ? 16.938 -24.422 11.82 1 96.88 713 ARG A N 1
ATOM 5791 C CA . ARG A 1 713 ? 16.812 -23.016 12.219 1 96.88 713 ARG A CA 1
ATOM 5792 C C . ARG A 1 713 ? 18.016 -22.562 13.023 1 96.88 713 ARG A C 1
ATOM 5794 O O . ARG A 1 713 ? 18.828 -23.391 13.461 1 96.88 713 ARG A O 1
ATOM 5801 N N . TRP A 1 714 ? 18.172 -21.344 13.234 1 96.75 714 TRP A N 1
ATOM 5802 C CA . TRP A 1 714 ? 19.328 -20.781 13.914 1 96.75 714 TRP A CA 1
ATOM 5803 C C . TRP A 1 714 ? 18.906 -19.906 15.094 1 96.75 714 TRP A C 1
ATOM 5805 O O . TRP A 1 714 ? 19.734 -19.25 15.719 1 96.75 714 TRP A O 1
ATOM 5815 N N . THR A 1 715 ? 17.562 -19.781 15.328 1 95.12 715 THR A N 1
ATOM 5816 C CA . THR A 1 715 ? 17 -19.156 16.516 1 95.12 715 THR A CA 1
ATOM 5817 C C . THR A 1 715 ? 16.594 -20.219 17.547 1 95.12 715 THR A C 1
ATOM 5819 O O . THR A 1 715 ? 16.484 -21.391 17.219 1 95.12 715 THR A O 1
ATOM 5822 N N . PRO A 1 716 ? 16.391 -19.828 18.875 1 93.38 716 PRO A N 1
ATOM 5823 C CA . PRO A 1 716 ? 15.977 -20.812 19.875 1 93.38 716 PRO A CA 1
ATOM 5824 C C . PRO A 1 716 ? 14.727 -21.578 19.453 1 93.38 716 PRO A C 1
ATOM 5826 O O . PRO A 1 716 ? 13.812 -21 18.844 1 93.38 716 PRO A O 1
ATOM 5829 N N . ASP A 1 717 ? 14.695 -22.828 19.812 1 92.44 717 ASP A N 1
ATOM 5830 C CA . ASP A 1 717 ? 13.609 -23.734 19.438 1 92.44 717 ASP A CA 1
ATOM 5831 C C . ASP A 1 717 ? 12.273 -23.25 20 1 92.44 717 ASP A C 1
ATOM 5833 O O . ASP A 1 717 ? 11.227 -23.422 19.375 1 92.44 717 ASP A O 1
ATOM 5837 N N . VAL A 1 718 ? 12.461 -22.812 21.156 1 91.81 718 VAL A N 1
ATOM 5838 C CA . VAL A 1 718 ? 11.258 -22.297 21.812 1 91.81 718 VAL A CA 1
ATOM 5839 C C . VAL A 1 718 ? 11.328 -20.781 21.922 1 91.81 718 VAL A C 1
ATOM 5841 O O . VAL A 1 718 ? 12.352 -20.234 22.344 1 91.81 718 VAL A O 1
ATOM 5844 N N . ILE A 1 719 ? 10.328 -20.109 21.5 1 88.12 719 ILE A N 1
ATOM 5845 C CA . ILE A 1 719 ? 10.297 -18.656 21.516 1 88.12 719 ILE A CA 1
ATOM 5846 C C . ILE A 1 719 ? 10.227 -18.141 22.953 1 88.12 719 ILE A C 1
ATOM 5848 O O . ILE A 1 719 ? 10.938 -17.203 23.312 1 88.12 719 ILE A O 1
ATOM 5852 N N . GLY A 1 720 ? 9.516 -18.953 23.766 1 76.88 720 GLY A N 1
ATOM 5853 C CA . GLY A 1 720 ? 9.477 -18.594 25.172 1 76.88 720 GLY A CA 1
ATOM 5854 C C . GLY A 1 720 ? 8.133 -18.047 25.609 1 76.88 720 GLY A C 1
ATOM 5855 O O . GLY A 1 720 ? 7.16 -18.094 24.859 1 76.88 720 GLY A O 1
ATOM 5856 N N . HIS A 1 721 ? 8.383 -17.328 26.797 1 71.75 721 HIS A N 1
ATOM 5857 C CA . HIS A 1 721 ? 7.227 -16.953 27.594 1 71.75 721 HIS A CA 1
ATOM 5858 C C . HIS A 1 721 ? 6.395 -15.875 26.906 1 71.75 721 HIS A C 1
ATOM 5860 O O . HIS A 1 721 ? 6.938 -14.914 26.359 1 71.75 721 HIS A O 1
ATOM 5866 N N . CYS A 1 722 ? 5.086 -16.078 26.547 1 79.06 722 CYS A N 1
ATOM 5867 C CA . CYS A 1 722 ? 4.023 -15.195 26.094 1 79.06 722 CYS A CA 1
ATOM 5868 C C . CYS A 1 722 ? 3.633 -15.508 24.656 1 79.06 722 CYS A C 1
ATOM 5870 O O . CYS A 1 722 ? 2.582 -15.07 24.188 1 79.06 722 CYS A O 1
ATOM 5872 N N . VAL A 1 723 ? 4.609 -16.203 24.031 1 86.81 723 VAL A N 1
ATOM 5873 C CA . VAL A 1 723 ? 4.266 -16.484 22.641 1 86.81 723 VAL A CA 1
ATOM 5874 C C . VAL A 1 723 ? 3.898 -17.953 22.5 1 86.81 723 VAL A C 1
ATOM 5876 O O . VAL A 1 723 ? 2.754 -18.281 22.172 1 86.81 723 VAL A O 1
ATOM 5879 N N . SER A 1 724 ? 4.906 -18.844 22.719 1 85 724 SER A N 1
ATOM 5880 C CA . SER A 1 724 ? 4.68 -20.297 22.625 1 85 724 SER A CA 1
ATOM 5881 C C . SER A 1 724 ? 5.73 -21.062 23.406 1 85 724 SER A C 1
ATOM 5883 O O . SER A 1 724 ? 6.922 -20.75 23.344 1 85 724 SER A O 1
ATOM 5885 N N . ASN A 1 725 ? 5.242 -22.156 24.141 1 86.25 725 ASN A N 1
ATOM 5886 C CA . ASN A 1 725 ? 6.16 -23.047 24.844 1 86.25 725 ASN A CA 1
ATOM 5887 C C . ASN A 1 725 ? 6.414 -24.312 24.047 1 86.25 725 ASN A C 1
ATOM 5889 O O . ASN A 1 725 ? 7.016 -25.266 24.562 1 86.25 725 ASN A O 1
ATOM 5893 N N . GLN A 1 726 ? 5.922 -24.25 22.875 1 88.94 726 GLN A N 1
ATOM 5894 C CA . GLN A 1 726 ? 6.125 -25.406 22 1 88.94 726 GLN A CA 1
ATOM 5895 C C . GLN A 1 726 ? 7.066 -25.078 20.844 1 88.94 726 GLN A C 1
ATOM 5897 O O . GLN A 1 726 ? 7.02 -23.969 20.297 1 88.94 726 GLN A O 1
ATOM 5902 N N . PRO A 1 727 ? 7.859 -26.016 20.562 1 91.06 727 PRO A N 1
ATOM 5903 C CA . PRO A 1 727 ? 8.727 -25.781 19.406 1 91.06 727 PRO A CA 1
ATOM 5904 C C . PRO A 1 727 ? 7.953 -25.688 18.094 1 91.06 727 PRO A C 1
ATOM 5906 O O . PRO A 1 727 ? 6.844 -26.219 17.984 1 91.06 727 PRO A O 1
ATOM 5909 N N . PHE A 1 728 ? 8.586 -25.078 17.172 1 93.75 728 PHE A N 1
ATOM 5910 C CA . PHE A 1 728 ? 8.062 -24.969 15.82 1 93.75 728 PHE A CA 1
ATOM 5911 C C . PHE A 1 728 ? 7.82 -26.344 15.227 1 93.75 728 PHE A C 1
ATOM 5913 O O . PHE A 1 728 ? 8.641 -27.25 15.398 1 93.75 728 PHE A O 1
ATOM 5920 N N . SER A 1 729 ? 6.691 -26.5 14.68 1 93.19 729 SER A N 1
ATOM 5921 C CA . SER A 1 729 ? 6.344 -27.734 13.984 1 93.19 729 SER A CA 1
ATOM 5922 C C . SER A 1 729 ? 5.738 -27.438 12.609 1 93.19 729 SER A C 1
ATOM 5924 O O . SER A 1 729 ? 5.098 -26.406 12.414 1 93.19 729 SER A O 1
ATOM 5926 N N . TYR A 1 730 ? 5.973 -28.375 11.742 1 95.25 730 TYR A N 1
ATOM 5927 C CA . TYR A 1 730 ? 5.5 -28.234 10.375 1 95.25 730 TYR A CA 1
ATOM 5928 C C . TYR A 1 730 ? 5.266 -29.609 9.742 1 95.25 730 TYR A C 1
ATOM 5930 O O . TYR A 1 730 ? 6.086 -30.516 9.891 1 95.25 730 TYR A O 1
ATOM 5938 N N . ASN A 1 731 ? 4.09 -29.781 9.172 1 91.31 731 ASN A N 1
ATOM 5939 C CA . ASN A 1 731 ? 3.744 -31 8.445 1 91.31 731 ASN A CA 1
ATOM 5940 C C . ASN A 1 731 ? 3.215 -30.703 7.051 1 91.31 731 ASN A C 1
ATOM 5942 O O . ASN A 1 731 ? 2.004 -30.703 6.824 1 91.31 731 ASN A O 1
ATOM 5946 N N . GLY A 1 732 ? 3.891 -30.516 6.156 1 93 732 GLY A N 1
ATOM 5947 C CA . GLY A 1 732 ? 3.559 -30.141 4.793 1 93 732 GLY A CA 1
ATOM 5948 C C . GLY A 1 732 ? 2.947 -31.266 3.992 1 93 732 GLY A C 1
ATOM 5949 O O . GLY A 1 732 ? 2.73 -31.141 2.785 1 93 732 GLY A O 1
ATOM 5950 N N . THR A 1 733 ? 2.58 -32.406 4.652 1 93.38 733 THR A N 1
ATOM 5951 C CA . THR A 1 733 ? 2.037 -33.562 3.918 1 93.38 733 THR A CA 1
ATOM 5952 C C . THR A 1 733 ? 0.54 -33.375 3.678 1 93.38 733 THR A C 1
ATOM 5954 O O . THR A 1 733 ? -0.136 -32.656 4.43 1 93.38 733 THR A O 1
ATOM 5957 N N . TYR A 1 734 ? 0.049 -33.906 2.695 1 93.62 734 TYR A N 1
ATOM 5958 C CA . TYR A 1 734 ? -1.36 -33.969 2.33 1 93.62 734 TYR A CA 1
ATOM 5959 C C . TYR A 1 734 ? -1.714 -35.344 1.787 1 93.62 734 TYR A C 1
ATOM 5961 O O . TYR A 1 734 ? -0.9 -35.969 1.11 1 93.62 734 TYR A O 1
ATOM 5969 N N . ALA A 1 735 ? -2.85 -35.875 2.188 1 94.31 735 ALA A N 1
ATOM 5970 C CA . ALA A 1 735 ? -3.174 -37.281 1.831 1 94.31 735 ALA A CA 1
ATOM 5971 C C . ALA A 1 735 ? -4.676 -37.438 1.612 1 94.31 735 ALA A C 1
ATOM 5973 O O . ALA A 1 735 ? -5.477 -36.656 2.113 1 94.31 735 ALA A O 1
ATOM 5974 N N . GLU A 1 736 ? -4.938 -38.469 0.879 1 95.06 736 GLU A N 1
ATOM 5975 C CA . GLU A 1 736 ? -6.328 -38.844 0.642 1 95.06 736 GLU A CA 1
ATOM 5976 C C . GLU A 1 736 ? -6.992 -39.344 1.924 1 95.06 736 GLU A C 1
ATOM 5978 O O . GLU A 1 736 ? -6.348 -39.969 2.756 1 95.06 736 GLU A O 1
ATOM 5983 N N . VAL A 1 737 ? -8.258 -39.062 2.08 1 96.81 737 VAL A N 1
ATOM 5984 C CA . VAL A 1 737 ? -9 -39.5 3.264 1 96.81 737 VAL A CA 1
ATOM 5985 C C . VAL A 1 737 ? -10.336 -40.094 2.846 1 96.81 737 VAL A C 1
ATOM 5987 O O . VAL A 1 737 ? -10.875 -39.75 1.787 1 96.81 737 VAL A O 1
ATOM 5990 N N . MET B 1 1 ? -38.906 5.934 21.031 1 30.42 1 MET B N 1
ATOM 5991 C CA . MET B 1 1 ? -38.438 4.75 21.75 1 30.42 1 MET B CA 1
ATOM 5992 C C . MET B 1 1 ? -38.719 3.484 20.953 1 30.42 1 MET B C 1
ATOM 5994 O O . MET B 1 1 ? -38.094 2.445 21.188 1 30.42 1 MET B O 1
ATOM 5998 N N . LEU B 1 2 ? -39.844 3.609 20.203 1 32.28 2 LEU B N 1
ATOM 5999 C CA . LEU B 1 2 ? -40.219 2.438 19.406 1 32.28 2 LEU B CA 1
ATOM 6000 C C . LEU B 1 2 ? -39.344 2.324 18.156 1 32.28 2 LEU B C 1
ATOM 6002 O O . LEU B 1 2 ? -39.375 1.309 17.469 1 32.28 2 LEU B O 1
ATOM 6006 N N . VAL B 1 3 ? -38.812 3.498 17.703 1 37.47 3 VAL B N 1
ATOM 6007 C CA . VAL B 1 3 ? -38.031 3.488 16.469 1 37.47 3 VAL B CA 1
ATOM 6008 C C . VAL B 1 3 ? -36.719 2.771 16.688 1 37.47 3 VAL B C 1
ATOM 6010 O O . VAL B 1 3 ? -36.156 2.172 15.758 1 37.47 3 VAL B O 1
ATOM 6013 N N . GLY B 1 4 ? -36.062 2.902 17.938 1 40.75 4 GLY B N 1
ATOM 6014 C CA . GLY B 1 4 ? -34.781 2.293 18.234 1 40.75 4 GLY B CA 1
ATOM 6015 C C . GLY B 1 4 ? -34.812 0.778 18.25 1 40.75 4 GLY B C 1
ATOM 6016 O O . GLY B 1 4 ? -33.812 0.12 17.969 1 40.75 4 GLY B O 1
ATOM 6017 N N . CYS B 1 5 ? -36.031 0.251 18.703 1 44.09 5 CYS B N 1
ATOM 6018 C CA . CYS B 1 5 ? -36.188 -1.187 18.891 1 44.09 5 CYS B CA 1
ATOM 6019 C C . CYS B 1 5 ? -36.281 -1.901 17.547 1 44.09 5 CYS B C 1
ATOM 6021 O O . CYS B 1 5 ? -36.031 -3.1 17.453 1 44.09 5 CYS B O 1
ATOM 6023 N N . GLY B 1 6 ? -36.75 -1.188 16.594 1 38.12 6 GLY B N 1
ATOM 6024 C CA . GLY B 1 6 ? -36.969 -1.814 15.305 1 38.12 6 GLY B CA 1
ATOM 6025 C C . GLY B 1 6 ? -35.688 -2.061 14.531 1 38.12 6 GLY B C 1
ATOM 6026 O O . GLY B 1 6 ? -35.5 -3.135 13.953 1 38.12 6 GLY B O 1
ATOM 6027 N N . ALA B 1 7 ? -34.875 -1.067 14.609 1 52.59 7 ALA B N 1
ATOM 6028 C CA . ALA B 1 7 ? -33.625 -1.175 13.891 1 52.59 7 ALA B CA 1
ATOM 6029 C C . ALA B 1 7 ? -32.719 -2.221 14.531 1 52.59 7 ALA B C 1
ATOM 6031 O O . ALA B 1 7 ? -32.062 -3.006 13.836 1 52.59 7 ALA B O 1
ATOM 6032 N N . ALA B 1 8 ? -32.688 -2.252 15.852 1 58.91 8 ALA B N 1
ATOM 6033 C CA . ALA B 1 8 ? -31.859 -3.234 16.547 1 58.91 8 ALA B CA 1
ATOM 6034 C C . ALA B 1 8 ? -32.375 -4.648 16.328 1 58.91 8 ALA B C 1
ATOM 6036 O O . ALA B 1 8 ? -31.609 -5.602 16.234 1 58.91 8 ALA B O 1
ATOM 6037 N N . ARG B 1 9 ? -33.688 -4.801 16.297 1 51.09 9 ARG B N 1
ATOM 6038 C CA . ARG B 1 9 ? -34.312 -6.098 16.062 1 51.09 9 ARG B CA 1
ATOM 6039 C C . ARG B 1 9 ? -34.062 -6.574 14.633 1 51.09 9 ARG B C 1
ATOM 6041 O O . ARG B 1 9 ? -33.781 -7.75 14.406 1 51.09 9 ARG B O 1
ATOM 6048 N N . PHE B 1 10 ? -34.031 -5.66 13.656 1 54.53 10 PHE B N 1
ATOM 6049 C CA . PHE B 1 10 ? -33.781 -5.973 12.258 1 54.53 10 PHE B CA 1
ATOM 6050 C C . PHE B 1 10 ? -32.312 -6.363 12.055 1 54.53 10 PHE B C 1
ATOM 6052 O O . PHE B 1 10 ? -32.031 -7.301 11.312 1 54.53 10 PHE B O 1
ATOM 6059 N N . ARG B 1 11 ? -31.562 -5.82 12.82 1 68.12 11 ARG B N 1
ATOM 6060 C CA . ARG B 1 11 ? -30.125 -6.113 12.75 1 68.12 11 ARG B CA 1
ATOM 6061 C C . ARG B 1 11 ? -29.812 -7.48 13.352 1 68.12 11 ARG B C 1
ATOM 6063 O O . ARG B 1 11 ? -29 -8.227 12.82 1 68.12 11 ARG B O 1
ATOM 6070 N N . ARG B 1 12 ? -30.484 -7.762 14.438 1 70.06 12 ARG B N 1
ATOM 6071 C CA . ARG B 1 12 ? -30.297 -9.062 15.07 1 70.06 12 ARG B CA 1
ATOM 6072 C C . ARG B 1 12 ? -30.859 -10.18 14.195 1 70.06 12 ARG B C 1
ATOM 6074 O O . ARG B 1 12 ? -30.25 -11.242 14.062 1 70.06 12 ARG B O 1
ATOM 6081 N N . SER B 1 13 ? -31.906 -9.828 13.531 1 76.25 13 SER B N 1
ATOM 6082 C CA . SER B 1 13 ? -32.5 -10.805 12.625 1 76.25 13 SER B CA 1
ATOM 6083 C C . SER B 1 13 ? -31.609 -11.016 11.398 1 76.25 13 SER B C 1
ATOM 6085 O O . SER B 1 13 ? -31.375 -12.148 10.977 1 76.25 13 SER B O 1
ATOM 6087 N N . GLY B 1 14 ? -31.109 -9.977 10.945 1 79.62 14 GLY B N 1
ATOM 6088 C CA . GLY B 1 14 ? -30.219 -10.078 9.797 1 79.62 14 GLY B CA 1
ATOM 6089 C C . GLY B 1 14 ? -28.969 -10.906 10.07 1 79.62 14 GLY B C 1
ATOM 6090 O O . GLY B 1 14 ? -28.609 -11.773 9.273 1 79.62 14 GLY B O 1
ATOM 6091 N N . ARG B 1 15 ? -28.453 -10.734 11.156 1 85 15 ARG B N 1
ATOM 6092 C CA . ARG B 1 15 ? -27.281 -11.508 11.555 1 85 15 ARG B CA 1
ATOM 6093 C C . ARG B 1 15 ? -27.641 -12.977 11.742 1 85 15 ARG B C 1
ATOM 6095 O O . ARG B 1 15 ? -26.875 -13.859 11.32 1 85 15 ARG B O 1
ATOM 6102 N N . ASN B 1 16 ? -28.703 -13.219 12.359 1 90.25 16 ASN B N 1
ATOM 6103 C CA . ASN B 1 16 ? -29.125 -14.602 12.578 1 90.25 16 ASN B CA 1
ATOM 6104 C C . ASN B 1 16 ? -29.406 -15.32 11.258 1 90.25 16 ASN B C 1
ATOM 6106 O O . ASN B 1 16 ? -29.078 -16.5 11.109 1 90.25 16 ASN B O 1
ATOM 6110 N N . TRP B 1 17 ? -29.984 -14.602 10.391 1 93 17 TRP B N 1
ATOM 6111 C CA . TRP B 1 17 ? -30.25 -15.18 9.078 1 93 17 TRP B CA 1
ATOM 6112 C C . TRP B 1 17 ? -28.953 -15.422 8.312 1 93 17 TRP B C 1
ATOM 6114 O O . TRP B 1 17 ? -28.828 -16.422 7.594 1 93 17 TRP B O 1
ATOM 6124 N N . ALA B 1 18 ? -28.078 -14.477 8.5 1 92.81 18 ALA B N 1
ATOM 6125 C CA . ALA B 1 18 ? -26.766 -14.648 7.879 1 92.81 18 ALA B CA 1
ATOM 6126 C C . ALA B 1 18 ? -26.062 -15.891 8.414 1 92.81 18 ALA B C 1
ATOM 6128 O O . ALA B 1 18 ? -25.5 -16.688 7.645 1 92.81 18 ALA B O 1
ATOM 6129 N N . HIS B 1 19 ? -26.078 -16.031 9.695 1 94.25 19 HIS B N 1
ATOM 6130 C CA . HIS B 1 19 ? -25.484 -17.203 10.328 1 94.25 19 HIS B CA 1
ATOM 6131 C C . HIS B 1 19 ? -26.156 -18.484 9.852 1 94.25 19 HIS B C 1
ATOM 6133 O O . HIS B 1 19 ? -25.484 -19.469 9.531 1 94.25 19 HIS B O 1
ATOM 6139 N N . HIS B 1 20 ? -27.453 -18.438 9.773 1 94.12 20 HIS B N 1
ATOM 6140 C CA . HIS B 1 20 ? -28.25 -19.562 9.289 1 94.12 20 HIS B CA 1
ATOM 6141 C C . HIS B 1 20 ? -27.859 -19.922 7.859 1 94.12 20 HIS B C 1
ATOM 6143 O O . HIS B 1 20 ? -27.75 -21.109 7.527 1 94.12 20 HIS B O 1
ATOM 6149 N N . GLY B 1 21 ? -27.656 -18.938 7.066 1 96.38 21 GLY B N 1
ATOM 6150 C CA . GLY B 1 21 ? -27.438 -19.156 5.645 1 96.38 21 GLY B CA 1
ATOM 6151 C C . GLY B 1 21 ? -26 -19.469 5.309 1 96.38 21 GLY B C 1
ATOM 6152 O O . GLY B 1 21 ? -25.688 -19.891 4.191 1 96.38 21 GLY B O 1
ATOM 6153 N N . ALA B 1 22 ? -25.078 -19.312 6.238 1 97.19 22 ALA B N 1
ATOM 6154 C CA . ALA B 1 22 ? -23.641 -19.359 5.969 1 97.19 22 ALA B CA 1
ATOM 6155 C C . ALA B 1 22 ? -23.25 -20.703 5.375 1 97.19 22 ALA B C 1
ATOM 6157 O O . ALA B 1 22 ? -22.375 -20.781 4.5 1 97.19 22 ALA B O 1
ATOM 6158 N N . SER B 1 23 ? -23.844 -21.781 5.793 1 97.06 23 SER B N 1
ATOM 6159 C CA . SER B 1 23 ? -23.453 -23.125 5.418 1 97.06 23 SER B CA 1
ATOM 6160 C C . SER B 1 23 ? -23.734 -23.406 3.943 1 97.06 23 SER B C 1
ATOM 6162 O O . SER B 1 23 ? -23.172 -24.344 3.365 1 97.06 23 SER B O 1
ATOM 6164 N N . MET B 1 24 ? -24.641 -22.578 3.332 1 96.94 24 MET B N 1
ATOM 6165 C CA . MET B 1 24 ? -24.922 -22.734 1.907 1 96.94 24 MET B CA 1
ATOM 6166 C C . MET B 1 24 ? -23.656 -22.547 1.08 1 96.94 24 MET B C 1
ATOM 6168 O O . MET B 1 24 ? -23.531 -23.094 -0.014 1 96.94 24 MET B O 1
ATOM 6172 N N . PHE B 1 25 ? -22.719 -21.781 1.656 1 98.25 25 PHE B N 1
ATOM 6173 C CA . PHE B 1 25 ? -21.531 -21.406 0.91 1 98.25 25 PHE B CA 1
ATOM 6174 C C . PHE B 1 25 ? -20.344 -22.25 1.317 1 98.25 25 PHE B C 1
ATOM 6176 O O . PHE B 1 25 ? -19.266 -22.141 0.728 1 98.25 25 PHE B O 1
ATOM 6183 N N . ALA B 1 26 ? -20.469 -23.109 2.312 1 98.12 26 ALA B N 1
ATOM 6184 C CA . ALA B 1 26 ? -19.344 -23.891 2.814 1 98.12 26 ALA B CA 1
ATOM 6185 C C . ALA B 1 26 ? -18.828 -24.844 1.744 1 98.12 26 ALA B C 1
ATOM 6187 O O . ALA B 1 26 ? -19.609 -25.391 0.952 1 98.12 26 ALA B O 1
ATOM 6188 N N . ASP B 1 27 ? -17.578 -25.109 1.758 1 98.12 27 ASP B N 1
ATOM 6189 C CA . ASP B 1 27 ? -17 -26.156 0.913 1 98.12 27 ASP B CA 1
ATOM 6190 C C . ASP B 1 27 ? -17.656 -27.5 1.202 1 98.12 27 ASP B C 1
ATOM 6192 O O . ASP B 1 27 ? -18.156 -27.734 2.303 1 98.12 27 ASP B O 1
ATOM 6196 N N . LEU B 1 28 ? -17.625 -28.344 0.209 1 98.44 28 LEU B N 1
ATOM 6197 C CA . LEU B 1 28 ? -18.156 -29.688 0.421 1 98.44 28 LEU B CA 1
ATOM 6198 C C . LEU B 1 28 ? -17.391 -30.406 1.516 1 98.44 28 LEU B C 1
ATOM 6200 O O . LEU B 1 28 ? -16.156 -30.328 1.566 1 98.44 28 LEU B O 1
ATOM 6204 N N . SER B 1 29 ? -18.125 -31.047 2.436 1 97.88 29 SER B N 1
ATOM 6205 C CA . SER B 1 29 ? -17.484 -31.875 3.453 1 97.88 29 SER B CA 1
ATOM 6206 C C . SER B 1 29 ? -16.922 -33.156 2.848 1 97.88 29 SER B C 1
ATOM 6208 O O . SER B 1 29 ? -17.25 -33.531 1.718 1 97.88 29 SER B O 1
ATOM 6210 N N . VAL B 1 30 ? -16.078 -33.844 3.572 1 98.31 30 VAL B N 1
ATOM 6211 C CA . VAL B 1 30 ? -15.523 -35.125 3.148 1 98.31 30 VAL B CA 1
ATOM 6212 C C . VAL B 1 30 ? -16.656 -36.094 2.844 1 98.31 30 VAL B C 1
ATOM 6214 O O . VAL B 1 30 ? -16.609 -36.812 1.843 1 98.31 30 VAL B O 1
ATOM 6217 N N . ARG B 1 31 ? -17.688 -36.125 3.682 1 98.38 31 ARG B N 1
ATOM 6218 C CA . ARG B 1 31 ? -18.844 -37 3.492 1 98.38 31 ARG B CA 1
ATOM 6219 C C . ARG B 1 31 ? -19.547 -36.688 2.18 1 98.38 31 ARG B C 1
ATOM 6221 O O . ARG B 1 31 ? -19.906 -37.594 1.429 1 98.38 31 ARG B O 1
ATOM 6228 N N . GLU B 1 32 ? -19.75 -35.438 1.92 1 98.75 32 GLU B N 1
ATOM 6229 C CA . GLU B 1 32 ? -20.406 -35.031 0.683 1 98.75 32 GLU B CA 1
ATOM 6230 C C . GLU B 1 32 ? -19.578 -35.406 -0.537 1 98.75 32 GLU B C 1
ATOM 6232 O O . GLU B 1 32 ? -20.109 -35.875 -1.543 1 98.75 32 GLU B O 1
ATOM 6237 N N . LEU B 1 33 ? -18.297 -35.156 -0.493 1 98.81 33 LEU B N 1
ATOM 6238 C CA . LEU B 1 33 ? -17.406 -35.5 -1.592 1 98.81 33 LEU B CA 1
ATOM 6239 C C . LEU B 1 33 ? -17.438 -37 -1.898 1 98.81 33 LEU B C 1
ATOM 6241 O O . LEU B 1 33 ? -17.531 -37.375 -3.062 1 98.81 33 LEU B O 1
ATOM 6245 N N . LYS B 1 34 ? -17.344 -37.781 -0.854 1 98.62 34 LYS B N 1
ATOM 6246 C CA . LYS B 1 34 ? -17.391 -39.219 -1.021 1 98.62 34 LYS B CA 1
ATOM 6247 C C . LYS B 1 34 ? -18.734 -39.688 -1.58 1 98.62 34 LYS B C 1
ATOM 6249 O O . LYS B 1 34 ? -18.797 -40.594 -2.408 1 98.62 34 LYS B O 1
ATOM 6254 N N . ALA B 1 35 ? -19.812 -39.031 -1.095 1 98.75 35 ALA B N 1
ATOM 6255 C CA . ALA B 1 35 ? -21.156 -39.344 -1.574 1 98.75 35 ALA B CA 1
ATOM 6256 C C . ALA B 1 35 ? -21.297 -39.062 -3.066 1 98.75 35 ALA B C 1
ATOM 6258 O O . ALA B 1 35 ? -21.875 -39.844 -3.811 1 98.75 35 ALA B O 1
ATOM 6259 N N . VAL B 1 36 ? -20.828 -37.906 -3.49 1 98.81 36 VAL B N 1
ATOM 6260 C CA . VAL B 1 36 ? -20.906 -37.531 -4.895 1 98.81 36 VAL B CA 1
ATOM 6261 C C . VAL B 1 36 ? -20.109 -38.5 -5.746 1 98.81 36 VAL B C 1
ATOM 6263 O O . VAL B 1 36 ? -20.578 -38.969 -6.789 1 98.81 36 VAL B O 1
ATOM 6266 N N . ARG B 1 37 ? -18.906 -38.812 -5.379 1 98.62 37 ARG B N 1
ATOM 6267 C CA . ARG B 1 37 ? -18.078 -39.781 -6.113 1 98.62 37 ARG B CA 1
ATOM 6268 C C . ARG B 1 37 ? -18.766 -41.125 -6.223 1 98.62 37 ARG B C 1
ATOM 6270 O O . ARG B 1 37 ? -18.828 -41.719 -7.301 1 98.62 37 ARG B O 1
ATOM 6277 N N . SER B 1 38 ? -19.25 -41.625 -5.07 1 98.19 38 SER B N 1
ATOM 6278 C CA . SER B 1 38 ? -19.906 -42.938 -5.031 1 98.19 38 SER B CA 1
ATOM 6279 C C . SER B 1 38 ? -21.125 -42.969 -5.961 1 98.19 38 SER B C 1
ATOM 6281 O O . SER B 1 38 ? -21.328 -43.938 -6.684 1 98.19 38 SER B O 1
ATOM 6283 N N . TYR B 1 39 ? -21.953 -42.031 -5.934 1 98.56 39 TYR B N 1
ATOM 6284 C CA . TYR B 1 39 ? -23.141 -41.906 -6.781 1 98.56 39 TYR B CA 1
ATOM 6285 C C . TYR B 1 39 ? -22.766 -42.031 -8.258 1 98.56 39 TYR B C 1
ATOM 6287 O O . TYR B 1 39 ? -23.359 -42.812 -8.992 1 98.56 39 TYR B O 1
ATOM 6295 N N . LEU B 1 40 ? -21.781 -41.25 -8.68 1 98.69 40 LEU B N 1
ATOM 6296 C CA . LEU B 1 40 ? -21.406 -41.219 -10.094 1 98.69 40 LEU B CA 1
ATOM 6297 C C . LEU B 1 40 ? -20.75 -42.531 -10.508 1 98.69 40 LEU B C 1
ATOM 6299 O O . LEU B 1 40 ? -20.953 -43 -11.625 1 98.69 40 LEU B O 1
ATOM 6303 N N . HIS B 1 41 ? -19.953 -43.125 -9.641 1 97.88 41 HIS B N 1
ATOM 6304 C CA . HIS B 1 41 ? -19.281 -44.406 -9.953 1 97.88 41 HIS B CA 1
ATOM 6305 C C . HIS B 1 41 ? -20.281 -45.531 -10.062 1 97.88 41 HIS B C 1
ATOM 6307 O O . HIS B 1 41 ? -20 -46.562 -10.672 1 97.88 41 HIS B O 1
ATOM 6313 N N . LYS B 1 42 ? -21.438 -45.344 -9.469 1 97.38 42 LYS B N 1
ATOM 6314 C CA . LYS B 1 42 ? -22.484 -46.375 -9.523 1 97.38 42 LYS B CA 1
ATOM 6315 C C . LYS B 1 42 ? -23.234 -46.344 -10.844 1 97.38 42 LYS B C 1
ATOM 6317 O O . LYS B 1 42 ? -23.953 -47.281 -11.188 1 97.38 42 LYS B O 1
ATOM 6322 N N . LEU B 1 43 ? -23.109 -45.344 -11.555 1 97.81 43 LEU B N 1
ATOM 6323 C CA . LEU B 1 43 ? -23.781 -45.188 -12.852 1 97.81 43 LEU B CA 1
ATOM 6324 C C . LEU B 1 43 ? -22.969 -45.875 -13.953 1 97.81 43 LEU B C 1
ATOM 6326 O O . LEU B 1 43 ? -21.984 -45.312 -14.445 1 97.81 43 LEU B O 1
ATOM 6330 N N . PRO B 1 44 ? -23.375 -46.969 -14.484 1 95.88 44 PRO B N 1
ATOM 6331 C CA . PRO B 1 44 ? -22.594 -47.75 -15.461 1 95.88 44 PRO B CA 1
ATOM 6332 C C . PRO B 1 44 ? -22.422 -47 -16.781 1 95.88 44 PRO B C 1
ATOM 6334 O O . PRO B 1 44 ? -21.406 -47.156 -17.469 1 95.88 44 PRO B O 1
ATOM 6337 N N . GLU B 1 45 ? -23.375 -46.188 -17.078 1 95.25 45 GLU B N 1
ATOM 6338 C CA . GLU B 1 45 ? -23.344 -45.5 -18.359 1 95.25 45 GLU B CA 1
ATOM 6339 C C . GLU B 1 45 ? -22.172 -44.5 -18.422 1 95.25 45 GLU B C 1
ATOM 6341 O O . GLU B 1 45 ? -21.734 -44.125 -19.516 1 95.25 45 GLU B O 1
ATOM 6346 N N . LEU B 1 46 ? -21.656 -44.125 -17.297 1 97.38 46 LEU B N 1
ATOM 6347 C CA . LEU B 1 46 ? -20.547 -43.156 -17.281 1 97.38 46 LEU B CA 1
ATOM 6348 C C . LEU B 1 46 ? -19.203 -43.875 -17.453 1 97.38 46 LEU B C 1
ATOM 6350 O O . LEU B 1 46 ? -18.219 -43.25 -17.812 1 97.38 46 LEU B O 1
ATOM 6354 N N . GLY B 1 47 ? -19.156 -45.156 -17.141 1 97.06 47 GLY B N 1
ATOM 6355 C CA . GLY B 1 47 ? -17.953 -45.938 -17.312 1 97.06 47 GLY B CA 1
ATOM 6356 C C . GLY B 1 47 ? -16.766 -45.375 -16.547 1 97.06 47 GLY B C 1
ATOM 6357 O O . GLY B 1 47 ? -15.633 -45.406 -17.047 1 97.06 47 GLY B O 1
ATOM 6358 N N . LEU B 1 48 ? -16.922 -44.875 -15.352 1 98.06 48 LEU B N 1
ATOM 6359 C CA . LEU B 1 48 ? -15.867 -44.188 -14.602 1 98.06 48 LEU B CA 1
ATOM 6360 C C . LEU B 1 48 ? -14.875 -45.188 -14.016 1 98.06 48 LEU B C 1
ATOM 6362 O O . LEU B 1 48 ? -15.266 -46.281 -13.594 1 98.06 48 LEU B O 1
ATOM 6366 N N . THR B 1 49 ? -13.641 -44.844 -14.125 1 97.12 49 THR B N 1
ATOM 6367 C CA . THR B 1 49 ? -12.562 -45.531 -13.438 1 97.12 49 THR B CA 1
ATOM 6368 C C . THR B 1 49 ? -11.781 -44.594 -12.539 1 97.12 49 THR B C 1
ATOM 6370 O O . THR B 1 49 ? -12.133 -43.406 -12.414 1 97.12 49 THR B O 1
ATOM 6373 N N . ASP B 1 50 ? -10.742 -45.125 -11.906 1 96.56 50 ASP B N 1
ATOM 6374 C CA . ASP B 1 50 ? -9.953 -44.312 -10.984 1 96.56 50 ASP B CA 1
ATOM 6375 C C . ASP B 1 50 ? -9.141 -43.25 -11.727 1 96.56 50 ASP B C 1
ATOM 6377 O O . ASP B 1 50 ? -8.547 -43.531 -12.766 1 96.56 50 ASP B O 1
ATOM 6381 N N . ALA B 1 51 ? -9.195 -42.062 -11.227 1 96.56 51 ALA B N 1
ATOM 6382 C CA . ALA B 1 51 ? -8.469 -40.969 -11.828 1 96.56 51 ALA B CA 1
ATOM 6383 C C . ALA B 1 51 ? -6.973 -41.25 -11.906 1 96.56 51 ALA B C 1
ATOM 6385 O O . ALA B 1 51 ? -6.309 -40.906 -12.875 1 96.56 51 ALA B O 1
ATOM 6386 N N . ARG B 1 52 ? -6.422 -41.969 -10.953 1 94.44 52 ARG B N 1
ATOM 6387 C CA . ARG B 1 52 ? -4.98 -42.156 -10.836 1 94.44 52 ARG B CA 1
ATOM 6388 C C . ARG B 1 52 ? -4.539 -43.438 -11.555 1 94.44 52 ARG B C 1
ATOM 6390 O O . ARG B 1 52 ? -3.363 -43.781 -11.516 1 94.44 52 ARG B O 1
ATOM 6397 N N . SER B 1 53 ? -5.484 -44.031 -12.227 1 95.31 53 SER B N 1
ATOM 6398 C CA . SER B 1 53 ? -5.105 -45.219 -13.008 1 95.31 53 SER B CA 1
ATOM 6399 C C . SER B 1 53 ? -4.203 -44.844 -14.18 1 95.31 53 SER B C 1
ATOM 6401 O O . SER B 1 53 ? -4.234 -43.688 -14.648 1 95.31 53 SER B O 1
ATOM 6403 N N . LYS B 1 54 ? -3.494 -45.719 -14.727 1 93.81 54 LYS B N 1
ATOM 6404 C CA . LYS B 1 54 ? -2.402 -45.469 -15.664 1 93.81 54 LYS B CA 1
ATOM 6405 C C . LYS B 1 54 ? -2.938 -45.125 -17.047 1 93.81 54 LYS B C 1
ATOM 6407 O O . LYS B 1 54 ? -2.422 -44.219 -17.719 1 93.81 54 LYS B O 1
ATOM 6412 N N . PRO B 1 55 ? -3.945 -45.844 -17.531 1 95.94 55 PRO B N 1
ATOM 6413 C CA . PRO B 1 55 ? -4.391 -45.531 -18.891 1 95.94 55 PRO B CA 1
ATOM 6414 C C . PRO B 1 55 ? -4.941 -44.125 -19.031 1 95.94 55 PRO B C 1
ATOM 6416 O O . PRO B 1 55 ? -5.613 -43.625 -18.125 1 95.94 55 PRO B O 1
ATOM 6419 N N . LEU B 1 56 ? -4.59 -43.469 -20.078 1 97.06 56 LEU B N 1
ATOM 6420 C CA . LEU B 1 56 ? -5.145 -42.156 -20.359 1 97.06 56 LEU B CA 1
ATOM 6421 C C . LEU B 1 56 ? -6.516 -42.281 -21.016 1 97.06 56 LEU B C 1
ATOM 6423 O O . LEU B 1 56 ? -7.348 -41.375 -20.875 1 97.06 56 LEU B O 1
ATOM 6427 N N . LYS B 1 57 ? -6.68 -43.375 -21.812 1 97 57 LYS B N 1
ATOM 6428 C CA . LYS B 1 57 ? -7.992 -43.656 -22.391 1 97 57 LYS B CA 1
ATOM 6429 C C . LYS B 1 57 ? -8.953 -44.188 -21.328 1 97 57 LYS B C 1
ATOM 6431 O O . LYS B 1 57 ? -9.227 -45.406 -21.281 1 97 57 LYS B O 1
ATOM 6436 N N . LYS B 1 58 ? -9.5 -43.375 -20.562 1 97.5 58 LYS B N 1
ATOM 6437 C CA . LYS B 1 58 ? -10.398 -43.719 -19.453 1 97.5 58 LYS B CA 1
ATOM 6438 C C . LYS B 1 58 ? -11.398 -42.594 -19.203 1 97.5 58 LYS B C 1
ATOM 6440 O O . LYS B 1 58 ? -11.203 -41.469 -19.656 1 97.5 58 LYS B O 1
ATOM 6445 N N . ASN B 1 59 ? -12.453 -42.938 -18.594 1 98.25 59 ASN B N 1
ATOM 6446 C CA . ASN B 1 59 ? -13.359 -41.969 -18 1 98.25 59 ASN B CA 1
ATOM 6447 C C . ASN B 1 59 ? -13.094 -41.781 -16.516 1 98.25 59 ASN B C 1
ATOM 6449 O O . ASN B 1 59 ? -12.961 -42.781 -15.773 1 98.25 59 ASN B O 1
ATOM 6453 N N . SER B 1 60 ? -12.867 -40.562 -16.078 1 98.38 60 SER B N 1
ATOM 6454 C CA . SER B 1 60 ? -12.562 -40.344 -14.664 1 98.38 60 SER B CA 1
ATOM 6455 C C . SER B 1 60 ? -13.039 -38.969 -14.211 1 98.38 60 SER B C 1
ATOM 6457 O O . SER B 1 60 ? -13.25 -38.062 -15.031 1 98.38 60 SER B O 1
ATOM 6459 N N . ILE B 1 61 ? -13.266 -38.781 -12.922 1 98.56 61 ILE B N 1
ATOM 6460 C CA . ILE B 1 61 ? -13.609 -37.5 -12.312 1 98.56 61 ILE B CA 1
ATOM 6461 C C . ILE B 1 61 ? -12.344 -36.688 -12.094 1 98.56 61 ILE B C 1
ATOM 6463 O O . ILE B 1 61 ? -11.383 -37.156 -11.477 1 98.56 61 ILE B O 1
ATOM 6467 N N . LEU B 1 62 ? -12.336 -35.469 -12.586 1 98.25 62 LEU B N 1
ATOM 6468 C CA . LEU B 1 62 ? -11.195 -34.594 -12.398 1 98.25 62 LEU B CA 1
ATOM 6469 C C . LEU B 1 62 ? -11.359 -33.75 -11.148 1 98.25 62 LEU B C 1
ATOM 6471 O O . LEU B 1 62 ? -10.391 -33.531 -10.414 1 98.25 62 LEU B O 1
ATOM 6475 N N . MET B 1 63 ? -12.531 -33.219 -10.906 1 98.62 63 MET B N 1
ATOM 6476 C CA . MET B 1 63 ? -12.719 -32.281 -9.812 1 98.62 63 MET B CA 1
ATOM 6477 C C . MET B 1 63 ? -14.148 -32.312 -9.289 1 98.62 63 MET B C 1
ATOM 6479 O O . MET B 1 63 ? -15.086 -32.531 -10.055 1 98.62 63 MET B O 1
ATOM 6483 N N . ILE B 1 64 ? -14.375 -32.188 -8.039 1 98.75 64 ILE B N 1
ATOM 6484 C CA . ILE B 1 64 ? -15.656 -31.969 -7.371 1 98.75 64 ILE B CA 1
ATOM 6485 C C . ILE B 1 64 ? -15.57 -30.734 -6.48 1 98.75 64 ILE B C 1
ATOM 6487 O O . ILE B 1 64 ? -14.68 -30.641 -5.633 1 98.75 64 ILE B O 1
ATOM 6491 N N . GLU B 1 65 ? -16.375 -29.797 -6.621 1 98.38 65 GLU B N 1
ATOM 6492 C CA . GLU B 1 65 ? -16.469 -28.641 -5.723 1 98.38 65 GLU B CA 1
ATOM 6493 C C . GLU B 1 65 ? -17.922 -28.203 -5.555 1 98.38 65 GLU B C 1
ATOM 6495 O O . GLU B 1 65 ? -18.812 -28.719 -6.219 1 98.38 65 GLU B O 1
ATOM 6500 N N . LEU B 1 66 ? -18.156 -27.297 -4.652 1 98.5 66 LEU B N 1
ATOM 6501 C CA . LEU B 1 66 ? -19.5 -26.781 -4.383 1 98.5 66 LEU B CA 1
ATOM 6502 C C . LEU B 1 66 ? -20.047 -26.031 -5.59 1 98.5 66 LEU B C 1
ATOM 6504 O O . LEU B 1 66 ? -19.328 -25.25 -6.219 1 98.5 66 LEU B O 1
ATOM 6508 N N . HIS B 1 67 ? -21.234 -26.359 -5.992 1 98 67 HIS B N 1
ATOM 6509 C CA . HIS B 1 67 ? -21.984 -25.516 -6.906 1 98 67 HIS B CA 1
ATOM 6510 C C . HIS B 1 67 ? -22.875 -24.531 -6.145 1 98 67 HIS B C 1
ATOM 6512 O O . HIS B 1 67 ? -23.766 -24.938 -5.406 1 98 67 HIS B O 1
ATOM 6518 N N . LEU B 1 68 ? -22.656 -23.328 -6.293 1 97.31 68 LEU B N 1
ATOM 6519 C CA . LEU B 1 68 ? -23.344 -22.297 -5.52 1 97.31 68 LEU B CA 1
ATOM 6520 C C . LEU B 1 68 ? -24.812 -22.172 -5.945 1 97.31 68 LEU B C 1
ATOM 6522 O O . LEU B 1 68 ? -25.141 -22.375 -7.117 1 97.31 68 LEU B O 1
ATOM 6526 N N . PRO B 1 69 ? -25.703 -21.875 -5.051 1 97.25 69 PRO B N 1
ATOM 6527 C CA . PRO B 1 69 ? -27.078 -21.578 -5.449 1 97.25 69 PRO B CA 1
ATOM 6528 C C . PRO B 1 69 ? -27.203 -20.281 -6.23 1 97.25 69 PRO B C 1
ATOM 6530 O O . PRO B 1 69 ? -26.297 -19.422 -6.164 1 97.25 69 PRO B O 1
ATOM 6533 N N . ARG B 1 70 ? -28.344 -20.219 -6.977 1 96.56 70 ARG B N 1
ATOM 6534 C CA . ARG B 1 70 ? -28.656 -18.938 -7.578 1 96.56 70 ARG B CA 1
ATOM 6535 C C . ARG B 1 70 ? -28.828 -17.859 -6.512 1 96.56 70 ARG B C 1
ATOM 6537 O O . ARG B 1 70 ? -29.297 -18.141 -5.41 1 96.56 70 ARG B O 1
ATOM 6544 N N . LYS B 1 71 ? -28.375 -16.656 -6.855 1 97.19 71 LYS B N 1
ATOM 6545 C CA . LYS B 1 71 ? -28.359 -15.57 -5.875 1 97.19 71 LYS B CA 1
ATOM 6546 C C . LYS B 1 71 ? -29.734 -15.344 -5.273 1 97.19 71 LYS B C 1
ATOM 6548 O O . LYS B 1 71 ? -29.875 -15.172 -4.059 1 97.19 71 LYS B O 1
ATOM 6553 N N . HIS B 1 72 ? -30.797 -15.289 -6.105 1 96.31 72 HIS B N 1
ATOM 6554 C CA . HIS B 1 72 ? -32.125 -15.008 -5.602 1 96.31 72 HIS B CA 1
ATOM 6555 C C . HIS B 1 72 ? -32.594 -16.094 -4.625 1 96.31 72 HIS B C 1
ATOM 6557 O O . HIS B 1 72 ? -33.344 -15.805 -3.689 1 96.31 72 HIS B O 1
ATOM 6563 N N . GLU B 1 73 ? -32.188 -17.328 -4.828 1 97.31 73 GLU B N 1
ATOM 6564 C CA . GLU B 1 73 ? -32.5 -18.406 -3.908 1 97.31 73 GLU B CA 1
ATOM 6565 C C . GLU B 1 73 ? -31.75 -18.266 -2.592 1 97.31 73 GLU B C 1
ATOM 6567 O O . GLU B 1 73 ? -32.312 -18.484 -1.518 1 97.31 73 GLU B O 1
ATOM 6572 N N . ALA B 1 74 ? -30.516 -17.953 -2.68 1 97.88 74 ALA B N 1
ATOM 6573 C CA . ALA B 1 74 ? -29.703 -17.75 -1.485 1 97.88 74 ALA B CA 1
ATOM 6574 C C . ALA B 1 74 ? -30.266 -16.609 -0.63 1 97.88 74 ALA B C 1
ATOM 6576 O O . ALA B 1 74 ? -30.266 -16.703 0.6 1 97.88 74 ALA B O 1
ATOM 6577 N N . LEU B 1 75 ? -30.719 -15.547 -1.299 1 97.38 75 LEU B N 1
ATOM 6578 C CA . LEU B 1 75 ? -31.172 -14.359 -0.593 1 97.38 75 LEU B CA 1
ATOM 6579 C C . LEU B 1 75 ? -32.438 -14.656 0.205 1 97.38 75 LEU B C 1
ATOM 6581 O O . LEU B 1 75 ? -32.719 -14 1.217 1 97.38 75 LEU B O 1
ATOM 6585 N N . ARG B 1 76 ? -33.219 -15.664 -0.203 1 96.88 76 ARG B N 1
ATOM 6586 C CA . ARG B 1 76 ? -34.375 -16.062 0.578 1 96.88 76 ARG B CA 1
ATOM 6587 C C . ARG B 1 76 ? -33.969 -16.562 1.958 1 96.88 76 ARG B C 1
ATOM 6589 O O . ARG B 1 76 ? -34.656 -16.281 2.953 1 96.88 76 ARG B O 1
ATOM 6596 N N . ALA B 1 77 ? -32.906 -17.266 2.031 1 96.75 77 ALA B N 1
ATOM 6597 C CA . ALA B 1 77 ? -32.375 -17.75 3.309 1 96.75 77 ALA B CA 1
ATOM 6598 C C . ALA B 1 77 ? -31.688 -16.625 4.078 1 96.75 77 ALA B C 1
ATOM 6600 O O . ALA B 1 77 ? -31.906 -16.469 5.281 1 96.75 77 ALA B O 1
ATOM 6601 N N . LEU B 1 78 ? -30.922 -15.828 3.422 1 97.25 78 LEU B N 1
ATOM 6602 C CA . LEU B 1 78 ? -30.047 -14.828 4.043 1 97.25 78 LEU B CA 1
ATOM 6603 C C . LEU B 1 78 ? -30.859 -13.656 4.57 1 97.25 78 LEU B C 1
ATOM 6605 O O . LEU B 1 78 ? -30.5 -13.039 5.574 1 97.25 78 LEU B O 1
ATOM 6609 N N . ASP B 1 79 ? -31.938 -13.328 3.842 1 95.38 79 ASP B N 1
ATOM 6610 C CA . ASP B 1 79 ? -32.656 -12.102 4.168 1 95.38 79 ASP B CA 1
ATOM 6611 C C . ASP B 1 79 ? -33.969 -12.406 4.879 1 95.38 79 ASP B C 1
ATOM 6613 O O . ASP B 1 79 ? -34.531 -11.547 5.574 1 95.38 79 ASP B O 1
ATOM 6617 N N . ARG B 1 80 ? -34.5 -13.68 4.727 1 93.88 80 ARG B N 1
ATOM 6618 C CA . ARG B 1 80 ? -35.844 -13.961 5.254 1 93.88 80 ARG B CA 1
ATOM 6619 C C . ARG B 1 80 ? -35.812 -15.188 6.16 1 93.88 80 ARG B C 1
ATOM 6621 O O . ARG B 1 80 ? -36.844 -15.602 6.684 1 93.88 80 ARG B O 1
ATOM 6628 N N . GLY B 1 81 ? -34.688 -15.758 6.281 1 93.25 81 GLY B N 1
ATOM 6629 C CA . GLY B 1 81 ? -34.562 -16.906 7.164 1 93.25 81 GLY B CA 1
ATOM 6630 C C . GLY B 1 81 ? -35.25 -18.141 6.625 1 93.25 81 GLY B C 1
ATOM 6631 O O . GLY B 1 81 ? -35.531 -19.078 7.375 1 93.25 81 GLY B O 1
ATOM 6632 N N . GLN B 1 82 ? -35.562 -18.156 5.402 1 95.81 82 GLN B N 1
ATOM 6633 C CA . GLN B 1 82 ? -36.219 -19.312 4.797 1 95.81 82 GLN B CA 1
ATOM 6634 C C . GLN B 1 82 ? -35.25 -20.484 4.691 1 95.81 82 GLN B C 1
ATOM 6636 O O . GLN B 1 82 ? -34.094 -20.375 5.078 1 95.81 82 GLN B O 1
ATOM 6641 N N . ALA B 1 83 ? -35.812 -21.562 4.262 1 96.31 83 ALA B N 1
ATOM 6642 C CA . ALA B 1 83 ? -35 -22.766 4.105 1 96.31 83 ALA B CA 1
ATOM 6643 C C . ALA B 1 83 ? -33.875 -22.547 3.096 1 96.31 83 ALA B C 1
ATOM 6645 O O . ALA B 1 83 ? -34.094 -21.891 2.068 1 96.31 83 ALA B O 1
ATOM 6646 N N . LYS B 1 84 ? -32.781 -23.016 3.434 1 97 84 LYS B N 1
ATOM 6647 C CA . LYS B 1 84 ? -31.641 -22.938 2.527 1 97 84 LYS B CA 1
ATOM 6648 C C . LYS B 1 84 ? -31.875 -23.797 1.281 1 97 84 LYS B C 1
ATOM 6650 O O . LYS B 1 84 ? -32.438 -24.875 1.363 1 97 84 LYS B O 1
ATOM 6655 N N . PRO B 1 85 ? -31.359 -23.266 0.137 1 97.06 85 PRO B N 1
ATOM 6656 C CA . PRO B 1 85 ? -31.375 -24.156 -1.024 1 97.06 85 PRO B CA 1
ATOM 6657 C C . PRO B 1 85 ? -30.562 -25.438 -0.795 1 97.06 85 PRO B C 1
ATOM 6659 O O . PRO B 1 85 ? -29.594 -25.422 -0.033 1 97.06 85 PRO B O 1
ATOM 6662 N N . SER B 1 86 ? -31.016 -26.516 -1.485 1 95.94 86 SER B N 1
ATOM 6663 C CA . SER B 1 86 ? -30.266 -27.766 -1.398 1 95.94 86 SER B CA 1
ATOM 6664 C C . SER B 1 86 ? -28.844 -27.578 -1.917 1 95.94 86 SER B C 1
ATOM 6666 O O . SER B 1 86 ? -28.625 -26.906 -2.93 1 95.94 86 SER B O 1
ATOM 6668 N N . ARG B 1 87 ? -27.938 -28.172 -1.21 1 98 87 ARG B N 1
ATOM 6669 C CA . ARG B 1 87 ? -26.547 -28.109 -1.661 1 98 87 ARG B CA 1
ATOM 6670 C C . ARG B 1 87 ? -26.328 -29 -2.881 1 98 87 ARG B C 1
ATOM 6672 O O . ARG B 1 87 ? -26.953 -30.062 -3.008 1 98 87 ARG B O 1
ATOM 6679 N N . GLU B 1 88 ? -25.531 -28.5 -3.762 1 98.56 88 GLU B N 1
ATOM 6680 C CA . GLU B 1 88 ? -25.203 -29.188 -5.004 1 98.56 88 GLU B CA 1
ATOM 6681 C C . GLU B 1 88 ? -23.703 -29.188 -5.266 1 98.56 88 GLU B C 1
ATOM 6683 O O . GLU B 1 88 ? -22.984 -28.328 -4.758 1 98.56 88 GLU B O 1
ATOM 6688 N N . ALA B 1 89 ? -23.234 -30.141 -6.02 1 98.81 89 ALA B N 1
ATOM 6689 C CA . ALA B 1 89 ? -21.828 -30.234 -6.387 1 98.81 89 ALA B CA 1
ATOM 6690 C C . ALA B 1 89 ? -21.641 -30.062 -7.895 1 98.81 89 ALA B C 1
ATOM 6692 O O . ALA B 1 89 ? -22.453 -30.562 -8.68 1 98.81 89 ALA B O 1
ATOM 6693 N N . ARG B 1 90 ? -20.688 -29.328 -8.25 1 98.62 90 ARG B N 1
ATOM 6694 C CA . ARG B 1 90 ? -20.203 -29.312 -9.625 1 98.62 90 ARG B CA 1
ATOM 6695 C C . ARG B 1 90 ? -19.078 -30.344 -9.82 1 98.62 90 ARG B C 1
ATOM 6697 O O . ARG B 1 90 ? -18.094 -30.344 -9.078 1 98.62 90 ARG B O 1
ATOM 6704 N N . VAL B 1 91 ? -19.234 -31.203 -10.805 1 98.81 91 VAL B N 1
ATOM 6705 C CA . VAL B 1 91 ? -18.266 -32.281 -11.047 1 98.81 91 VAL B CA 1
ATOM 6706 C C . VAL B 1 91 ? -17.734 -32.188 -12.477 1 98.81 91 VAL B C 1
ATOM 6708 O O . VAL B 1 91 ? -18.516 -32.062 -13.43 1 98.81 91 VAL B O 1
ATOM 6711 N N . VAL B 1 92 ? -16.484 -32.219 -12.602 1 98.5 92 VAL B N 1
ATOM 6712 C CA . VAL B 1 92 ? -15.844 -32.25 -13.914 1 98.5 92 VAL B CA 1
ATOM 6713 C C . VAL B 1 92 ? -15.422 -33.688 -14.242 1 98.5 92 VAL B C 1
ATOM 6715 O O . VAL B 1 92 ? -14.602 -34.25 -13.531 1 98.5 92 VAL B O 1
ATOM 6718 N N . VAL B 1 93 ? -15.945 -34.219 -15.289 1 98.44 93 VAL B N 1
ATOM 6719 C CA . VAL B 1 93 ? -15.633 -35.594 -15.711 1 98.44 93 VAL B CA 1
ATOM 6720 C C . VAL B 1 93 ? -14.922 -35.562 -17.062 1 98.44 93 VAL B C 1
ATOM 6722 O O . VAL B 1 93 ? -15.359 -34.875 -17.984 1 98.44 93 VAL B O 1
ATOM 6725 N N . GLN B 1 94 ? -13.867 -36.25 -17.141 1 98.06 94 GLN B N 1
ATOM 6726 C CA . GLN B 1 94 ? -13.156 -36.469 -18.391 1 98.06 94 GLN B CA 1
ATOM 6727 C C . GLN B 1 94 ? -13.547 -37.812 -19.031 1 98.06 94 GLN B C 1
ATOM 6729 O O . GLN B 1 94 ? -13.336 -38.875 -18.438 1 98.06 94 GLN B O 1
ATOM 6734 N N . PHE B 1 95 ? -14.086 -37.719 -20.219 1 97.88 95 PHE B N 1
ATOM 6735 C CA . PHE B 1 95 ? -14.453 -38.938 -20.969 1 97.88 95 PHE B CA 1
ATOM 6736 C C . PHE B 1 95 ? -13.422 -39.219 -22.062 1 97.88 95 PHE B C 1
ATOM 6738 O O . PHE B 1 95 ? -13.617 -38.875 -23.219 1 97.88 95 PHE B O 1
ATOM 6745 N N . GLY B 1 96 ? -12.422 -39.906 -21.641 1 97.19 96 GLY B N 1
ATOM 6746 C CA . GLY B 1 96 ? -11.359 -40.25 -22.562 1 97.19 96 GLY B CA 1
ATOM 6747 C C . GLY B 1 96 ? -11.586 -41.562 -23.297 1 97.19 96 GLY B C 1
ATOM 6748 O O . GLY B 1 96 ? -11.023 -41.781 -24.375 1 97.19 96 GLY B O 1
ATOM 6749 N N . ASN B 1 97 ? -12.383 -42.406 -22.719 1 96.38 97 ASN B N 1
ATOM 6750 C CA . ASN B 1 97 ? -12.648 -43.719 -23.312 1 96.38 97 ASN B CA 1
ATOM 6751 C C . ASN B 1 97 ? -13.969 -43.719 -24.078 1 96.38 97 ASN B C 1
ATOM 6753 O O . ASN B 1 97 ? -14.875 -44.469 -23.766 1 96.38 97 ASN B O 1
ATOM 6757 N N . GLN B 1 98 ? -14.078 -42.844 -25.031 1 93.88 98 GLN B N 1
ATOM 6758 C CA . GLN B 1 98 ? -15.211 -42.75 -25.938 1 93.88 98 GLN B CA 1
ATOM 6759 C C . GLN B 1 98 ? -14.75 -42.5 -27.375 1 93.88 98 GLN B C 1
ATOM 6761 O O . GLN B 1 98 ? -13.586 -42.156 -27.609 1 93.88 98 GLN B O 1
ATOM 6766 N N . ALA B 1 99 ? -15.68 -42.781 -28.281 1 92.75 99 ALA B N 1
ATOM 6767 C CA . ALA B 1 99 ? -15.352 -42.562 -29.688 1 92.75 99 ALA B CA 1
ATOM 6768 C C . ALA B 1 99 ? -14.93 -41.125 -29.938 1 92.75 99 ALA B C 1
ATOM 6770 O O . ALA B 1 99 ? -13.984 -40.875 -30.672 1 92.75 99 ALA B O 1
ATOM 6771 N N . MET B 1 100 ? -15.57 -40.281 -29.266 1 93.81 100 MET B N 1
ATOM 6772 C CA . MET B 1 100 ? -15.219 -38.844 -29.281 1 93.81 100 MET B CA 1
ATOM 6773 C C . MET B 1 100 ? -14.977 -38.344 -27.859 1 93.81 100 MET B C 1
ATOM 6775 O O . MET B 1 100 ? -15.883 -37.781 -27.234 1 93.81 100 MET B O 1
ATOM 6779 N N . PRO B 1 101 ? -13.727 -38.406 -27.453 1 96.5 101 PRO B N 1
ATOM 6780 C CA . PRO B 1 101 ? -13.422 -37.938 -26.094 1 96.5 101 PRO B CA 1
ATOM 6781 C C . PRO B 1 101 ? -13.93 -36.531 -25.844 1 96.5 101 PRO B C 1
ATOM 6783 O O . PRO B 1 101 ? -13.906 -35.688 -26.75 1 96.5 101 PRO B O 1
ATOM 6786 N N . ASN B 1 102 ? -14.352 -36.219 -24.656 1 95.81 102 ASN B N 1
ATOM 6787 C CA . ASN B 1 102 ? -14.859 -34.906 -24.266 1 95.81 102 ASN B CA 1
ATOM 6788 C C . ASN B 1 102 ? -14.758 -34.688 -22.766 1 95.81 102 ASN B C 1
ATOM 6790 O O . ASN B 1 102 ? -14.406 -35.594 -22.016 1 95.81 102 ASN B O 1
ATOM 6794 N N . ILE B 1 103 ? -14.953 -33.5 -22.375 1 97.88 103 ILE B N 1
ATOM 6795 C CA . ILE B 1 103 ? -15.133 -33.156 -20.969 1 97.88 103 ILE B CA 1
ATOM 6796 C C . ILE B 1 103 ? -16.578 -32.719 -20.734 1 97.88 103 ILE B C 1
ATOM 6798 O O . ILE B 1 103 ? -17.141 -31.953 -21.531 1 97.88 103 ILE B O 1
ATOM 6802 N N . THR B 1 104 ? -17.172 -33.188 -19.703 1 98 104 THR B N 1
ATOM 6803 C CA . THR B 1 104 ? -18.531 -32.812 -19.344 1 98 104 THR B CA 1
ATOM 6804 C C . THR B 1 104 ? -18.594 -32.406 -17.859 1 98 104 THR B C 1
ATOM 6806 O O . THR B 1 104 ? -18.047 -33.094 -17 1 98 104 THR B O 1
ATOM 6809 N N . GLU B 1 105 ? -19.188 -31.312 -17.609 1 98.19 105 GLU B N 1
ATOM 6810 C CA . GLU B 1 105 ? -19.453 -30.922 -16.219 1 98.19 105 GLU B CA 1
ATOM 6811 C C . GLU B 1 105 ? -20.875 -31.297 -15.812 1 98.19 105 GLU B C 1
ATOM 6813 O O . GLU B 1 105 ? -21.812 -31.172 -16.609 1 98.19 105 GLU B O 1
ATOM 6818 N N . TYR B 1 106 ? -21.016 -31.781 -14.609 1 98.56 106 TYR B N 1
ATOM 6819 C CA . TYR B 1 106 ? -22.312 -32.156 -14.07 1 98.56 106 TYR B CA 1
ATOM 6820 C C . TYR B 1 106 ? -22.625 -31.391 -12.805 1 98.56 106 TYR B C 1
ATOM 6822 O O . TYR B 1 106 ? -21.719 -31 -12.062 1 98.56 106 TYR B O 1
ATOM 6830 N N . ILE B 1 107 ? -23.875 -31.125 -12.617 1 98.5 107 ILE B N 1
ATOM 6831 C CA . ILE B 1 107 ? -24.391 -30.734 -11.312 1 98.5 107 ILE B CA 1
ATOM 6832 C C . ILE B 1 107 ? -25.047 -31.938 -10.633 1 98.5 107 ILE B C 1
ATOM 6834 O O . ILE B 1 107 ? -25.984 -32.531 -11.18 1 98.5 107 ILE B O 1
ATOM 6838 N N . VAL B 1 108 ? -24.516 -32.312 -9.516 1 98.81 108 VAL B N 1
ATOM 6839 C CA . VAL B 1 108 ? -25.016 -33.469 -8.758 1 98.81 108 VAL B CA 1
ATOM 6840 C C . VAL B 1 108 ? -25.766 -32.969 -7.523 1 98.81 108 VAL B C 1
ATOM 6842 O O . VAL B 1 108 ? -25.281 -32.125 -6.777 1 98.81 108 VAL B O 1
ATOM 6845 N N . SER B 1 109 ? -26.984 -33.562 -7.273 1 98 109 SER B N 1
ATOM 6846 C CA . SER B 1 109 ? -27.844 -33.094 -6.203 1 98 109 SER B CA 1
ATOM 6847 C C . SER B 1 109 ? -28.875 -34.156 -5.801 1 98 109 SER B C 1
ATOM 6849 O O . SER B 1 109 ? -29.125 -35.094 -6.547 1 98 109 SER B O 1
ATOM 6851 N N . PRO B 1 110 ? -29.484 -34.094 -4.578 1 97.88 110 PRO B N 1
ATOM 6852 C CA . PRO B 1 110 ? -29.109 -33.188 -3.486 1 97.88 110 PRO B CA 1
ATOM 6853 C C . PRO B 1 110 ? -28 -33.75 -2.607 1 97.88 110 PRO B C 1
ATOM 6855 O O . PRO B 1 110 ? -27.766 -34.938 -2.609 1 97.88 110 PRO B O 1
ATOM 6858 N N . LEU B 1 111 ? -27.281 -32.969 -1.958 1 98.06 111 LEU B N 1
ATOM 6859 C CA . LEU B 1 111 ? -26.266 -33.406 -1.01 1 98.06 111 LEU B CA 1
ATOM 6860 C C . LEU B 1 111 ? -26.812 -33.406 0.414 1 98.06 111 LEU B C 1
ATOM 6862 O O . LEU B 1 111 ? -27.672 -32.562 0.752 1 98.06 111 LEU B O 1
ATOM 6866 N N . PRO B 1 112 ? -26.453 -34.281 1.187 1 97.31 112 PRO B N 1
ATOM 6867 C CA . PRO B 1 112 ? -25.344 -35.219 1.017 1 97.31 112 PRO B CA 1
ATOM 6868 C C . PRO B 1 112 ? -25.781 -36.562 0.412 1 97.31 112 PRO B C 1
ATOM 6870 O O . PRO B 1 112 ? -25.016 -37.5 0.389 1 97.31 112 PRO B O 1
ATOM 6873 N N . PHE B 1 113 ? -27.016 -36.719 -0.061 1 97.75 113 PHE B N 1
ATOM 6874 C CA . PHE B 1 113 ? -27.516 -37.969 -0.647 1 97.75 113 PHE B CA 1
ATOM 6875 C C . PHE B 1 113 ? -27.922 -37.75 -2.104 1 97.75 113 PHE B C 1
ATOM 6877 O O . PHE B 1 113 ? -29.109 -37.719 -2.432 1 97.75 113 PHE B O 1
ATOM 6884 N N . PRO B 1 114 ? -26.922 -37.719 -2.941 1 98.38 114 PRO B N 1
ATOM 6885 C CA . PRO B 1 114 ? -27.203 -37.406 -4.348 1 98.38 114 PRO B CA 1
ATOM 6886 C C . PRO B 1 114 ? -28.141 -38.438 -4.984 1 98.38 114 PRO B C 1
ATOM 6888 O O . PRO B 1 114 ? -28.047 -39.625 -4.715 1 98.38 114 PRO B O 1
ATOM 6891 N N . LYS B 1 115 ? -29.109 -37.938 -5.867 1 97.69 115 LYS B N 1
ATOM 6892 C CA . LYS B 1 115 ? -30.078 -38.781 -6.574 1 97.69 115 LYS B CA 1
ATOM 6893 C C . LYS B 1 115 ? -30.125 -38.406 -8.055 1 97.69 115 LYS B C 1
ATOM 6895 O O . LYS B 1 115 ? -30.656 -39.188 -8.867 1 97.69 115 LYS B O 1
ATOM 6900 N N . THR B 1 116 ? -29.672 -37.312 -8.367 1 97.94 116 THR B N 1
ATOM 6901 C CA . THR B 1 116 ? -29.766 -36.844 -9.742 1 97.94 116 THR B CA 1
ATOM 6902 C C . THR B 1 116 ? -28.453 -36.219 -10.188 1 97.94 116 THR B C 1
ATOM 6904 O O . THR B 1 116 ? -27.625 -35.812 -9.359 1 97.94 116 THR B O 1
ATOM 6907 N N . HIS B 1 117 ? -28.156 -36.156 -11.414 1 98.19 117 HIS B N 1
ATOM 6908 C CA . HIS B 1 117 ? -27.062 -35.438 -12.055 1 98.19 117 HIS B CA 1
ATOM 6909 C C . HIS B 1 117 ? -27.516 -34.844 -13.383 1 98.19 117 HIS B C 1
ATOM 6911 O O . HIS B 1 117 ? -28.281 -35.469 -14.125 1 98.19 117 HIS B O 1
ATOM 6917 N N . LYS B 1 118 ? -27.188 -33.594 -13.578 1 97.56 118 LYS B N 1
ATOM 6918 C CA . LYS B 1 118 ? -27.531 -32.906 -14.82 1 97.56 118 LYS B CA 1
ATOM 6919 C C . LYS B 1 118 ? -26.297 -32.281 -15.445 1 97.56 118 LYS B C 1
ATOM 6921 O O . LYS B 1 118 ? -25.422 -31.766 -14.742 1 97.56 118 LYS B O 1
ATOM 6926 N N . VAL B 1 119 ? -26.219 -32.281 -16.781 1 97.25 119 VAL B N 1
ATOM 6927 C CA . VAL B 1 119 ? -25.094 -31.656 -17.5 1 97.25 119 VAL B CA 1
ATOM 6928 C C . VAL B 1 119 ? -25.141 -30.141 -17.297 1 97.25 119 VAL B C 1
ATOM 6930 O O . VAL B 1 119 ? -26.188 -29.516 -17.422 1 97.25 119 VAL B O 1
ATOM 6933 N N . ARG B 1 120 ? -24.047 -29.609 -16.828 1 95.94 120 ARG B N 1
ATOM 6934 C CA . ARG B 1 120 ? -23.875 -28.156 -16.766 1 95.94 120 ARG B CA 1
ATOM 6935 C C . ARG B 1 120 ? -23.328 -27.609 -18.094 1 95.94 120 ARG B C 1
ATOM 6937 O O . ARG B 1 120 ? -22.297 -28.078 -18.578 1 95.94 120 ARG B O 1
ATOM 6944 N N . THR B 1 121 ? -23.969 -26.641 -18.672 1 92.12 121 THR B N 1
ATOM 6945 C CA . THR B 1 121 ? -23.562 -26.125 -19.984 1 92.12 121 THR B CA 1
ATOM 6946 C C . THR B 1 121 ? -22.984 -24.734 -19.844 1 92.12 121 THR B C 1
ATOM 6948 O O . THR B 1 121 ? -23.312 -24 -18.906 1 92.12 121 THR B O 1
ATOM 6951 N N . PHE B 1 122 ? -22.078 -24.422 -20.703 1 91.94 122 PHE B N 1
ATOM 6952 C CA . PHE B 1 122 ? -21.594 -23.047 -20.891 1 91.94 122 PHE B CA 1
ATOM 6953 C C . PHE B 1 122 ? -22.484 -22.297 -21.859 1 91.94 122 PHE B C 1
ATOM 6955 O O . PHE B 1 122 ? -23.453 -22.828 -22.375 1 91.94 122 PHE B O 1
ATOM 6962 N N . LYS B 1 123 ? -22.203 -21.031 -22.031 1 86.31 123 LYS B N 1
ATOM 6963 C CA . LYS B 1 123 ? -23 -20.188 -22.922 1 86.31 123 LYS B CA 1
ATOM 6964 C C . LYS B 1 123 ? -23.094 -20.812 -24.312 1 86.31 123 LYS B C 1
ATOM 6966 O O . LYS B 1 123 ? -22.109 -21.312 -24.844 1 86.31 123 LYS B O 1
ATOM 6971 N N . LYS B 1 124 ? -24.266 -20.844 -24.969 1 85.44 124 LYS B N 1
ATOM 6972 C CA . LYS B 1 124 ? -24.562 -21.359 -26.297 1 85.44 124 LYS B CA 1
ATOM 6973 C C . LYS B 1 124 ? -24.312 -22.859 -26.391 1 85.44 124 LYS B C 1
ATOM 6975 O O . LYS B 1 124 ? -23.969 -23.359 -27.469 1 85.44 124 LYS B O 1
ATOM 6980 N N . ASP B 1 125 ? -24.281 -23.547 -25.266 1 89.19 125 ASP B N 1
ATOM 6981 C CA . ASP B 1 125 ? -24.094 -24.984 -25.203 1 89.19 125 ASP B CA 1
ATOM 6982 C C . ASP B 1 125 ? -22.781 -25.406 -25.844 1 89.19 125 ASP B C 1
ATOM 6984 O O . ASP B 1 125 ? -22.719 -26.391 -26.594 1 89.19 125 ASP B O 1
ATOM 6988 N N . LYS B 1 126 ? -21.875 -24.578 -25.641 1 89.88 126 LYS B N 1
ATOM 6989 C CA . LYS B 1 126 ? -20.531 -24.844 -26.172 1 89.88 126 LYS B CA 1
ATOM 6990 C C . LYS B 1 126 ? -19.922 -26.094 -25.531 1 89.88 126 LYS B C 1
ATOM 6992 O O . LYS B 1 126 ? -19.844 -26.188 -24.312 1 89.88 126 LYS B O 1
ATOM 6997 N N . PRO B 1 127 ? -19.531 -27.062 -26.406 1 93.62 127 PRO B N 1
ATOM 6998 C CA . PRO B 1 127 ? -18.859 -28.234 -25.812 1 93.62 127 PRO B CA 1
ATOM 6999 C C . PRO B 1 127 ? -17.453 -27.922 -25.328 1 93.62 127 PRO B C 1
ATOM 7001 O O . PRO B 1 127 ? -16.75 -27.094 -25.922 1 93.62 127 PRO B O 1
ATOM 7004 N N . ILE B 1 128 ? -17.047 -28.578 -24.266 1 96.88 128 ILE B N 1
ATOM 7005 C CA . ILE B 1 128 ? -15.695 -28.422 -23.75 1 96.88 128 ILE B CA 1
ATOM 7006 C C . ILE B 1 128 ? -14.734 -29.328 -24.531 1 96.88 128 ILE B C 1
ATOM 7008 O O . ILE B 1 128 ? -14.836 -30.547 -24.453 1 96.88 128 ILE B O 1
ATOM 7012 N N . PRO B 1 129 ? -13.844 -28.719 -25.281 1 95.44 129 PRO B N 1
ATOM 7013 C CA . PRO B 1 129 ? -12.898 -29.547 -26.016 1 95.44 129 PRO B CA 1
ATOM 7014 C C . PRO B 1 129 ? -12.039 -30.422 -25.094 1 95.44 129 PRO B C 1
ATOM 7016 O O . PRO B 1 129 ? -11.562 -29.938 -24.062 1 95.44 129 PRO B O 1
ATOM 7019 N N . PHE B 1 130 ? -11.805 -31.641 -25.5 1 97.38 130 PHE B N 1
ATOM 7020 C CA . PHE B 1 130 ? -11.062 -32.562 -24.656 1 97.38 130 PHE B CA 1
ATOM 7021 C C . PHE B 1 130 ? -9.625 -32.094 -24.453 1 97.38 130 PHE B C 1
ATOM 7023 O O . PHE B 1 130 ? -9.062 -32.25 -23.375 1 97.38 130 PHE B O 1
ATOM 7030 N N . GLU B 1 131 ? -9.039 -31.484 -25.484 1 96.94 131 GLU B N 1
ATOM 7031 C CA . GLU B 1 131 ? -7.637 -31.078 -25.453 1 96.94 131 GLU B CA 1
ATOM 7032 C C . GLU B 1 131 ? -7.438 -29.891 -24.516 1 96.94 131 GLU B C 1
ATOM 7034 O O . GLU B 1 131 ? -6.305 -29.578 -24.125 1 96.94 131 GLU B O 1
ATOM 7039 N N . SER B 1 132 ? -8.531 -29.266 -24.094 1 97.56 132 SER B N 1
ATOM 7040 C CA . SER B 1 132 ? -8.422 -28.109 -23.234 1 97.56 132 SER B CA 1
ATOM 7041 C C . SER B 1 132 ? -8.297 -28.516 -21.766 1 97.56 132 SER B C 1
ATOM 7043 O O . SER B 1 132 ? -8.07 -27.656 -20.906 1 97.56 132 SER B O 1
ATOM 7045 N N . ARG B 1 133 ? -8.383 -29.781 -21.5 1 97.38 133 ARG B N 1
ATOM 7046 C CA . ARG B 1 133 ? -8.391 -30.266 -20.125 1 97.38 133 ARG B CA 1
ATOM 7047 C C . ARG B 1 133 ? -7.07 -29.953 -19.422 1 97.38 133 ARG B C 1
ATOM 7049 O O . ARG B 1 133 ? -6.016 -29.922 -20.062 1 97.38 133 ARG B O 1
ATOM 7056 N N . PRO B 1 134 ? -7.082 -29.734 -18.109 1 96.94 134 PRO B N 1
ATOM 7057 C CA . PRO B 1 134 ? -5.824 -29.625 -17.359 1 96.94 134 PRO B CA 1
ATOM 7058 C C . PRO B 1 134 ? -5.004 -30.906 -17.406 1 96.94 134 PRO B C 1
ATOM 7060 O O . PRO B 1 134 ? -5.523 -31.969 -17.766 1 96.94 134 PRO B O 1
ATOM 7063 N N . MET B 1 135 ? -3.73 -30.812 -17.094 1 96.44 135 MET B N 1
ATOM 7064 C CA . MET B 1 135 ? -2.863 -31.984 -16.969 1 96.44 135 MET B CA 1
ATOM 7065 C C . MET B 1 135 ? -3.217 -32.781 -15.734 1 96.44 135 MET B C 1
ATOM 7067 O O . MET B 1 135 ? -3.551 -32.219 -14.688 1 96.44 135 MET B O 1
ATOM 7071 N N . THR B 1 136 ? -3.186 -34.062 -15.828 1 96.56 136 THR B N 1
ATOM 7072 C CA . THR B 1 136 ? -3.449 -34.969 -14.695 1 96.56 136 THR B CA 1
ATOM 7073 C C . THR B 1 136 ? -2.164 -35.625 -14.219 1 96.56 136 THR B C 1
ATOM 7075 O O . THR B 1 136 ? -1.161 -35.625 -14.938 1 96.56 136 THR B O 1
ATOM 7078 N N . ALA B 1 137 ? -2.24 -36.156 -13.055 1 95.75 137 ALA B N 1
ATOM 7079 C CA . ALA B 1 137 ? -1.105 -36.906 -12.508 1 95.75 137 ALA B CA 1
ATOM 7080 C C . ALA B 1 137 ? -0.733 -38.094 -13.406 1 95.75 137 ALA B C 1
ATOM 7082 O O . ALA B 1 137 ? 0.449 -38.375 -13.594 1 95.75 137 ALA B O 1
ATOM 7083 N N . SER B 1 138 ? -1.719 -38.75 -13.961 1 96.44 138 SER B N 1
ATOM 7084 C CA . SER B 1 138 ? -1.475 -39.875 -14.867 1 96.44 138 SER B CA 1
ATOM 7085 C C . SER B 1 138 ? -0.725 -39.406 -16.125 1 96.44 138 SER B C 1
ATOM 7087 O O . SER B 1 138 ? 0.207 -40.094 -16.562 1 96.44 138 SER B O 1
ATOM 7089 N N . GLU B 1 139 ? -1.21 -38.344 -16.672 1 96.94 139 GLU B N 1
ATOM 7090 C CA . GLU B 1 139 ? -0.534 -37.812 -17.859 1 96.94 139 GLU B CA 1
ATOM 7091 C C . GLU B 1 139 ? 0.919 -37.469 -17.547 1 96.94 139 GLU B C 1
ATOM 7093 O O . GLU B 1 139 ? 1.811 -37.719 -18.359 1 96.94 139 GLU B O 1
ATOM 7098 N N . TYR B 1 140 ? 1.203 -36.906 -16.422 1 96.62 140 TYR B N 1
ATOM 7099 C CA . TYR B 1 140 ? 2.559 -36.562 -16.031 1 96.62 140 TYR B CA 1
ATOM 7100 C C . TYR B 1 140 ? 3.422 -37.781 -15.844 1 96.62 140 TYR B C 1
ATOM 7102 O O . TYR B 1 140 ? 4.621 -37.781 -16.125 1 96.62 140 TYR B O 1
ATOM 7110 N N . GLU B 1 141 ? 2.83 -38.844 -15.336 1 96.62 141 GLU B N 1
ATOM 7111 C CA . GLU B 1 141 ? 3.578 -40.094 -15.211 1 96.62 141 GLU B CA 1
ATOM 7112 C C . GLU B 1 141 ? 4.074 -40.562 -16.578 1 96.62 141 GLU B C 1
ATOM 7114 O O . GLU B 1 141 ? 5.203 -41.031 -16.688 1 96.62 141 GLU B O 1
ATOM 7119 N N . HIS B 1 142 ? 3.227 -40.5 -17.531 1 97.88 142 HIS B N 1
ATOM 7120 C CA . HIS B 1 142 ? 3.613 -40.906 -18.875 1 97.88 142 HIS B CA 1
ATOM 7121 C C . HIS B 1 142 ? 4.648 -39.969 -19.469 1 97.88 142 HIS B C 1
ATOM 7123 O O . HIS B 1 142 ? 5.531 -40.375 -20.219 1 97.88 142 HIS B O 1
ATOM 7129 N N . ILE B 1 143 ? 4.492 -38.656 -19.188 1 97.75 143 ILE B N 1
ATOM 7130 C CA . ILE B 1 143 ? 5.5 -37.688 -19.609 1 97.75 143 ILE B CA 1
ATOM 7131 C C . ILE B 1 143 ? 6.852 -38.062 -19 1 97.75 143 ILE B C 1
ATOM 7133 O O . ILE B 1 143 ? 7.883 -38.031 -19.688 1 97.75 143 ILE B O 1
ATOM 7137 N N . LYS B 1 144 ? 6.82 -38.375 -17.734 1 96.75 144 LYS B N 1
ATOM 7138 C CA . LYS B 1 144 ? 8.047 -38.781 -17.062 1 96.75 144 LYS B CA 1
ATOM 7139 C C . LYS B 1 144 ? 8.688 -39.969 -17.75 1 96.75 144 LYS B C 1
ATOM 7141 O O . LYS B 1 144 ? 9.906 -40 -17.953 1 96.75 144 LYS B O 1
ATOM 7146 N N . HIS B 1 145 ? 7.898 -40.969 -18.141 1 96.88 145 HIS B N 1
ATOM 7147 C CA . HIS B 1 145 ? 8.406 -42.125 -18.828 1 96.88 145 HIS B CA 1
ATOM 7148 C C . HIS B 1 145 ? 9.016 -41.75 -20.172 1 96.88 145 HIS B C 1
ATOM 7150 O O . HIS B 1 145 ? 10.047 -42.312 -20.562 1 96.88 145 HIS B O 1
ATOM 7156 N N . MET B 1 146 ? 8.32 -40.938 -20.844 1 97.44 146 MET B N 1
ATOM 7157 C CA . MET B 1 146 ? 8.852 -40.469 -22.125 1 97.44 146 MET B CA 1
ATOM 7158 C C . MET B 1 146 ? 10.188 -39.781 -21.938 1 97.44 146 MET B C 1
ATOM 7160 O O . MET B 1 146 ? 11.117 -39.969 -22.719 1 97.44 146 MET B O 1
ATOM 7164 N N . LEU B 1 147 ? 10.312 -38.938 -20.922 1 98 147 LEU B N 1
ATOM 7165 C CA . LEU B 1 147 ? 11.547 -38.219 -20.641 1 98 147 LEU B CA 1
ATOM 7166 C C . LEU B 1 147 ? 12.656 -39.188 -20.25 1 98 147 LEU B C 1
ATOM 7168 O O . LEU B 1 147 ? 13.828 -38.969 -20.547 1 98 147 LEU B O 1
ATOM 7172 N N . GLU B 1 148 ? 12.281 -40.281 -19.578 1 97.56 148 GLU B N 1
ATOM 7173 C CA . GLU B 1 148 ? 13.266 -41.312 -19.281 1 97.56 148 GLU B CA 1
ATOM 7174 C C . GLU B 1 148 ? 13.867 -41.906 -20.562 1 97.56 148 GLU B C 1
ATOM 7176 O O . GLU B 1 148 ? 15.078 -42.094 -20.656 1 97.56 148 GLU B O 1
ATOM 7181 N N . LYS B 1 149 ? 13.023 -42.156 -21.516 1 96.88 149 LYS B N 1
ATOM 7182 C CA . LYS B 1 149 ? 13.492 -42.656 -22.797 1 96.88 149 LYS B CA 1
ATOM 7183 C C . LYS B 1 149 ? 14.383 -41.656 -23.516 1 96.88 149 LYS B C 1
ATOM 7185 O O . LYS B 1 149 ? 15.461 -42 -24 1 96.88 149 LYS B O 1
ATOM 7190 N N . ILE B 1 150 ? 13.906 -40.469 -23.531 1 97.56 150 ILE B N 1
ATOM 7191 C CA . ILE B 1 150 ? 14.617 -39.375 -24.203 1 97.56 150 ILE B CA 1
ATOM 7192 C C . ILE B 1 150 ? 15.984 -39.188 -23.547 1 97.56 150 ILE B C 1
ATOM 7194 O O . ILE B 1 150 ? 17 -39.062 -24.234 1 97.56 150 ILE B O 1
ATOM 7198 N N . SER B 1 151 ? 16.031 -39.188 -22.25 1 97.31 151 SER B N 1
ATOM 7199 C CA . SER B 1 151 ? 17.25 -38.875 -21.5 1 97.31 151 SER B CA 1
ATOM 7200 C C . SER B 1 151 ? 18.234 -40.062 -21.578 1 97.31 151 SER B C 1
ATOM 7202 O O . SER B 1 151 ? 19.453 -39.844 -21.5 1 97.31 151 SER B O 1
ATOM 7204 N N . THR B 1 152 ? 17.656 -41.25 -21.656 1 96.81 152 THR B N 1
ATOM 7205 C CA . THR B 1 152 ? 18.531 -42.406 -21.844 1 96.81 152 THR B CA 1
ATOM 7206 C C . THR B 1 152 ? 19.234 -42.344 -23.203 1 96.81 152 THR B C 1
ATOM 7208 O O . THR B 1 152 ? 20.438 -42.594 -23.281 1 96.81 152 THR B O 1
ATOM 7211 N N . GLU B 1 153 ? 18.484 -42 -24.188 1 96.62 153 GLU B N 1
ATOM 7212 C CA . GLU B 1 153 ? 19.062 -41.844 -25.516 1 96.62 153 GLU B CA 1
ATOM 7213 C C . GLU B 1 153 ? 20.094 -40.688 -25.516 1 96.62 153 GLU B C 1
ATOM 7215 O O . GLU B 1 153 ? 21.141 -40.812 -26.172 1 96.62 153 GLU B O 1
ATOM 7220 N N . ALA B 1 154 ? 19.797 -39.656 -24.797 1 97.38 154 ALA B N 1
ATOM 7221 C CA . ALA B 1 154 ? 20.656 -38.5 -24.766 1 97.38 154 ALA B CA 1
ATOM 7222 C C . ALA B 1 154 ? 21.594 -38.531 -23.547 1 97.38 154 ALA B C 1
ATOM 7224 O O . ALA B 1 154 ? 22.062 -37.469 -23.094 1 97.38 154 ALA B O 1
ATOM 7225 N N . TYR B 1 155 ? 21.859 -39.625 -22.969 1 96.62 155 TYR B N 1
ATOM 7226 C CA . TYR B 1 155 ? 22.547 -39.781 -21.688 1 96.62 155 TYR B CA 1
ATOM 7227 C C . TYR B 1 155 ? 23.891 -39.031 -21.703 1 96.62 155 TYR B C 1
ATOM 7229 O O . TYR B 1 155 ? 24.172 -38.219 -20.812 1 96.62 155 TYR B O 1
ATOM 7237 N N . THR B 1 156 ? 24.766 -39.312 -22.719 1 95.56 156 THR B N 1
ATOM 7238 C CA . THR B 1 156 ? 26.109 -38.75 -22.781 1 95.56 156 THR B CA 1
ATOM 7239 C C . THR B 1 156 ? 26.047 -37.25 -22.844 1 95.56 156 THR B C 1
ATOM 7241 O O . THR B 1 156 ? 26.781 -36.562 -22.109 1 95.56 156 THR B O 1
ATOM 7244 N N . LEU B 1 157 ? 25.219 -36.75 -23.688 1 96.44 157 LEU B N 1
ATOM 7245 C CA . LEU B 1 157 ? 25.062 -35.281 -23.828 1 96.44 157 LEU B CA 1
ATOM 7246 C C . LEU B 1 157 ? 24.656 -34.656 -22.516 1 96.44 157 LEU B C 1
ATOM 7248 O O . LEU B 1 157 ? 25.281 -33.688 -22.078 1 96.44 157 LEU B O 1
ATOM 7252 N N . LEU B 1 158 ? 23.609 -35.156 -21.859 1 97.25 158 LEU B N 1
ATOM 7253 C CA . LEU B 1 158 ? 23.062 -34.562 -20.625 1 97.25 158 LEU B CA 1
ATOM 7254 C C . LEU B 1 158 ? 24.078 -34.688 -19.484 1 97.25 158 LEU B C 1
ATOM 7256 O O . LEU B 1 158 ? 24.234 -33.75 -18.703 1 97.25 158 LEU B O 1
ATOM 7260 N N . PHE B 1 159 ? 24.719 -35.875 -19.391 1 95.62 159 PHE B N 1
ATOM 7261 C CA . PHE B 1 159 ? 25.688 -36.125 -18.328 1 95.62 159 PHE B CA 1
ATOM 7262 C C . PHE B 1 159 ? 26.859 -35.156 -18.438 1 95.62 159 PHE B C 1
ATOM 7264 O O . PHE B 1 159 ? 27.266 -34.562 -17.422 1 95.62 159 PHE B O 1
ATOM 7271 N N . GLU B 1 160 ? 27.406 -34.969 -19.656 1 94.81 160 GLU B N 1
ATOM 7272 C CA . GLU B 1 160 ? 28.547 -34.094 -19.875 1 94.81 160 GLU B CA 1
ATOM 7273 C C . GLU B 1 160 ? 28.141 -32.625 -19.688 1 94.81 160 GLU B C 1
ATOM 7275 O O . GLU B 1 160 ? 28.891 -31.859 -19.078 1 94.81 160 GLU B O 1
ATOM 7280 N N . THR B 1 161 ? 26.984 -32.281 -20.141 1 95.81 161 THR B N 1
ATOM 7281 C CA . THR B 1 161 ? 26.531 -30.906 -20.062 1 95.81 161 THR B CA 1
ATOM 7282 C C . THR B 1 161 ? 26.281 -30.484 -18.625 1 95.81 161 THR B C 1
ATOM 7284 O O . THR B 1 161 ? 26.641 -29.391 -18.203 1 95.81 161 THR B O 1
ATOM 7287 N N . SER B 1 162 ? 25.688 -31.312 -17.812 1 95.5 162 SER B N 1
ATOM 7288 C CA . SER B 1 162 ? 25.203 -30.953 -16.484 1 95.5 162 SER B CA 1
ATOM 7289 C C . SER B 1 162 ? 26.25 -31.219 -15.414 1 95.5 162 SER B C 1
ATOM 7291 O O . SER B 1 162 ? 26.047 -30.875 -14.25 1 95.5 162 SER B O 1
ATOM 7293 N N . GLY B 1 163 ? 27.328 -31.75 -15.719 1 92.19 163 GLY B N 1
ATOM 7294 C CA . GLY B 1 163 ? 28.344 -32.094 -14.734 1 92.19 163 GLY B CA 1
ATOM 7295 C C . GLY B 1 163 ? 28 -33.344 -13.93 1 92.19 163 GLY B C 1
ATOM 7296 O O . GLY B 1 163 ? 28.25 -33.406 -12.727 1 92.19 163 GLY B O 1
ATOM 7297 N N . GLY B 1 164 ? 27.312 -34.281 -14.555 1 93.88 164 GLY B N 1
ATOM 7298 C CA . GLY B 1 164 ? 27.125 -35.594 -13.93 1 93.88 164 GLY B CA 1
ATOM 7299 C C . GLY B 1 164 ? 25.688 -35.844 -13.508 1 93.88 164 GLY B C 1
ATOM 7300 O O . GLY B 1 164 ? 25.406 -36.812 -12.781 1 93.88 164 GLY B O 1
ATOM 7301 N N . PHE B 1 165 ? 24.719 -35.031 -13.883 1 96.5 165 PHE B N 1
ATOM 7302 C CA . PHE B 1 165 ? 23.328 -35.281 -13.562 1 96.5 165 PHE B CA 1
ATOM 7303 C C . PHE B 1 165 ? 22.672 -36.156 -14.633 1 96.5 165 PHE B C 1
ATOM 7305 O O . PHE B 1 165 ? 22.984 -36.031 -15.82 1 96.5 165 PHE B O 1
ATOM 7312 N N . SER B 1 166 ? 21.797 -36.969 -14.211 1 96.44 166 SER B N 1
ATOM 7313 C CA . SER B 1 166 ? 21.016 -37.812 -15.117 1 96.44 166 SER B CA 1
ATOM 7314 C C . SER B 1 166 ? 19.547 -37.875 -14.703 1 96.44 166 SER B C 1
ATOM 7316 O O . SER B 1 166 ? 19.219 -37.594 -13.547 1 96.44 166 SER B O 1
ATOM 7318 N N . PHE B 1 167 ? 18.719 -38.188 -15.641 1 96.31 167 PHE B N 1
ATOM 7319 C CA . PHE B 1 167 ? 17.281 -38.25 -15.359 1 96.31 167 PHE B CA 1
ATOM 7320 C C . PHE B 1 167 ? 16.922 -39.594 -14.758 1 96.31 167 PHE B C 1
ATOM 7322 O O . PHE B 1 167 ? 15.953 -39.688 -13.992 1 96.31 167 PHE B O 1
ATOM 7329 N N . THR B 1 168 ? 17.641 -40.625 -15.148 1 91.44 168 THR B N 1
ATOM 7330 C CA . THR B 1 168 ? 17.391 -41.969 -14.641 1 91.44 168 THR B CA 1
ATOM 7331 C C . THR B 1 168 ? 18.641 -42.562 -14 1 91.44 168 THR B C 1
ATOM 7333 O O . THR B 1 168 ? 19.75 -42.125 -14.289 1 91.44 168 THR B O 1
ATOM 7336 N N . ASN B 1 169 ? 18.359 -43.531 -13.203 1 88.69 169 ASN B N 1
ATOM 7337 C CA . ASN B 1 169 ? 19.453 -44.281 -12.547 1 88.69 169 ASN B CA 1
ATOM 7338 C C . ASN B 1 169 ? 20.422 -43.344 -11.859 1 88.69 169 ASN B C 1
ATOM 7340 O O . ASN B 1 169 ? 21.641 -43.406 -12.07 1 88.69 169 ASN B O 1
ATOM 7344 N N . CYS B 1 170 ? 19.828 -42.406 -11.289 1 89.88 170 CYS B N 1
ATOM 7345 C CA . CYS B 1 170 ? 20.625 -41.438 -10.562 1 89.88 170 CYS B CA 1
ATOM 7346 C C . CYS B 1 170 ? 20.453 -41.594 -9.055 1 89.88 170 CYS B C 1
ATOM 7348 O O . CYS B 1 170 ? 19.5 -42.219 -8.602 1 89.88 170 CYS B O 1
ATOM 7350 N N . SER B 1 171 ? 21.438 -41.281 -8.258 1 86.94 171 SER B N 1
ATOM 7351 C CA . SER B 1 171 ? 21.375 -41.281 -6.801 1 86.94 171 SER B CA 1
ATOM 7352 C C . SER B 1 171 ? 21.203 -39.875 -6.242 1 86.94 171 SER B C 1
ATOM 7354 O O . SER B 1 171 ? 20.078 -39.438 -5.977 1 86.94 171 SER B O 1
ATOM 7356 N N . ASN B 1 172 ? 22.188 -39.062 -6.27 1 86 172 ASN B N 1
ATOM 7357 C CA . ASN B 1 172 ? 22.109 -37.75 -5.668 1 86 172 ASN B CA 1
ATOM 7358 C C . ASN B 1 172 ? 22.188 -36.625 -6.723 1 86 172 ASN B C 1
ATOM 7360 O O . ASN B 1 172 ? 21.969 -35.469 -6.418 1 86 172 ASN B O 1
ATOM 7364 N N . ARG B 1 173 ? 22.406 -36.969 -7.945 1 93.94 173 ARG B N 1
ATOM 7365 C CA . ARG B 1 173 ? 22.484 -36 -9.039 1 93.94 173 ARG B CA 1
ATOM 7366 C C . ARG B 1 173 ? 21.438 -36.312 -10.102 1 93.94 173 ARG B C 1
ATOM 7368 O O . ARG B 1 173 ? 21.781 -36.594 -11.25 1 93.94 173 ARG B O 1
ATOM 7375 N N . CYS B 1 174 ? 20.266 -36.125 -9.703 1 96.19 174 CYS B N 1
ATOM 7376 C CA . CYS B 1 174 ? 19.125 -36.406 -10.562 1 96.19 174 CYS B CA 1
ATOM 7377 C C . CYS B 1 174 ? 18.656 -35.156 -11.273 1 96.19 174 CYS B C 1
ATOM 7379 O O . CYS B 1 174 ? 19 -34.031 -10.867 1 96.19 174 CYS B O 1
ATOM 7381 N N . MET B 1 175 ? 18 -35.375 -12.336 1 97.44 175 MET B N 1
ATOM 7382 C CA . MET B 1 175 ? 17.344 -34.281 -13.047 1 97.44 175 MET B CA 1
ATOM 7383 C C . MET B 1 175 ? 15.828 -34.312 -12.805 1 97.44 175 MET B C 1
ATOM 7385 O O . MET B 1 175 ? 15.281 -35.344 -12.391 1 97.44 175 MET B O 1
ATOM 7389 N N . THR B 1 176 ? 15.242 -33.219 -12.883 1 96.5 176 THR B N 1
ATOM 7390 C CA . THR B 1 176 ? 13.797 -33.062 -12.883 1 96.5 176 THR B CA 1
ATOM 7391 C C . THR B 1 176 ? 13.352 -32.219 -14.07 1 96.5 176 THR B C 1
ATOM 7393 O O . THR B 1 176 ? 14.133 -31.953 -14.984 1 96.5 176 THR B O 1
ATOM 7396 N N . PHE B 1 177 ? 12.07 -31.891 -14.172 1 97.19 177 PHE B N 1
ATOM 7397 C CA . PHE B 1 177 ? 11.609 -31.141 -15.336 1 97.19 177 PHE B CA 1
ATOM 7398 C C . PHE B 1 177 ? 10.516 -30.156 -14.945 1 97.19 177 PHE B C 1
ATOM 7400 O O . PHE B 1 177 ? 9.93 -30.266 -13.867 1 97.19 177 PHE B O 1
ATOM 7407 N N . THR B 1 178 ? 10.312 -29.125 -15.75 1 96.62 178 THR B N 1
ATOM 7408 C CA . THR B 1 178 ? 9.188 -28.188 -15.75 1 96.62 178 THR B CA 1
ATOM 7409 C C . THR B 1 178 ? 8.523 -28.141 -17.125 1 96.62 178 THR B C 1
ATOM 7411 O O . THR B 1 178 ? 9.211 -28.109 -18.156 1 96.62 178 THR B O 1
ATOM 7414 N N . ASP B 1 179 ? 7.227 -28.281 -17.141 1 95.81 179 ASP B N 1
ATOM 7415 C CA . ASP B 1 179 ? 6.516 -28.156 -18.406 1 95.81 179 ASP B CA 1
ATOM 7416 C C . ASP B 1 179 ? 5.867 -26.766 -18.531 1 95.81 179 ASP B C 1
ATOM 7418 O O . ASP B 1 179 ? 5.715 -26.062 -17.531 1 95.81 179 ASP B O 1
ATOM 7422 N N . ILE B 1 180 ? 5.488 -26.422 -19.734 1 95.19 180 ILE B N 1
ATOM 7423 C CA . ILE B 1 180 ? 5.047 -25.078 -20.078 1 95.19 180 ILE B CA 1
ATOM 7424 C C . ILE B 1 180 ? 3.625 -25.125 -20.625 1 95.19 180 ILE B C 1
ATOM 7426 O O . ILE B 1 180 ? 3.18 -26.172 -21.125 1 95.19 180 ILE B O 1
ATOM 7430 N N . ALA B 1 181 ? 2.928 -24.062 -20.453 1 97.38 181 ALA B N 1
ATOM 7431 C CA . ALA B 1 181 ? 1.621 -23.859 -21.078 1 97.38 181 ALA B CA 1
ATOM 7432 C C . ALA B 1 181 ? 1.491 -22.438 -21.641 1 97.38 181 ALA B C 1
ATOM 7434 O O . ALA B 1 181 ? 2.186 -21.531 -21.203 1 97.38 181 ALA B O 1
ATOM 7435 N N . PRO B 1 182 ? 0.55 -22.328 -22.547 1 97.5 182 PRO B N 1
ATOM 7436 C CA . PRO B 1 182 ? -0.413 -23.266 -23.125 1 97.5 182 PRO B CA 1
ATOM 7437 C C . PRO B 1 182 ? 0.261 -24.406 -23.891 1 97.5 182 PRO B C 1
ATOM 7439 O O . PRO B 1 182 ? 1.449 -24.328 -24.203 1 97.5 182 PRO B O 1
ATOM 7442 N N . ARG B 1 183 ? -0.526 -25.422 -24.047 1 97.69 183 ARG B N 1
ATOM 7443 C CA . ARG B 1 183 ? -0.016 -26.625 -24.688 1 97.69 183 ARG B CA 1
ATOM 7444 C C . ARG B 1 183 ? -0.404 -26.656 -26.172 1 97.69 183 ARG B C 1
ATOM 7446 O O . ARG B 1 183 ? -1.31 -27.406 -26.562 1 97.69 183 ARG B O 1
ATOM 7453 N N . GLY B 1 184 ? 0.392 -26.016 -26.969 1 96.56 184 GLY B N 1
ATOM 7454 C CA . GLY B 1 184 ? 0.133 -25.859 -28.391 1 96.56 184 GLY B CA 1
ATOM 7455 C C . GLY B 1 184 ? 0.066 -24.391 -28.812 1 96.56 184 GLY B C 1
ATOM 7456 O O . GLY B 1 184 ? 0.463 -23.5 -28.062 1 96.56 184 GLY B O 1
ATOM 7457 N N . LEU B 1 185 ? -0.329 -24.141 -30.094 1 96.81 185 LEU B N 1
ATOM 7458 C CA . LEU B 1 185 ? -0.393 -22.797 -30.656 1 96.81 185 LEU B CA 1
ATOM 7459 C C . LEU B 1 185 ? -1.796 -22.5 -31.172 1 96.81 185 LEU B C 1
ATOM 7461 O O . LEU B 1 185 ? -2.107 -21.344 -31.5 1 96.81 185 LEU B O 1
ATOM 7465 N N . ASN B 1 186 ? -2.613 -23.531 -31.156 1 96.12 186 ASN B N 1
ATOM 7466 C CA . ASN B 1 186 ? -3.975 -23.422 -31.672 1 96.12 186 ASN B CA 1
ATOM 7467 C C . ASN B 1 186 ? -4.938 -24.328 -30.922 1 96.12 186 ASN B C 1
ATOM 7469 O O . ASN B 1 186 ? -4.516 -25.297 -30.281 1 96.12 186 ASN B O 1
ATOM 7473 N N . SER B 1 187 ? -6.223 -24.016 -31.062 1 96.31 187 SER B N 1
ATOM 7474 C CA . SER B 1 187 ? -7.254 -24.844 -30.453 1 96.31 187 SER B CA 1
ATOM 7475 C C . SER B 1 187 ? -7.164 -26.281 -30.938 1 96.31 187 SER B C 1
ATOM 7477 O O . SER B 1 187 ? -6.961 -26.531 -32.125 1 96.31 187 SER B O 1
ATOM 7479 N N . GLY B 1 188 ? -7.23 -27.156 -30.047 1 95.69 188 GLY B N 1
ATOM 7480 C CA . GLY B 1 188 ? -7.238 -28.562 -30.391 1 95.69 188 GLY B CA 1
ATOM 7481 C C . GLY B 1 188 ? -5.875 -29.219 -30.266 1 95.69 188 GLY B C 1
ATOM 7482 O O . GLY B 1 188 ? -5.762 -30.438 -30.281 1 95.69 188 GLY B O 1
ATOM 7483 N N . GLU B 1 189 ? -4.871 -28.438 -30.156 1 96.62 189 GLU B N 1
ATOM 7484 C CA . GLU B 1 189 ? -3.521 -28.984 -30.031 1 96.62 189 GLU B CA 1
ATOM 7485 C C . GLU B 1 189 ? -3.207 -29.344 -28.578 1 96.62 189 GLU B C 1
ATOM 7487 O O . GLU B 1 189 ? -3.848 -28.844 -27.656 1 96.62 189 GLU B O 1
ATOM 7492 N N . ARG B 1 190 ? -2.283 -30.266 -28.438 1 97.62 190 ARG B N 1
ATOM 7493 C CA . ARG B 1 190 ? -1.757 -30.641 -27.125 1 97.62 190 ARG B CA 1
ATOM 7494 C C . ARG B 1 190 ? -0.3 -31.078 -27.234 1 97.62 190 ARG B C 1
ATOM 7496 O O . ARG B 1 190 ? -0.01 -32.281 -27.312 1 97.62 190 ARG B O 1
ATOM 7503 N N . ARG B 1 191 ? 0.574 -30.188 -27.234 1 97.25 191 ARG B N 1
ATOM 7504 C CA . ARG B 1 191 ? 2.023 -30.359 -27.266 1 97.25 191 ARG B CA 1
ATOM 7505 C C . ARG B 1 191 ? 2.703 -29.406 -26.281 1 97.25 191 ARG B C 1
ATOM 7507 O O . ARG B 1 191 ? 2.307 -28.25 -26.156 1 97.25 191 ARG B O 1
ATOM 7514 N N . SER B 1 192 ? 3.654 -29.906 -25.562 1 98 192 SER B N 1
ATOM 7515 C CA . SER B 1 192 ? 4.25 -29.125 -24.484 1 98 192 SER B CA 1
ATOM 7516 C C . SER B 1 192 ? 5.77 -29.062 -24.609 1 98 192 SER B C 1
ATOM 7518 O O . SER B 1 192 ? 6.41 -30.078 -24.875 1 98 192 SER B O 1
ATOM 7520 N N . TRP B 1 193 ? 6.332 -27.828 -24.547 1 98.25 193 TRP B N 1
ATOM 7521 C CA . TRP B 1 193 ? 7.762 -27.734 -24.266 1 98.25 193 TRP B CA 1
ATOM 7522 C C . TRP B 1 193 ? 8.07 -28.156 -22.844 1 98.25 193 TRP B C 1
ATOM 7524 O O . TRP B 1 193 ? 7.375 -27.75 -21.906 1 98.25 193 TRP B O 1
ATOM 7534 N N . ILE B 1 194 ? 9.07 -28.953 -22.672 1 98.38 194 ILE B N 1
ATOM 7535 C CA . ILE B 1 194 ? 9.531 -29.438 -21.375 1 98.38 194 ILE B CA 1
ATOM 7536 C C . ILE B 1 194 ? 10.992 -29.031 -21.172 1 98.38 194 ILE B C 1
ATOM 7538 O O . ILE B 1 194 ? 11.836 -29.281 -22.031 1 98.38 194 ILE B O 1
ATOM 7542 N N . MET B 1 195 ? 11.266 -28.391 -20.078 1 97.94 195 MET B N 1
ATOM 7543 C CA . MET B 1 195 ? 12.617 -27.969 -19.719 1 97.94 195 MET B CA 1
ATOM 7544 C C . MET B 1 195 ? 13.211 -28.891 -18.672 1 97.94 195 MET B C 1
ATOM 7546 O O . MET B 1 195 ? 12.555 -29.219 -17.672 1 97.94 195 MET B O 1
ATOM 7550 N N . LEU B 1 196 ? 14.445 -29.375 -18.875 1 98.12 196 LEU B N 1
ATOM 7551 C CA . LEU B 1 196 ? 15.117 -30.188 -17.859 1 98.12 196 LEU B CA 1
ATOM 7552 C C . LEU B 1 196 ? 15.922 -29.297 -16.906 1 98.12 196 LEU B C 1
ATOM 7554 O O . LEU B 1 196 ? 16.453 -28.266 -17.312 1 98.12 196 LEU B O 1
ATOM 7558 N N . GLN B 1 197 ? 15.984 -29.703 -15.688 1 97.31 197 GLN B N 1
ATOM 7559 C CA . GLN B 1 197 ? 16.672 -29 -14.609 1 97.31 197 GLN B CA 1
ATOM 7560 C C . GLN B 1 197 ? 17.391 -29.969 -13.68 1 97.31 197 GLN B C 1
ATOM 7562 O O . GLN B 1 197 ? 17.047 -31.156 -13.633 1 97.31 197 GLN B O 1
ATOM 7567 N N . LYS B 1 198 ? 18.438 -29.438 -12.992 1 96.31 198 LYS B N 1
ATOM 7568 C CA . LYS B 1 198 ? 19 -30.219 -11.898 1 96.31 198 LYS B CA 1
ATOM 7569 C C . LYS B 1 198 ? 18.031 -30.328 -10.734 1 96.31 198 LYS B C 1
ATOM 7571 O O . LYS B 1 198 ? 17.422 -29.344 -10.328 1 96.31 198 LYS B O 1
ATOM 7576 N N . ASN B 1 199 ? 17.766 -31.531 -10.219 1 95.25 199 ASN B N 1
ATOM 7577 C CA . ASN B 1 199 ? 16.844 -31.719 -9.102 1 95.25 199 ASN B CA 1
ATOM 7578 C C . ASN B 1 199 ? 17.516 -31.406 -7.766 1 95.25 199 ASN B C 1
ATOM 7580 O O . ASN B 1 199 ? 17.797 -32.312 -6.98 1 95.25 199 ASN B O 1
ATOM 7584 N N . VAL B 1 200 ? 17.703 -30.172 -7.453 1 94 200 VAL B N 1
ATOM 7585 C CA . VAL B 1 200 ? 18.266 -29.672 -6.207 1 94 200 VAL B CA 1
ATOM 7586 C C . VAL B 1 200 ? 17.328 -28.656 -5.57 1 94 200 VAL B C 1
ATOM 7588 O O . VAL B 1 200 ? 16.281 -28.312 -6.145 1 94 200 VAL B O 1
ATOM 7591 N N . GLU B 1 201 ? 17.562 -28.219 -4.363 1 93.62 201 GLU B N 1
ATOM 7592 C CA . GLU B 1 201 ? 16.734 -27.203 -3.74 1 93.62 201 GLU B CA 1
ATOM 7593 C C . GLU B 1 201 ? 16.688 -25.938 -4.598 1 93.62 201 GLU B C 1
ATOM 7595 O O . GLU B 1 201 ? 17.734 -25.375 -4.941 1 93.62 201 GLU B O 1
ATOM 7600 N N . GLY B 1 202 ? 15.508 -25.594 -4.934 1 95.31 202 GLY B N 1
ATOM 7601 C CA . GLY B 1 202 ? 15.352 -24.453 -5.84 1 95.31 202 GLY B CA 1
ATOM 7602 C C . GLY B 1 202 ? 15.602 -24.828 -7.293 1 95.31 202 GLY B C 1
ATOM 7603 O O . GLY B 1 202 ? 16.188 -24.031 -8.039 1 95.31 202 GLY B O 1
ATOM 7604 N N . TYR B 1 203 ? 15.258 -25.969 -7.703 1 96.12 203 TYR B N 1
ATOM 7605 C CA . TYR B 1 203 ? 15.609 -26.5 -9.008 1 96.12 203 TYR B CA 1
ATOM 7606 C C . TYR B 1 203 ? 15.07 -25.625 -10.133 1 96.12 203 TYR B C 1
ATOM 7608 O O . TYR B 1 203 ? 15.555 -25.688 -11.266 1 96.12 203 TYR B O 1
ATOM 7616 N N . PHE B 1 204 ? 14.133 -24.719 -9.906 1 96.94 204 PHE B N 1
ATOM 7617 C CA . PHE B 1 204 ? 13.609 -23.797 -10.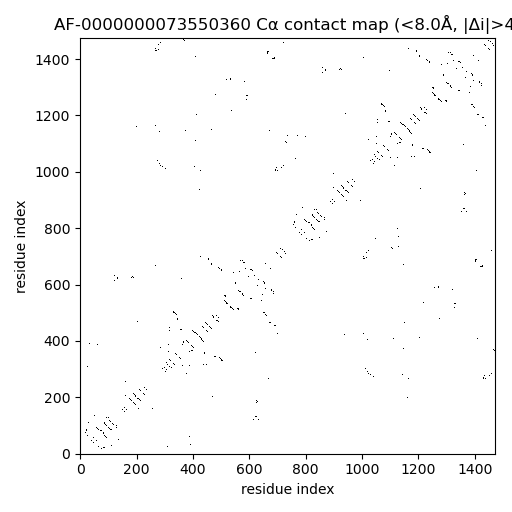906 1 96.94 204 PHE B CA 1
ATOM 7618 C C . PHE B 1 204 ? 14.711 -22.844 -11.383 1 96.94 204 PHE B C 1
ATOM 7620 O O . PHE B 1 204 ? 14.586 -22.234 -12.453 1 96.94 204 PHE B O 1
ATOM 7627 N N . MET B 1 205 ? 15.828 -22.75 -10.625 1 96.62 205 MET B N 1
ATOM 7628 C CA . MET B 1 205 ? 16.938 -21.859 -10.945 1 96.62 205 MET B CA 1
ATOM 7629 C C . MET B 1 205 ? 18.078 -22.641 -11.594 1 96.62 205 MET B C 1
ATOM 7631 O O . MET B 1 205 ? 19.188 -22.109 -11.727 1 96.62 205 MET B O 1
ATOM 7635 N N . HIS B 1 206 ? 17.828 -23.922 -12.016 1 96.06 206 HIS B N 1
ATOM 7636 C CA . HIS B 1 206 ? 18.938 -24.734 -12.492 1 96.06 206 HIS B CA 1
ATOM 7637 C C . HIS B 1 206 ? 18.609 -25.391 -13.836 1 96.06 206 HIS B C 1
ATOM 7639 O O . HIS B 1 206 ? 18.766 -26.594 -14 1 96.06 206 HIS B O 1
ATOM 7645 N N . PRO B 1 207 ? 18.234 -24.562 -14.812 1 97.12 207 PRO B N 1
ATOM 7646 C CA . PRO B 1 207 ? 18.047 -25.125 -16.141 1 97.12 207 PRO B CA 1
ATOM 7647 C C . PRO B 1 207 ? 19.344 -25.688 -16.734 1 97.12 207 PRO B C 1
ATOM 7649 O O . PRO B 1 207 ? 20.406 -25.125 -16.531 1 97.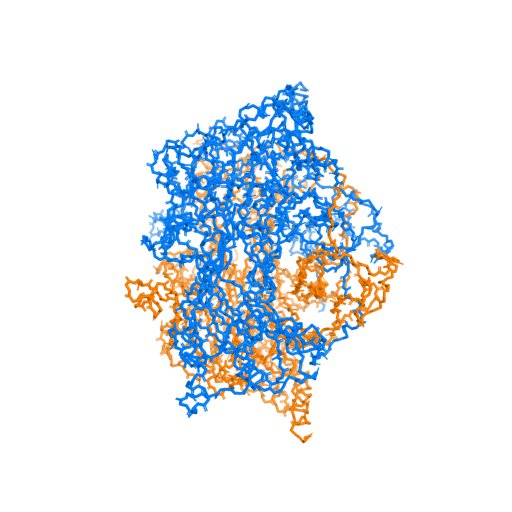12 207 PRO B O 1
ATOM 7652 N N . VAL B 1 208 ? 19.297 -26.75 -17.531 1 96.62 208 VAL B N 1
ATOM 7653 C CA . VAL B 1 208 ? 20.516 -27.375 -18.031 1 96.62 208 VAL B CA 1
ATOM 7654 C C . VAL B 1 208 ? 20.703 -27.016 -19.5 1 96.62 208 VAL B C 1
ATOM 7656 O O . VAL B 1 208 ? 21.656 -27.469 -20.141 1 96.62 208 VAL B O 1
ATOM 7659 N N . GLY B 1 209 ? 19.781 -26.25 -20.109 1 96.81 209 GLY B N 1
ATOM 7660 C CA . GLY B 1 209 ? 19.922 -25.812 -21.484 1 96.81 209 GLY B CA 1
ATOM 7661 C C . GLY B 1 209 ? 19.406 -26.828 -22.484 1 96.81 209 GLY B C 1
ATOM 7662 O O . GLY B 1 209 ? 19.875 -26.875 -23.625 1 96.81 209 GLY B O 1
ATOM 7663 N N . PHE B 1 210 ? 18.578 -27.688 -22.031 1 97.69 210 PHE B N 1
ATOM 7664 C CA . PHE B 1 210 ? 17.953 -28.719 -22.859 1 97.69 210 PHE B CA 1
ATOM 7665 C C . PHE B 1 210 ? 16.438 -28.688 -22.719 1 97.69 210 PHE B C 1
ATOM 7667 O O . PHE B 1 210 ? 15.898 -28.812 -21.609 1 97.69 210 PHE B O 1
ATOM 7674 N N . GLU B 1 211 ? 15.703 -28.438 -23.859 1 98.5 211 GLU B N 1
ATOM 7675 C CA . GLU B 1 211 ? 14.242 -28.453 -23.922 1 98.5 211 GLU B CA 1
ATOM 7676 C C . GLU B 1 211 ? 13.734 -29.312 -25.062 1 98.5 211 GLU B C 1
ATOM 7678 O O . GLU B 1 211 ? 14.391 -29.422 -26.109 1 98.5 211 GLU B O 1
ATOM 7683 N N . VAL B 1 212 ? 12.656 -29.969 -24.812 1 98.44 212 VAL B N 1
ATOM 7684 C CA . VAL B 1 212 ? 12.102 -30.844 -25.828 1 98.44 212 VAL B CA 1
ATOM 7685 C C . VAL B 1 212 ? 10.609 -30.562 -26 1 98.44 212 VAL B C 1
ATOM 7687 O O . VAL B 1 212 ? 9.898 -30.312 -25.016 1 98.44 212 VAL B O 1
ATOM 7690 N N . LEU B 1 213 ? 10.141 -30.453 -27.203 1 98.5 213 LEU B N 1
ATOM 7691 C CA . LEU B 1 213 ? 8.719 -30.312 -27.531 1 98.5 213 LEU B CA 1
ATOM 7692 C C . LEU B 1 213 ? 8.07 -31.672 -27.719 1 98.5 213 LEU B C 1
ATOM 7694 O O . LEU B 1 213 ? 8.391 -32.406 -28.672 1 98.5 213 LEU B O 1
ATOM 7698 N N . VAL B 1 214 ? 7.188 -32.062 -26.859 1 98.19 214 VAL B N 1
ATOM 7699 C CA . VAL B 1 214 ? 6.543 -33.375 -26.891 1 98.19 214 VAL B CA 1
ATOM 7700 C C . VAL B 1 214 ? 5.086 -33.219 -27.328 1 98.19 214 VAL B C 1
ATOM 7702 O O . VAL B 1 214 ? 4.328 -32.469 -26.719 1 98.19 214 VAL B O 1
ATOM 7705 N N . ASN B 1 215 ? 4.723 -33.875 -28.422 1 98.06 215 ASN B N 1
ATOM 7706 C CA . ASN B 1 215 ? 3.316 -34 -28.797 1 98.06 215 ASN B CA 1
ATOM 7707 C C . ASN B 1 215 ? 2.635 -35.125 -28.047 1 98.06 215 ASN B C 1
ATOM 7709 O O . ASN B 1 215 ? 2.914 -36.312 -28.297 1 98.06 215 ASN B O 1
ATOM 7713 N N . HIS B 1 216 ? 1.787 -34.812 -27.125 1 97.88 216 HIS B N 1
ATOM 7714 C CA . HIS B 1 216 ? 1.137 -35.812 -26.297 1 97.88 216 HIS B CA 1
ATOM 7715 C C . HIS B 1 216 ? -0.38 -35.75 -26.438 1 97.88 216 HIS B C 1
ATOM 7717 O O . HIS B 1 216 ? -1.11 -35.938 -25.453 1 97.88 216 HIS B O 1
ATOM 7723 N N . GLN B 1 217 ? -0.865 -35.438 -27.578 1 97.12 217 GLN B N 1
ATOM 7724 C CA . GLN B 1 217 ? -2.287 -35.281 -27.859 1 97.12 217 GLN B CA 1
ATOM 7725 C C . GLN B 1 217 ? -3.004 -36.625 -27.812 1 97.12 217 GLN B C 1
ATOM 7727 O O . GLN B 1 217 ? -4.129 -36.719 -27.312 1 97.12 217 GLN B O 1
ATOM 7732 N N . ASN B 1 218 ? -2.309 -37.719 -28.375 1 96.88 218 ASN B N 1
ATOM 7733 C CA . ASN B 1 218 ? -2.943 -39.031 -28.453 1 96.88 218 ASN B CA 1
ATOM 7734 C C . ASN B 1 218 ? -3.133 -39.625 -27.062 1 96.88 218 ASN B C 1
ATOM 7736 O O . ASN B 1 218 ? -2.287 -39.438 -26.172 1 96.88 218 ASN B O 1
ATOM 7740 N N . LEU B 1 219 ? -4.191 -40.375 -26.828 1 97.06 219 LEU B N 1
ATOM 7741 C CA . LEU B 1 219 ? -4.469 -40.969 -25.531 1 97.06 219 LEU B CA 1
ATOM 7742 C C . LEU B 1 219 ? -3.66 -42.25 -25.344 1 97.06 219 LEU B C 1
ATOM 7744 O O . LEU B 1 219 ? -3.637 -42.812 -24.234 1 97.06 219 LEU B O 1
ATOM 7748 N N . ASP B 1 220 ? -3.023 -42.719 -26.375 1 96.88 220 ASP B N 1
ATOM 7749 C CA . ASP B 1 220 ? -2.027 -43.781 -26.281 1 96.88 220 ASP B CA 1
ATOM 7750 C C . ASP B 1 220 ? -0.614 -43.188 -26.203 1 96.88 220 ASP B C 1
ATOM 7752 O O . ASP B 1 220 ? -0.067 -42.75 -27.219 1 96.88 220 ASP B O 1
ATOM 7756 N N . PRO B 1 221 ? -0.06 -43.281 -25.062 1 97.31 221 PRO B N 1
ATOM 7757 C CA . PRO B 1 221 ? 1.256 -42.656 -24.891 1 97.31 221 PRO B CA 1
ATOM 7758 C C . PRO B 1 221 ? 2.307 -43.25 -25.828 1 97.31 221 PRO B C 1
ATOM 7760 O O . PRO B 1 221 ? 3.316 -42.594 -26.109 1 97.31 221 PRO B O 1
ATOM 7763 N N . LYS B 1 222 ? 2.121 -44.469 -26.375 1 96.69 222 LYS B N 1
ATOM 7764 C CA . LYS B 1 222 ? 3.07 -45.031 -27.312 1 96.69 222 LYS B CA 1
ATOM 7765 C C . LYS B 1 222 ? 3.127 -44.25 -28.609 1 96.69 222 LYS B C 1
ATOM 7767 O O . LYS B 1 222 ? 4.086 -44.375 -29.375 1 96.69 222 LYS B O 1
ATOM 7772 N N . LYS B 1 223 ? 2.117 -43.469 -28.797 1 97.75 223 LYS B N 1
ATOM 7773 C CA . LYS B 1 223 ? 2.033 -42.688 -30.031 1 97.75 223 LYS B CA 1
ATOM 7774 C C . LYS B 1 223 ? 2.557 -41.281 -29.844 1 97.75 223 LYS B C 1
ATOM 7776 O O . LYS B 1 223 ? 2.518 -40.469 -30.75 1 97.75 223 LYS B O 1
ATOM 7781 N N . TRP B 1 224 ? 3.004 -41 -28.672 1 98.12 224 TRP B N 1
ATOM 7782 C CA . TRP B 1 224 ? 3.594 -39.688 -28.422 1 98.12 224 TRP B CA 1
ATOM 7783 C C . TRP B 1 224 ? 4.914 -39.531 -29.156 1 98.12 224 TRP B C 1
ATOM 7785 O O . TRP B 1 224 ? 5.594 -40.5 -29.453 1 98.12 224 TRP B O 1
ATOM 7795 N N . ALA B 1 225 ? 5.258 -38.219 -29.531 1 96.5 225 ALA B N 1
ATOM 7796 C CA . ALA B 1 225 ? 6.449 -38.031 -30.344 1 96.5 225 ALA B CA 1
ATOM 7797 C C . ALA B 1 225 ? 7.156 -36.719 -29.969 1 96.5 225 ALA B C 1
ATOM 7799 O O . ALA B 1 225 ? 6.516 -35.75 -29.531 1 96.5 225 ALA B O 1
ATOM 7800 N N . VAL B 1 226 ? 8.453 -36.75 -30.125 1 97.69 226 VAL B N 1
ATOM 7801 C CA . VAL B 1 226 ? 9.25 -35.531 -30.031 1 97.69 226 VAL B CA 1
ATOM 7802 C C . VAL B 1 226 ? 9.195 -34.75 -31.359 1 97.69 226 VAL B C 1
ATOM 7804 O O . VAL B 1 226 ? 9.531 -35.312 -32.406 1 97.69 226 VAL B O 1
ATOM 7807 N N . GLU B 1 227 ? 8.758 -33.531 -31.25 1 97.25 227 GLU B N 1
ATOM 7808 C CA . GLU B 1 227 ? 8.602 -32.781 -32.5 1 97.25 227 GLU B CA 1
ATOM 7809 C C . GLU B 1 227 ? 9.781 -31.844 -32.719 1 97.25 227 GLU B C 1
ATOM 7811 O O . GLU B 1 227 ? 10.141 -31.531 -33.844 1 97.25 227 GLU B O 1
ATOM 7816 N N . LYS B 1 228 ? 10.359 -31.297 -31.703 1 97.94 228 LYS B N 1
ATOM 7817 C CA . LYS B 1 228 ? 11.492 -30.375 -31.734 1 97.94 228 LYS B CA 1
ATOM 7818 C C . LYS B 1 228 ? 12.359 -30.516 -30.5 1 97.94 228 LYS B C 1
ATOM 7820 O O . LYS B 1 228 ? 11.883 -30.969 -29.453 1 97.94 228 LYS B O 1
ATOM 7825 N N . VAL B 1 229 ? 13.602 -30.297 -30.609 1 98.19 229 VAL B N 1
ATOM 7826 C CA . VAL B 1 229 ? 14.523 -30.25 -29.484 1 98.19 229 VAL B CA 1
ATOM 7827 C C . VAL B 1 229 ? 15.305 -28.938 -29.5 1 98.19 229 VAL B C 1
ATOM 7829 O O . VAL B 1 229 ? 15.672 -28.453 -30.562 1 98.19 229 VAL B O 1
ATOM 7832 N N . TRP B 1 230 ? 15.453 -28.297 -28.391 1 97.81 230 TRP B N 1
ATOM 7833 C CA . TRP B 1 230 ? 16.266 -27.094 -28.234 1 97.81 230 TRP B CA 1
ATOM 7834 C C . TRP B 1 230 ? 17.438 -27.344 -27.266 1 97.81 230 TRP B C 1
ATOM 7836 O O . TRP B 1 230 ? 17.234 -27.859 -26.172 1 97.81 230 TRP B O 1
ATOM 7846 N N . TYR B 1 231 ? 18.656 -27.047 -27.703 1 97.5 231 TYR B N 1
ATOM 7847 C CA . TYR B 1 231 ? 19.859 -27.219 -26.906 1 97.5 231 TYR B CA 1
ATOM 7848 C C . TYR B 1 231 ? 20.828 -26.062 -27.125 1 97.5 231 TYR B C 1
ATOM 7850 O O . TYR B 1 231 ? 21.234 -25.797 -28.25 1 97.5 231 TYR B O 1
ATOM 7858 N N . ASN B 1 232 ? 21.156 -25.375 -26.047 1 94.88 232 ASN B N 1
ATOM 7859 C CA . ASN B 1 232 ? 22.188 -24.344 -26.062 1 94.88 232 ASN B CA 1
ATOM 7860 C C . ASN B 1 232 ? 21.938 -23.328 -27.172 1 94.88 232 ASN B C 1
ATOM 7862 O O . ASN B 1 232 ? 22.844 -23.047 -27.969 1 94.88 232 ASN B O 1
ATOM 7866 N N . GLY B 1 233 ? 20.688 -22.906 -27.281 1 92.88 233 GLY B N 1
ATOM 7867 C CA . GLY B 1 233 ? 20.359 -21.812 -28.188 1 92.88 233 GLY B CA 1
ATOM 7868 C C . GLY B 1 233 ? 20.031 -22.281 -29.578 1 92.88 233 GLY B C 1
ATOM 7869 O O . GLY B 1 233 ? 19.734 -21.469 -30.469 1 92.88 233 GLY B O 1
ATOM 7870 N N . GLN B 1 234 ? 19.984 -23.625 -29.781 1 94.5 234 GLN B N 1
ATOM 7871 C CA . GLN B 1 234 ? 19.766 -24.156 -31.109 1 94.5 234 GLN B CA 1
ATOM 7872 C C . GLN B 1 234 ? 18.547 -25.078 -31.156 1 94.5 234 GLN B C 1
ATOM 7874 O O . GLN B 1 234 ? 18.266 -25.766 -30.172 1 94.5 234 GLN B O 1
ATOM 7879 N N . TYR B 1 235 ? 17.906 -25.094 -32.375 1 96.44 235 TYR B N 1
ATOM 7880 C CA . TYR B 1 235 ? 16.75 -25.969 -32.594 1 96.44 235 TYR B CA 1
ATOM 7881 C C . TYR B 1 235 ? 17.125 -27.156 -33.469 1 96.44 235 TYR B C 1
ATOM 7883 O O . TYR B 1 235 ? 17.891 -27.016 -34.438 1 96.44 235 TYR B O 1
ATOM 7891 N N . PHE B 1 236 ? 16.578 -28.297 -33.188 1 97.25 236 PHE B N 1
ATOM 7892 C CA . PHE B 1 236 ? 16.75 -29.516 -33.969 1 97.25 236 PHE B CA 1
ATOM 7893 C C . PHE B 1 236 ? 15.414 -30.172 -34.25 1 97.25 236 PHE B C 1
ATOM 7895 O O . PHE B 1 236 ? 14.508 -30.141 -33.406 1 97.25 236 PHE B O 1
ATOM 7902 N N . ASP B 1 237 ? 15.312 -30.844 -35.312 1 96.38 237 ASP B N 1
ATOM 7903 C CA . ASP B 1 237 ? 14.055 -31.422 -35.75 1 96.38 237 ASP B CA 1
ATOM 7904 C C . ASP B 1 237 ? 13.828 -32.781 -35.094 1 96.38 237 ASP B C 1
ATOM 7906 O O . ASP B 1 237 ? 12.711 -33.312 -35.125 1 96.38 237 ASP B O 1
ATOM 7910 N N . SER B 1 238 ? 14.898 -33.312 -34.531 1 96.56 238 SER B N 1
ATOM 7911 C CA . SER B 1 238 ? 14.773 -34.562 -33.844 1 96.56 238 SER B CA 1
ATOM 7912 C C . SER B 1 238 ? 15.898 -34.75 -32.812 1 96.56 238 SER B C 1
ATOM 7914 O O . SER B 1 238 ? 16.938 -34.094 -32.938 1 96.56 238 SER B O 1
ATOM 7916 N N . LEU B 1 239 ? 15.617 -35.656 -31.922 1 97.38 239 LEU B N 1
ATOM 7917 C CA . LEU B 1 239 ? 16.656 -36 -30.969 1 97.38 239 LEU B CA 1
ATOM 7918 C C . LEU B 1 239 ? 17.859 -36.625 -31.688 1 97.38 239 LEU B C 1
ATOM 7920 O O . LEU B 1 239 ? 19 -36.344 -31.344 1 97.38 239 LEU B O 1
ATOM 7924 N N . GLY B 1 240 ? 17.578 -37.469 -32.688 1 97.06 240 GLY B N 1
ATOM 7925 C CA . GLY B 1 240 ? 18.625 -38.094 -33.5 1 97.06 240 GLY B CA 1
ATOM 7926 C C . GLY B 1 240 ? 19.547 -37.094 -34.156 1 97.06 240 GLY B C 1
ATOM 7927 O O . GLY B 1 240 ? 20.766 -37.312 -34.188 1 97.06 240 GLY B O 1
ATOM 7928 N N . GLU B 1 241 ? 18.938 -36.125 -34.719 1 97.12 241 GLU B N 1
ATOM 7929 C CA . GLU B 1 241 ? 19.75 -35.062 -35.344 1 97.12 241 GLU B CA 1
ATOM 7930 C C . GLU B 1 241 ? 20.688 -34.406 -34.344 1 97.12 241 GLU B C 1
ATOM 7932 O O . GLU B 1 241 ? 21.875 -34.219 -34.594 1 97.12 241 GLU B O 1
ATOM 7937 N N . LEU B 1 242 ? 20.156 -34 -33.156 1 97.56 242 LEU B N 1
ATOM 7938 C CA . LEU B 1 242 ? 20.969 -33.406 -32.125 1 97.56 242 LEU B CA 1
ATOM 7939 C C . LEU B 1 242 ? 22.125 -34.281 -31.703 1 97.56 242 LEU B C 1
ATOM 7941 O O . LEU B 1 242 ? 23.266 -33.844 -31.625 1 97.56 242 LEU B O 1
ATOM 7945 N N . LEU B 1 243 ? 21.875 -35.594 -31.5 1 97.56 243 LEU B N 1
ATOM 7946 C CA . LEU B 1 243 ? 22.875 -36.5 -30.984 1 97.56 243 LEU B CA 1
ATOM 7947 C C . LEU B 1 243 ? 23.953 -36.781 -32.031 1 97.56 243 LEU B C 1
ATOM 7949 O O . LEU B 1 243 ? 25.125 -36.906 -31.703 1 97.56 243 LEU B O 1
ATOM 7953 N N . ARG B 1 244 ? 23.531 -36.906 -33.281 1 97 244 ARG B N 1
ATOM 7954 C CA . ARG B 1 244 ? 24.5 -37.094 -34.344 1 97 244 ARG B CA 1
ATOM 7955 C C . ARG B 1 244 ? 25.453 -35.906 -34.406 1 97 244 ARG B C 1
ATOM 7957 O O . ARG B 1 244 ? 26.672 -36.094 -34.5 1 97 244 ARG B O 1
ATOM 7964 N N . LYS B 1 245 ? 24.859 -34.781 -34.406 1 96.62 245 LYS B N 1
ATOM 7965 C CA . LYS B 1 245 ? 25.672 -33.562 -34.469 1 96.62 245 LYS B CA 1
ATOM 7966 C C . LYS B 1 245 ? 26.562 -33.438 -33.219 1 96.62 245 LYS B C 1
ATOM 7968 O O . LYS B 1 245 ? 27.688 -32.969 -33.312 1 96.62 245 LYS B O 1
ATOM 7973 N N . TYR B 1 246 ? 26.047 -33.781 -32.062 1 96 246 TYR B N 1
ATOM 7974 C CA . TYR B 1 246 ? 26.797 -33.719 -30.828 1 96 246 TYR B CA 1
ATOM 7975 C C . TYR B 1 246 ? 28 -34.656 -30.891 1 96 246 TYR B C 1
ATOM 7977 O O . TYR B 1 246 ? 29.109 -34.281 -30.516 1 96 246 TYR B O 1
ATOM 7985 N N . GLU B 1 247 ? 27.812 -35.875 -31.359 1 94.75 247 GLU B N 1
ATOM 7986 C CA . GLU B 1 247 ? 28.844 -36.906 -31.453 1 94.75 247 GLU B CA 1
ATOM 7987 C C . GLU B 1 247 ? 29.906 -36.531 -32.5 1 94.75 247 GLU B C 1
ATOM 7989 O O . GLU B 1 247 ? 31.094 -36.844 -32.312 1 94.75 247 GLU B O 1
ATOM 7994 N N . ASN B 1 248 ? 29.469 -35.875 -33.531 1 95.25 248 ASN B N 1
ATOM 7995 C CA . ASN B 1 248 ? 30.375 -35.531 -34.594 1 95.25 248 ASN B CA 1
ATOM 7996 C C . ASN B 1 248 ? 31.141 -34.25 -34.281 1 95.25 248 ASN B C 1
ATOM 7998 O O . ASN B 1 248 ? 31.969 -33.781 -35.062 1 95.25 248 ASN B O 1
ATOM 8002 N N . GLY B 1 249 ? 30.766 -33.594 -33.188 1 93.12 249 GLY B N 1
ATOM 8003 C CA . GLY B 1 249 ? 31.438 -32.375 -32.812 1 93.12 249 GLY B CA 1
ATOM 8004 C C . GLY B 1 249 ? 31.016 -31.172 -33.656 1 93.12 249 GLY B C 1
ATOM 8005 O O . GLY B 1 249 ? 31.797 -30.234 -33.844 1 93.12 249 GLY B O 1
ATOM 8006 N N . GLU B 1 250 ? 29.812 -31.172 -34.188 1 93.19 250 GLU B N 1
ATOM 8007 C CA . GLU B 1 250 ? 29.344 -30.141 -35.125 1 93.19 250 GLU B CA 1
ATOM 8008 C C . GLU B 1 250 ? 28.609 -29.031 -34.406 1 93.19 250 GLU B C 1
ATOM 8010 O O . GLU B 1 250 ? 28.219 -28.031 -35 1 93.19 250 GLU B O 1
ATOM 8015 N N . LEU B 1 251 ? 28.312 -29.219 -33.188 1 90.31 251 LEU B N 1
ATOM 8016 C CA . LEU B 1 251 ? 27.562 -28.172 -32.5 1 90.31 251 LEU B CA 1
ATOM 8017 C C . LEU B 1 251 ? 28.391 -27.609 -31.344 1 90.31 251 LEU B C 1
ATOM 8019 O O . LEU B 1 251 ? 29.359 -28.234 -30.906 1 90.31 251 LEU B O 1
ATOM 8023 N N . GLU B 1 252 ? 28.094 -26.406 -30.969 1 85.75 252 GLU B N 1
ATOM 8024 C CA . GLU B 1 252 ? 28.672 -25.781 -29.781 1 85.75 252 GLU B CA 1
ATOM 8025 C C . GLU B 1 252 ? 28.172 -26.469 -28.5 1 85.75 252 GLU B C 1
ATOM 8027 O O . GLU B 1 252 ? 26.969 -26.484 -28.234 1 85.75 252 GLU B O 1
ATOM 8032 N N . LYS B 1 253 ? 29.141 -27.094 -27.812 1 88.75 253 LYS B N 1
ATOM 8033 C CA . LYS B 1 253 ? 28.797 -27.766 -26.562 1 88.75 253 LYS B CA 1
ATOM 8034 C C . LYS B 1 253 ? 28.906 -26.812 -25.375 1 88.75 253 LYS B C 1
ATOM 8036 O O . LYS B 1 253 ? 29.672 -25.844 -25.422 1 88.75 253 LYS B O 1
ATOM 8041 N N . VAL B 1 254 ? 28.031 -26.984 -24.484 1 91.19 254 VAL B N 1
ATOM 8042 C CA . VAL B 1 254 ? 28.109 -26.219 -23.234 1 91.19 254 VAL B CA 1
ATOM 8043 C C . VAL B 1 254 ? 28.391 -27.156 -22.062 1 91.19 254 VAL B C 1
ATOM 8045 O O . VAL B 1 254 ? 27.906 -28.297 -22.047 1 91.19 254 VAL B O 1
ATOM 8048 N N . GLN B 1 255 ? 29.266 -26.703 -21.188 1 91.44 255 GLN B N 1
ATOM 8049 C CA . GLN B 1 255 ? 29.5 -27.391 -19.922 1 91.44 255 GLN B CA 1
ATOM 8050 C C . GLN B 1 255 ? 29.156 -26.484 -18.734 1 91.44 255 GLN B C 1
ATOM 8052 O O . GLN B 1 255 ? 29.844 -25.484 -18.516 1 91.44 255 GLN B O 1
ATOM 8057 N N . LEU B 1 256 ? 28.109 -26.922 -18.047 1 94.12 256 LEU B N 1
ATOM 8058 C CA . LEU B 1 256 ? 27.734 -26.156 -16.844 1 94.12 256 LEU B CA 1
ATOM 8059 C C . LEU B 1 256 ? 28.781 -26.312 -15.758 1 94.12 256 LEU B C 1
ATOM 8061 O O . LEU B 1 256 ? 29.5 -27.312 -15.711 1 94.12 256 LEU B O 1
ATOM 8065 N N . PRO B 1 257 ? 28.859 -25.297 -14.898 1 88.12 257 PRO B N 1
ATOM 8066 C CA . PRO B 1 257 ? 29.797 -25.422 -13.781 1 88.12 257 PRO B CA 1
ATOM 8067 C C . PRO B 1 257 ? 29.469 -26.609 -12.883 1 88.12 257 PRO B C 1
ATOM 8069 O O . PRO B 1 257 ? 28.312 -27.016 -12.781 1 88.12 257 PRO B O 1
ATOM 8072 N N . GLU B 1 258 ? 30.562 -27.125 -12.281 1 86.75 258 GLU B N 1
ATOM 8073 C CA . GLU B 1 258 ? 30.359 -28.203 -11.32 1 86.75 258 GLU B CA 1
ATOM 8074 C C . GLU B 1 258 ? 29.406 -27.781 -10.203 1 86.75 258 GLU B C 1
ATOM 8076 O O . GLU B 1 258 ? 29.484 -26.656 -9.703 1 86.75 258 GLU B O 1
ATOM 8081 N N . HIS B 1 259 ? 28.484 -28.703 -10.07 1 86.06 259 HIS B N 1
ATOM 8082 C CA . HIS B 1 259 ? 27.594 -28.406 -8.945 1 86.06 259 HIS B CA 1
ATOM 8083 C C . HIS B 1 259 ? 28.281 -28.672 -7.613 1 86.06 259 HIS B C 1
ATOM 8085 O O . HIS B 1 259 ? 28.516 -29.812 -7.234 1 86.06 259 HIS B O 1
ATOM 8091 N N . ASP B 1 260 ? 28.656 -27.594 -7.02 1 81.81 260 ASP B N 1
ATOM 8092 C CA . ASP B 1 260 ? 29.375 -27.625 -5.75 1 81.81 260 ASP B CA 1
ATOM 8093 C C . ASP B 1 260 ? 28.406 -27.578 -4.57 1 81.81 260 ASP B C 1
ATOM 8095 O O . ASP B 1 260 ? 27.5 -26.75 -4.543 1 81.81 260 ASP B O 1
ATOM 8099 N N . GLU B 1 261 ? 28.5 -28.531 -3.658 1 78.94 261 GLU B N 1
ATOM 8100 C CA . GLU B 1 261 ? 27.656 -28.531 -2.471 1 78.94 261 GLU B CA 1
ATOM 8101 C C . GLU B 1 261 ? 27.797 -27.219 -1.692 1 78.94 261 GLU B C 1
ATOM 8103 O O . GLU B 1 261 ? 26.938 -26.875 -0.888 1 78.94 261 GLU B O 1
ATOM 8108 N N . LYS B 1 262 ? 28.906 -26.578 -2.029 1 81.38 262 LYS B N 1
ATOM 8109 C CA . LYS B 1 262 ? 29.172 -25.328 -1.328 1 81.38 262 LYS B CA 1
ATOM 8110 C C . LYS B 1 262 ? 28.453 -24.172 -1.996 1 81.38 262 LYS B C 1
ATOM 8112 O O . LYS B 1 262 ? 28.328 -23.078 -1.413 1 81.38 262 LYS B O 1
ATOM 8117 N N . ASP B 1 263 ? 27.922 -24.422 -3.168 1 86.69 263 ASP B N 1
ATOM 8118 C CA . ASP B 1 263 ? 27.156 -23.375 -3.838 1 86.69 263 ASP B CA 1
ATOM 8119 C C . ASP B 1 263 ? 25.734 -23.312 -3.318 1 86.69 263 ASP B C 1
ATOM 8121 O O . ASP B 1 263 ? 24.875 -24.094 -3.752 1 86.69 263 ASP B O 1
ATOM 8125 N N . LEU B 1 264 ? 25.391 -22.312 -2.633 1 92.94 264 LEU B N 1
ATOM 8126 C CA . LEU B 1 264 ? 24.156 -22.219 -1.865 1 92.94 264 LEU B CA 1
ATOM 8127 C C . LEU B 1 264 ? 23.172 -21.266 -2.543 1 92.94 264 LEU B C 1
ATOM 8129 O O . LEU B 1 264 ? 22.141 -20.922 -1.963 1 92.94 264 LEU B O 1
ATOM 8133 N N . PHE B 1 265 ? 23.359 -20.812 -3.809 1 91.75 265 PHE B N 1
ATOM 8134 C CA . PHE B 1 265 ? 22.672 -19.625 -4.309 1 91.75 265 PHE B CA 1
ATOM 8135 C C . PHE B 1 265 ? 21.172 -19.859 -4.348 1 91.75 265 PHE B C 1
ATOM 8137 O O . PHE B 1 265 ? 20.391 -18.922 -4.133 1 91.75 265 PHE B O 1
ATOM 8144 N N . SER B 1 266 ? 20.75 -21.141 -4.512 1 95.75 266 SER B N 1
ATOM 8145 C CA . SER B 1 266 ? 19.312 -21.344 -4.637 1 95.75 266 SER B CA 1
ATOM 8146 C C . SER B 1 266 ? 18.703 -21.812 -3.32 1 95.75 266 SER B C 1
ATOM 8148 O O . SER B 1 266 ? 17.516 -22.109 -3.252 1 95.75 266 SER B O 1
ATOM 8150 N N . THR B 1 267 ? 19.5 -21.953 -2.244 1 96.81 267 THR B N 1
ATOM 8151 C CA . THR B 1 267 ? 19.031 -22.453 -0.953 1 96.81 267 THR B CA 1
ATOM 8152 C C . THR B 1 267 ? 18.703 -21.281 -0.017 1 96.81 267 THR B C 1
ATOM 8154 O O . THR B 1 267 ? 19.078 -20.141 -0.28 1 96.81 267 THR B O 1
ATOM 8157 N N . TYR B 1 268 ? 18.016 -21.594 1.047 1 97.38 268 TYR B N 1
ATOM 8158 C CA . TYR B 1 268 ? 17.656 -20.609 2.057 1 97.38 268 TYR B CA 1
ATOM 8159 C C . TYR B 1 268 ? 18.719 -20.516 3.146 1 97.38 268 TYR B C 1
ATOM 8161 O O . TYR B 1 268 ? 18.578 -19.75 4.098 1 97.38 268 TYR B O 1
ATOM 8169 N N . ILE B 1 269 ? 19.797 -21.281 3.053 1 97.56 269 ILE B N 1
ATOM 8170 C CA . ILE B 1 269 ? 20.828 -21.312 4.086 1 97.56 269 ILE B CA 1
ATOM 8171 C C . ILE B 1 269 ? 21.391 -19.906 4.293 1 97.56 269 ILE B C 1
ATOM 8173 O O . ILE B 1 269 ? 21.875 -19.281 3.35 1 97.56 269 ILE B O 1
ATOM 8177 N N . PRO B 1 270 ? 21.359 -19.469 5.496 1 96.81 270 PRO B N 1
ATOM 8178 C CA . PRO B 1 270 ? 21.812 -18.094 5.762 1 96.81 270 PRO B CA 1
ATOM 8179 C C . PRO B 1 270 ? 23.281 -17.891 5.391 1 96.81 270 PRO B C 1
ATOM 8181 O O . PRO B 1 270 ? 24.109 -18.766 5.605 1 96.81 270 PRO B O 1
ATOM 8184 N N . ARG B 1 271 ? 23.594 -16.781 4.824 1 96.25 271 ARG B N 1
ATOM 8185 C CA . ARG B 1 271 ? 24.938 -16.375 4.438 1 96.25 271 ARG B CA 1
ATOM 8186 C C . ARG B 1 271 ? 25.016 -14.859 4.262 1 96.25 271 ARG B C 1
ATOM 8188 O O . ARG B 1 271 ? 23.984 -14.195 4.086 1 96.25 271 ARG B O 1
ATOM 8195 N N . GLY B 1 272 ? 26.203 -14.375 4.301 1 92.69 272 GLY B N 1
ATOM 8196 C CA . GLY B 1 272 ? 26.422 -12.938 4.199 1 92.69 272 GLY B CA 1
ATOM 8197 C C . GLY B 1 272 ? 26.672 -12.281 5.539 1 92.69 272 GLY B C 1
ATOM 8198 O O . GLY B 1 272 ? 27 -12.953 6.52 1 92.69 272 GLY B O 1
ATOM 8199 N N . GLN B 1 273 ? 26.641 -10.922 5.504 1 89.19 273 GLN B N 1
ATOM 8200 C CA . GLN B 1 273 ? 27 -10.141 6.68 1 89.19 273 GLN B CA 1
ATOM 8201 C C . GLN B 1 273 ? 25.797 -9.398 7.238 1 89.19 273 GLN B C 1
ATOM 8203 O O . GLN B 1 273 ? 24.891 -9.039 6.492 1 89.19 273 GLN B O 1
ATOM 8208 N N . SER B 1 274 ? 25.75 -9.328 8.516 1 89.06 274 SER B N 1
ATOM 8209 C CA . SER B 1 274 ? 24.766 -8.516 9.219 1 89.06 274 SER B CA 1
ATOM 8210 C C . SER B 1 274 ? 25.391 -7.77 10.383 1 89.06 274 SER B C 1
ATOM 8212 O O . SER B 1 274 ? 26.391 -8.227 10.953 1 89.06 274 SER B O 1
ATOM 8214 N N . ASN B 1 275 ? 24.922 -6.621 10.648 1 90.44 275 ASN B N 1
ATOM 8215 C CA . ASN B 1 275 ? 25.391 -5.855 11.789 1 90.44 275 ASN B CA 1
ATOM 8216 C C . ASN B 1 275 ? 24.438 -5.953 12.969 1 90.44 275 ASN B C 1
ATOM 8218 O O . ASN B 1 275 ? 24.5 -5.152 13.906 1 90.44 275 ASN B O 1
ATOM 8222 N N . SER B 1 276 ? 23.422 -6.832 12.898 1 90.06 276 SER B N 1
ATOM 8223 C CA . SER B 1 276 ? 22.453 -7.102 13.961 1 90.06 276 SER B CA 1
ATOM 8224 C C . SER B 1 276 ? 22.359 -8.594 14.25 1 90.06 276 SER B C 1
ATOM 8226 O O . SER B 1 276 ? 22.562 -9.422 13.359 1 90.06 276 SER B O 1
ATOM 8228 N N . ALA B 1 277 ? 22.156 -8.805 15.523 1 88.19 277 ALA B N 1
ATOM 8229 C CA . ALA B 1 277 ? 21.922 -10.203 15.891 1 88.19 277 ALA B CA 1
ATOM 8230 C C . ALA B 1 277 ? 20.578 -10.695 15.375 1 88.19 277 ALA B C 1
ATOM 8232 O O . ALA B 1 277 ? 19.531 -10.141 15.711 1 88.19 277 ALA B O 1
ATOM 8233 N N . THR B 1 278 ? 20.609 -11.711 14.57 1 90.56 278 THR B N 1
ATOM 8234 C CA . THR B 1 278 ? 19.359 -12.219 14.031 1 90.56 278 THR B CA 1
ATOM 8235 C C . THR B 1 278 ? 19.141 -13.68 14.438 1 90.56 278 THR B C 1
ATOM 8237 O O . THR B 1 278 ? 18.188 -14.312 14 1 90.56 278 THR B O 1
ATOM 8240 N N . ASP B 1 279 ? 20.062 -14.242 15.266 1 94.12 279 ASP B N 1
ATOM 8241 C CA . ASP B 1 279 ? 19.906 -15.602 15.773 1 94.12 279 ASP B CA 1
ATOM 8242 C C . ASP B 1 279 ? 19 -15.633 17.016 1 94.12 279 ASP B C 1
ATOM 8244 O O . ASP B 1 279 ? 18.938 -16.641 17.719 1 94.12 279 ASP B O 1
ATOM 8248 N N . ILE B 1 280 ? 18.422 -14.531 17.359 1 93.5 280 ILE B N 1
ATOM 8249 C CA . ILE B 1 280 ? 17.344 -14.43 18.344 1 93.5 280 ILE B CA 1
ATOM 8250 C C . ILE B 1 280 ? 16.047 -14.008 17.656 1 93.5 280 ILE B C 1
ATOM 8252 O O . ILE B 1 280 ? 16.078 -13.414 16.578 1 93.5 280 ILE B O 1
ATOM 8256 N N . HIS B 1 281 ? 14.93 -14.352 18.328 1 93.81 281 HIS B N 1
ATOM 8257 C CA . HIS B 1 281 ? 13.648 -14.023 17.719 1 93.81 281 HIS B CA 1
ATOM 8258 C C . HIS B 1 281 ? 13.406 -12.516 17.703 1 93.81 281 HIS B C 1
ATOM 8260 O O . HIS B 1 281 ? 13.773 -11.82 18.656 1 93.81 281 HIS B O 1
ATOM 8266 N N . GLY B 1 282 ? 12.883 -11.945 16.609 1 93.31 282 GLY B N 1
ATOM 8267 C CA . GLY B 1 282 ? 12.383 -10.578 16.578 1 93.31 282 GLY B CA 1
ATOM 8268 C C . GLY B 1 282 ? 11.062 -10.414 17.312 1 93.31 282 GLY B C 1
ATOM 8269 O O . GLY B 1 282 ? 10.602 -11.328 17.984 1 93.31 282 GLY B O 1
ATOM 8270 N N . PRO B 1 283 ? 10.43 -9.273 17.156 1 94.38 283 PRO B N 1
ATOM 8271 C CA . PRO B 1 283 ? 9.141 -9.047 17.812 1 94.38 283 PRO B CA 1
ATOM 8272 C C . PRO B 1 283 ? 8.07 -10.031 17.344 1 94.38 283 PRO B C 1
ATOM 8274 O O . PRO B 1 283 ? 8.023 -10.398 16.172 1 94.38 283 PRO B O 1
ATOM 8277 N N . LYS B 1 284 ? 7.242 -10.453 18.297 1 94.94 284 LYS B N 1
ATOM 8278 C CA . LYS B 1 284 ? 6.145 -11.383 18.047 1 94.94 284 LYS B CA 1
ATOM 8279 C C . LYS B 1 284 ? 4.82 -10.828 18.547 1 94.94 284 LYS B C 1
ATOM 8281 O O . LYS B 1 284 ? 4.805 -9.922 19.391 1 94.94 284 LYS B O 1
ATOM 8286 N N . PHE B 1 285 ? 3.709 -11.336 18 1 93.56 285 PHE B N 1
ATOM 8287 C CA . PHE B 1 285 ? 2.377 -10.977 18.484 1 93.56 285 PHE B CA 1
ATOM 8288 C C . PHE B 1 285 ? 1.956 -11.875 19.641 1 93.56 285 PHE B C 1
ATOM 8290 O O . PHE B 1 285 ? 2.223 -13.078 19.625 1 93.56 285 PHE B O 1
ATOM 8297 N N . VAL B 1 286 ? 1.373 -11.266 20.562 1 92.31 286 VAL B N 1
ATOM 8298 C CA . VAL B 1 286 ? 0.756 -12.008 21.656 1 92.31 286 VAL B CA 1
ATOM 8299 C C . VAL B 1 286 ? -0.67 -11.516 21.875 1 92.31 286 VAL B C 1
ATOM 8301 O O . VAL B 1 286 ? -1.038 -10.43 21.422 1 92.31 286 VAL B O 1
ATOM 8304 N N . GLN B 1 287 ? -1.495 -12.336 22.453 1 90.62 287 GLN B N 1
ATOM 8305 C CA . GLN B 1 287 ? -2.799 -11.945 22.984 1 90.62 287 GLN B CA 1
ATOM 8306 C C . GLN B 1 287 ? -2.777 -11.859 24.5 1 90.62 287 GLN B C 1
ATOM 8308 O O . GLN B 1 287 ? -2.947 -12.867 25.188 1 90.62 287 GLN B O 1
ATOM 8313 N N . PRO B 1 288 ? -2.65 -10.656 24.953 1 87.62 288 PRO B N 1
ATOM 8314 C CA . PRO B 1 288 ? -2.371 -10.508 26.391 1 87.62 288 PRO B CA 1
ATOM 8315 C C . PRO B 1 288 ? -3.436 -11.164 27.266 1 87.62 288 PRO B C 1
ATOM 8317 O O . PRO B 1 288 ? -3.129 -11.648 28.359 1 87.62 288 PRO B O 1
ATOM 8320 N N . GLN B 1 289 ? -4.676 -11.188 26.844 1 84.81 289 GLN B N 1
ATOM 8321 C CA . GLN B 1 289 ? -5.734 -11.758 27.672 1 84.81 289 GLN B CA 1
ATOM 8322 C C . GLN B 1 289 ? -6.102 -13.164 27.219 1 84.81 289 GLN B C 1
ATOM 8324 O O . GLN B 1 289 ? -7.027 -13.773 27.75 1 84.81 289 GLN B O 1
ATOM 8329 N N . GLY B 1 290 ? -5.449 -13.734 26.219 1 79.19 290 GLY B N 1
ATOM 8330 C CA . GLY B 1 290 ? -5.582 -15.117 25.766 1 79.19 290 GLY B CA 1
ATOM 8331 C C . GLY B 1 290 ? -6.77 -15.336 24.844 1 79.19 290 GLY B C 1
ATOM 8332 O O . GLY B 1 290 ? -6.84 -16.344 24.156 1 79.19 290 GLY B O 1
ATOM 8333 N N . GLN B 1 291 ? -7.656 -14.508 24.812 1 84.69 291 GLN B N 1
ATOM 8334 C CA . GLN B 1 291 ? -8.867 -14.734 24.031 1 84.69 291 GLN B CA 1
ATOM 8335 C C . GLN B 1 291 ? -8.82 -13.961 22.719 1 84.69 291 GLN B C 1
ATOM 8337 O O . GLN B 1 291 ? -8.32 -12.836 22.672 1 84.69 291 GLN B O 1
ATOM 8342 N N . HIS B 1 292 ? -9.297 -14.688 21.703 1 91.62 292 HIS B N 1
ATOM 8343 C CA . HIS B 1 292 ? -9.492 -13.977 20.453 1 91.62 292 HIS B CA 1
ATOM 8344 C C . HIS B 1 292 ? -10.664 -13.008 20.531 1 91.62 292 HIS B C 1
ATOM 8346 O O . HIS B 1 292 ? -11.633 -13.258 21.266 1 91.62 292 HIS B O 1
ATOM 8352 N N . ARG B 1 293 ? -10.586 -11.961 19.812 1 95.25 293 ARG B N 1
ATOM 8353 C CA . ARG B 1 293 ? -11.703 -11.023 19.75 1 95.25 293 ARG B CA 1
ATOM 8354 C C . ARG B 1 293 ? -12.555 -11.266 18.516 1 95.25 293 ARG B C 1
ATOM 8356 O O . ARG B 1 293 ? -13.359 -10.414 18.125 1 95.25 293 ARG B O 1
ATOM 8363 N N . TYR B 1 294 ? -12.289 -12.328 17.781 1 97 294 TYR B N 1
ATOM 8364 C CA . TYR B 1 294 ? -13.125 -12.773 16.672 1 97 294 TYR B CA 1
ATOM 8365 C C . TYR B 1 294 ? -13.766 -14.125 16.984 1 97 294 TYR B C 1
ATOM 8367 O O . TYR B 1 294 ? -13.32 -14.836 17.875 1 97 294 TYR B O 1
ATOM 8375 N N . HIS B 1 295 ? -14.875 -14.398 16.328 1 96.31 295 HIS B N 1
ATOM 8376 C CA . HIS B 1 295 ? -15.617 -15.641 16.5 1 96.31 295 HIS B CA 1
ATOM 8377 C C . HIS B 1 295 ? -15.734 -16.406 15.18 1 96.31 295 HIS B C 1
ATOM 8379 O O . HIS B 1 295 ? -16.016 -15.797 14.133 1 96.31 295 HIS B O 1
ATOM 8385 N N . ILE B 1 296 ? -15.43 -17.672 15.242 1 97.25 296 ILE B N 1
ATOM 8386 C CA . ILE B 1 296 ? -15.531 -18.531 14.07 1 97.25 296 ILE B CA 1
ATOM 8387 C C . ILE B 1 296 ? -16.484 -19.688 14.367 1 97.25 296 ILE B C 1
ATOM 8389 O O . ILE B 1 296 ? -16.328 -20.375 15.383 1 97.25 296 ILE B O 1
ATOM 8393 N N . GLU B 1 297 ? -17.422 -19.859 13.617 1 97.06 297 GLU B N 1
ATOM 8394 C CA . GLU B 1 297 ? -18.266 -21.047 13.617 1 97.06 297 GLU B CA 1
ATOM 8395 C C . GLU B 1 297 ? -18.344 -21.672 12.227 1 97.06 297 GLU B C 1
ATOM 8397 O O . GLU B 1 297 ? -19.094 -21.219 11.375 1 97.06 297 GLU B O 1
ATOM 8402 N N . ASP B 1 298 ? -17.672 -22.781 12.039 1 96.38 298 ASP B N 1
ATOM 8403 C CA . ASP B 1 298 ? -17.531 -23.422 10.734 1 96.38 298 ASP B CA 1
ATOM 8404 C C . ASP B 1 298 ? -16.969 -22.453 9.703 1 96.38 298 ASP B C 1
ATOM 8406 O O . ASP B 1 298 ? -15.844 -21.953 9.852 1 96.38 298 ASP B O 1
ATOM 8410 N N . ASN B 1 299 ? -17.828 -22.094 8.742 1 98.31 299 ASN B N 1
ATOM 8411 C CA . ASN B 1 299 ? -17.312 -21.188 7.723 1 98.31 299 ASN B CA 1
ATOM 8412 C C . ASN B 1 299 ? -17.828 -19.766 7.926 1 98.31 299 ASN B C 1
ATOM 8414 O O . ASN B 1 299 ? -17.766 -18.938 7.016 1 98.31 299 ASN B O 1
ATOM 8418 N N . PHE B 1 300 ? -18.406 -19.453 9.117 1 98.25 300 PHE B N 1
ATOM 8419 C CA . PHE B 1 300 ? -18.953 -18.156 9.469 1 98.25 300 PHE B CA 1
ATOM 8420 C C . PHE B 1 300 ? -18.031 -17.422 10.43 1 98.25 300 PHE B C 1
ATOM 8422 O O . PHE B 1 300 ? -17.594 -17.984 11.438 1 98.25 300 PHE B O 1
ATOM 8429 N N . ILE B 1 301 ? -17.672 -16.125 10.133 1 98.31 301 ILE B N 1
ATOM 8430 C CA . ILE B 1 301 ? -16.766 -15.344 10.953 1 98.31 301 ILE B CA 1
ATOM 8431 C C . ILE B 1 301 ? -17.438 -14.031 11.367 1 98.31 301 ILE B C 1
ATOM 8433 O O . ILE B 1 301 ? -18.141 -13.414 10.57 1 98.31 301 ILE B O 1
ATOM 8437 N N . GLU B 1 302 ? -17.25 -13.586 12.586 1 97.31 302 GLU B N 1
ATOM 8438 C CA . GLU B 1 302 ? -17.672 -12.289 13.109 1 97.31 302 GLU B CA 1
ATOM 8439 C C . GLU B 1 302 ? -16.5 -11.547 13.758 1 97.31 302 GLU B C 1
ATOM 8441 O O . GLU B 1 302 ? -15.688 -12.156 14.453 1 97.31 302 GLU B O 1
ATOM 8446 N N . TYR B 1 303 ? -16.391 -10.289 13.531 1 97.62 303 TYR B N 1
ATOM 8447 C CA . TYR B 1 303 ? -15.328 -9.453 14.086 1 97.62 303 TYR B CA 1
ATOM 8448 C C . TYR B 1 303 ? -15.688 -7.977 13.961 1 97.62 303 TYR B C 1
ATOM 8450 O O . TYR B 1 303 ? -15.82 -7.449 12.859 1 97.62 303 TYR B O 1
ATOM 8458 N N . SER B 1 304 ? -15.773 -7.234 15.016 1 95.69 304 SER B N 1
ATOM 8459 C CA . SER B 1 304 ? -15.883 -5.781 15.086 1 95.69 304 SER B CA 1
ATOM 8460 C C . SER B 1 304 ? -16.906 -5.254 14.086 1 95.69 304 SER B C 1
ATOM 8462 O O . SER B 1 304 ? -16.594 -4.391 13.266 1 95.69 304 SER B O 1
ATOM 8464 N N . GLY B 1 305 ? -18.094 -5.777 14.117 1 95.94 305 GLY B N 1
ATOM 8465 C CA . GLY B 1 305 ? -19.188 -5.367 13.258 1 95.94 305 GLY B CA 1
ATOM 8466 C C . GLY B 1 305 ? -19.297 -6.203 11.992 1 95.94 305 GLY B C 1
ATOM 8467 O O . GLY B 1 305 ? -20.359 -6.273 11.375 1 95.94 305 GLY B O 1
ATOM 8468 N N . TRP B 1 306 ? -18.25 -6.863 11.586 1 97.88 306 TRP B N 1
ATOM 8469 C CA . TRP B 1 306 ? -18.234 -7.676 10.375 1 97.88 306 TRP B CA 1
ATOM 8470 C C . TRP B 1 306 ? -18.844 -9.047 10.625 1 97.88 306 TRP B C 1
ATOM 8472 O O . TRP B 1 306 ? -18.688 -9.617 11.711 1 97.88 306 TRP B O 1
ATOM 8482 N N . SER B 1 307 ? -19.5 -9.531 9.672 1 97.81 307 SER B N 1
ATOM 8483 C CA . SER B 1 307 ? -19.859 -10.945 9.578 1 97.81 307 SER B CA 1
ATOM 8484 C C . SER B 1 307 ? -19.859 -11.43 8.133 1 97.81 307 SER B C 1
ATOM 8486 O O . SER B 1 307 ? -20.234 -10.68 7.227 1 97.81 307 SER B O 1
ATOM 8488 N N . PHE B 1 308 ? -19.422 -12.57 7.871 1 98.56 308 PHE B N 1
ATOM 8489 C CA . PHE B 1 308 ? -19.375 -13.125 6.527 1 98.56 308 PHE B CA 1
ATOM 8490 C C . PHE B 1 308 ? -19.109 -14.625 6.57 1 98.56 308 PHE B C 1
ATOM 8492 O O . PHE B 1 308 ? -18.719 -15.164 7.609 1 98.56 308 PHE B O 1
ATOM 8499 N N . ALA B 1 309 ? -19.406 -15.258 5.5 1 98.62 309 ALA B N 1
ATOM 8500 C CA . ALA B 1 309 ? -19 -16.641 5.27 1 98.62 309 ALA B CA 1
ATOM 8501 C C . ALA B 1 309 ? -17.828 -16.719 4.301 1 98.62 309 ALA B C 1
ATOM 8503 O O . ALA B 1 309 ? -17.641 -15.836 3.463 1 98.62 309 ALA B O 1
ATOM 8504 N N . TYR B 1 310 ? -16.969 -17.719 4.473 1 98.56 310 TYR B N 1
ATOM 8505 C CA . TYR B 1 310 ? -15.867 -17.875 3.537 1 98.56 310 TYR B CA 1
ATOM 8506 C C . TYR B 1 310 ? -15.875 -19.281 2.922 1 98.56 310 TYR B C 1
ATOM 8508 O O . TYR B 1 310 ? -16.484 -20.203 3.471 1 98.56 310 TYR B O 1
ATOM 8516 N N . ARG B 1 311 ? -15.25 -19.344 1.742 1 97.44 311 ARG B N 1
ATOM 8517 C CA . ARG B 1 311 ? -15.047 -20.609 1.031 1 97.44 311 ARG B CA 1
ATOM 8518 C C . ARG B 1 311 ? -13.727 -20.594 0.265 1 97.44 311 ARG B C 1
ATOM 8520 O O . ARG B 1 311 ? -13.219 -19.531 -0.091 1 97.44 311 ARG B O 1
ATOM 8527 N N . MET B 1 312 ? -13.141 -21.812 0.198 1 98 312 MET B N 1
ATOM 8528 C CA . MET B 1 312 ? -11.961 -22 -0.643 1 98 312 MET B CA 1
ATOM 8529 C C . MET B 1 312 ? -12.305 -22.828 -1.878 1 98 312 MET B C 1
ATOM 8531 O O . MET B 1 312 ? -12.227 -24.062 -1.85 1 98 312 MET B O 1
ATOM 8535 N N . ARG B 1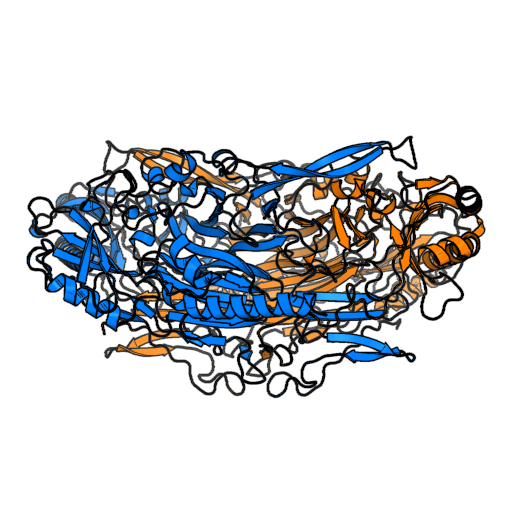 313 ? -12.555 -22.109 -2.922 1 97.19 313 ARG B N 1
ATOM 8536 C CA . ARG B 1 313 ? -12.922 -22.75 -4.184 1 97.19 313 ARG B CA 1
ATOM 8537 C C . ARG B 1 313 ? -11.727 -23.484 -4.797 1 97.19 313 ARG B C 1
ATOM 8539 O O . ARG B 1 313 ? -10.703 -22.859 -5.086 1 97.19 313 ARG B O 1
ATOM 8546 N N . SER B 1 314 ? -11.836 -24.781 -5.105 1 97.38 314 SER B N 1
ATOM 8547 C CA . SER B 1 314 ? -10.734 -25.594 -5.605 1 97.38 314 SER B CA 1
ATOM 8548 C C . SER B 1 314 ? -10.227 -25.078 -6.945 1 97.38 314 SER B C 1
ATOM 8550 O O . SER B 1 314 ? -9.031 -25.172 -7.238 1 97.38 314 SER B O 1
ATOM 8552 N N . SER B 1 315 ? -11.07 -24.5 -7.711 1 96.81 315 SER B N 1
ATOM 8553 C CA . SER B 1 315 ? -10.703 -24.109 -9.062 1 96.81 315 SER B CA 1
ATOM 8554 C C . SER B 1 315 ? -10.055 -22.719 -9.086 1 96.81 315 SER B C 1
ATOM 8556 O O . SER B 1 315 ? -9.398 -22.344 -10.062 1 96.81 315 SER B O 1
ATOM 8558 N N . ALA B 1 316 ? -10.281 -21.938 -8.023 1 96.31 316 ALA B N 1
ATOM 8559 C CA . ALA B 1 316 ? -9.797 -20.562 -8.133 1 96.31 316 ALA B CA 1
ATOM 8560 C C . ALA B 1 316 ? -9.156 -20.109 -6.824 1 96.31 316 ALA B C 1
ATOM 8562 O O . ALA B 1 316 ? -8.055 -19.547 -6.828 1 96.31 316 ALA B O 1
ATOM 8563 N N . GLY B 1 317 ? -9.891 -20.188 -5.746 1 97.75 317 GLY B N 1
ATOM 8564 C CA . GLY B 1 317 ? -9.289 -19.734 -4.504 1 97.75 317 GLY B CA 1
ATOM 8565 C C . GLY B 1 317 ? -10.297 -19.172 -3.523 1 97.75 317 GLY B C 1
ATOM 8566 O O . GLY B 1 317 ? -11.469 -19.547 -3.541 1 97.75 317 GLY B O 1
ATOM 8567 N N . LEU B 1 318 ? -9.812 -18.281 -2.66 1 98.12 318 LEU B N 1
ATOM 8568 C CA . LEU B 1 318 ? -10.547 -17.75 -1.512 1 98.12 318 LEU B CA 1
ATOM 8569 C C . LEU B 1 318 ? -11.695 -16.859 -1.962 1 98.12 318 LEU B C 1
ATOM 8571 O O . LEU B 1 318 ? -11.523 -16.031 -2.871 1 98.12 318 LEU B O 1
ATOM 8575 N N . GLN B 1 319 ? -12.914 -17.031 -1.332 1 98.19 319 GLN B N 1
ATOM 8576 C CA . GLN B 1 319 ? -14.094 -16.203 -1.557 1 98.19 319 GLN B CA 1
ATOM 8577 C C . GLN B 1 319 ? -14.766 -15.836 -0.237 1 98.19 319 GLN B C 1
ATOM 8579 O O . GLN B 1 319 ? -14.75 -16.625 0.715 1 98.19 319 GLN B O 1
ATOM 8584 N N . ILE B 1 320 ? -15.32 -14.688 -0.268 1 98.5 320 ILE B N 1
ATOM 8585 C CA . ILE B 1 320 ? -16.141 -14.188 0.835 1 98.5 320 ILE B CA 1
ATOM 8586 C C . ILE B 1 320 ? -17.578 -13.984 0.366 1 98.5 320 ILE B C 1
ATOM 8588 O O . ILE B 1 320 ? -17.812 -13.484 -0.734 1 98.5 320 ILE B O 1
ATOM 8592 N N . PHE B 1 321 ? -18.578 -14.43 1.233 1 98.56 321 PHE B N 1
ATOM 8593 C CA . PHE B 1 321 ? -19.984 -14.281 0.883 1 98.56 321 PHE B CA 1
ATOM 8594 C C . PHE B 1 321 ? -20.734 -13.547 1.984 1 98.56 321 PHE B C 1
ATOM 8596 O O . PHE B 1 321 ? -20.406 -13.68 3.166 1 98.56 321 PHE B O 1
ATOM 8603 N N . ASP B 1 322 ? -21.703 -12.828 1.535 1 98.38 322 ASP B N 1
ATOM 8604 C CA . ASP B 1 322 ? -22.625 -12.141 2.43 1 98.38 322 ASP B CA 1
ATOM 8605 C C . ASP B 1 322 ? -21.859 -11.273 3.439 1 98.38 322 ASP B C 1
ATOM 8607 O O . ASP B 1 322 ? -22.047 -11.43 4.648 1 98.38 322 ASP B O 1
ATOM 8611 N N . LEU B 1 323 ? -21.047 -10.469 2.879 1 98.44 323 LEU B N 1
ATOM 8612 C CA . LEU B 1 323 ? -20.281 -9.547 3.705 1 98.44 323 LEU B CA 1
ATOM 8613 C C . LEU B 1 323 ? -21.172 -8.469 4.297 1 98.44 323 LEU B C 1
ATOM 8615 O O . LEU B 1 323 ? -21.75 -7.656 3.562 1 98.44 323 LEU B O 1
ATOM 8619 N N . ARG B 1 324 ? -21.281 -8.469 5.605 1 97.62 324 ARG B N 1
ATOM 8620 C CA . ARG B 1 324 ? -22.141 -7.516 6.293 1 97.62 324 ARG B CA 1
ATOM 8621 C C . ARG B 1 324 ? -21.359 -6.73 7.344 1 97.62 324 ARG B C 1
ATOM 8623 O O . ARG B 1 324 ? -20.328 -7.203 7.84 1 97.62 324 ARG B O 1
ATOM 8630 N N . PHE B 1 325 ? -21.828 -5.59 7.609 1 96.75 325 PHE B N 1
ATOM 8631 C CA . PHE B 1 325 ? -21.406 -4.801 8.758 1 96.75 325 PHE B CA 1
ATOM 8632 C C . PHE B 1 325 ? -22.609 -4.422 9.625 1 96.75 325 PHE B C 1
ATOM 8634 O O . PHE B 1 325 ? -23.516 -3.738 9.172 1 96.75 325 PHE B O 1
ATOM 8641 N N . ASN B 1 326 ? -22.625 -4.852 10.852 1 93.94 326 ASN B N 1
ATOM 8642 C CA . ASN B 1 326 ? -23.734 -4.668 11.781 1 93.94 326 ASN B CA 1
ATOM 8643 C C . ASN B 1 326 ? -25.062 -5.051 11.156 1 93.94 326 ASN B C 1
ATOM 8645 O O . ASN B 1 326 ? -26.031 -4.293 11.234 1 93.94 326 ASN B O 1
ATOM 8649 N N . GLY B 1 327 ? -25.047 -6.098 10.461 1 93 327 GLY B N 1
ATOM 8650 C CA . GLY B 1 327 ? -26.281 -6.691 9.938 1 93 327 GLY B CA 1
ATOM 8651 C C . GLY B 1 327 ? -26.625 -6.199 8.547 1 93 327 GLY B C 1
ATOM 8652 O O . GLY B 1 327 ? -27.469 -6.789 7.871 1 93 327 GLY B O 1
ATOM 8653 N N . GLU B 1 328 ? -25.969 -5.18 8.062 1 94.25 328 GLU B N 1
ATOM 8654 C CA . GLU B 1 328 ? -26.25 -4.641 6.73 1 94.25 328 GLU B CA 1
ATOM 8655 C C . GLU B 1 328 ? -25.266 -5.172 5.699 1 94.25 328 GLU B C 1
ATOM 8657 O O . GLU B 1 328 ? -24.047 -5.066 5.891 1 94.25 328 GLU B O 1
ATOM 8662 N N . ARG B 1 329 ? -25.812 -5.711 4.594 1 97 329 ARG B N 1
ATOM 8663 C CA . ARG B 1 329 ? -24.922 -6.309 3.598 1 97 329 ARG B CA 1
ATOM 8664 C C . ARG B 1 329 ? -24.234 -5.234 2.762 1 97 329 ARG B C 1
ATOM 8666 O O . ARG B 1 329 ? -24.859 -4.25 2.369 1 97 329 ARG B O 1
ATOM 8673 N N . ILE B 1 330 ? -23.016 -5.43 2.506 1 98.19 330 ILE B N 1
ATOM 8674 C CA . ILE B 1 330 ? -22.203 -4.566 1.655 1 98.19 330 ILE B CA 1
ATOM 8675 C C . ILE B 1 330 ? -21.922 -5.266 0.327 1 98.19 330 ILE B C 1
ATOM 8677 O O . ILE B 1 330 ? -21.969 -4.641 -0.734 1 98.19 330 ILE B O 1
ATOM 8681 N N . ALA B 1 331 ? -21.656 -6.527 0.388 1 98.75 331 ALA B N 1
ATOM 8682 C CA . ALA B 1 331 ? -21.391 -7.328 -0.802 1 98.75 331 ALA B CA 1
ATOM 8683 C C . ALA B 1 331 ? -21.906 -8.75 -0.637 1 98.75 331 ALA B C 1
ATOM 8685 O O . ALA B 1 331 ? -21.797 -9.344 0.441 1 98.75 331 ALA B O 1
ATOM 8686 N N . TYR B 1 332 ? -22.484 -9.211 -1.688 1 98.5 332 TYR B N 1
ATOM 8687 C CA . TYR B 1 332 ? -22.938 -10.594 -1.693 1 98.5 332 TYR B CA 1
ATOM 8688 C C . TYR B 1 332 ? -21.766 -11.562 -1.855 1 98.5 332 TYR B C 1
ATOM 8690 O O . TYR B 1 332 ? -21.75 -12.625 -1.225 1 98.5 332 TYR B O 1
ATOM 8698 N N . GLU B 1 333 ? -20.812 -11.141 -2.689 1 98.62 333 GLU B N 1
ATOM 8699 C CA . GLU B 1 333 ? -19.656 -11.969 -2.984 1 98.62 333 GLU B CA 1
ATOM 8700 C C . GLU B 1 333 ? -18.422 -11.117 -3.275 1 98.62 333 GLU B C 1
ATOM 8702 O O . GLU B 1 333 ? -18.516 -10.102 -3.963 1 98.62 333 GLU B O 1
ATOM 8707 N N . ILE B 1 334 ? -17.344 -11.438 -2.719 1 98.75 334 ILE B N 1
ATOM 8708 C CA . ILE B 1 334 ? -16.016 -11.023 -3.152 1 98.75 334 ILE B CA 1
ATOM 8709 C C . ILE B 1 334 ? -15.125 -12.258 -3.346 1 98.75 334 ILE B C 1
ATOM 8711 O O . ILE B 1 334 ? -14.844 -12.977 -2.391 1 98.75 334 ILE B O 1
ATOM 8715 N N . GLY B 1 335 ? -14.711 -12.453 -4.609 1 98.25 335 GLY B N 1
ATOM 8716 C CA . GLY B 1 335 ? -14.047 -13.727 -4.852 1 98.25 335 GLY B CA 1
ATOM 8717 C C . GLY B 1 335 ? -12.891 -13.625 -5.828 1 98.25 335 GLY B C 1
ATOM 8718 O O . GLY B 1 335 ? -12.984 -12.914 -6.832 1 98.25 335 GLY B O 1
ATOM 8719 N N . LEU B 1 336 ? -11.797 -14.297 -5.5 1 98.44 336 LEU B N 1
ATOM 8720 C CA . LEU B 1 336 ? -10.695 -14.484 -6.43 1 98.44 336 LEU B CA 1
ATOM 8721 C C . LEU B 1 336 ? -11.141 -15.273 -7.656 1 98.44 336 LEU B C 1
ATOM 8723 O O . LEU B 1 336 ? -11.766 -16.328 -7.527 1 98.44 336 LEU B O 1
ATOM 8727 N N . GLN B 1 337 ? -10.844 -14.758 -8.852 1 98.38 337 GLN B N 1
ATOM 8728 C CA . GLN B 1 337 ? -11.258 -15.398 -10.094 1 98.38 337 GLN B CA 1
ATOM 8729 C C . GLN B 1 337 ? -10.078 -16.062 -10.789 1 98.38 337 GLN B C 1
ATOM 8731 O O . GLN B 1 337 ? -10.195 -17.188 -11.289 1 98.38 337 GLN B O 1
ATOM 8736 N N . GLU B 1 338 ? -9.016 -15.336 -10.852 1 98.31 338 GLU B N 1
ATOM 8737 C CA . GLU B 1 338 ? -7.898 -15.797 -11.672 1 98.31 338 GLU B CA 1
ATOM 8738 C C . GLU B 1 338 ? -6.605 -15.086 -11.297 1 98.31 338 GLU B C 1
ATOM 8740 O O . GLU B 1 338 ? -6.637 -13.984 -10.734 1 98.31 338 GLU B O 1
ATOM 8745 N N . ALA B 1 339 ? -5.484 -15.711 -11.508 1 98.38 339 ALA B N 1
ATOM 8746 C CA . ALA B 1 339 ? -4.152 -15.109 -11.555 1 98.38 339 ALA B CA 1
ATOM 8747 C C . ALA B 1 339 ? -3.4 -15.539 -12.812 1 98.38 339 ALA B C 1
ATOM 8749 O O . ALA B 1 339 ? -3.469 -16.703 -13.219 1 98.38 339 ALA B O 1
ATOM 8750 N N . ILE B 1 340 ? -2.781 -14.57 -13.453 1 98.31 340 ILE B N 1
ATOM 8751 C CA . ILE B 1 340 ? -2.018 -14.93 -14.641 1 98.31 340 ILE B CA 1
ATOM 8752 C C . ILE B 1 340 ? -0.58 -14.438 -14.5 1 98.31 340 ILE B C 1
ATOM 8754 O O . ILE B 1 340 ? -0.309 -13.5 -13.734 1 98.31 340 ILE B O 1
ATOM 8758 N N . ALA B 1 341 ? 0.306 -15.039 -15.133 1 98.06 341 ALA B N 1
ATOM 8759 C CA . ALA B 1 341 ? 1.698 -14.633 -15.32 1 98.06 341 ALA B CA 1
ATOM 8760 C C . ALA B 1 341 ? 2.133 -14.82 -16.766 1 98.06 341 ALA B C 1
ATOM 8762 O O . ALA B 1 341 ? 2.314 -15.953 -17.234 1 98.06 341 ALA B O 1
ATOM 8763 N N . PHE B 1 342 ? 2.322 -13.789 -17.469 1 98.12 342 PHE B N 1
ATOM 8764 C CA . PHE B 1 342 ? 2.729 -13.852 -18.875 1 98.12 342 PHE B CA 1
ATOM 8765 C C . PHE B 1 342 ? 4.203 -13.492 -19.016 1 98.12 342 PHE B C 1
ATOM 8767 O O . PHE B 1 342 ? 4.621 -12.398 -18.641 1 98.12 342 PHE B O 1
ATOM 8774 N N . TYR B 1 343 ? 4.965 -14.406 -19.609 1 98 343 TYR B N 1
ATOM 8775 C CA . TYR B 1 343 ? 6.418 -14.305 -19.656 1 98 343 TYR B CA 1
ATOM 8776 C C . TYR B 1 343 ? 6.887 -13.875 -21.047 1 98 343 TYR B C 1
ATOM 8778 O O . TYR B 1 343 ? 6.117 -13.922 -22.016 1 98 343 TYR B O 1
ATOM 8786 N N . ALA B 1 344 ? 8.109 -13.43 -21.078 1 98.19 344 ALA B N 1
ATOM 8787 C CA . ALA B 1 344 ? 8.914 -13.211 -22.281 1 98.19 344 ALA B CA 1
ATOM 8788 C C . ALA B 1 344 ? 10.312 -13.797 -22.125 1 98.19 344 ALA B C 1
ATOM 8790 O O . ALA B 1 344 ? 10.852 -13.836 -21.016 1 98.19 344 ALA B O 1
ATOM 8791 N N . GLY B 1 345 ? 10.828 -14.258 -23.156 1 97.62 345 GLY B N 1
ATOM 8792 C CA . GLY B 1 345 ? 12.164 -14.82 -23.109 1 97.62 345 GLY B CA 1
ATOM 8793 C C . GLY B 1 345 ? 12.703 -15.195 -24.469 1 97.62 345 GLY B C 1
ATOM 8794 O O . GLY B 1 345 ? 12.148 -14.789 -25.5 1 97.62 345 GLY B O 1
ATOM 8795 N N . ASP B 1 346 ? 13.867 -15.898 -24.453 1 97.69 346 ASP B N 1
ATOM 8796 C CA . ASP B 1 346 ? 14.57 -16.203 -25.703 1 97.69 346 ASP B CA 1
ATOM 8797 C C . ASP B 1 346 ? 14.672 -17.719 -25.906 1 97.69 346 ASP B C 1
ATOM 8799 O O . ASP B 1 346 ? 15.164 -18.172 -26.953 1 97.69 346 ASP B O 1
ATOM 8803 N N . THR B 1 347 ? 14.328 -18.609 -24.984 1 98.06 347 THR B N 1
ATOM 8804 C CA . THR B 1 347 ? 14.164 -20.047 -25.156 1 98.06 347 THR B CA 1
ATOM 8805 C C . THR B 1 347 ? 12.719 -20.391 -25.5 1 98.06 347 THR B C 1
ATOM 8807 O O . THR B 1 347 ? 11.812 -19.594 -25.25 1 98.06 347 THR B O 1
ATOM 8810 N N . PRO B 1 348 ? 12.516 -21.516 -26.141 1 97.75 348 PRO B N 1
ATOM 8811 C CA . PRO B 1 348 ? 11.133 -21.828 -26.5 1 97.75 348 PRO B CA 1
ATOM 8812 C C . PRO B 1 348 ? 10.211 -21.891 -25.281 1 97.75 348 PRO B C 1
ATOM 8814 O O . PRO B 1 348 ? 9.07 -21.438 -25.344 1 97.75 348 PRO B O 1
ATOM 8817 N N . ALA B 1 349 ? 10.68 -22.438 -24.203 1 96.75 349 ALA B N 1
ATOM 8818 C CA . ALA B 1 349 ? 9.875 -22.469 -22.984 1 96.75 349 ALA B CA 1
ATOM 8819 C C . ALA B 1 349 ? 9.453 -21.062 -22.562 1 96.75 349 ALA B C 1
ATOM 8821 O O . ALA B 1 349 ? 8.281 -20.828 -22.266 1 96.75 349 ALA B O 1
ATOM 8822 N N . ALA B 1 350 ? 10.375 -20.172 -22.5 1 97.62 350 ALA B N 1
ATOM 8823 C CA . ALA B 1 350 ? 10.078 -18.812 -22.047 1 97.62 350 ALA B CA 1
ATOM 8824 C C . ALA B 1 350 ? 9.156 -18.094 -23.016 1 97.62 350 ALA B C 1
ATOM 8826 O O . ALA B 1 350 ? 8.266 -17.344 -22.609 1 97.62 350 ALA B O 1
ATOM 8827 N N . MET B 1 351 ? 9.352 -18.281 -24.328 1 97.44 351 MET B N 1
ATOM 8828 C CA . MET B 1 351 ? 8.562 -17.625 -25.375 1 97.44 351 MET B CA 1
ATOM 8829 C C . MET B 1 351 ? 7.109 -18.078 -25.312 1 97.44 351 MET B C 1
ATOM 8831 O O . MET B 1 351 ? 6.199 -17.297 -25.609 1 97.44 351 MET B O 1
ATOM 8835 N N . GLN B 1 352 ? 6.965 -19.312 -24.922 1 96.88 352 GLN B N 1
ATOM 8836 C CA . GLN B 1 352 ? 5.648 -19.953 -24.984 1 96.88 352 GLN B CA 1
ATOM 8837 C C . GLN B 1 352 ? 4.875 -19.719 -23.688 1 96.88 352 GLN B C 1
ATOM 8839 O O . GLN B 1 352 ? 3.645 -19.781 -23.672 1 96.88 352 GLN B O 1
ATOM 8844 N N . THR B 1 353 ? 5.523 -19.422 -22.609 1 97.44 353 THR B N 1
ATOM 8845 C CA . THR B 1 353 ? 4.934 -19.469 -21.281 1 97.44 353 THR B CA 1
ATOM 8846 C C . THR B 1 353 ? 3.943 -18.328 -21.078 1 97.44 353 THR B C 1
ATOM 8848 O O . THR B 1 353 ? 4.332 -17.156 -21.062 1 97.44 353 THR B O 1
ATOM 8851 N N . LYS B 1 354 ? 2.705 -18.609 -20.969 1 98 354 LYS B N 1
ATOM 8852 C CA . LYS B 1 354 ? 1.572 -17.797 -20.531 1 98 354 LYS B CA 1
ATOM 8853 C C . LYS B 1 354 ? 0.675 -18.562 -19.578 1 98 354 LYS B C 1
ATOM 8855 O O . LYS B 1 354 ? -0.303 -19.188 -19.984 1 98 354 LYS B O 1
ATOM 8860 N N . TYR B 1 355 ? 0.916 -18.328 -18.344 1 98.12 355 TYR B N 1
ATOM 8861 C CA . TYR B 1 355 ? 0.23 -19.125 -17.328 1 98.12 355 TYR B CA 1
ATOM 8862 C C . TYR B 1 355 ? -1.093 -18.484 -16.938 1 98.12 355 TYR B C 1
ATOM 8864 O O . TYR B 1 355 ? -1.147 -17.281 -16.672 1 98.12 355 TYR B O 1
ATOM 8872 N N . ILE B 1 356 ? -2.111 -19.188 -16.969 1 98.06 356 ILE B N 1
ATOM 8873 C CA . ILE B 1 356 ? -3.432 -18.922 -16.406 1 98.06 356 ILE B CA 1
ATOM 8874 C C . ILE B 1 356 ? -3.725 -19.891 -15.266 1 98.06 356 ILE B C 1
ATOM 8876 O O . ILE B 1 356 ? -4.117 -21.031 -15.5 1 98.06 356 ILE B O 1
ATOM 8880 N N . ASP B 1 357 ? -3.643 -19.469 -14.117 1 97.62 357 ASP B N 1
ATOM 8881 C CA . ASP B 1 357 ? -3.303 -20.312 -12.969 1 97.62 357 ASP B CA 1
ATOM 8882 C C . ASP B 1 357 ? -4.508 -21.141 -12.523 1 97.62 357 ASP B C 1
ATOM 8884 O O . ASP B 1 357 ? -4.348 -22.156 -11.859 1 97.62 357 ASP B O 1
ATOM 8888 N N . SER B 1 358 ? -5.715 -20.688 -12.82 1 96.81 358 SER B N 1
ATOM 8889 C CA . SER B 1 358 ? -6.855 -21.547 -12.523 1 96.81 358 SER B CA 1
ATOM 8890 C C . SER B 1 358 ? -6.723 -22.891 -13.211 1 96.81 358 SER B C 1
ATOM 8892 O O . SER B 1 358 ? -7.16 -23.922 -12.68 1 96.81 358 SER B O 1
ATOM 8894 N N . GLY B 1 359 ? -6.074 -22.891 -14.383 1 97.12 359 GLY B N 1
ATOM 8895 C CA . GLY B 1 359 ? -5.855 -24.109 -15.125 1 97.12 359 GLY B CA 1
ATOM 8896 C C . GLY B 1 359 ? -4.77 -24.984 -14.523 1 97.12 359 GLY B C 1
ATOM 8897 O O . GLY B 1 359 ? -4.613 -26.156 -14.914 1 97.12 359 GLY B O 1
ATOM 8898 N N . TRP B 1 360 ? -4.07 -24.469 -13.602 1 96.12 360 TRP B N 1
ATOM 8899 C CA . TRP B 1 360 ? -3.02 -25.203 -12.898 1 96.12 360 TRP B CA 1
ATOM 8900 C C . TRP B 1 360 ? -3.463 -25.562 -11.484 1 96.12 360 TRP B C 1
ATOM 8902 O O . TRP B 1 360 ? -2.631 -25.75 -10.594 1 96.12 360 TRP B O 1
ATOM 8912 N N . ALA B 1 361 ? -4.762 -25.5 -11.219 1 94.62 361 ALA B N 1
ATOM 8913 C CA . ALA B 1 361 ? -5.367 -25.875 -9.938 1 94.62 361 ALA B CA 1
ATOM 8914 C C . ALA B 1 361 ? -4.938 -24.922 -8.828 1 94.62 361 ALA B C 1
ATOM 8916 O O . ALA B 1 361 ? -4.625 -25.359 -7.719 1 94.62 361 ALA B O 1
ATOM 8917 N N . MET B 1 362 ? -4.891 -23.656 -9.125 1 96.31 362 MET B N 1
ATOM 8918 C CA . MET B 1 362 ? -4.469 -22.625 -8.188 1 96.31 362 MET B CA 1
ATOM 8919 C C . MET B 1 362 ? -5.238 -22.719 -6.875 1 96.31 362 MET B C 1
ATOM 8921 O O . MET B 1 362 ? -4.652 -22.625 -5.797 1 96.31 362 MET B O 1
ATOM 8925 N N . GLY B 1 363 ? -6.508 -23.016 -6.906 1 95.94 363 GLY B N 1
ATOM 8926 C CA . GLY B 1 363 ? -7.344 -23.062 -5.719 1 95.94 363 GLY B CA 1
ATOM 8927 C C . GLY B 1 363 ? -7.07 -24.281 -4.852 1 95.94 363 GLY B C 1
ATOM 8928 O O . GLY B 1 363 ? -7.293 -24.25 -3.641 1 95.94 363 GLY B O 1
ATOM 8929 N N . ALA B 1 364 ? -6.602 -25.359 -5.449 1 96.5 364 ALA B N 1
ATOM 8930 C CA . ALA B 1 364 ? -6.336 -26.594 -4.723 1 96.5 364 ALA B CA 1
ATOM 8931 C C . ALA B 1 364 ? -4.871 -26.688 -4.301 1 96.5 364 ALA B C 1
ATOM 8933 O O . ALA B 1 364 ? -4.469 -27.641 -3.623 1 96.5 364 ALA B O 1
ATOM 8934 N N . SER B 1 365 ? -4.086 -25.672 -4.668 1 95.94 365 SER B N 1
ATOM 8935 C CA . SER B 1 365 ? -2.666 -25.656 -4.332 1 95.94 365 SER B CA 1
ATOM 8936 C C . SER B 1 365 ? -2.408 -24.859 -3.053 1 95.94 365 SER B C 1
ATOM 8938 O O . SER B 1 365 ? -1.557 -23.969 -3.029 1 95.94 365 SER B O 1
ATOM 8940 N N . THR B 1 366 ? -3.162 -25.25 -2.025 1 95.81 366 THR B N 1
ATOM 8941 C CA . THR B 1 366 ? -3.104 -24.531 -0.754 1 95.81 366 THR B CA 1
ATOM 8942 C C . THR B 1 366 ? -2.398 -25.375 0.306 1 95.81 366 THR B C 1
ATOM 8944 O O . THR B 1 366 ? -3.049 -26.078 1.082 1 95.81 366 THR B O 1
ATOM 8947 N N . TYR B 1 367 ? -1.167 -25.406 0.478 1 96.19 367 TYR B N 1
ATOM 8948 C CA . TYR B 1 367 ? -0.406 -26.266 1.381 1 96.19 367 TYR B CA 1
ATOM 8949 C C . TYR B 1 367 ? -0.292 -25.641 2.764 1 96.19 367 TYR B C 1
ATOM 8951 O O . TYR B 1 367 ? -0.737 -24.5 2.977 1 96.19 367 TYR B O 1
ATOM 8959 N N . GLU B 1 368 ? 0.188 -26.391 3.596 1 97 368 GLU B N 1
ATOM 8960 C CA . GLU B 1 368 ? 0.242 -26.031 5.004 1 97 368 GLU B CA 1
ATOM 8961 C C . GLU B 1 368 ? 0.922 -24.672 5.191 1 97 368 GLU B C 1
ATOM 8963 O O . GLU B 1 368 ? 1.914 -24.375 4.523 1 97 368 GLU B O 1
ATOM 8968 N N . LEU B 1 369 ? 0.389 -23.844 6.113 1 98 369 LEU B N 1
ATOM 8969 C CA . LEU B 1 369 ? 0.973 -22.562 6.504 1 98 369 LEU B CA 1
ATOM 8970 C C . LEU B 1 369 ? 1.815 -22.719 7.766 1 98 369 LEU B C 1
ATOM 8972 O O . LEU B 1 369 ? 1.429 -23.438 8.695 1 98 369 LEU B O 1
ATOM 8976 N N . ALA B 1 370 ? 2.943 -22.062 7.746 1 97.81 370 ALA B N 1
ATOM 8977 C CA . ALA B 1 370 ? 3.889 -22.172 8.852 1 97.81 370 ALA B CA 1
ATOM 8978 C C . ALA B 1 370 ? 3.566 -21.172 9.953 1 97.81 370 ALA B C 1
ATOM 8980 O O . ALA B 1 370 ? 3.627 -19.953 9.734 1 97.81 370 ALA B O 1
ATOM 8981 N N . PRO B 1 371 ? 3.248 -21.656 11.172 1 95.75 371 PRO B N 1
ATOM 8982 C CA . PRO B 1 371 ? 3.031 -20.719 12.281 1 95.75 371 PRO B CA 1
ATOM 8983 C C . PRO B 1 371 ? 4.277 -19.906 12.617 1 95.75 371 PRO B C 1
ATOM 8985 O O . PRO B 1 371 ? 5.375 -20.469 12.711 1 95.75 371 PRO B O 1
ATOM 8988 N N . GLY B 1 372 ? 4.102 -18.625 12.734 1 94.94 372 GLY B N 1
ATOM 8989 C CA . GLY B 1 372 ? 5.211 -17.75 13.086 1 94.94 372 GLY B CA 1
ATOM 8990 C C . GLY B 1 372 ? 5.902 -17.156 11.875 1 94.94 372 GLY B C 1
ATOM 8991 O O . GLY B 1 372 ? 6.68 -16.203 12.008 1 94.94 372 GLY B O 1
ATOM 8992 N N . ILE B 1 373 ? 5.625 -17.688 10.68 1 97.19 373 ILE B N 1
ATOM 8993 C CA . ILE B 1 373 ? 6.223 -17.172 9.453 1 97.19 373 ILE B CA 1
ATOM 8994 C C . ILE B 1 373 ? 5.125 -16.734 8.484 1 97.19 373 ILE B C 1
ATOM 8996 O O . ILE B 1 373 ? 4.938 -15.547 8.234 1 97.19 373 ILE B O 1
ATOM 9000 N N . ASP B 1 374 ? 4.355 -17.75 8.102 1 98.12 374 ASP B N 1
ATOM 9001 C CA . ASP B 1 374 ? 3.254 -17.438 7.195 1 98.12 374 ASP B CA 1
ATOM 9002 C C . ASP B 1 374 ? 2.148 -16.672 7.922 1 98.12 374 ASP B C 1
ATOM 9004 O O . ASP B 1 374 ? 1.521 -15.773 7.348 1 98.12 374 ASP B O 1
ATOM 9008 N N . CYS B 1 375 ? 1.879 -17.062 9.117 1 97.44 375 CYS B N 1
ATOM 9009 C CA . CYS B 1 375 ? 0.907 -16.469 10.023 1 97.44 375 CYS B CA 1
ATOM 9010 C C . CYS B 1 375 ? 1.465 -16.375 11.438 1 97.44 375 CYS B C 1
ATOM 9012 O O . CYS B 1 375 ? 2.344 -17.156 11.812 1 97.44 375 CYS B O 1
ATOM 9014 N N . PRO B 1 376 ? 0.97 -15.453 12.195 1 95.31 376 PRO B N 1
ATOM 9015 C CA . PRO B 1 376 ? 1.414 -15.422 13.594 1 95.31 376 PRO B CA 1
ATOM 9016 C C . PRO B 1 376 ? 1.117 -16.719 14.336 1 95.31 376 PRO B C 1
ATOM 9018 O O . PRO B 1 376 ? 0.179 -17.438 13.977 1 95.31 376 PRO B O 1
ATOM 9021 N N . GLU B 1 377 ? 1.873 -17.016 15.406 1 93 377 GLU B N 1
ATOM 9022 C CA . GLU B 1 377 ? 1.688 -18.219 16.219 1 93 377 GLU B CA 1
ATOM 9023 C C . GLU B 1 377 ? 0.281 -18.266 16.812 1 93 377 GLU B C 1
ATOM 9025 O O . GLU B 1 377 ? -0.276 -19.344 17 1 93 377 GLU B O 1
ATOM 9030 N N . ILE B 1 378 ? -0.334 -17.109 16.953 1 91.62 378 ILE B N 1
ATOM 9031 C CA . ILE B 1 378 ? -1.603 -17 17.672 1 91.62 378 ILE B CA 1
ATOM 9032 C C . ILE B 1 378 ? -2.758 -17.25 16.703 1 91.62 378 ILE B C 1
ATOM 9034 O O . ILE B 1 378 ? -3.924 -17.25 17.109 1 91.62 378 ILE B O 1
ATOM 9038 N N . ALA B 1 379 ? -2.51 -17.453 15.477 1 96.5 379 ALA B N 1
ATOM 9039 C CA . ALA B 1 379 ? -3.561 -17.578 14.469 1 96.5 379 ALA B CA 1
ATOM 9040 C C . ALA B 1 379 ? -4.379 -18.844 14.672 1 96.5 379 ALA B C 1
ATOM 9042 O O . ALA B 1 379 ? -3.883 -19.828 15.242 1 96.5 379 ALA B O 1
ATOM 9043 N N . THR B 1 380 ? -5.652 -18.797 14.297 1 97.69 380 THR B N 1
ATOM 9044 C CA . THR B 1 380 ? -6.453 -20 14.133 1 97.69 380 THR B CA 1
ATOM 9045 C C . THR B 1 380 ? -6.191 -20.641 12.773 1 97.69 380 THR B C 1
ATOM 9047 O O . THR B 1 380 ? -6.418 -20.016 11.734 1 97.69 380 THR B O 1
ATOM 9050 N N . PHE B 1 381 ? -5.727 -21.875 12.82 1 97.38 381 PHE B N 1
ATOM 9051 C CA . PHE B 1 381 ? -5.465 -22.594 11.578 1 97.38 381 PHE B CA 1
ATOM 9052 C C . PHE B 1 381 ? -6.637 -23.5 11.219 1 97.38 381 PHE B C 1
ATOM 9054 O O . PHE B 1 381 ? -7.266 -24.094 12.102 1 97.38 381 PHE B O 1
ATOM 9061 N N . VAL B 1 382 ? -6.918 -23.516 9.984 1 98.06 382 VAL B N 1
ATOM 9062 C CA . VAL B 1 382 ? -8.055 -24.281 9.484 1 98.06 382 VAL B CA 1
ATOM 9063 C C . VAL B 1 382 ? -7.59 -25.281 8.43 1 98.06 382 VAL B C 1
ATOM 9065 O O . VAL B 1 382 ? -6.781 -24.938 7.559 1 98.06 382 VAL B O 1
ATOM 9068 N N . ASP B 1 383 ? -8.055 -26.562 8.562 1 97.38 383 ASP B N 1
ATOM 9069 C CA . ASP B 1 383 ? -7.812 -27.578 7.539 1 97.38 383 ASP B CA 1
ATOM 9070 C C . ASP B 1 383 ? -8.719 -27.375 6.328 1 97.38 383 ASP B C 1
ATOM 9072 O O . ASP B 1 383 ? -9.844 -26.891 6.465 1 97.38 383 ASP B O 1
ATOM 9076 N N . LEU B 1 384 ? -8.211 -27.703 5.234 1 97.62 384 LEU B N 1
ATOM 9077 C CA . LEU B 1 384 ? -9 -27.672 4.004 1 97.62 384 LEU B CA 1
ATOM 9078 C C . LEU B 1 384 ? -9.039 -29.031 3.334 1 97.62 384 LEU B C 1
ATOM 9080 O O . LEU B 1 384 ? -8.172 -29.875 3.586 1 97.62 384 LEU B O 1
ATOM 9084 N N . TYR B 1 385 ? -10.055 -29.234 2.525 1 97.88 385 TYR B N 1
ATOM 9085 C CA . TYR B 1 385 ? -10.234 -30.469 1.758 1 97.88 385 TYR B CA 1
ATOM 9086 C C . TYR B 1 385 ? -10.539 -30.156 0.297 1 97.88 385 TYR B C 1
ATOM 9088 O O . TYR B 1 385 ? -11.375 -29.297 0 1 97.88 385 TYR B O 1
ATOM 9096 N N . HIS B 1 386 ? -9.859 -30.797 -0.572 1 97.94 386 HIS B N 1
ATOM 9097 C CA . HIS B 1 386 ? -10.07 -30.625 -2.004 1 97.94 386 HIS B CA 1
ATOM 9098 C C . HIS B 1 386 ? -10.219 -31.969 -2.705 1 97.94 386 HIS B C 1
ATOM 9100 O O . HIS B 1 386 ? -9.742 -33 -2.205 1 97.94 386 HIS B O 1
ATOM 9106 N N . TYR B 1 387 ? -10.984 -32.031 -3.74 1 98.31 387 TYR B N 1
ATOM 9107 C CA . TYR B 1 387 ? -11.078 -33.125 -4.68 1 98.31 387 TYR B CA 1
ATOM 9108 C C . TYR B 1 387 ? -10.672 -32.688 -6.082 1 98.31 387 TYR B C 1
ATOM 9110 O O . TYR B 1 387 ? -11.492 -32.156 -6.828 1 98.31 387 TYR B O 1
ATOM 9118 N N . TYR B 1 388 ? -9.461 -32.906 -6.426 1 97.56 388 TYR B N 1
ATOM 9119 C CA . TYR B 1 388 ? -8.914 -32.531 -7.73 1 97.56 388 TYR B CA 1
ATOM 9120 C C . TYR B 1 388 ? -7.895 -33.562 -8.195 1 97.56 388 TYR B C 1
ATOM 9122 O O . TYR B 1 388 ? -6.82 -33.719 -7.605 1 97.56 388 TYR B O 1
ATOM 9130 N N . ASP B 1 389 ? -8.234 -34.281 -9.281 1 96.88 389 ASP B N 1
ATOM 9131 C CA . ASP B 1 389 ? -7.375 -35.281 -9.883 1 96.88 389 ASP B CA 1
ATOM 9132 C C . ASP B 1 389 ? -6.926 -36.312 -8.852 1 96.88 389 ASP B C 1
ATOM 9134 O O . ASP B 1 389 ? -5.727 -36.594 -8.703 1 96.88 389 ASP B O 1
ATOM 9138 N N . THR B 1 390 ? -7.797 -36.812 -8.094 1 96.75 390 THR B N 1
ATOM 9139 C CA . THR B 1 390 ? -7.594 -37.781 -7.008 1 96.75 390 THR B CA 1
ATOM 9140 C C . THR B 1 390 ? -8.711 -38.812 -6.977 1 96.75 390 THR B C 1
ATOM 9142 O O . THR B 1 390 ? -9.688 -38.688 -7.723 1 96.75 390 THR B O 1
ATOM 9145 N N . ASP B 1 391 ? -8.586 -39.844 -6.164 1 97.19 391 ASP B N 1
ATOM 9146 C CA . ASP B 1 391 ? -9.617 -40.875 -6.066 1 97.19 391 ASP B CA 1
ATOM 9147 C C . ASP B 1 391 ? -10.367 -40.781 -4.738 1 97.19 391 ASP B C 1
ATOM 9149 O O . ASP B 1 391 ? -11.32 -41.531 -4.504 1 97.19 391 ASP B O 1
ATOM 9153 N N . LYS B 1 392 ? -9.961 -39.938 -3.842 1 97.44 392 LYS B N 1
ATOM 9154 C CA . LYS B 1 392 ? -10.586 -39.562 -2.58 1 97.44 392 LYS B CA 1
ATOM 9155 C C . LYS B 1 392 ? -10.352 -38.094 -2.27 1 97.44 392 LYS B C 1
ATOM 9157 O O . LYS B 1 392 ? -9.461 -37.469 -2.855 1 97.44 392 LYS B O 1
ATOM 9162 N N . PRO B 1 393 ? -11.203 -37.562 -1.369 1 98.06 393 PRO B N 1
ATOM 9163 C CA . PRO B 1 393 ? -10.859 -36.219 -0.92 1 98.06 393 PRO B CA 1
ATOM 9164 C C . PRO B 1 393 ? -9.453 -36.125 -0.331 1 98.06 393 PRO B C 1
ATOM 9166 O O . PRO B 1 393 ? -8.992 -37.094 0.316 1 98.06 393 PRO B O 1
ATOM 9169 N N . VAL B 1 394 ? -8.781 -35 -0.548 1 97.69 394 VAL B N 1
ATOM 9170 C CA . VAL B 1 394 ? -7.426 -34.812 -0.033 1 97.69 394 VAL B CA 1
ATOM 9171 C C . VAL B 1 394 ? -7.449 -33.812 1.117 1 97.69 394 VAL B C 1
ATOM 9173 O O . VAL B 1 394 ? -8.031 -32.719 0.994 1 97.69 394 VAL B O 1
ATOM 9176 N N . HIS B 1 395 ? -6.836 -34.188 2.213 1 97.5 395 HIS B N 1
ATOM 9177 C CA . HIS B 1 395 ? -6.766 -33.344 3.414 1 97.5 395 HIS B CA 1
ATOM 9178 C C . HIS B 1 395 ? -5.504 -32.5 3.426 1 97.5 395 HIS B C 1
ATOM 9180 O O . HIS B 1 395 ? -4.395 -33.031 3.283 1 97.5 395 HIS B O 1
ATOM 9186 N N . PHE B 1 396 ? -5.641 -31.203 3.535 1 96.44 396 PHE B N 1
ATOM 9187 C CA . PHE B 1 396 ? -4.559 -30.25 3.723 1 96.44 396 PHE B CA 1
ATOM 9188 C C . PHE B 1 396 ? -4.609 -29.641 5.117 1 96.44 396 PHE B C 1
ATOM 9190 O O . PHE B 1 396 ? -5.43 -28.75 5.387 1 96.44 396 PHE B O 1
ATOM 9197 N N . LYS B 1 397 ? -3.684 -29.984 5.898 1 96.06 397 LYS B N 1
ATOM 9198 C CA . LYS B 1 397 ? -3.664 -29.516 7.281 1 96.06 397 LYS B CA 1
ATOM 9199 C C . LYS B 1 397 ? -3.236 -28.047 7.363 1 96.06 397 LYS B C 1
ATOM 9201 O O . LYS B 1 397 ? -2.293 -27.641 6.688 1 96.06 397 LYS B O 1
ATOM 9206 N N . ASN B 1 398 ? -3.896 -27.188 8.188 1 97.5 398 ASN B N 1
ATOM 9207 C CA . ASN B 1 398 ? -3.527 -25.812 8.477 1 97.5 398 ASN B CA 1
ATOM 9208 C C . ASN B 1 398 ? -3.301 -25.016 7.195 1 97.5 398 ASN B C 1
ATOM 9210 O O . ASN B 1 398 ? -2.293 -24.312 7.062 1 97.5 398 ASN B O 1
ATOM 9214 N N . ALA B 1 399 ? -4.199 -25.141 6.234 1 98 399 ALA B N 1
ATOM 9215 C CA . ALA B 1 399 ? -3.979 -24.547 4.918 1 98 399 ALA B CA 1
ATOM 9216 C C . ALA B 1 399 ? -4.629 -23.172 4.82 1 98 399 ALA B C 1
ATOM 9218 O O . ALA B 1 399 ? -4.508 -22.5 3.797 1 98 399 ALA B O 1
ATOM 9219 N N . LEU B 1 400 ? -5.324 -22.75 5.805 1 98.44 400 LEU B N 1
ATOM 9220 C CA . LEU B 1 400 ? -5.895 -21.422 5.977 1 98.44 400 LEU B CA 1
ATOM 9221 C C . LEU B 1 400 ? -5.719 -20.938 7.41 1 98.44 400 LEU B C 1
ATOM 9223 O O . LEU B 1 400 ? -5.77 -21.734 8.352 1 98.44 400 LEU B O 1
ATOM 9227 N N . CYS B 1 401 ? -5.457 -19.656 7.582 1 98.5 401 CYS B N 1
ATOM 9228 C CA . CYS B 1 401 ? -5.359 -19.141 8.945 1 98.5 401 CYS B CA 1
ATOM 9229 C C . CYS B 1 401 ? -6.16 -17.844 9.094 1 98.5 401 CYS B C 1
ATOM 9231 O O . CYS B 1 401 ? -6.383 -17.125 8.117 1 98.5 401 CYS B O 1
ATOM 9233 N N . ILE B 1 402 ? -6.688 -17.578 10.25 1 98.69 402 ILE B N 1
ATOM 9234 C CA . ILE B 1 402 ? -7.461 -16.406 10.641 1 98.69 402 ILE B CA 1
ATOM 9235 C C . ILE B 1 402 ? -6.855 -15.789 11.906 1 98.69 402 ILE B C 1
ATOM 9237 O O . ILE B 1 402 ? -6.637 -16.484 12.898 1 98.69 402 ILE B O 1
ATOM 9241 N N . PHE B 1 403 ? -6.551 -14.523 11.875 1 98.06 403 PHE B N 1
ATOM 9242 C CA . PHE B 1 403 ? -5.938 -13.898 13.039 1 98.06 403 PHE B CA 1
ATOM 9243 C C . PHE B 1 403 ? -6.219 -12.406 13.062 1 98.06 403 PHE B C 1
ATOM 9245 O O . PHE B 1 403 ? -6.535 -11.812 12.023 1 98.06 403 PHE B O 1
ATOM 9252 N N . GLU B 1 404 ? -6.203 -11.82 14.195 1 97.5 404 GLU B N 1
ATOM 9253 C CA . GLU B 1 404 ? -6.227 -10.375 14.375 1 97.5 404 GLU B CA 1
ATOM 9254 C C . GLU B 1 404 ? -4.816 -9.797 14.391 1 97.5 404 GLU B C 1
ATOM 9256 O O . GLU B 1 404 ? -3.949 -10.273 15.125 1 97.5 404 GLU B O 1
ATOM 9261 N N . LEU B 1 405 ? -4.559 -8.828 13.562 1 97.56 405 LEU B N 1
ATOM 9262 C CA . LEU B 1 405 ? -3.229 -8.25 13.383 1 97.56 405 LEU B CA 1
ATOM 9263 C C . LEU B 1 405 ? -3.18 -6.812 13.883 1 97.56 405 LEU B C 1
ATOM 9265 O O . LEU B 1 405 ? -4.074 -6.02 13.586 1 97.56 405 LEU B O 1
ATOM 9269 N N . ASN B 1 406 ? -2.191 -6.512 14.766 1 97.12 406 ASN B N 1
ATOM 9270 C CA . ASN B 1 406 ? -1.839 -5.125 15.047 1 97.12 406 ASN B CA 1
ATOM 9271 C C . ASN B 1 406 ? -0.956 -4.535 13.953 1 97.12 406 ASN B C 1
ATOM 9273 O O . ASN B 1 406 ? 0.154 -5.016 13.719 1 97.12 406 ASN B O 1
ATOM 9277 N N . THR B 1 407 ? -1.386 -3.455 13.32 1 97.31 407 THR B N 1
ATOM 9278 C CA . THR B 1 407 ? -0.703 -2.971 12.125 1 97.31 407 THR B CA 1
ATOM 9279 C C . THR B 1 407 ? 0.458 -2.055 12.5 1 97.31 407 THR B C 1
ATOM 9281 O O . THR B 1 407 ? 1.231 -1.639 11.633 1 97.31 407 THR B O 1
ATOM 9284 N N . GLY B 1 408 ? 0.568 -1.645 13.711 1 97.12 408 GLY B N 1
ATOM 9285 C CA . GLY B 1 408 ? 1.688 -0.845 14.188 1 97.12 408 GLY B CA 1
ATOM 9286 C C . GLY B 1 408 ? 1.467 0.647 14.016 1 97.12 408 GLY B C 1
ATOM 9287 O O . GLY B 1 408 ? 2.371 1.445 14.273 1 97.12 408 GLY B O 1
ATOM 9288 N N . ILE B 1 409 ? 0.347 1.108 13.555 1 97.69 409 ILE B N 1
ATOM 9289 C CA . ILE B 1 409 ? -0.022 2.516 13.438 1 97.69 409 ILE B CA 1
ATOM 9290 C C . ILE B 1 409 ? -1.42 2.732 14.008 1 97.69 409 ILE B C 1
ATOM 9292 O O . ILE B 1 409 ? -2.184 1.779 14.18 1 97.69 409 ILE B O 1
ATOM 9296 N N . PRO B 1 410 ? -1.785 3.924 14.375 1 98.31 410 PRO B N 1
ATOM 9297 C CA . PRO B 1 410 ? -3.154 4.152 14.844 1 98.31 410 PRO B CA 1
ATOM 9298 C C . PRO B 1 410 ? -4.184 4.07 13.719 1 98.31 410 PRO B C 1
ATOM 9300 O O . PRO B 1 410 ? -3.898 4.469 12.586 1 98.31 410 PRO B O 1
ATOM 9303 N N . LEU B 1 411 ? -5.371 3.594 14.023 1 98.44 411 LEU B N 1
ATOM 9304 C CA . LEU B 1 411 ? -6.504 3.715 13.109 1 98.44 411 LEU B CA 1
ATOM 9305 C C . LEU B 1 411 ? -6.93 5.172 12.961 1 98.44 411 LEU B C 1
ATOM 9307 O O . LEU B 1 411 ? -7.199 5.637 11.852 1 98.44 411 LEU B O 1
ATOM 9311 N N . ARG B 1 412 ? -6.918 5.855 14.094 1 97.75 412 ARG B N 1
ATOM 9312 C CA . ARG B 1 412 ? -7.133 7.297 14.172 1 97.75 412 ARG B CA 1
ATOM 9313 C C . ARG B 1 412 ? -6.434 7.887 15.391 1 97.75 412 ARG B C 1
ATOM 9315 O O . ARG B 1 412 ? -6.27 7.211 16.406 1 97.75 412 ARG B O 1
ATOM 9322 N N . ARG B 1 413 ? -6.09 9.086 15.359 1 98.31 413 ARG B N 1
ATOM 9323 C CA . ARG B 1 413 ? -5.539 9.812 16.5 1 98.31 413 ARG B CA 1
ATOM 9324 C C . ARG B 1 413 ? -5.562 11.32 16.25 1 98.31 413 ARG B C 1
ATOM 9326 O O . ARG B 1 413 ? -5.629 11.766 15.109 1 98.31 413 ARG B O 1
ATOM 9333 N N . HIS B 1 414 ? -5.555 12.062 17.312 1 98.5 414 HIS B N 1
ATOM 9334 C CA . HIS B 1 414 ? -5.34 13.508 17.219 1 98.5 414 HIS B CA 1
ATOM 9335 C C . HIS B 1 414 ? -4.773 14.062 18.516 1 98.5 414 HIS B C 1
ATOM 9337 O O . HIS B 1 414 ? -5.219 13.688 19.609 1 98.5 414 HIS B O 1
ATOM 9343 N N . PHE B 1 415 ? -3.781 14.82 18.438 1 98 415 PHE B N 1
ATOM 9344 C CA . PHE B 1 415 ? -3.281 15.656 19.516 1 98 415 PHE B CA 1
ATOM 9345 C C . PHE B 1 415 ? -3.752 17.094 19.344 1 98 415 PHE B C 1
ATOM 9347 O O . PHE B 1 415 ? -3.398 17.75 18.359 1 98 415 PHE B O 1
ATOM 9354 N N . ASN B 1 416 ? -4.516 17.578 20.281 1 97.12 416 ASN B N 1
ATOM 9355 C CA . ASN B 1 416 ? -5.008 18.953 20.219 1 97.12 416 ASN B CA 1
ATOM 9356 C C . ASN B 1 416 ? -4.191 19.875 21.109 1 97.12 416 ASN B C 1
ATOM 9358 O O . ASN B 1 416 ? -4.508 20.047 22.297 1 97.12 416 ASN B O 1
ATOM 9362 N N . SER B 1 417 ? -3.275 20.578 20.516 1 94.44 417 SER B N 1
ATOM 9363 C CA . SER B 1 417 ? -2.424 21.5 21.266 1 94.44 417 SER B CA 1
ATOM 9364 C C . SER B 1 417 ? -3.227 22.672 21.797 1 94.44 417 SER B C 1
ATOM 9366 O O . SER B 1 417 ? -4.121 23.188 21.125 1 94.44 417 SER B O 1
ATOM 9368 N N . ASN B 1 418 ? -2.936 23.078 23.062 1 92.12 418 ASN B N 1
ATOM 9369 C CA . ASN B 1 418 ? -3.547 24.312 23.562 1 92.12 418 ASN B CA 1
ATOM 9370 C C . ASN B 1 418 ? -2.678 25.531 23.266 1 92.12 418 ASN B C 1
ATOM 9372 O O . ASN B 1 418 ? -3.031 26.656 23.625 1 92.12 418 ASN B O 1
ATOM 9376 N N . TYR B 1 419 ? -1.445 25.344 22.594 1 88 419 TYR B N 1
ATOM 9377 C CA . TYR B 1 419 ? -0.482 26.344 22.141 1 88 419 TYR B CA 1
ATOM 9378 C C . TYR B 1 419 ? 0.094 27.125 23.312 1 88 419 TYR B C 1
ATOM 9380 O O . TYR B 1 419 ? 0.555 28.25 23.141 1 88 419 TYR B O 1
ATOM 9388 N N . MET B 1 420 ? -0.068 26.594 24.5 1 88.62 420 MET B N 1
ATOM 9389 C CA . MET B 1 420 ? 0.469 27.203 25.719 1 88.62 420 MET B CA 1
ATOM 9390 C C . MET B 1 420 ? 1.298 26.203 26.516 1 88.62 420 MET B C 1
ATOM 9392 O O . MET B 1 420 ? 1.241 26.188 27.734 1 88.62 420 MET B O 1
ATOM 9396 N N . GLY B 1 421 ? 1.896 25.297 25.781 1 89.19 421 GLY B N 1
ATOM 9397 C CA . GLY B 1 421 ? 2.787 24.344 26.406 1 89.19 421 GLY B CA 1
ATOM 9398 C C . GLY B 1 421 ? 2.092 23.062 26.812 1 89.19 421 GLY B C 1
ATOM 9399 O O . GLY B 1 421 ? 2.715 22.156 27.391 1 89.19 421 GLY B O 1
ATOM 9400 N N . GLY B 1 422 ? 0.865 22.938 26.422 1 92.25 422 GLY B N 1
ATOM 9401 C CA . GLY B 1 422 ? 0.106 21.734 26.734 1 92.25 422 GLY B CA 1
ATOM 9402 C C . GLY B 1 422 ? -0.9 21.375 25.656 1 92.25 422 GLY B C 1
ATOM 9403 O O . GLY B 1 422 ? -0.653 21.594 24.469 1 92.25 422 GLY B O 1
ATOM 9404 N N . TYR B 1 423 ? -1.927 20.672 26.062 1 94.81 423 TYR B N 1
ATOM 9405 C CA . TYR B 1 423 ? -2.924 20.156 25.125 1 94.81 423 TYR B CA 1
ATOM 9406 C C . TYR B 1 423 ? -4.32 20.219 25.734 1 94.81 423 TYR B C 1
ATOM 9408 O O . TYR B 1 423 ? -4.477 20.219 26.953 1 94.81 423 TYR B O 1
ATOM 9416 N N . ASN B 1 424 ? -5.324 20.406 24.844 1 94.31 424 ASN B N 1
ATOM 9417 C CA . ASN B 1 424 ? -6.711 20.281 25.281 1 94.31 424 ASN B CA 1
ATOM 9418 C C . ASN B 1 424 ? -7.113 18.828 25.5 1 94.31 424 ASN B C 1
ATOM 9420 O O . ASN B 1 424 ? -7.828 18.516 26.438 1 94.31 424 ASN B O 1
ATOM 9424 N N . PHE B 1 425 ? -6.668 18 24.578 1 96.56 425 PHE B N 1
ATOM 9425 C CA . PHE B 1 425 ? -6.875 16.562 24.719 1 96.56 425 PHE B CA 1
ATOM 9426 C C . PHE B 1 425 ? -6.023 15.789 23.734 1 96.56 425 PHE B C 1
ATOM 9428 O O . PHE B 1 425 ? -5.473 16.375 22.781 1 96.56 425 PHE B O 1
ATOM 9435 N N . TYR B 1 426 ? -5.82 14.539 24 1 97.56 426 TYR B N 1
ATOM 9436 C CA . TYR B 1 426 ? -5.336 13.523 23.062 1 97.56 426 TYR B CA 1
ATOM 9437 C C . TYR B 1 426 ? -6.34 12.391 22.922 1 97.56 426 TYR B C 1
ATOM 9439 O O . TYR B 1 426 ? -6.93 11.945 23.906 1 97.56 426 TYR B O 1
ATOM 9447 N N . GLY B 1 427 ? -6.625 12 21.703 1 98.25 427 GLY B N 1
ATOM 9448 C CA . GLY B 1 427 ? -7.422 10.812 21.438 1 98.25 427 GLY B CA 1
ATOM 9449 C C . GLY B 1 427 ? -6.773 9.859 20.438 1 98.25 427 GLY B C 1
ATOM 9450 O O . GLY B 1 427 ? -6.164 10.297 19.469 1 98.25 427 GLY B O 1
ATOM 9451 N N . GLY B 1 428 ? -6.848 8.594 20.734 1 98.12 428 GLY B N 1
ATOM 9452 C CA . GLY B 1 428 ? -6.254 7.625 19.828 1 98.12 428 GLY B CA 1
ATOM 9453 C C . GLY B 1 428 ? -6.91 6.258 19.906 1 98.12 428 GLY B C 1
ATOM 9454 O O . GLY B 1 428 ? -7.414 5.863 20.969 1 98.12 428 GLY B O 1
ATOM 9455 N N . LEU B 1 429 ? -6.953 5.605 18.781 1 98.25 429 LEU B N 1
ATOM 9456 C CA . LEU B 1 429 ? -7.406 4.227 18.641 1 98.25 429 LEU B CA 1
ATOM 9457 C C . LEU B 1 429 ? -6.391 3.393 17.875 1 98.25 429 LEU B C 1
ATOM 9459 O O . LEU B 1 429 ? -6.039 3.727 16.734 1 98.25 429 LEU B O 1
ATOM 9463 N N . GLU B 1 430 ? -5.961 2.348 18.516 1 96.56 430 GLU B N 1
ATOM 9464 C CA . GLU B 1 430 ? -5.027 1.423 17.875 1 96.56 430 GLU B CA 1
ATOM 9465 C C . GLU B 1 430 ? -5.66 0.753 16.656 1 96.56 430 GLU B C 1
ATOM 9467 O O . GLU B 1 430 ? -6.852 0.429 16.672 1 96.56 430 GLU B O 1
ATOM 9472 N N . ASN B 1 431 ? -4.824 0.514 15.617 1 97.88 431 ASN B N 1
ATOM 9473 C CA . ASN B 1 431 ? -5.328 -0.133 14.414 1 97.88 431 ASN B CA 1
ATOM 9474 C C . ASN B 1 431 ? -5.105 -1.642 14.453 1 97.88 431 ASN B C 1
ATOM 9476 O O . ASN B 1 431 ? -3.977 -2.109 14.289 1 97.88 431 ASN B O 1
ATOM 9480 N N . THR B 1 432 ? -6.117 -2.404 14.672 1 97.12 432 THR B N 1
ATOM 9481 C CA . THR B 1 432 ? -6.113 -3.857 14.539 1 97.12 432 THR B CA 1
ATOM 9482 C C . THR B 1 432 ? -7.055 -4.301 13.43 1 97.12 432 THR B C 1
ATOM 9484 O O . THR B 1 432 ? -8.086 -3.67 13.188 1 97.12 432 THR B O 1
ATOM 9487 N N . VAL B 1 433 ? -6.73 -5.379 12.773 1 98 433 VAL B N 1
ATOM 9488 C CA . VAL B 1 433 ? -7.488 -5.848 11.617 1 98 433 VAL B CA 1
ATOM 9489 C C . VAL B 1 433 ? -7.609 -7.371 11.664 1 98 433 VAL B C 1
ATOM 9491 O O . VAL B 1 433 ? -6.703 -8.062 12.133 1 98 433 VAL B O 1
ATOM 9494 N N . LEU B 1 434 ? -8.766 -7.871 11.273 1 98.56 434 LEU B N 1
ATOM 9495 C CA . LEU B 1 434 ? -8.883 -9.312 11.07 1 98.56 434 LEU B CA 1
ATOM 9496 C C . LEU B 1 434 ? -8.344 -9.719 9.703 1 98.56 434 LEU B C 1
ATOM 9498 O O . LEU B 1 434 ? -8.695 -9.102 8.695 1 98.56 434 LEU B O 1
ATOM 9502 N N . VAL B 1 435 ? -7.547 -10.758 9.688 1 98.75 435 VAL B N 1
ATOM 9503 C CA . VAL B 1 435 ? -6.969 -11.258 8.445 1 98.75 435 VAL B CA 1
ATOM 9504 C C . VAL B 1 435 ? -7.422 -12.695 8.203 1 98.75 435 VAL B C 1
ATOM 9506 O O . VAL B 1 435 ? -7.324 -13.539 9.102 1 98.75 435 VAL B O 1
ATOM 9509 N N . VAL B 1 436 ? -8.023 -12.969 7.082 1 98.88 436 VAL B N 1
ATOM 9510 C CA . VAL B 1 436 ? -8.203 -14.32 6.555 1 98.88 436 VAL B CA 1
ATOM 9511 C C . VAL B 1 436 ? -7.191 -14.578 5.445 1 98.88 436 VAL B C 1
ATOM 9513 O O . VAL B 1 436 ? -7.207 -13.914 4.406 1 98.88 436 VAL B O 1
ATOM 9516 N N . ARG B 1 437 ? -6.301 -15.664 5.742 1 98.56 437 ARG B N 1
ATOM 9517 C CA . ARG B 1 437 ? -5.156 -15.836 4.852 1 98.56 437 ARG B CA 1
ATOM 9518 C C . ARG B 1 437 ? -5.051 -17.281 4.371 1 98.56 437 ARG B C 1
ATOM 9520 O O . ARG B 1 437 ? -5.277 -18.219 5.145 1 98.56 437 ARG B O 1
ATOM 9527 N N . THR B 1 438 ? -4.715 -17.391 3.109 1 98.56 438 THR B N 1
ATOM 9528 C CA . THR B 1 438 ? -4.242 -18.641 2.549 1 98.56 438 THR B CA 1
ATOM 9529 C C . THR B 1 438 ? -3.141 -18.391 1.522 1 98.56 438 THR B C 1
ATOM 9531 O O . THR B 1 438 ? -2.719 -17.266 1.316 1 98.56 438 THR B O 1
ATOM 9534 N N . THR B 1 439 ? -2.533 -19.453 1.015 1 97.81 439 THR B N 1
ATOM 9535 C CA . THR B 1 439 ? -1.506 -19.359 -0.016 1 97.81 439 THR B CA 1
ATOM 9536 C C . THR B 1 439 ? -1.806 -20.297 -1.176 1 97.81 439 THR B C 1
ATOM 9538 O O . THR B 1 439 ? -2.541 -21.281 -1.013 1 97.81 439 THR B O 1
ATOM 9541 N N . SER B 1 440 ? -1.425 -19.906 -2.332 1 98 440 SER B N 1
ATOM 9542 C CA . SER B 1 440 ? -1.343 -20.828 -3.469 1 98 440 SER B CA 1
ATOM 9543 C C . SER B 1 440 ? 0.091 -20.953 -3.969 1 98 440 SER B C 1
ATOM 9545 O O . SER B 1 440 ? 0.721 -19.953 -4.336 1 98 440 SER B O 1
ATOM 9547 N N . THR B 1 441 ? 0.597 -22.141 -3.885 1 97.12 441 THR B N 1
ATOM 9548 C CA . THR B 1 441 ? 1.886 -22.438 -4.504 1 97.12 441 THR B CA 1
ATOM 9549 C C . THR B 1 441 ? 1.696 -23.156 -5.836 1 97.12 441 THR B C 1
ATOM 9551 O O . THR B 1 441 ? 1.491 -24.375 -5.859 1 97.12 441 THR B O 1
ATOM 9554 N N . VAL B 1 442 ? 1.821 -22.391 -6.844 1 94.81 442 VAL B N 1
ATOM 9555 C CA . VAL B 1 442 ? 1.697 -22.938 -8.188 1 94.81 442 VAL B CA 1
ATOM 9556 C C . VAL B 1 442 ? 3.082 -23.094 -8.82 1 94.81 442 VAL B C 1
ATOM 9558 O O . VAL B 1 442 ? 3.619 -22.141 -9.383 1 94.81 442 VAL B O 1
ATOM 9561 N N . TYR B 1 443 ? 3.68 -24.234 -8.805 1 92.69 443 TYR B N 1
ATOM 9562 C CA . TYR B 1 443 ? 5.035 -24.516 -9.258 1 92.69 443 TYR B CA 1
ATOM 9563 C C . TYR B 1 443 ? 6.062 -23.719 -8.469 1 92.69 443 TYR B C 1
ATOM 9565 O O . TYR B 1 443 ? 6.23 -23.938 -7.266 1 92.69 443 TYR B O 1
ATOM 9573 N N . ASN B 1 444 ? 6.594 -22.797 -9.102 1 95.06 444 ASN B N 1
ATOM 9574 C CA . ASN B 1 444 ? 7.73 -22.047 -8.562 1 95.06 444 ASN B CA 1
ATOM 9575 C C . ASN B 1 444 ? 7.273 -20.859 -7.715 1 95.06 444 ASN B C 1
ATOM 9577 O O . ASN B 1 444 ? 8.047 -20.328 -6.922 1 95.06 444 ASN B O 1
ATOM 9581 N N . TYR B 1 445 ? 6.047 -20.484 -7.828 1 95 445 TYR B N 1
ATOM 9582 C CA . TYR B 1 445 ? 5.625 -19.203 -7.281 1 95 445 TYR B CA 1
ATOM 9583 C C . TYR B 1 445 ? 4.613 -19.391 -6.16 1 95 445 TYR B C 1
ATOM 9585 O O . TYR B 1 445 ? 3.783 -20.312 -6.211 1 95 445 TYR B O 1
ATOM 9593 N N . ASP B 1 446 ? 4.684 -18.562 -5.152 1 97.94 446 ASP B N 1
ATOM 9594 C CA . ASP B 1 446 ? 3.754 -18.516 -4.027 1 97.94 446 ASP B CA 1
ATOM 9595 C C . ASP B 1 446 ? 2.959 -17.219 -4.016 1 97.94 446 ASP B C 1
ATOM 9597 O O . ASP B 1 446 ? 3.541 -16.125 -3.975 1 97.94 446 ASP B O 1
ATOM 9601 N N . TYR B 1 447 ? 1.657 -17.312 -4.039 1 98.38 447 TYR B N 1
ATOM 9602 C CA . TYR B 1 447 ? 0.768 -16.172 -3.795 1 98.38 447 TYR B CA 1
ATOM 9603 C C . TYR B 1 447 ? 0.213 -16.219 -2.377 1 98.38 447 TYR B C 1
ATOM 9605 O O . TYR B 1 447 ? -0.397 -17.203 -1.969 1 98.38 447 TYR B O 1
ATOM 9613 N N . ILE B 1 448 ? 0.455 -15.211 -1.605 1 98.69 448 ILE B N 1
ATOM 9614 C CA . ILE B 1 448 ? -0.183 -15.055 -0.303 1 98.69 448 ILE B CA 1
ATOM 9615 C C . ILE B 1 448 ? -1.447 -14.203 -0.448 1 98.69 448 ILE B C 1
ATOM 9617 O O . ILE B 1 448 ? -1.376 -13.023 -0.8 1 98.69 448 ILE B O 1
ATOM 9621 N N . TRP B 1 449 ? -2.594 -14.844 -0.194 1 98.75 449 TRP B N 1
ATOM 9622 C CA . TRP B 1 449 ? -3.879 -14.164 -0.339 1 98.75 449 TRP B CA 1
ATOM 9623 C C . TRP B 1 449 ? -4.387 -13.664 1.01 1 98.75 449 TRP B C 1
ATOM 9625 O O . TRP B 1 449 ? -4.496 -14.438 1.963 1 98.75 449 TRP B O 1
ATOM 9635 N N . ASP B 1 450 ? -4.734 -12.391 1.074 1 98.75 450 ASP B N 1
ATOM 9636 C CA . ASP B 1 450 ? -5.273 -11.812 2.301 1 98.75 450 ASP B CA 1
ATOM 9637 C C . ASP B 1 450 ? -6.598 -11.102 2.037 1 98.75 450 ASP B C 1
ATOM 9639 O O . ASP B 1 450 ? -6.723 -10.359 1.062 1 98.75 450 ASP B O 1
ATOM 9643 N N . PHE B 1 451 ? -7.594 -11.359 2.805 1 98.81 451 PHE B N 1
ATOM 9644 C CA . PHE B 1 451 ? -8.703 -10.438 3.047 1 98.81 451 PHE B CA 1
ATOM 9645 C C . PHE B 1 451 ? -8.602 -9.82 4.434 1 98.81 451 PHE B C 1
ATOM 9647 O O . PHE B 1 451 ? -8.508 -10.531 5.434 1 98.81 451 PHE B O 1
ATOM 9654 N N . MET B 1 452 ? -8.602 -8.547 4.469 1 98.81 452 MET B N 1
ATOM 9655 C CA . MET B 1 452 ? -8.422 -7.82 5.723 1 98.81 452 MET B CA 1
ATOM 9656 C C . MET B 1 452 ? -9.656 -6.98 6.043 1 98.81 452 MET B C 1
ATOM 9658 O O . MET B 1 452 ? -10.195 -6.297 5.168 1 98.81 452 MET B O 1
ATOM 9662 N N . PHE B 1 453 ? -10.086 -7.027 7.27 1 98.75 453 PHE B N 1
ATOM 9663 C CA . PHE B 1 453 ? -11.297 -6.348 7.703 1 98.75 453 PHE B CA 1
ATOM 9664 C C . PHE B 1 453 ? -11 -5.352 8.82 1 98.75 453 PHE B C 1
ATOM 9666 O O . PHE B 1 453 ? -10.766 -5.746 9.961 1 98.75 453 PHE B O 1
ATOM 9673 N N . TYR B 1 454 ? -11.023 -4.113 8.531 1 98.56 454 TYR B N 1
ATOM 9674 C CA . TYR B 1 454 ? -10.742 -3.041 9.477 1 98.56 454 TYR B CA 1
ATOM 9675 C C . TYR B 1 454 ? -11.977 -2.725 10.32 1 98.56 454 TYR B C 1
ATOM 9677 O O . TYR B 1 454 ? -13.102 -2.977 9.898 1 98.56 454 TYR B O 1
ATOM 9685 N N . GLN B 1 455 ? -11.734 -2.094 11.414 1 97.62 455 GLN B N 1
ATOM 9686 C CA . GLN B 1 455 ? -12.82 -1.798 12.344 1 97.62 455 GLN B CA 1
ATOM 9687 C C . GLN B 1 455 ? -13.688 -0.651 11.828 1 97.62 455 GLN B C 1
ATOM 9689 O O . GLN B 1 455 ? -14.805 -0.453 12.305 1 97.62 455 GLN B O 1
ATOM 9694 N N . ASN B 1 456 ? -13.148 0.092 10.891 1 97.94 456 ASN B N 1
ATOM 9695 C CA . ASN B 1 456 ? -13.859 1.283 10.438 1 97.94 456 ASN B CA 1
ATOM 9696 C C . ASN B 1 456 ? -14.664 1.014 9.172 1 97.94 456 ASN B C 1
ATOM 9698 O O . ASN B 1 456 ? -14.961 1.938 8.414 1 97.94 456 ASN B O 1
ATOM 9702 N N . GLY B 1 457 ? -14.883 -0.224 8.836 1 98.12 457 GLY B N 1
ATOM 9703 C CA . GLY B 1 457 ? -15.734 -0.58 7.707 1 98.12 457 GLY B CA 1
ATOM 9704 C C . GLY B 1 457 ? -14.961 -0.742 6.41 1 98.12 457 GLY B C 1
ATOM 9705 O O . GLY B 1 457 ? -15.555 -1.024 5.363 1 98.12 457 GLY B O 1
ATOM 9706 N N . VAL B 1 458 ? -13.688 -0.62 6.406 1 98.69 458 VAL B N 1
ATOM 9707 C CA . VAL B 1 458 ? -12.844 -0.825 5.234 1 98.69 458 VAL B CA 1
ATOM 9708 C C . VAL B 1 458 ? -12.477 -2.303 5.109 1 98.69 458 VAL B C 1
ATOM 9710 O O . VAL B 1 458 ? -12.141 -2.951 6.105 1 98.69 458 VAL B O 1
ATOM 9713 N N . MET B 1 459 ? -12.656 -2.814 3.951 1 98.69 459 MET B N 1
ATOM 9714 C CA . MET B 1 459 ? -12.133 -4.137 3.621 1 98.69 459 MET B CA 1
ATOM 9715 C C . MET B 1 459 ? -11.039 -4.047 2.566 1 98.69 459 MET B C 1
ATOM 9717 O O . MET B 1 459 ? -11.141 -3.258 1.625 1 98.69 459 MET B O 1
ATOM 9721 N N . GLU B 1 460 ? -9.984 -4.797 2.736 1 98.69 460 GLU B N 1
ATOM 9722 C CA . GLU B 1 460 ? -8.883 -4.805 1.785 1 98.69 460 GLU B CA 1
ATOM 9723 C C . GLU B 1 460 ? -8.609 -6.211 1.258 1 98.69 460 GLU B C 1
ATOM 9725 O O . GLU B 1 460 ? -8.531 -7.164 2.033 1 98.69 460 GLU B O 1
ATOM 9730 N N . SER B 1 461 ? -8.594 -6.348 -0.045 1 98.62 461 SER B N 1
ATOM 9731 C CA . SER B 1 461 ? -8.031 -7.531 -0.681 1 98.62 461 SER B CA 1
ATOM 9732 C C . SER B 1 461 ? -6.594 -7.289 -1.126 1 98.62 461 SER B C 1
ATOM 9734 O O . SER B 1 461 ? -6.305 -6.293 -1.792 1 98.62 461 SER B O 1
ATOM 9736 N N . LYS B 1 462 ? -5.73 -8.18 -0.729 1 98.25 462 LYS B N 1
ATOM 9737 C CA . LYS B 1 462 ? -4.309 -8.016 -1.017 1 98.25 462 LYS B CA 1
ATOM 9738 C C . LYS B 1 462 ? -3.668 -9.344 -1.408 1 98.25 462 LYS B C 1
ATOM 9740 O O . LYS B 1 462 ? -3.986 -10.383 -0.835 1 98.25 462 LYS B O 1
ATOM 9745 N N . VAL B 1 463 ? -2.818 -9.305 -2.385 1 98.69 463 VAL B N 1
ATOM 9746 C CA . VAL B 1 463 ? -2 -10.461 -2.738 1 98.69 463 VAL B CA 1
ATOM 9747 C C . VAL B 1 463 ? -0.522 -10.078 -2.709 1 98.69 463 VAL B C 1
ATOM 9749 O O . VAL B 1 463 ? -0.146 -8.992 -3.17 1 98.69 463 VAL B O 1
ATOM 9752 N N . SER B 1 464 ? 0.285 -10.891 -2.08 1 98.56 464 SER B N 1
ATOM 9753 C CA . SER B 1 464 ? 1.736 -10.742 -2.033 1 98.56 464 SER B CA 1
ATOM 9754 C C . SER B 1 464 ? 2.434 -11.914 -2.713 1 98.56 464 SER B C 1
ATOM 9756 O O . SER B 1 464 ? 2.109 -13.07 -2.447 1 98.56 464 SER B O 1
ATOM 9758 N N . ALA B 1 465 ? 3.346 -11.562 -3.561 1 98.06 465 ALA B N 1
ATOM 9759 C CA . ALA B 1 465 ? 4.008 -12.594 -4.352 1 98.06 465 ALA B CA 1
ATOM 9760 C C . ALA B 1 465 ? 5.402 -12.898 -3.807 1 98.06 465 ALA B C 1
ATOM 9762 O O . ALA B 1 465 ? 6.117 -11.984 -3.387 1 98.06 465 ALA B O 1
ATOM 9763 N N . THR B 1 466 ? 5.754 -14.102 -3.764 1 98.31 466 THR B N 1
ATOM 9764 C CA . THR B 1 466 ? 7.074 -14.625 -3.434 1 98.31 466 THR B CA 1
ATOM 9765 C C . THR B 1 466 ? 7.324 -15.953 -4.148 1 98.31 466 THR B C 1
ATOM 9767 O O . THR B 1 466 ? 6.699 -16.234 -5.172 1 98.31 466 THR B O 1
ATOM 9770 N N . GLY B 1 467 ? 8.375 -16.719 -3.789 1 97.94 467 GLY B N 1
ATOM 9771 C CA . GLY B 1 467 ? 8.727 -17.938 -4.504 1 97.94 467 GLY B CA 1
ATOM 9772 C C . GLY B 1 467 ? 9.859 -17.75 -5.488 1 97.94 467 GLY B C 1
ATOM 9773 O O . GLY B 1 467 ? 10.43 -16.656 -5.582 1 97.94 467 GLY B O 1
ATOM 9774 N N . TYR B 1 468 ? 10.219 -18.828 -6.23 1 98.06 468 TYR B N 1
ATOM 9775 C CA . TYR B 1 468 ? 11.328 -18.797 -7.168 1 98.06 468 TYR B CA 1
ATOM 9776 C C . TYR B 1 468 ? 10.906 -18.188 -8.5 1 98.06 468 TYR B C 1
ATOM 9778 O O . TYR B 1 468 ? 9.758 -18.344 -8.922 1 98.06 468 TYR B O 1
ATOM 9786 N N . ILE B 1 469 ? 11.758 -17.5 -9.141 1 96.94 469 ILE B N 1
ATOM 9787 C CA . ILE B 1 469 ? 11.461 -17.047 -10.5 1 96.94 469 ILE B CA 1
ATOM 9788 C C . ILE B 1 469 ? 11.492 -18.234 -11.453 1 96.94 469 ILE B C 1
ATOM 9790 O O . ILE B 1 469 ? 12.219 -19.219 -11.219 1 96.94 469 ILE B O 1
ATOM 9794 N N . HIS B 1 470 ? 10.695 -18.156 -12.453 1 96.38 470 HIS B N 1
ATOM 9795 C CA . HIS B 1 470 ? 10.781 -19.109 -13.555 1 96.38 470 HIS B CA 1
ATOM 9796 C C . HIS B 1 470 ? 11.961 -18.781 -14.469 1 96.38 470 HIS B C 1
ATOM 9798 O O . HIS B 1 470 ? 11.797 -18.062 -15.461 1 96.38 470 HIS B O 1
ATOM 9804 N N . ALA B 1 471 ? 13.094 -19.406 -14.188 1 97.31 471 ALA B N 1
ATOM 9805 C CA . ALA B 1 471 ? 14.328 -19.078 -14.906 1 97.31 471 ALA B CA 1
ATOM 9806 C C . ALA B 1 471 ? 14.547 -20.031 -16.078 1 97.31 471 ALA B C 1
ATOM 9808 O O . ALA B 1 471 ? 14.055 -21.156 -16.078 1 97.31 471 ALA B O 1
ATOM 9809 N N . THR B 1 472 ? 15.203 -19.578 -17.078 1 98.12 472 THR B N 1
ATOM 9810 C CA . THR B 1 472 ? 15.617 -20.375 -18.219 1 98.12 472 THR B CA 1
ATOM 9811 C C . THR B 1 472 ? 17.125 -20.266 -18.438 1 98.12 472 THR B C 1
ATOM 9813 O O . THR B 1 472 ? 17.812 -19.547 -17.719 1 98.12 472 THR B O 1
ATOM 9816 N N . PHE B 1 473 ? 17.641 -21.125 -19.391 1 97.75 473 PHE B N 1
ATOM 9817 C CA . PHE B 1 473 ? 19.062 -21.109 -19.75 1 97.75 473 PHE B CA 1
ATOM 9818 C C . PHE B 1 473 ? 19.438 -19.75 -20.344 1 97.75 473 PHE B C 1
ATOM 9820 O O . PHE B 1 473 ? 18.703 -19.203 -21.156 1 97.75 473 PHE B O 1
ATOM 9827 N N . PHE B 1 474 ? 20.609 -19.234 -19.969 1 96.81 474 PHE B N 1
ATOM 9828 C CA . PHE B 1 474 ? 21.062 -17.922 -20.391 1 96.81 474 PHE B CA 1
ATOM 9829 C C . PHE B 1 474 ? 21.469 -17.938 -21.859 1 96.81 474 PHE B C 1
ATOM 9831 O O . PHE B 1 474 ? 22.25 -18.797 -22.281 1 96.81 474 PHE B O 1
ATOM 9838 N N . THR B 1 475 ? 20.875 -17.109 -22.562 1 95.88 475 THR B N 1
ATOM 9839 C CA . THR B 1 475 ? 21.328 -16.75 -23.906 1 95.88 475 THR B CA 1
ATOM 9840 C C . THR B 1 475 ? 21.609 -15.258 -24 1 95.88 475 THR B C 1
ATOM 9842 O O . THR B 1 475 ? 20.938 -14.445 -23.359 1 95.88 475 THR B O 1
ATOM 9845 N N . PRO B 1 476 ? 22.594 -14.859 -24.75 1 94.88 476 PRO B N 1
ATOM 9846 C CA . PRO B 1 476 ? 22.891 -13.438 -24.875 1 94.88 476 PRO B CA 1
ATOM 9847 C C . PRO B 1 476 ? 21.688 -12.609 -25.328 1 94.88 476 PRO B C 1
ATOM 9849 O O . PRO B 1 476 ? 21.438 -11.531 -24.781 1 94.88 476 PRO B O 1
ATOM 9852 N N . ASN B 1 477 ? 20.906 -13.141 -26.25 1 96.5 477 ASN B N 1
ATOM 9853 C CA . ASN B 1 477 ? 19.719 -12.43 -26.719 1 96.5 477 ASN B CA 1
ATOM 9854 C C . ASN B 1 477 ? 18.656 -12.336 -25.625 1 96.5 477 ASN B C 1
ATOM 9856 O O . ASN B 1 477 ? 17.766 -11.484 -25.688 1 96.5 477 ASN B O 1
ATOM 9860 N N . GLY B 1 478 ? 18.719 -13.273 -24.703 1 97.19 478 GLY B N 1
ATOM 9861 C CA . GLY B 1 478 ? 17.766 -13.297 -23.609 1 97.19 478 GLY B CA 1
ATOM 9862 C C . GLY B 1 478 ? 17.797 -12.023 -22.781 1 97.19 478 GLY B C 1
ATOM 9863 O O . GLY B 1 478 ? 16.812 -11.695 -22.109 1 97.19 478 GLY B O 1
ATOM 9864 N N . LEU B 1 479 ? 18.828 -11.234 -22.812 1 96.88 479 LEU B N 1
ATOM 9865 C CA . LEU B 1 479 ? 18.984 -10.016 -22.031 1 96.88 479 LEU B CA 1
ATOM 9866 C C . LEU B 1 479 ? 17.984 -8.953 -22.469 1 96.88 479 LEU B C 1
ATOM 9868 O O . LEU B 1 479 ? 17.719 -8 -21.719 1 96.88 479 LEU B O 1
ATOM 9872 N N . LYS B 1 480 ? 17.391 -9.094 -23.609 1 97.56 480 LYS B N 1
ATOM 9873 C CA . LYS B 1 480 ? 16.328 -8.195 -24.062 1 97.56 480 LYS B CA 1
ATOM 9874 C C . LYS B 1 480 ? 15.008 -8.5 -23.359 1 97.56 480 LYS B C 1
ATOM 9876 O O . LYS B 1 480 ? 14.086 -7.676 -23.375 1 97.56 480 LYS B O 1
ATOM 9881 N N . TYR B 1 481 ? 14.953 -9.695 -22.797 1 98 481 TYR B N 1
ATOM 9882 C CA . TYR B 1 481 ? 13.695 -10.18 -22.25 1 98 481 TYR B CA 1
ATOM 9883 C C . TYR B 1 481 ? 13.844 -10.531 -20.766 1 98 481 TYR B C 1
ATOM 9885 O O . TYR B 1 481 ? 12.977 -11.195 -20.188 1 98 481 TYR B O 1
ATOM 9893 N N . GLY B 1 482 ? 14.93 -10.164 -20.156 1 97.44 482 GLY B N 1
ATOM 9894 C CA . GLY B 1 482 ? 15.156 -10.508 -18.75 1 97.44 482 GLY B CA 1
ATOM 9895 C C . GLY B 1 482 ? 16.547 -10.117 -18.266 1 97.44 482 GLY B C 1
ATOM 9896 O O . GLY B 1 482 ? 17.156 -9.203 -18.812 1 97.44 482 GLY B O 1
ATOM 9897 N N . THR B 1 483 ? 16.922 -10.727 -17.109 1 97.81 483 THR B N 1
ATOM 9898 C CA . THR B 1 483 ? 18.172 -10.375 -16.453 1 97.81 483 THR B CA 1
ATOM 9899 C C . THR B 1 483 ? 18.969 -11.633 -16.094 1 97.81 483 THR B C 1
ATOM 9901 O O . THR B 1 483 ? 18.391 -12.617 -15.633 1 97.81 483 THR B O 1
ATOM 9904 N N . LYS B 1 484 ? 20.297 -11.594 -16.422 1 98.06 484 LYS B N 1
ATOM 9905 C CA . LYS B 1 484 ? 21.172 -12.664 -15.938 1 98.06 484 LYS B CA 1
ATOM 9906 C C . LYS B 1 484 ? 21.297 -12.617 -14.422 1 98.06 484 LYS B C 1
ATOM 9908 O O . LYS B 1 484 ? 21.703 -11.609 -13.852 1 98.06 484 LYS B O 1
ATOM 9913 N N . VAL B 1 485 ? 20.969 -13.734 -13.742 1 96.94 485 VAL B N 1
ATOM 9914 C CA . VAL B 1 485 ? 20.922 -13.672 -12.281 1 96.94 485 VAL B CA 1
ATOM 9915 C C . VAL B 1 485 ? 21.906 -14.68 -11.695 1 96.94 485 VAL B C 1
ATOM 9917 O O . VAL B 1 485 ? 22.141 -14.703 -10.484 1 96.94 485 VAL B O 1
ATOM 9920 N N . TYR B 1 486 ? 22.484 -15.523 -12.477 1 94.88 486 TYR B N 1
ATOM 9921 C CA . TYR B 1 486 ? 23.484 -16.516 -12.102 1 94.88 486 TYR B CA 1
ATOM 9922 C C . TYR B 1 486 ? 24.203 -17.047 -13.336 1 94.88 486 TYR B C 1
ATOM 9924 O O . TYR B 1 486 ? 23.922 -16.625 -14.461 1 94.88 486 TYR B O 1
ATOM 9932 N N . ASN B 1 487 ? 25.172 -17.938 -13.086 1 92.94 487 ASN B N 1
ATOM 9933 C CA . ASN B 1 487 ? 25.859 -18.547 -14.219 1 92.94 487 ASN B CA 1
ATOM 9934 C C . ASN B 1 487 ? 24.891 -19.344 -15.094 1 92.94 487 ASN B C 1
ATOM 9936 O O . ASN B 1 487 ? 24.266 -20.297 -14.617 1 92.94 487 ASN B O 1
ATOM 9940 N N . HIS B 1 488 ? 24.719 -18.938 -16.312 1 94.56 488 HIS B N 1
ATOM 9941 C CA . HIS B 1 488 ? 23.906 -19.594 -17.328 1 94.56 488 HIS B CA 1
ATOM 9942 C C . HIS B 1 488 ? 22.422 -19.531 -16.969 1 94.56 488 HIS B C 1
ATOM 9944 O O . HIS B 1 488 ? 21.656 -20.438 -17.328 1 94.56 488 HIS B O 1
ATOM 9950 N N . VAL B 1 489 ? 22.047 -18.609 -16.141 1 97 489 VAL B N 1
ATOM 9951 C CA . VAL B 1 489 ? 20.656 -18.547 -15.688 1 97 489 VAL B CA 1
ATOM 9952 C C . VAL B 1 489 ? 20.078 -17.172 -16.031 1 97 489 VAL B C 1
ATOM 9954 O O . VAL B 1 489 ? 20.641 -16.141 -15.672 1 97 489 VAL B O 1
ATOM 9957 N N . LEU B 1 490 ? 18.984 -17.156 -16.688 1 97.94 490 LEU B N 1
ATOM 9958 C CA . LEU B 1 490 ? 18.25 -15.938 -17.031 1 97.94 490 LEU B CA 1
ATOM 9959 C C . LEU B 1 490 ? 16.906 -15.891 -16.312 1 97.94 490 LEU B C 1
ATOM 9961 O O . LEU B 1 490 ? 16.125 -16.844 -16.391 1 97.94 490 LEU B O 1
ATOM 9965 N N . GLY B 1 491 ? 16.688 -14.836 -15.422 1 98.06 491 GLY B N 1
ATOM 9966 C CA . GLY B 1 491 ? 15.344 -14.547 -14.977 1 98.06 491 GLY B CA 1
ATOM 9967 C C . GLY B 1 491 ? 14.5 -13.859 -16.031 1 98.06 491 GLY B C 1
ATOM 9968 O O . GLY B 1 491 ? 14.867 -12.789 -16.531 1 98.06 491 GLY B O 1
ATOM 9969 N N . ASN B 1 492 ? 13.32 -14.391 -16.375 1 98.44 492 ASN B N 1
ATOM 9970 C CA . ASN B 1 492 ? 12.508 -13.914 -17.5 1 98.44 492 ASN B CA 1
ATOM 9971 C C . ASN B 1 492 ? 11.539 -12.82 -17.062 1 98.44 492 ASN B C 1
ATOM 9973 O O . ASN B 1 492 ? 10.867 -12.953 -16.031 1 98.44 492 ASN B O 1
ATOM 9977 N N . LEU B 1 493 ? 11.477 -11.828 -17.906 1 97.75 493 LEU B N 1
ATOM 9978 C CA . LEU B 1 493 ? 10.492 -10.758 -17.75 1 97.75 493 LEU B CA 1
ATOM 9979 C C . LEU B 1 493 ? 9.078 -11.32 -17.766 1 97.75 493 LEU B C 1
ATOM 9981 O O . LEU B 1 493 ? 8.758 -12.195 -18.578 1 97.75 493 LEU B O 1
ATOM 9985 N N . HIS B 1 494 ? 8.25 -10.852 -16.781 1 97.81 494 HIS B N 1
ATOM 9986 C CA . HIS B 1 494 ? 6.859 -11.297 -16.828 1 97.81 494 HIS B CA 1
ATOM 9987 C C . HIS B 1 494 ? 5.945 -10.336 -16.078 1 97.81 494 HIS B C 1
ATOM 9989 O O . HIS B 1 494 ? 6.41 -9.562 -15.234 1 97.81 494 HIS B O 1
ATOM 9995 N N . THR B 1 495 ? 4.66 -10.352 -16.391 1 97.88 495 THR B N 1
ATOM 9996 C CA . THR B 1 495 ? 3.627 -9.539 -15.758 1 97.88 495 THR B CA 1
ATOM 9997 C C . THR B 1 495 ? 2.6 -10.414 -15.055 1 97.88 495 THR B C 1
ATOM 9999 O O . THR B 1 495 ? 2.119 -11.398 -15.617 1 97.88 495 THR B O 1
ATOM 10002 N N . HIS B 1 496 ? 2.314 -10.086 -13.805 1 98.38 496 HIS B N 1
ATOM 10003 C CA . HIS B 1 496 ? 1.245 -10.727 -13.055 1 98.38 496 HIS B CA 1
ATOM 10004 C C . HIS B 1 496 ? -0.014 -9.867 -13.039 1 98.38 496 HIS B C 1
ATOM 10006 O O . HIS B 1 496 ? 0.048 -8.672 -12.75 1 98.38 496 HIS B O 1
ATOM 10012 N N . LEU B 1 497 ? -1.147 -10.453 -13.328 1 98.69 497 LEU B N 1
ATOM 10013 C CA . LEU B 1 497 ? -2.453 -9.852 -13.086 1 98.69 497 LEU B CA 1
ATOM 10014 C C . LEU B 1 497 ? -3.334 -10.789 -12.258 1 98.69 497 LEU B C 1
ATOM 10016 O O . LEU B 1 497 ? -3.254 -12.008 -12.398 1 98.69 497 LEU B O 1
ATOM 10020 N N . VAL B 1 498 ? -4.09 -10.227 -11.398 1 98.75 498 VAL B N 1
ATOM 10021 C CA . VAL B 1 498 ? -5.062 -10.938 -10.586 1 98.75 498 VAL B CA 1
ATOM 10022 C C . VAL B 1 498 ? -6.445 -10.312 -10.766 1 98.75 498 VAL B C 1
ATOM 10024 O O . VAL B 1 498 ? -6.578 -9.086 -10.773 1 98.75 498 VAL B O 1
ATOM 10027 N N . HIS B 1 499 ? -7.406 -11.117 -10.906 1 98.75 499 HIS B N 1
ATOM 10028 C CA . HIS B 1 499 ? -8.766 -10.664 -11.188 1 98.75 499 HIS B CA 1
ATOM 10029 C C . HIS B 1 499 ? -9.727 -11.07 -10.078 1 98.75 499 HIS B C 1
ATOM 10031 O O . HIS B 1 499 ? -9.625 -12.172 -9.531 1 98.75 499 HIS B O 1
ATOM 10037 N N . TYR B 1 500 ? -10.648 -10.156 -9.68 1 98.88 500 TYR B N 1
ATOM 10038 C CA . TYR B 1 500 ? -11.625 -10.391 -8.625 1 98.88 500 TYR B CA 1
ATOM 10039 C C . TYR B 1 500 ? -13.039 -10.07 -9.109 1 98.88 500 TYR B C 1
ATOM 10041 O O . TYR B 1 500 ? -13.234 -9.172 -9.922 1 98.88 500 TYR B O 1
ATOM 10049 N N . LYS B 1 501 ? -13.945 -10.805 -8.602 1 98.81 501 LYS B N 1
ATOM 10050 C CA . LYS B 1 501 ? -15.367 -10.484 -8.68 1 98.81 501 LYS B CA 1
ATOM 10051 C C . LYS B 1 501 ? -15.859 -9.836 -7.395 1 98.81 501 LYS B C 1
ATOM 10053 O O . LYS B 1 501 ? -15.664 -10.375 -6.305 1 98.81 501 LYS B O 1
ATOM 10058 N N . VAL B 1 502 ? -16.438 -8.719 -7.5 1 98.88 502 VAL B N 1
ATOM 10059 C CA . VAL B 1 502 ? -17 -7.996 -6.363 1 98.88 502 VAL B CA 1
ATOM 10060 C C . VAL B 1 502 ? -18.484 -7.719 -6.617 1 98.88 502 VAL B C 1
ATOM 10062 O O . VAL B 1 502 ? -18.828 -6.711 -7.238 1 98.88 502 VAL B O 1
ATOM 10065 N N . ASP B 1 503 ? -19.312 -8.578 -6.086 1 98.81 503 ASP B N 1
ATOM 10066 C CA . ASP B 1 503 ? -20.75 -8.461 -6.211 1 98.81 503 ASP B CA 1
ATOM 10067 C C . ASP B 1 503 ? -21.328 -7.605 -5.082 1 98.81 503 ASP B C 1
ATOM 10069 O O . ASP B 1 503 ? -21.578 -8.109 -3.984 1 98.81 503 ASP B O 1
ATOM 10073 N N . LEU B 1 504 ? -21.719 -6.398 -5.402 1 98.62 504 LEU B N 1
ATOM 10074 C CA . LEU B 1 504 ? -22.047 -5.41 -4.383 1 98.62 504 LEU B CA 1
ATOM 10075 C C . LEU B 1 504 ? -23.547 -5.414 -4.094 1 98.62 504 LEU B C 1
ATOM 10077 O O . LEU B 1 504 ? -24.359 -5.555 -5.012 1 98.62 504 LEU B O 1
ATOM 10081 N N . ASP B 1 505 ? -23.891 -5.363 -2.895 1 98.44 505 ASP B N 1
ATOM 10082 C CA . ASP B 1 505 ? -25.234 -5.133 -2.375 1 98.44 505 ASP B CA 1
ATOM 10083 C C . ASP B 1 505 ? -25.234 -4.012 -1.339 1 98.44 505 ASP B C 1
ATOM 10085 O O . ASP B 1 505 ? -25.547 -4.238 -0.17 1 98.44 505 ASP B O 1
ATOM 10089 N N . ILE B 1 506 ? -24.953 -2.854 -1.768 1 98.38 506 ILE B N 1
ATOM 10090 C CA . ILE B 1 506 ? -24.844 -1.697 -0.886 1 98.38 506 ILE B CA 1
ATOM 10091 C C . ILE B 1 506 ? -26.234 -1.29 -0.39 1 98.38 506 ILE B C 1
ATOM 10093 O O . ILE B 1 506 ? -26.938 -0.511 -1.044 1 98.38 506 ILE B O 1
ATOM 10097 N N . SER B 1 507 ? -26.578 -1.703 0.812 1 96.31 507 SER B N 1
ATOM 10098 C CA . SER B 1 507 ? -27.906 -1.479 1.396 1 96.31 507 SER B CA 1
ATOM 10099 C C . SER B 1 507 ? -29.016 -1.951 0.459 1 96.31 507 SER B C 1
ATOM 10101 O O . SER B 1 507 ? -30 -1.244 0.252 1 96.31 507 SER B O 1
ATOM 10103 N N . GLY B 1 508 ? -28.812 -3.023 -0.105 1 96.44 508 GLY B N 1
ATOM 10104 C CA . GLY B 1 508 ? -29.734 -3.596 -1.075 1 96.44 508 GLY B CA 1
ATOM 10105 C C . GLY B 1 508 ? -29.062 -3.934 -2.396 1 96.44 508 GLY B C 1
ATOM 10106 O O . GLY B 1 508 ? -27.875 -3.707 -2.574 1 96.44 508 GLY B O 1
ATOM 10107 N N . ARG B 1 509 ? -29.844 -4.449 -3.305 1 97.38 509 ARG B N 1
ATOM 10108 C CA . ARG B 1 509 ? -29.312 -4.934 -4.574 1 97.38 509 ARG B CA 1
ATOM 10109 C C . ARG B 1 509 ? -29.328 -3.834 -5.629 1 97.38 509 ARG B C 1
ATOM 10111 O O . ARG B 1 509 ? -28.609 -3.924 -6.633 1 97.38 509 ARG B O 1
ATOM 10118 N N . GLU B 1 510 ? -30.203 -2.824 -5.406 1 98.12 510 GLU B N 1
ATOM 10119 C CA . GLU B 1 510 ? -30.375 -1.763 -6.391 1 98.12 510 GLU B CA 1
ATOM 10120 C C . GLU B 1 510 ? -29.297 -0.69 -6.242 1 98.12 510 GLU B C 1
ATOM 10122 O O . GLU B 1 510 ? -29.469 0.269 -5.484 1 98.12 510 GLU B O 1
ATOM 10127 N N . ASN B 1 511 ? -28.234 -0.846 -7.043 1 98.75 511 ASN B N 1
ATOM 10128 C CA . ASN B 1 511 ? -27.094 0.071 -6.926 1 98.75 511 ASN B CA 1
ATOM 10129 C C . ASN B 1 511 ? -26.828 0.795 -8.242 1 98.75 511 ASN B C 1
ATOM 10131 O O . ASN B 1 511 ? -27.312 0.379 -9.297 1 98.75 511 ASN B O 1
ATOM 10135 N N . SER B 1 512 ? -26.156 1.854 -8.164 1 98.88 512 SER B N 1
ATOM 10136 C CA . SER B 1 512 ? -25.688 2.65 -9.297 1 98.88 512 SER B CA 1
ATOM 10137 C C . SER B 1 512 ? -24.188 2.938 -9.18 1 98.88 512 SER B C 1
ATOM 10139 O O . SER B 1 512 ? -23.594 2.746 -8.117 1 98.88 512 SER B O 1
ATOM 10141 N N . PHE B 1 513 ? -23.641 3.33 -10.398 1 98.75 513 PHE B N 1
ATOM 10142 C CA . PHE B 1 513 ? -22.188 3.551 -10.477 1 98.75 513 PHE B CA 1
ATOM 10143 C C . PHE B 1 513 ? -21.891 4.941 -11.023 1 98.75 513 PHE B C 1
ATOM 10145 O O . PHE B 1 513 ? -22.484 5.367 -12.016 1 98.75 513 PHE B O 1
ATOM 10152 N N . GLU B 1 514 ? -20.922 5.602 -10.312 1 98.69 514 GLU B N 1
ATOM 10153 C CA . GLU B 1 514 ? -20.453 6.895 -10.812 1 98.69 514 GLU B CA 1
ATOM 10154 C C . GLU B 1 514 ? -18.953 7.059 -10.617 1 98.69 514 GLU B C 1
ATOM 10156 O O . GLU B 1 514 ? -18.359 6.445 -9.711 1 98.69 514 GLU B O 1
ATOM 10161 N N . SER B 1 515 ? -18.359 7.746 -11.547 1 98.06 515 SER B N 1
ATOM 10162 C CA . SER B 1 515 ? -16.984 8.219 -11.367 1 98.06 515 SER B CA 1
ATOM 10163 C C . SER B 1 515 ? -16.969 9.672 -10.906 1 98.06 515 SER B C 1
ATOM 10165 O O . SER B 1 515 ? -17.812 10.469 -11.305 1 98.06 515 SER B O 1
ATOM 10167 N N . ILE B 1 516 ? -16.078 9.961 -10.008 1 97.5 516 ILE B N 1
ATOM 10168 C CA . ILE B 1 516 ? -15.922 11.32 -9.516 1 97.5 516 ILE B CA 1
ATOM 10169 C C . ILE B 1 516 ? -14.523 11.828 -9.844 1 97.5 516 ILE B C 1
ATOM 10171 O O . ILE B 1 516 ? -13.531 11.164 -9.539 1 97.5 516 ILE B O 1
ATOM 10175 N N . ASP B 1 517 ? -14.453 12.906 -10.484 1 96.56 517 ASP B N 1
ATOM 10176 C CA . ASP B 1 517 ? -13.219 13.625 -10.789 1 96.56 517 ASP B CA 1
ATOM 10177 C C . ASP B 1 517 ? -13.297 15.078 -10.32 1 96.56 517 ASP B C 1
ATOM 10179 O O . ASP B 1 517 ? -14.242 15.461 -9.625 1 96.56 517 ASP B O 1
ATOM 10183 N N . LEU B 1 518 ? -12.211 15.781 -10.586 1 96.69 518 LEU B N 1
ATOM 10184 C CA . LEU B 1 518 ? -12.156 17.203 -10.25 1 96.69 518 LEU B CA 1
ATOM 10185 C C . LEU B 1 518 ? -12.062 18.047 -11.516 1 96.69 518 LEU B C 1
ATOM 10187 O O . LEU B 1 518 ? -11.469 17.625 -12.508 1 96.69 518 LEU B O 1
ATOM 10191 N N . LYS B 1 519 ? -12.68 19.109 -11.492 1 96.62 519 LYS B N 1
ATOM 10192 C CA . LYS B 1 519 ? -12.484 20.156 -12.484 1 96.62 519 LYS B CA 1
ATOM 10193 C C . LYS B 1 519 ? -12.078 21.469 -11.805 1 96.62 519 LYS B C 1
ATOM 10195 O O . LYS B 1 519 ? -12.578 21.797 -10.734 1 96.62 519 LYS B O 1
ATOM 10200 N N . PHE B 1 520 ? -11.164 22.203 -12.422 1 97 520 PHE B N 1
ATOM 10201 C CA . PHE B 1 520 ? -10.789 23.5 -11.883 1 97 520 PHE B CA 1
ATOM 10202 C C . PHE B 1 520 ? -11.719 24.594 -12.406 1 97 520 PHE B C 1
ATOM 10204 O O . PHE B 1 520 ? -12.055 24.609 -13.594 1 97 520 PHE B O 1
ATOM 10211 N N . VAL B 1 521 ? -12.18 25.359 -11.539 1 97.44 521 VAL B N 1
ATOM 10212 C CA . VAL B 1 521 ? -13 26.516 -11.914 1 97.44 521 VAL B CA 1
ATOM 10213 C C . VAL B 1 521 ? -12.266 27.797 -11.578 1 97.44 521 VAL B C 1
ATOM 10215 O O . VAL B 1 521 ? -11.391 27.812 -10.703 1 97.44 521 VAL B O 1
ATOM 10218 N N . ASN B 1 522 ? -12.516 28.766 -12.305 1 97.06 522 ASN B N 1
ATOM 10219 C CA . ASN B 1 522 ? -11.992 30.125 -12.141 1 97.06 522 ASN B CA 1
ATOM 10220 C C . ASN B 1 522 ? -13.109 31.156 -12.094 1 97.06 522 ASN B C 1
ATOM 10222 O O . ASN B 1 522 ? -13.836 31.328 -13.078 1 97.06 522 ASN B O 1
ATOM 10226 N N . PHE B 1 523 ? -13.289 31.859 -11.016 1 97.25 523 PHE B N 1
ATOM 10227 C CA . PHE B 1 523 ? -14.359 32.844 -10.891 1 97.25 523 PHE B CA 1
ATOM 10228 C C . PHE B 1 523 ? -13.883 34.062 -10.141 1 97.25 523 PHE B C 1
ATOM 10230 O O . PHE B 1 523 ? -12.797 34.062 -9.555 1 97.25 523 PHE B O 1
ATOM 10237 N N . THR B 1 524 ? -14.648 35.156 -10.172 1 97.62 524 THR B N 1
ATOM 10238 C CA . THR B 1 524 ? -14.312 36.438 -9.516 1 97.62 524 THR B CA 1
ATOM 10239 C C . THR B 1 524 ? -14.305 36.25 -8 1 97.62 524 THR B C 1
ATOM 10241 O O . THR B 1 524 ? -15.219 35.656 -7.43 1 97.62 524 THR B O 1
ATOM 10244 N N . ASN B 1 525 ? -13.289 36.781 -7.324 1 97 525 ASN B N 1
ATOM 10245 C CA . ASN B 1 525 ? -13.195 36.781 -5.871 1 97 525 ASN B CA 1
ATOM 10246 C C . ASN B 1 525 ? -14.297 37.594 -5.227 1 97 525 ASN B C 1
ATOM 10248 O O . ASN B 1 525 ? -14.367 38.812 -5.441 1 97 525 ASN B O 1
ATOM 10252 N N . PRO B 1 526 ? -15.117 37 -4.422 1 95.75 526 PRO B N 1
ATOM 10253 C CA . PRO B 1 526 ? -16.281 37.688 -3.893 1 95.75 526 PRO B CA 1
ATOM 10254 C C . PRO B 1 526 ? -15.898 38.875 -2.982 1 95.75 526 PRO B C 1
ATOM 10256 O O . PRO B 1 526 ? -16.641 39.844 -2.873 1 95.75 526 PRO B O 1
ATOM 10259 N N . TRP B 1 527 ? -14.773 38.875 -2.279 1 95.69 527 TRP B N 1
ATOM 10260 C CA . TRP B 1 527 ? -14.414 39.938 -1.351 1 95.69 527 TRP B CA 1
ATOM 10261 C C . TRP B 1 527 ? -13.344 40.844 -1.949 1 95.69 527 TRP B C 1
ATOM 10263 O O . TRP B 1 527 ? -12.914 41.812 -1.315 1 95.69 527 TRP B O 1
ATOM 10273 N N . SER B 1 528 ? -12.828 40.469 -3.064 1 95.88 528 SER B N 1
ATOM 10274 C CA . SER B 1 528 ? -11.859 41.25 -3.82 1 95.88 528 SER B CA 1
ATOM 10275 C C . SER B 1 528 ? -12.109 41.156 -5.32 1 95.88 528 SER B C 1
ATOM 10277 O O . SER B 1 528 ? -11.406 40.406 -6.016 1 95.88 528 SER B O 1
ATOM 10279 N N . PRO B 1 529 ? -13 41.938 -5.918 1 95.56 529 PRO B N 1
ATOM 10280 C CA . PRO B 1 529 ? -13.484 41.75 -7.289 1 95.56 529 PRO B CA 1
ATOM 10281 C C . PRO B 1 529 ? -12.383 41.906 -8.328 1 95.56 529 PRO B C 1
ATOM 10283 O O . PRO B 1 529 ? -12.547 41.469 -9.477 1 95.56 529 PRO B O 1
ATOM 10286 N N . LYS B 1 530 ? -11.312 42.5 -8.078 1 95.44 530 LYS B N 1
ATOM 10287 C CA . LYS B 1 530 ? -10.195 42.656 -9.008 1 95.44 530 LYS B CA 1
ATOM 10288 C C . LYS B 1 530 ? -9.383 41.375 -9.117 1 95.44 530 LYS B C 1
ATOM 10290 O O . LYS B 1 530 ? -8.562 41.219 -10.031 1 95.44 530 LYS B O 1
ATOM 10295 N N . ASP B 1 531 ? -9.602 40.469 -8.195 1 96 531 ASP B N 1
ATOM 10296 C CA . ASP B 1 531 ? -8.875 39.188 -8.156 1 96 531 ASP B CA 1
ATOM 10297 C C . ASP B 1 531 ? -9.789 38.031 -8.523 1 96 531 ASP B C 1
ATOM 10299 O O . ASP B 1 531 ? -11.008 38.188 -8.633 1 96 531 ASP B O 1
ATOM 10303 N N . THR B 1 532 ? -9.172 36.875 -8.797 1 96.31 532 THR B N 1
ATOM 10304 C CA . THR B 1 532 ? -9.914 35.656 -9.102 1 96.31 532 THR B CA 1
ATOM 10305 C C . THR B 1 532 ? -9.516 34.531 -8.148 1 96.31 532 THR B C 1
ATOM 10307 O O . THR B 1 532 ? -8.469 34.594 -7.508 1 96.31 532 THR B O 1
ATOM 10310 N N . ILE B 1 533 ? -10.406 33.625 -7.988 1 96.56 533 ILE B N 1
ATOM 10311 C CA . ILE B 1 533 ? -10.148 32.375 -7.234 1 96.56 533 ILE B CA 1
ATOM 10312 C C . ILE B 1 533 ? -10.156 31.188 -8.18 1 96.56 533 ILE B C 1
ATOM 10314 O O . ILE B 1 533 ? -11.062 31.031 -9 1 96.56 533 ILE B O 1
ATOM 10318 N N . VAL B 1 534 ? -9.109 30.406 -8.133 1 97.44 534 VAL B N 1
ATOM 10319 C CA . VAL B 1 534 ? -9.055 29.125 -8.836 1 97.44 534 VAL B CA 1
ATOM 10320 C C . VAL B 1 534 ? -9.078 27.969 -7.824 1 97.44 534 VAL B C 1
ATOM 10322 O O . VAL B 1 534 ? -8.242 27.922 -6.918 1 97.44 534 VAL B O 1
ATOM 10325 N N . GLN B 1 535 ? -10.039 27.109 -7.879 1 97.31 535 GLN B N 1
ATOM 10326 C CA . GLN B 1 535 ? -10.109 25.969 -6.977 1 97.31 535 GLN B CA 1
ATOM 10327 C C . GLN B 1 535 ? -10.773 24.766 -7.66 1 97.31 535 GLN B C 1
ATOM 10329 O O . GLN B 1 535 ? -11.297 24.891 -8.766 1 97.31 535 GLN B O 1
ATOM 10334 N N . SER B 1 536 ? -10.617 23.578 -7.055 1 97.31 536 SER B N 1
ATOM 10335 C CA . SER B 1 536 ? -11.188 22.344 -7.594 1 97.31 536 SER B CA 1
ATOM 10336 C C . SER B 1 536 ? -12.672 22.234 -7.25 1 97.31 536 SER B C 1
ATOM 10338 O O . SER B 1 536 ? -13.109 22.703 -6.203 1 97.31 536 SER B O 1
ATOM 10340 N N . LYS B 1 537 ? -13.383 21.641 -8.094 1 98.06 537 LYS B N 1
ATOM 10341 C CA . LYS B 1 537 ? -14.797 21.328 -7.953 1 98.06 537 LYS B CA 1
ATOM 10342 C C . LYS B 1 537 ? -15.062 19.859 -8.273 1 98.06 537 LYS B C 1
ATOM 10344 O O . LYS B 1 537 ? -14.43 19.281 -9.164 1 98.06 537 LYS B O 1
ATOM 10349 N N . LEU B 1 538 ? -16.016 19.25 -7.504 1 97.81 538 LEU B N 1
ATOM 10350 C CA . LEU B 1 538 ? -16.375 17.875 -7.781 1 97.81 538 LEU B CA 1
ATOM 10351 C C . LEU B 1 538 ? -17.094 17.75 -9.117 1 97.81 538 LEU B C 1
ATOM 10353 O O . LEU B 1 538 ? -17.922 18.594 -9.461 1 97.81 538 LEU B O 1
ATOM 10357 N N . HIS B 1 539 ? -16.672 16.812 -9.852 1 97.88 539 HIS B N 1
ATOM 10358 C CA . HIS B 1 539 ? -17.328 16.484 -11.117 1 97.88 539 HIS B CA 1
ATOM 10359 C C . HIS B 1 539 ? -17.75 15.023 -11.148 1 97.88 539 HIS B C 1
ATOM 10361 O O . HIS B 1 539 ? -16.906 14.133 -11.344 1 97.88 539 HIS B O 1
ATOM 10367 N N . LYS B 1 540 ? -19.062 14.82 -11.078 1 97.25 540 LYS B N 1
ATOM 10368 C CA . LYS B 1 540 ? -19.594 13.469 -11.039 1 97.25 540 LYS B CA 1
ATOM 10369 C C . LYS B 1 540 ? -20.125 13.039 -12.406 1 97.25 540 LYS B C 1
ATOM 10371 O O . LYS B 1 540 ? -20.75 13.828 -13.109 1 97.25 540 LYS B O 1
ATOM 10376 N N . THR B 1 541 ? -19.734 11.852 -12.773 1 98.06 541 THR B N 1
ATOM 10377 C CA . THR B 1 541 ? -20.219 11.266 -14.016 1 98.06 541 THR B CA 1
ATOM 10378 C C . THR B 1 541 ? -20.938 9.945 -13.742 1 98.06 541 THR B C 1
ATOM 10380 O O . THR B 1 541 ? -20.312 8.977 -13.297 1 98.06 541 THR B O 1
ATOM 10383 N N . GLN B 1 542 ? -22.219 9.914 -13.992 1 98.12 542 GLN B N 1
ATOM 10384 C CA . GLN B 1 542 ? -22.984 8.672 -13.859 1 98.12 542 GLN B CA 1
ATOM 10385 C C . GLN B 1 542 ? -22.766 7.762 -15.062 1 98.12 542 GLN B C 1
ATOM 10387 O O . GLN B 1 542 ? -22.828 8.211 -16.203 1 98.12 542 GLN B O 1
ATOM 10392 N N . HIS B 1 543 ? -22.453 6.574 -14.797 1 98.62 543 HIS B N 1
ATOM 10393 C CA . HIS B 1 543 ? -22.359 5.562 -15.844 1 98.62 543 HIS B CA 1
ATOM 10394 C C . HIS B 1 543 ? -23.594 4.652 -15.828 1 98.62 543 HIS B C 1
ATOM 10396 O O . HIS B 1 543 ? -23.828 3.938 -14.852 1 98.62 543 HIS B O 1
ATOM 10402 N N . THR B 1 544 ? -24.328 4.617 -16.938 1 98.69 544 THR B N 1
ATOM 10403 C CA . THR B 1 544 ? -25.641 3.955 -16.906 1 98.69 544 THR B CA 1
ATOM 10404 C C . THR B 1 544 ? -25.609 2.664 -17.719 1 98.69 544 THR B C 1
ATOM 10406 O O . THR B 1 544 ? -26.594 1.916 -17.734 1 98.69 544 THR B O 1
ATOM 10409 N N . THR B 1 545 ? -24.484 2.4 -18.422 1 98.75 545 THR B N 1
ATOM 10410 C CA . THR B 1 545 ? -24.375 1.168 -19.203 1 98.75 545 THR B CA 1
ATOM 10411 C C . THR B 1 545 ? -23.047 0.465 -18.891 1 98.75 545 THR B C 1
ATOM 10413 O O . THR B 1 545 ? -22.109 1.089 -18.391 1 98.75 545 THR B O 1
ATOM 10416 N N . GLU B 1 546 ? -22.984 -0.787 -19.234 1 98.69 546 GLU B N 1
ATOM 10417 C CA . GLU B 1 546 ? -21.781 -1.572 -18.984 1 98.69 546 GLU B CA 1
ATOM 10418 C C . GLU B 1 546 ? -20.609 -1.056 -19.812 1 98.69 546 GLU B C 1
ATOM 10420 O O . GLU B 1 546 ? -19.484 -0.999 -19.328 1 98.69 546 GLU B O 1
ATOM 10425 N N . ARG B 1 547 ? -20.828 -0.667 -21.016 1 98.19 547 ARG B N 1
ATOM 10426 C CA . ARG B 1 547 ? -19.766 -0.179 -21.891 1 98.19 547 ARG B CA 1
ATOM 10427 C C . ARG B 1 547 ? -19.172 1.121 -21.359 1 98.19 547 ARG B C 1
ATOM 10429 O O . ARG B 1 547 ? -17.969 1.338 -21.438 1 98.19 547 ARG B O 1
ATOM 10436 N N . SER B 1 548 ? -20.094 1.928 -20.844 1 97.75 548 SER B N 1
ATOM 10437 C CA . SER B 1 548 ? -19.609 3.195 -20.312 1 97.75 548 SER B CA 1
ATOM 10438 C C . SER B 1 548 ? -18.844 2.986 -19 1 97.75 548 SER B C 1
ATOM 10440 O O . SER B 1 548 ? -18.094 3.861 -18.578 1 97.75 548 SER B O 1
ATOM 10442 N N . ALA B 1 549 ? -19.047 1.826 -18.375 1 98.44 549 ALA B N 1
ATOM 10443 C CA . ALA B 1 549 ? -18.406 1.524 -17.109 1 98.44 549 ALA B CA 1
ATOM 10444 C C . ALA B 1 549 ? -17.281 0.5 -17.266 1 98.44 549 ALA B C 1
ATOM 10446 O O . ALA B 1 549 ? -16.891 -0.167 -16.312 1 98.44 549 ALA B O 1
ATOM 10447 N N . ALA B 1 550 ? -16.844 0.251 -18.453 1 98.38 550 ALA B N 1
ATOM 10448 C CA . ALA B 1 550 ? -15.688 -0.598 -18.734 1 98.38 550 ALA B CA 1
ATOM 10449 C C . ALA B 1 550 ? -14.453 0.243 -19.047 1 98.38 550 ALA B C 1
ATOM 10451 O O . ALA B 1 550 ? -14.312 0.763 -20.156 1 98.38 550 ALA B O 1
ATOM 10452 N N . PHE B 1 551 ? -13.562 0.341 -18.094 1 98.06 551 PHE B N 1
ATOM 10453 C CA . PHE B 1 551 ? -12.375 1.175 -18.25 1 98.06 551 PHE B CA 1
ATOM 10454 C C . PHE B 1 551 ? -11.203 0.357 -18.781 1 98.06 551 PHE B C 1
ATOM 10456 O O . PHE B 1 551 ? -10.961 -0.76 -18.328 1 98.06 551 PHE B O 1
ATOM 10463 N N . ARG B 1 552 ? -10.43 0.863 -19.672 1 96.44 552 ARG B N 1
ATOM 10464 C CA . ARG B 1 552 ? -9.359 0.11 -20.312 1 96.44 552 ARG B CA 1
ATOM 10465 C C . ARG B 1 552 ? -7.988 0.586 -19.828 1 96.44 552 ARG B C 1
ATOM 10467 O O . ARG B 1 552 ? -7.801 1.771 -19.547 1 96.44 552 ARG B O 1
ATOM 10474 N N . PHE B 1 553 ? -7.035 -0.346 -19.766 1 95.19 553 PHE B N 1
ATOM 10475 C CA . PHE B 1 553 ? -5.652 0.028 -19.5 1 95.19 553 PHE B CA 1
ATOM 10476 C C . PHE B 1 553 ? -5.137 0.992 -20.562 1 95.19 553 PHE B C 1
ATOM 10478 O O . PHE B 1 553 ? -5.441 0.838 -21.75 1 95.19 553 PHE B O 1
ATOM 10485 N N . GLY B 1 554 ? -4.324 1.932 -20.141 1 89.62 554 GLY B N 1
ATOM 10486 C CA . GLY B 1 554 ? -3.789 2.924 -21.047 1 89.62 554 GLY B CA 1
ATOM 10487 C C . GLY B 1 554 ? -4.652 4.168 -21.156 1 89.62 554 GLY B C 1
ATOM 10488 O O . GLY B 1 554 ? -4.211 5.191 -21.688 1 89.62 554 GLY B O 1
ATOM 10489 N N . LYS B 1 555 ? -5.84 4.004 -20.703 1 91.38 555 LYS B N 1
ATOM 10490 C CA . LYS B 1 555 ? -6.711 5.176 -20.656 1 91.38 555 LYS B CA 1
ATOM 10491 C C . LYS B 1 555 ? -6.801 5.738 -19.25 1 91.38 555 LYS B C 1
ATOM 10493 O O . LYS B 1 555 ? -6.371 5.09 -18.281 1 91.38 555 LYS B O 1
ATOM 10498 N N . LYS B 1 556 ? -7.277 6.918 -19.203 1 88.12 556 LYS B N 1
ATOM 10499 C CA . LYS B 1 556 ? -7.363 7.598 -17.906 1 88.12 556 LYS B CA 1
ATOM 10500 C C . LYS B 1 556 ? -8.375 6.914 -17 1 88.12 556 LYS B C 1
ATOM 10502 O O . LYS B 1 556 ? -9.5 6.641 -17.406 1 88.12 556 LYS B O 1
ATOM 10507 N N . MET B 1 557 ? -7.98 6.59 -15.836 1 92.56 557 MET B N 1
ATOM 10508 C CA . MET B 1 557 ? -8.859 6.078 -14.789 1 92.56 557 MET B CA 1
ATOM 10509 C C . MET B 1 557 ? -9.398 7.215 -13.93 1 92.56 557 MET B C 1
ATOM 10511 O O . MET B 1 557 ? -8.68 8.172 -13.625 1 92.56 557 MET B O 1
ATOM 10515 N N . PRO B 1 558 ? -10.672 7.117 -13.602 1 94.94 558 PRO B N 1
ATOM 10516 C CA . PRO B 1 558 ? -11.203 8.148 -12.703 1 94.94 558 PRO B CA 1
ATOM 10517 C C . PRO B 1 558 ? -10.508 8.164 -11.344 1 94.94 558 PRO B C 1
ATOM 10519 O O . PRO B 1 558 ? -10 7.129 -10.891 1 94.94 558 PRO B O 1
ATOM 10522 N N . ARG B 1 559 ? -10.57 9.289 -10.672 1 95 559 ARG B N 1
ATOM 10523 C CA . ARG B 1 559 ? -9.93 9.438 -9.375 1 95 559 ARG B CA 1
ATOM 10524 C C . ARG B 1 559 ? -10.688 8.672 -8.297 1 95 559 ARG B C 1
ATOM 10526 O O . ARG B 1 559 ? -10.094 8.219 -7.312 1 95 559 ARG B O 1
ATOM 10533 N N . ILE B 1 560 ? -12.008 8.719 -8.375 1 97.31 560 ILE B N 1
ATOM 10534 C CA . ILE B 1 560 ? -12.852 8.016 -7.41 1 97.31 560 ILE B CA 1
ATOM 10535 C C . ILE B 1 560 ? -13.852 7.133 -8.148 1 97.31 560 ILE B C 1
ATOM 10537 O O . ILE B 1 560 ? -14.547 7.602 -9.055 1 97.31 560 ILE B O 1
ATOM 10541 N N . ILE B 1 561 ? -13.875 5.902 -7.754 1 98.12 561 ILE B N 1
ATOM 10542 C CA . ILE B 1 561 ? -14.797 4.887 -8.242 1 98.12 561 ILE B CA 1
ATOM 10543 C C . ILE B 1 561 ? -15.852 4.582 -7.176 1 98.12 561 ILE B C 1
ATOM 10545 O O . ILE B 1 561 ? -15.586 3.838 -6.23 1 98.12 561 ILE B O 1
ATOM 10549 N N . ASN B 1 562 ? -17.062 5.109 -7.398 1 98.69 562 ASN B N 1
ATOM 10550 C CA . ASN B 1 562 ? -18.047 5.09 -6.328 1 98.69 562 ASN B CA 1
ATOM 10551 C C . ASN B 1 562 ? -19.297 4.289 -6.727 1 98.69 562 ASN B C 1
ATOM 10553 O O . ASN B 1 562 ? -19.875 4.527 -7.785 1 98.69 562 ASN B O 1
ATOM 10557 N N . PHE B 1 563 ? -19.672 3.33 -5.945 1 98.88 563 PHE B N 1
ATOM 10558 C CA . PHE B 1 563 ? -20.922 2.59 -6.023 1 98.88 563 PHE B CA 1
ATOM 10559 C C . PHE B 1 563 ? -21.875 3.023 -4.914 1 98.88 563 PHE B C 1
ATOM 10561 O O . PHE B 1 563 ? -21.453 3.211 -3.77 1 98.88 563 PHE B O 1
ATOM 10568 N N . TYR B 1 564 ? -23.188 3.236 -5.246 1 98.75 564 TYR B N 1
ATOM 10569 C CA . TYR B 1 564 ? -24.094 3.729 -4.223 1 98.75 564 TYR B CA 1
ATOM 10570 C C . TYR B 1 564 ? -25.516 3.209 -4.457 1 98.75 564 TYR B C 1
ATOM 10572 O O . TYR B 1 564 ? -25.828 2.703 -5.539 1 98.75 564 TYR B O 1
ATOM 10580 N N . ASN B 1 565 ? -26.344 3.15 -3.436 1 98.75 565 ASN B N 1
ATOM 10581 C CA . ASN B 1 565 ? -27.781 2.895 -3.529 1 98.75 565 ASN B CA 1
ATOM 10582 C C . ASN B 1 565 ? -28.578 4.191 -3.678 1 98.75 565 ASN B C 1
ATOM 10584 O O . ASN B 1 565 ? -28.656 4.984 -2.736 1 98.75 565 ASN B O 1
ATOM 10588 N N . PRO B 1 566 ? -29.141 4.434 -4.852 1 98.25 566 PRO B N 1
ATOM 10589 C CA . PRO B 1 566 ? -29.859 5.699 -5.055 1 98.25 566 PRO B CA 1
ATOM 10590 C C . PRO B 1 566 ? -31.109 5.816 -4.195 1 98.25 566 PRO B C 1
ATOM 10592 O O . PRO B 1 566 ? -31.672 6.906 -4.074 1 98.25 566 PRO B O 1
ATOM 10595 N N . ASN B 1 567 ? -31.5 4.723 -3.557 1 98.25 567 ASN B N 1
ATOM 10596 C CA . ASN B 1 567 ? -32.75 4.699 -2.824 1 98.25 567 ASN B CA 1
ATOM 10597 C C . ASN B 1 567 ? -32.531 4.809 -1.318 1 98.25 567 ASN B C 1
ATOM 10599 O O . ASN B 1 567 ? -33.5 4.844 -0.545 1 98.25 567 ASN B O 1
ATOM 10603 N N . GLU B 1 568 ? -31.328 4.73 -0.907 1 98.06 568 GLU B N 1
ATOM 10604 C CA . GLU B 1 568 ? -31.016 4.746 0.516 1 98.06 568 GLU B CA 1
ATOM 10605 C C . GLU B 1 568 ? -30.094 5.926 0.862 1 98.06 568 GLU B C 1
ATOM 10607 O O . GLU B 1 568 ? -29.141 6.199 0.147 1 98.06 568 GLU B O 1
ATOM 10612 N N . LYS B 1 569 ? -30.375 6.609 1.932 1 98.12 569 LYS B N 1
ATOM 10613 C CA . LYS B 1 569 ? -29.594 7.77 2.355 1 98.12 569 LYS B CA 1
ATOM 10614 C C . LYS B 1 569 ? -29.141 7.629 3.805 1 98.12 569 LYS B C 1
ATOM 10616 O O . LYS B 1 569 ? -29.781 6.938 4.598 1 98.12 569 LYS B O 1
ATOM 10621 N N . ASN B 1 570 ? -28.016 8.203 4.125 1 97.31 570 ASN B N 1
ATOM 10622 C CA . ASN B 1 570 ? -27.609 8.289 5.527 1 97.31 570 ASN B CA 1
ATOM 10623 C C . ASN B 1 570 ? -28.281 9.461 6.23 1 97.31 570 ASN B C 1
ATOM 10625 O O . ASN B 1 570 ? -29.125 10.141 5.645 1 97.31 570 ASN B O 1
ATOM 10629 N N . LYS B 1 571 ? -27.906 9.656 7.449 1 96.19 571 LYS B N 1
ATOM 10630 C CA . LYS B 1 571 ? -28.516 10.664 8.305 1 96.19 571 LYS B CA 1
ATOM 10631 C C . LYS B 1 571 ? -28.328 12.062 7.734 1 96.19 571 LYS B C 1
ATOM 10633 O O . LYS B 1 571 ? -29.125 12.961 7.988 1 96.19 571 LYS B O 1
ATOM 10638 N N . TRP B 1 572 ? -27.391 12.25 6.871 1 96.75 572 TRP B N 1
ATOM 10639 C CA . TRP B 1 572 ? -27.031 13.578 6.387 1 96.75 572 TRP B CA 1
ATOM 10640 C C . TRP B 1 572 ? -27.562 13.805 4.977 1 96.75 572 TRP B C 1
ATOM 10642 O O . TRP B 1 572 ? -27.281 14.828 4.355 1 96.75 572 TRP B O 1
ATOM 10652 N N . GLY B 1 573 ? -28.234 12.805 4.469 1 96.5 573 GLY B N 1
ATOM 10653 C CA . GLY B 1 573 ? -28.922 12.969 3.201 1 96.5 573 GLY B CA 1
ATOM 10654 C C . GLY B 1 573 ? -28.125 12.484 2.012 1 96.5 573 GLY B C 1
ATOM 10655 O O . GLY B 1 573 ? -28.531 12.656 0.863 1 96.5 573 GLY B O 1
ATOM 10656 N N . HIS B 1 574 ? -27.016 11.922 2.268 1 97.56 574 HIS B N 1
ATOM 10657 C CA . HIS B 1 574 ? -26.219 11.398 1.175 1 97.56 574 HIS B CA 1
ATOM 10658 C C . HIS B 1 574 ? -26.609 9.961 0.846 1 97.56 574 HIS B C 1
ATOM 10660 O O . HIS B 1 574 ? -26.969 9.188 1.739 1 97.56 574 HIS B O 1
ATOM 10666 N N . GLN B 1 575 ? -26.531 9.641 -0.444 1 98.12 575 GLN B N 1
ATOM 10667 C CA . GLN B 1 575 ? -26.766 8.25 -0.815 1 98.12 575 GLN B CA 1
ATOM 10668 C C . GLN B 1 575 ? -25.688 7.34 -0.219 1 98.12 575 GLN B C 1
ATOM 10670 O O . GLN B 1 575 ? -24.516 7.691 -0.198 1 98.12 575 GLN B O 1
ATOM 10675 N N . LYS B 1 576 ? -26.109 6.227 0.304 1 98.5 576 LYS B N 1
ATOM 10676 C CA . LYS B 1 576 ? -25.172 5.277 0.896 1 98.5 576 LYS B CA 1
ATOM 10677 C C . LYS B 1 576 ? -24.297 4.633 -0.173 1 98.5 576 LYS B C 1
ATOM 10679 O O . LYS B 1 576 ? -24.797 4.117 -1.172 1 98.5 576 LYS B O 1
ATOM 10684 N N . GLY B 1 577 ? -22.969 4.742 0.061 1 98.69 577 GLY B N 1
ATOM 10685 C CA . GLY B 1 577 ? -22.125 4.207 -0.985 1 98.69 577 GLY B CA 1
ATOM 10686 C C . GLY B 1 577 ? -20.812 3.627 -0.456 1 98.69 577 GLY B C 1
ATOM 10687 O O . GLY B 1 577 ? -20.516 3.748 0.734 1 98.69 577 GLY B O 1
ATOM 10688 N N . TYR B 1 578 ? -20.094 2.896 -1.3 1 98.81 578 TYR B N 1
ATOM 10689 C CA . TYR B 1 578 ? -18.734 2.383 -1.144 1 98.81 578 TYR B CA 1
ATOM 10690 C C . TYR B 1 578 ? -17.891 2.68 -2.379 1 98.81 578 TYR B C 1
ATOM 10692 O O . TYR B 1 578 ? -18.406 2.664 -3.502 1 98.8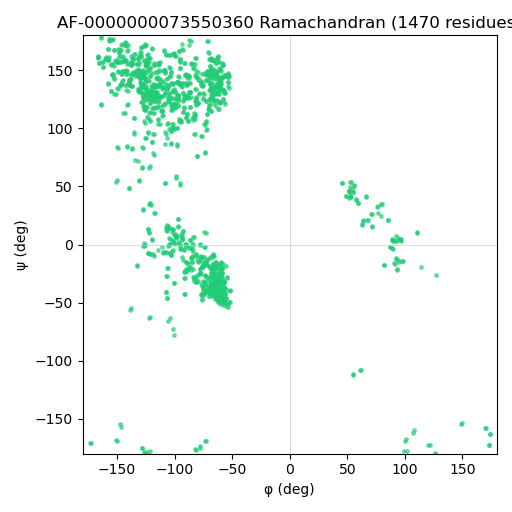1 578 TYR B O 1
ATOM 10700 N N . ARG B 1 579 ? -16.625 2.939 -2.141 1 98.56 579 ARG B N 1
ATOM 10701 C CA . ARG B 1 579 ? -15.734 3.166 -3.27 1 98.56 579 ARG B CA 1
ATOM 10702 C C . ARG B 1 579 ? -14.633 2.115 -3.312 1 98.56 579 ARG B C 1
ATOM 10704 O O . ARG B 1 579 ? -14.328 1.484 -2.299 1 98.56 579 ARG B O 1
ATOM 10711 N N . ILE B 1 580 ? -14.102 1.883 -4.484 1 98.56 580 ILE B N 1
ATOM 10712 C CA . ILE B 1 580 ? -12.938 1.017 -4.672 1 98.56 580 ILE B CA 1
ATOM 10713 C C . ILE B 1 580 ? -11.688 1.867 -4.871 1 98.56 580 ILE B C 1
ATOM 10715 O O . ILE B 1 580 ? -11.68 2.785 -5.691 1 98.56 580 ILE B O 1
ATOM 10719 N N . GLN B 1 581 ? -10.703 1.607 -4.066 1 98.31 581 GLN B N 1
ATOM 10720 C CA . GLN B 1 581 ? -9.414 2.279 -4.176 1 98.31 581 GLN B CA 1
ATOM 10721 C C . GLN B 1 581 ? -8.297 1.28 -4.461 1 98.31 581 GLN B C 1
ATOM 10723 O O . GLN B 1 581 ? -8.102 0.322 -3.711 1 98.31 581 GLN B O 1
ATOM 10728 N N . PHE B 1 582 ? -7.488 1.54 -5.492 1 97.56 582 PHE B N 1
ATOM 10729 C CA . PHE B 1 582 ? -6.492 0.589 -5.969 1 97.56 582 PHE B CA 1
ATOM 10730 C C . PHE B 1 582 ? -5.156 0.816 -5.273 1 97.56 582 PHE B C 1
ATOM 10732 O O . PHE B 1 582 ? -4.812 1.949 -4.93 1 97.56 582 PHE B O 1
ATOM 10739 N N . ASN B 1 583 ? -4.383 -0.169 -4.996 1 97 583 ASN B N 1
ATOM 10740 C CA . ASN B 1 583 ? -2.934 -0.281 -4.887 1 97 583 ASN B CA 1
ATOM 10741 C C . ASN B 1 583 ? -2.373 -1.291 -5.887 1 97 583 ASN B C 1
ATOM 10743 O O . ASN B 1 583 ? -2.275 -2.48 -5.586 1 97 583 ASN B O 1
ATOM 10747 N N . SER B 1 584 ? -2.08 -0.769 -7.051 1 97 584 SER B N 1
ATOM 10748 C CA . SER B 1 584 ? -1.789 -1.657 -8.172 1 97 584 SER B CA 1
ATOM 10749 C C . SER B 1 584 ? -0.904 -0.97 -9.203 1 97 584 SER B C 1
ATOM 10751 O O . SER B 1 584 ? -0.97 0.249 -9.375 1 97 584 SER B O 1
ATOM 10753 N N . HIS B 1 585 ? -0.051 -1.749 -9.852 1 95 585 HIS B N 1
ATOM 10754 C CA . HIS B 1 585 ? 0.768 -1.289 -10.969 1 95 585 HIS B CA 1
ATOM 10755 C C . HIS B 1 585 ? 0.432 -2.049 -12.242 1 95 585 HIS B C 1
ATOM 10757 O O . HIS B 1 585 ? 1.29 -2.223 -13.109 1 95 585 HIS B O 1
ATOM 10763 N N . ALA B 1 586 ? -0.757 -2.51 -12.32 1 95.5 586 ALA B N 1
ATOM 10764 C CA . ALA B 1 586 ? -1.205 -3.359 -13.422 1 95.5 586 ALA B CA 1
ATOM 10765 C C . ALA B 1 586 ? -1.213 -2.592 -14.742 1 95.5 586 ALA B C 1
ATOM 10767 O O . ALA B 1 586 ? -1.397 -1.372 -14.758 1 95.5 586 ALA B O 1
ATOM 10768 N N . HIS B 1 587 ? -1.001 -3.285 -15.82 1 95.44 587 HIS B N 1
ATOM 10769 C CA . HIS B 1 587 ? -1.114 -2.816 -17.188 1 95.44 587 HIS B CA 1
ATOM 10770 C C . HIS B 1 587 ? -1.378 -3.973 -18.156 1 95.44 587 HIS B C 1
ATOM 10772 O O . HIS B 1 587 ? -1.367 -5.137 -17.75 1 95.44 587 HIS B O 1
ATOM 10778 N N . SER B 1 588 ? -1.576 -3.674 -19.344 1 94.06 588 SER B N 1
ATOM 10779 C CA . SER B 1 588 ? -1.867 -4.684 -20.359 1 94.06 588 SER B CA 1
ATOM 10780 C C . SER B 1 588 ? -0.743 -5.711 -20.453 1 94.06 588 SER B C 1
ATOM 10782 O O . SER B 1 588 ? 0.436 -5.355 -20.375 1 94.06 588 SER B O 1
ATOM 10784 N N . VAL B 1 589 ? -1.173 -6.918 -20.703 1 96.12 589 VAL B N 1
ATOM 10785 C CA . VAL B 1 589 ? -0.192 -7.996 -20.766 1 96.12 589 VAL B CA 1
ATOM 10786 C C . VAL B 1 589 ? 0.002 -8.445 -22.203 1 96.12 589 VAL B C 1
ATOM 10788 O O . VAL B 1 589 ? 1.036 -9.023 -22.547 1 96.12 589 VAL B O 1
ATOM 10791 N N . LEU B 1 590 ? -0.942 -8.305 -23.031 1 96.62 590 LEU B N 1
ATOM 10792 C CA . LEU B 1 590 ? -0.924 -8.555 -24.469 1 96.62 590 LEU B CA 1
ATOM 10793 C C . LEU B 1 590 ? -1.752 -7.512 -25.219 1 96.62 590 LEU B C 1
ATOM 10795 O O . LEU B 1 590 ? -2.732 -6.992 -24.672 1 96.62 590 LEU B O 1
ATOM 10799 N N . PRO B 1 591 ? -1.329 -7.238 -26.469 1 95.44 591 PRO B N 1
ATOM 10800 C CA . PRO B 1 591 ? -2.203 -6.375 -27.266 1 95.44 591 PRO B CA 1
ATOM 10801 C C . PRO B 1 591 ? -3.564 -7.012 -27.547 1 95.44 591 PRO B C 1
ATOM 10803 O O . PRO B 1 591 ? -3.678 -8.234 -27.609 1 95.44 591 PRO B O 1
ATOM 10806 N N . ARG B 1 592 ? -4.477 -6.207 -27.797 1 93.12 592 ARG B N 1
ATOM 10807 C CA . ARG B 1 592 ? -5.828 -6.664 -28.109 1 93.12 592 ARG B CA 1
ATOM 10808 C C . ARG B 1 592 ? -5.848 -7.488 -29.391 1 93.12 592 ARG B C 1
ATOM 10810 O O . ARG B 1 592 ? -5.184 -7.137 -30.359 1 93.12 592 ARG B O 1
ATOM 10817 N N . ASN B 1 593 ? -6.453 -8.617 -29.328 1 88.94 593 ASN B N 1
ATOM 10818 C CA . ASN B 1 593 ? -6.781 -9.477 -30.453 1 88.94 593 ASN B CA 1
ATOM 10819 C C . ASN B 1 593 ? -5.629 -10.422 -30.797 1 88.94 593 ASN B C 1
ATOM 10821 O O . ASN B 1 593 ? -5.715 -11.195 -31.75 1 88.94 593 ASN B O 1
ATOM 10825 N N . VAL B 1 594 ? -4.523 -10.281 -30.062 1 93.62 594 VAL B N 1
ATOM 10826 C CA . VAL B 1 594 ? -3.568 -11.383 -30.141 1 93.62 594 VAL B CA 1
ATOM 10827 C C . VAL B 1 594 ? -4.254 -12.688 -29.766 1 93.62 594 VAL B C 1
ATOM 10829 O O . VAL B 1 594 ? -5.152 -12.703 -28.922 1 93.62 594 VAL B O 1
ATOM 10832 N N . LYS B 1 595 ? -3.867 -13.773 -30.375 1 92.81 595 LYS B N 1
ATOM 10833 C CA . LYS B 1 595 ? -4.574 -15.055 -30.312 1 92.81 595 LYS B CA 1
ATOM 10834 C C . LYS B 1 595 ? -4.824 -15.461 -28.859 1 92.81 595 LYS B C 1
ATOM 10836 O O . LYS B 1 595 ? -5.957 -15.773 -28.484 1 92.81 595 LYS B O 1
ATOM 10841 N N . GLU B 1 596 ? -3.814 -15.406 -28.062 1 95.81 596 GLU B N 1
ATOM 10842 C CA . GLU B 1 596 ? -3.92 -15.898 -26.688 1 95.81 596 GLU B CA 1
ATOM 10843 C C . GLU B 1 596 ? -4.648 -14.898 -25.797 1 95.81 596 GLU B C 1
ATOM 10845 O O . GLU B 1 596 ? -5.148 -15.258 -24.734 1 95.81 596 GLU B O 1
ATOM 10850 N N . GLU B 1 597 ? -4.691 -13.648 -26.188 1 97.25 597 GLU B N 1
ATOM 10851 C CA . GLU B 1 597 ? -5.328 -12.602 -25.391 1 97.25 597 GLU B CA 1
ATOM 10852 C C . GLU B 1 597 ? -6.82 -12.875 -25.219 1 97.25 597 GLU B C 1
ATOM 10854 O O . GLU B 1 597 ? -7.422 -12.461 -24.219 1 97.25 597 GLU B O 1
ATOM 10859 N N . LYS B 1 598 ? -7.426 -13.617 -26.109 1 96.56 598 LYS B N 1
ATOM 10860 C CA . LYS B 1 598 ? -8.844 -13.961 -26.078 1 96.56 598 LYS B CA 1
ATOM 10861 C C . LYS B 1 598 ? -9.195 -14.742 -24.828 1 96.56 598 LYS B C 1
ATOM 10863 O O . LYS B 1 598 ? -10.328 -14.695 -24.344 1 96.56 598 LYS B O 1
ATOM 10868 N N . GLY B 1 599 ? -8.234 -15.445 -24.328 1 97.56 599 GLY B N 1
ATOM 10869 C CA . GLY B 1 599 ? -8.453 -16.266 -23.141 1 97.56 599 GLY B CA 1
ATOM 10870 C C . GLY B 1 599 ? -8.484 -15.461 -21.859 1 97.56 599 GLY B C 1
ATOM 10871 O O . GLY B 1 599 ? -8.914 -15.961 -20.828 1 97.56 599 GLY B O 1
ATOM 10872 N N . VAL B 1 600 ? -8.07 -14.141 -21.938 1 98.31 600 VAL B N 1
ATOM 10873 C CA . VAL B 1 600 ? -7.98 -13.32 -20.734 1 98.31 600 VAL B CA 1
ATOM 10874 C C . VAL B 1 600 ? -8.5 -11.914 -21.031 1 98.31 600 VAL B C 1
ATOM 10876 O O . VAL B 1 600 ? -7.855 -10.922 -20.688 1 98.31 600 VAL B O 1
ATOM 10879 N N . THR B 1 601 ? -9.664 -11.773 -21.656 1 98.06 601 THR B N 1
ATOM 10880 C CA . THR B 1 601 ? -10.148 -10.469 -22.094 1 98.06 601 THR B CA 1
ATOM 10881 C C . THR B 1 601 ? -10.43 -9.562 -20.891 1 98.06 601 THR B C 1
ATOM 10883 O O . THR B 1 601 ? -10.508 -8.344 -21.031 1 98.06 601 THR B O 1
ATOM 10886 N N . TRP B 1 602 ? -10.609 -10.156 -19.703 1 98.38 602 TRP B N 1
ATOM 10887 C CA . TRP B 1 602 ? -10.75 -9.352 -18.484 1 98.38 602 TRP B CA 1
ATOM 10888 C C . TRP B 1 602 ? -9.5 -8.516 -18.25 1 98.38 602 TRP B C 1
ATOM 10890 O O . TRP B 1 602 ? -9.555 -7.477 -17.578 1 98.38 602 TRP B O 1
ATOM 10900 N N . SER B 1 603 ? -8.344 -8.898 -18.797 1 98.25 603 SER B N 1
ATOM 10901 C CA . SER B 1 603 ? -7.066 -8.227 -18.594 1 98.25 603 SER B CA 1
ATOM 10902 C C . SER B 1 603 ? -7.012 -6.91 -19.375 1 98.25 603 SER B C 1
ATOM 10904 O O . SER B 1 603 ? -6.039 -6.164 -19.266 1 98.25 603 SER B O 1
ATOM 10906 N N . ARG B 1 604 ? -8.109 -6.633 -20.141 1 97.44 604 ARG B N 1
ATOM 10907 C CA . ARG B 1 604 ? -8.195 -5.352 -20.828 1 97.44 604 ARG B CA 1
ATOM 10908 C C . ARG B 1 604 ? -8.547 -4.23 -19.875 1 97.44 604 ARG B C 1
ATOM 10910 O O . ARG B 1 604 ? -8.32 -3.055 -20.156 1 97.44 604 ARG B O 1
ATOM 10917 N N . TYR B 1 605 ? -9.117 -4.664 -18.688 1 98 605 TYR B N 1
ATOM 10918 C CA . TYR B 1 605 ? -9.82 -3.682 -17.875 1 98 605 TYR B CA 1
ATOM 10919 C C . TYR B 1 605 ? -9.297 -3.678 -16.438 1 98 605 TYR B C 1
ATOM 10921 O O . TYR B 1 605 ? -9.391 -4.684 -15.734 1 98 605 TYR B O 1
ATOM 10929 N N . PRO B 1 606 ? -8.75 -2.539 -15.992 1 98.19 606 PRO B N 1
ATOM 10930 C CA . PRO B 1 606 ? -8.555 -2.467 -14.539 1 98.19 606 PRO B CA 1
ATOM 10931 C C . PRO B 1 606 ? -9.867 -2.58 -13.766 1 98.19 606 PRO B C 1
ATOM 10933 O O . PRO B 1 606 ? -9.891 -3.111 -12.648 1 98.19 606 PRO B O 1
ATOM 10936 N N . LEU B 1 607 ? -10.945 -2.084 -14.383 1 98.69 607 LEU B N 1
ATOM 10937 C CA . LEU B 1 607 ? -12.281 -2.146 -13.797 1 98.69 607 LEU B CA 1
ATOM 10938 C C . LEU B 1 607 ? -13.344 -2.283 -14.883 1 98.69 607 LEU B C 1
ATOM 10940 O O . LEU B 1 607 ? -13.281 -1.606 -15.906 1 98.69 607 LEU B O 1
ATOM 10944 N N . ALA B 1 608 ? -14.266 -3.113 -14.664 1 98.75 608 ALA B N 1
ATOM 10945 C CA . ALA B 1 608 ? -15.508 -3.195 -15.422 1 98.75 608 ALA B CA 1
ATOM 10946 C C . ALA B 1 608 ? -16.703 -3.453 -14.5 1 98.75 608 ALA B C 1
ATOM 10948 O O . ALA B 1 608 ? -16.578 -4.195 -13.523 1 98.75 608 ALA B O 1
ATOM 10949 N N . VAL B 1 609 ? -17.781 -2.811 -14.789 1 98.88 609 VAL B N 1
ATOM 10950 C CA . VAL B 1 609 ? -18.984 -2.965 -13.977 1 98.88 609 VAL B CA 1
ATOM 10951 C C . VAL B 1 609 ? -20.109 -3.545 -14.828 1 98.88 609 VAL B C 1
ATOM 10953 O O . VAL B 1 609 ? -20.406 -3.039 -15.914 1 98.88 609 VAL B O 1
ATOM 10956 N N . THR B 1 610 ? -20.734 -4.59 -14.359 1 98.75 610 THR B N 1
ATOM 10957 C CA . THR B 1 610 ? -21.844 -5.203 -15.086 1 98.75 610 THR B CA 1
ATOM 10958 C C . THR B 1 610 ? -23.047 -5.395 -14.172 1 98.75 610 THR B C 1
ATOM 10960 O O . THR B 1 610 ? -22.922 -5.258 -12.945 1 98.75 610 THR B O 1
ATOM 10963 N N . ARG B 1 611 ? -24.156 -5.652 -14.82 1 98.31 611 ARG B N 1
ATOM 10964 C CA . ARG B 1 611 ? -25.344 -6.117 -14.094 1 98.31 611 ARG B CA 1
ATOM 10965 C C . ARG B 1 611 ? -25.203 -7.594 -13.734 1 98.31 611 ARG B C 1
ATOM 10967 O O . ARG B 1 611 ? -24.734 -8.398 -14.539 1 98.31 611 ARG B O 1
ATOM 10974 N N . HIS B 1 612 ? -25.641 -7.953 -12.562 1 98.06 612 HIS B N 1
ATOM 10975 C CA . HIS B 1 612 ? -25.5 -9.328 -12.094 1 98.06 612 HIS B CA 1
ATOM 10976 C C . HIS B 1 612 ? -26.328 -10.281 -12.961 1 98.06 612 HIS B C 1
ATOM 10978 O O . HIS B 1 612 ? -27.469 -9.984 -13.305 1 98.06 612 HIS B O 1
ATOM 10984 N N . LYS B 1 613 ? -25.766 -11.305 -13.297 1 95.81 613 LYS B N 1
ATOM 10985 C CA . LYS B 1 613 ? -26.406 -12.477 -13.898 1 95.81 613 LYS B CA 1
ATOM 10986 C C . LYS B 1 613 ? -25.844 -13.766 -13.305 1 95.81 613 LYS B C 1
ATOM 10988 O O . LYS B 1 613 ? -24.625 -13.938 -13.188 1 95.81 613 LYS B O 1
ATOM 10993 N N . ASP B 1 614 ? -26.734 -14.672 -13.031 1 93.56 614 ASP B N 1
ATOM 10994 C CA . ASP B 1 614 ? -26.281 -15.953 -12.516 1 93.56 614 ASP B CA 1
ATOM 10995 C C . ASP B 1 614 ? -25.453 -16.703 -13.555 1 93.56 614 ASP B C 1
ATOM 10997 O O . ASP B 1 614 ? -24.609 -17.531 -13.211 1 93.56 614 ASP B O 1
ATOM 11001 N N . SER B 1 615 ? -25.688 -16.391 -14.812 1 92.81 615 SER B N 1
ATOM 11002 C CA . SER B 1 615 ? -24.953 -17.047 -15.891 1 92.81 615 SER B CA 1
ATOM 11003 C C . SER B 1 615 ? -23.547 -16.484 -16.031 1 92.81 615 SER B C 1
ATOM 11005 O O . SER B 1 615 ? -22.719 -17.047 -16.75 1 92.81 615 SER B O 1
ATOM 11007 N N . GLU B 1 616 ? -23.25 -15.406 -15.352 1 95.81 616 GLU B N 1
ATOM 11008 C CA . GLU B 1 616 ? -21.938 -14.789 -15.359 1 95.81 616 GLU B CA 1
ATOM 11009 C C . GLU B 1 616 ? -21.219 -14.992 -14.023 1 95.81 616 GLU B C 1
ATOM 11011 O O . GLU B 1 616 ? -20.719 -14.031 -13.43 1 95.81 616 GLU B O 1
ATOM 11016 N N . ALA B 1 617 ? -21.141 -16.234 -13.625 1 94 617 ALA B N 1
ATOM 11017 C CA . ALA B 1 617 ? -20.656 -16.594 -12.297 1 94 617 ALA B CA 1
ATOM 11018 C C . ALA B 1 617 ? -19.141 -16.453 -12.211 1 94 617 ALA B C 1
ATOM 11020 O O . ALA B 1 617 ? -18.578 -16.172 -11.141 1 94 617 ALA B O 1
ATOM 11021 N N . THR B 1 618 ? -18.469 -16.672 -13.281 1 96.25 618 THR B N 1
ATOM 11022 C CA . THR B 1 618 ? -17 -16.625 -13.32 1 96.25 618 THR B CA 1
ATOM 11023 C C . THR B 1 618 ? -16.516 -15.875 -14.555 1 96.25 618 THR B C 1
ATOM 11025 O O . THR B 1 618 ? -17.172 -15.922 -15.609 1 96.25 618 THR B O 1
ATOM 11028 N N . SER B 1 619 ? -15.398 -15.203 -14.391 1 97.06 619 SER B N 1
ATOM 11029 C CA . SER B 1 619 ? -14.844 -14.453 -15.508 1 97.06 619 SER B CA 1
ATOM 11030 C C . SER B 1 619 ? -13.82 -15.273 -16.281 1 97.06 619 SER B C 1
ATOM 11032 O O . SER B 1 619 ? -13.156 -14.766 -17.188 1 97.06 619 SER B O 1
ATOM 11034 N N . THR B 1 620 ? -13.641 -16.484 -15.945 1 97.12 620 THR B N 1
ATOM 11035 C CA . THR B 1 620 ? -12.641 -17.391 -16.5 1 97.12 620 THR B CA 1
ATOM 11036 C C . THR B 1 620 ? -13.086 -18.844 -16.375 1 97.12 620 THR B C 1
ATOM 11038 O O . THR B 1 620 ? -14.211 -19.125 -15.953 1 97.12 620 THR B O 1
ATOM 11041 N N . SER B 1 621 ? -12.328 -19.781 -16.891 1 97 621 SER B N 1
ATOM 11042 C CA . SER B 1 621 ? -12.516 -21.219 -16.719 1 97 621 SER B CA 1
ATOM 11043 C C . SER B 1 621 ? -11.172 -21.938 -16.609 1 97 621 SER B C 1
ATOM 11045 O O . SER B 1 621 ? -10.148 -21.422 -17.078 1 97 621 SER B O 1
ATOM 11047 N N . ILE B 1 622 ? -11.188 -23.141 -16.031 1 97.75 622 ILE B N 1
ATOM 11048 C CA . ILE B 1 622 ? -9.969 -23.922 -15.852 1 97.75 622 ILE B CA 1
ATOM 11049 C C . ILE B 1 622 ? -9.453 -24.391 -17.203 1 97.75 622 ILE B C 1
ATOM 11051 O O . ILE B 1 622 ? -8.312 -24.844 -17.328 1 97.75 622 ILE B O 1
ATOM 11055 N N . TYR B 1 623 ? -10.258 -24.266 -18.297 1 97.94 623 TYR B N 1
ATOM 11056 C CA . TYR B 1 623 ? -9.914 -24.781 -19.609 1 97.94 623 TYR B CA 1
ATOM 11057 C C . TYR B 1 623 ? -9.156 -23.75 -20.438 1 97.94 623 TYR B C 1
ATOM 11059 O O . TYR B 1 623 ? -8.539 -24.062 -21.453 1 97.94 623 TYR B O 1
ATOM 11067 N N . ASN B 1 624 ? -9.219 -22.453 -19.938 1 97.69 624 ASN B N 1
ATOM 11068 C CA . ASN B 1 624 ? -8.656 -21.359 -20.734 1 97.69 624 ASN B CA 1
ATOM 11069 C C . ASN B 1 624 ? -7.141 -21.5 -20.875 1 97.69 624 ASN B C 1
ATOM 11071 O O . ASN B 1 624 ? -6.559 -21.047 -21.859 1 97.69 624 ASN B O 1
ATOM 11075 N N . GLN B 1 625 ? -6.496 -22.109 -19.938 1 97.88 625 GLN B N 1
ATOM 11076 C CA . GLN B 1 625 ? -5.047 -22.281 -19.984 1 97.88 625 GLN B CA 1
ATOM 11077 C C . GLN B 1 625 ? -4.629 -23.031 -21.25 1 97.88 625 GLN B C 1
ATOM 11079 O O . GLN B 1 625 ? -3.627 -22.703 -21.875 1 97.88 625 GLN B O 1
ATOM 11084 N N . ASN B 1 626 ? -5.418 -24.094 -21.578 1 97.94 626 ASN B N 1
ATOM 11085 C CA . ASN B 1 626 ? -4.996 -24.969 -22.672 1 97.94 626 ASN B CA 1
ATOM 11086 C C . ASN B 1 626 ? -5.812 -24.703 -23.938 1 97.94 626 ASN B C 1
ATOM 11088 O O . ASN B 1 626 ? -5.691 -25.453 -24.922 1 97.94 626 ASN B O 1
ATOM 11092 N N . ASP B 1 627 ? -6.656 -23.734 -23.922 1 97.69 627 ASP B N 1
ATOM 11093 C CA . ASP B 1 627 ? -7.355 -23.266 -25.109 1 97.69 627 ASP B CA 1
ATOM 11094 C C . ASP B 1 627 ? -7.688 -21.781 -25.016 1 97.69 627 ASP B C 1
ATOM 11096 O O . ASP B 1 627 ? -8.844 -21.391 -25.156 1 97.69 627 ASP B O 1
ATOM 11100 N N . PRO B 1 628 ? -6.699 -21 -24.797 1 97.69 628 PRO B N 1
ATOM 11101 C CA . PRO B 1 628 ? -6.953 -19.547 -24.734 1 97.69 628 PRO B CA 1
ATOM 11102 C C . PRO B 1 628 ? -7.43 -18.984 -26.062 1 97.69 628 PRO B C 1
ATOM 11104 O O . PRO B 1 628 ? -7.957 -17.875 -26.109 1 97.69 628 PRO B O 1
ATOM 11107 N N . TRP B 1 629 ? -7.293 -19.688 -27.188 1 97.25 629 TRP B N 1
ATOM 11108 C CA . TRP B 1 629 ? -7.641 -19.25 -28.547 1 97.25 629 TRP B CA 1
ATOM 11109 C C . TRP B 1 629 ? -9.148 -19.312 -28.766 1 97.25 629 TRP B C 1
ATOM 11111 O O . TRP B 1 629 ? -9.703 -18.516 -29.531 1 97.25 629 TRP B O 1
ATOM 11121 N N . ASN B 1 630 ? -9.703 -20.25 -28.156 1 96.5 630 ASN B N 1
ATOM 11122 C CA . ASN B 1 630 ? -11.156 -20.422 -28.156 1 96.5 630 ASN B CA 1
ATOM 11123 C C . ASN B 1 630 ? -11.688 -20.703 -26.766 1 96.5 630 ASN B C 1
ATOM 11125 O O . ASN B 1 630 ? -12.219 -21.781 -26.5 1 96.5 630 ASN B O 1
ATOM 11129 N N . PRO B 1 631 ? -11.695 -19.703 -25.938 1 96.56 631 PRO B N 1
ATOM 11130 C CA . PRO B 1 631 ? -11.977 -19.906 -24.516 1 96.56 631 PRO B CA 1
ATOM 11131 C C . PRO B 1 631 ? -13.438 -20.266 -24.25 1 96.56 631 PRO B C 1
ATOM 11133 O O . PRO B 1 631 ? -14.328 -19.75 -24.938 1 96.56 631 PRO B O 1
ATOM 11136 N N . MET B 1 632 ? -13.695 -21.109 -23.25 1 95.81 632 MET B N 1
ATOM 11137 C CA . MET B 1 632 ? -15.055 -21.453 -22.844 1 95.81 632 MET B CA 1
ATOM 11138 C C . MET B 1 632 ? -15.766 -20.234 -22.25 1 95.81 632 MET B C 1
ATOM 11140 O O . MET B 1 632 ? -16.969 -20.078 -22.406 1 95.81 632 MET B O 1
ATOM 11144 N N . VAL B 1 633 ? -15.039 -19.453 -21.5 1 96.19 633 VAL B N 1
ATOM 11145 C CA . VAL B 1 633 ? -15.555 -18.219 -20.906 1 96.19 633 VAL B CA 1
ATOM 11146 C C . VAL B 1 633 ? -14.75 -17.016 -21.422 1 96.19 633 VAL B C 1
ATOM 11148 O O . VAL B 1 633 ? -13.531 -16.953 -21.25 1 96.19 633 VAL B O 1
ATOM 11151 N N . SER B 1 634 ? -15.383 -16.156 -22.094 1 95.69 634 SER B N 1
ATOM 11152 C CA . SER B 1 634 ? -14.82 -14.898 -22.531 1 95.69 634 SER B CA 1
ATOM 11153 C C . SER B 1 634 ? -15.453 -13.719 -21.812 1 95.69 634 SER B C 1
ATOM 11155 O O . SER B 1 634 ? -16.641 -13.414 -22.016 1 95.69 634 SER B O 1
ATOM 11157 N N . PHE B 1 635 ? -14.727 -13.031 -21.062 1 97.44 635 PHE B N 1
ATOM 11158 C CA . PHE B 1 635 ? -15.227 -11.945 -20.234 1 97.44 635 PHE B CA 1
ATOM 11159 C C . PHE B 1 635 ? -15.836 -10.844 -21.078 1 97.44 635 PHE B C 1
ATOM 11161 O O . PHE B 1 635 ? -16.797 -10.195 -20.672 1 97.44 635 PHE B O 1
ATOM 11168 N N . GLU B 1 636 ? -15.281 -10.625 -22.25 1 96.38 636 GLU B N 1
ATOM 11169 C CA . GLU B 1 636 ? -15.766 -9.578 -23.141 1 96.38 636 GLU B CA 1
ATOM 11170 C C . GLU B 1 636 ? -17.266 -9.727 -23.406 1 96.38 636 GLU B C 1
ATOM 11172 O O . GLU B 1 636 ? -17.953 -8.742 -23.672 1 96.38 636 GLU B O 1
ATOM 11177 N N . ASP B 1 637 ? -17.75 -10.938 -23.344 1 95.75 637 ASP B N 1
ATOM 11178 C CA . ASP B 1 637 ? -19.156 -11.219 -23.578 1 95.75 637 ASP B CA 1
ATOM 11179 C C . ASP B 1 637 ? -20.031 -10.523 -22.547 1 95.75 637 ASP B C 1
ATOM 11181 O O . ASP B 1 637 ? -21.203 -10.242 -22.812 1 95.75 637 ASP B O 1
ATOM 11185 N N . TYR B 1 638 ? -19.531 -10.312 -21.344 1 97.19 638 TYR B N 1
ATOM 11186 C CA . TYR B 1 638 ? -20.297 -9.68 -20.281 1 97.19 638 TYR B CA 1
ATOM 11187 C C . TYR B 1 638 ? -20.531 -8.195 -20.562 1 97.19 638 TYR B C 1
ATOM 11189 O O . TYR B 1 638 ? -21.484 -7.602 -20.078 1 97.19 638 TYR B O 1
ATOM 11197 N N . ILE B 1 639 ? -19.609 -7.598 -21.312 1 97.25 639 ILE B N 1
ATOM 11198 C CA . ILE B 1 639 ? -19.656 -6.168 -21.594 1 97.25 639 ILE B CA 1
ATOM 11199 C C . ILE B 1 639 ? -20.438 -5.91 -22.875 1 97.25 639 ILE B C 1
ATOM 11201 O O . ILE B 1 639 ? -21.094 -4.875 -23.016 1 97.25 639 ILE B O 1
ATOM 11205 N N . ARG B 1 640 ? -20.453 -6.805 -23.797 1 94.69 640 ARG B N 1
ATOM 11206 C CA . ARG B 1 640 ? -20.969 -6.629 -25.141 1 94.69 640 ARG B CA 1
ATOM 11207 C C . ARG B 1 640 ? -22.484 -6.406 -25.141 1 94.69 640 ARG B C 1
ATOM 11209 O O . ARG B 1 640 ? -23 -5.676 -25.984 1 94.69 640 ARG B O 1
ATOM 11216 N N . ASP B 1 641 ? -23.156 -7.07 -24.281 1 93.69 641 ASP B N 1
ATOM 11217 C CA . ASP B 1 641 ? -24.609 -6.898 -24.266 1 93.69 641 ASP B CA 1
ATOM 11218 C C . ASP B 1 641 ? -25 -5.516 -23.75 1 93.69 641 ASP B C 1
ATOM 11220 O O . ASP B 1 641 ? -26.125 -5.07 -23.938 1 93.69 641 ASP B O 1
ATOM 11224 N N . ASN B 1 642 ? -24.109 -4.805 -23.047 1 98.06 642 ASN B N 1
ATOM 11225 C CA . ASN B 1 642 ? -24.188 -3.395 -22.688 1 98.06 642 ASN B CA 1
ATOM 11226 C C . ASN B 1 642 ? -25.484 -3.082 -21.922 1 98.06 642 ASN B C 1
ATOM 11228 O O . ASN B 1 642 ? -26.219 -2.174 -22.312 1 98.06 642 ASN B O 1
ATOM 11232 N N . GLU B 1 643 ? -25.766 -3.854 -20.906 1 97.94 643 GLU B N 1
ATOM 11233 C CA . GLU B 1 643 ? -26.984 -3.693 -20.141 1 97.94 643 GLU B CA 1
ATOM 11234 C C . GLU B 1 643 ? -26.953 -2.404 -19.312 1 97.94 643 GLU B C 1
ATOM 11236 O O . GLU B 1 643 ? -25.891 -1.818 -19.109 1 97.94 643 GLU B O 1
ATOM 11241 N N . ASN B 1 644 ? -28.203 -2.016 -18.969 1 98.38 644 ASN B N 1
ATOM 11242 C CA . ASN B 1 644 ? -28.344 -0.892 -18.047 1 98.38 644 ASN B CA 1
ATOM 11243 C C . ASN B 1 644 ? -27.828 -1.239 -16.656 1 98.38 644 ASN B C 1
ATOM 11245 O O . ASN B 1 644 ? -28.094 -2.326 -16.141 1 98.38 644 ASN B O 1
ATOM 11249 N N . ILE B 1 645 ? -27.062 -0.365 -16.016 1 98.62 645 ILE B N 1
ATOM 11250 C CA . ILE B 1 645 ? -26.516 -0.656 -14.695 1 98.62 645 ILE B CA 1
ATOM 11251 C C . ILE B 1 645 ? -26.953 0.42 -13.703 1 98.62 645 ILE B C 1
ATOM 11253 O O . ILE B 1 645 ? -26.344 0.572 -12.633 1 98.62 645 ILE B O 1
ATOM 11257 N N . ASP B 1 646 ? -27.938 1.269 -14.07 1 98.69 646 ASP B N 1
ATOM 11258 C CA . ASP B 1 646 ? -28.5 2.246 -13.148 1 98.69 646 ASP B CA 1
ATOM 11259 C C . ASP B 1 646 ? -29.547 1.605 -12.242 1 98.69 646 ASP B C 1
ATOM 11261 O O . ASP B 1 646 ? -30.531 1.047 -12.734 1 98.69 646 ASP B O 1
ATOM 11265 N N . ASN B 1 647 ? -29.375 1.727 -10.898 1 98.69 647 ASN B N 1
ATOM 11266 C CA . ASN B 1 647 ? -30.328 1.177 -9.922 1 98.69 647 ASN B CA 1
ATOM 11267 C C . ASN B 1 647 ? -30.547 -0.317 -10.148 1 98.69 647 ASN B C 1
ATOM 11269 O O . ASN B 1 647 ? -31.688 -0.773 -10.219 1 98.69 647 ASN B O 1
ATOM 11273 N N . GLN B 1 648 ? -29.484 -1.024 -10.344 1 98.62 648 GLN B N 1
ATOM 11274 C CA . GLN B 1 648 ? -29.5 -2.451 -10.656 1 98.62 648 GLN B CA 1
ATOM 11275 C C . GLN B 1 648 ? -28.562 -3.225 -9.734 1 98.62 648 GLN B C 1
ATOM 11277 O O . GLN B 1 648 ? -27.828 -2.627 -8.945 1 98.62 648 GLN B O 1
ATOM 11282 N N . ASP B 1 649 ? -28.641 -4.527 -9.75 1 98.62 649 ASP B N 1
ATOM 11283 C CA . ASP B 1 649 ? -27.719 -5.422 -9.055 1 98.62 649 ASP B CA 1
ATOM 11284 C C . ASP B 1 649 ? -26.359 -5.449 -9.75 1 98.62 649 ASP B C 1
ATOM 11286 O O . ASP B 1 649 ? -26.203 -6.07 -10.805 1 98.62 649 ASP B O 1
ATOM 11290 N N . LEU B 1 650 ? -25.344 -4.789 -9.133 1 98.81 650 LEU B N 1
ATOM 11291 C CA . LEU B 1 650 ? -24.094 -4.516 -9.852 1 98.81 650 LEU B CA 1
ATOM 11292 C C . LEU B 1 650 ? -22.984 -5.453 -9.398 1 98.81 650 LEU B C 1
ATOM 11294 O O . LEU B 1 650 ? -22.906 -5.793 -8.211 1 98.81 650 LEU B O 1
ATOM 11298 N N . VAL B 1 651 ? -22.156 -5.816 -10.312 1 98.88 651 VAL B N 1
ATOM 11299 C CA . VAL B 1 651 ? -20.922 -6.551 -10.062 1 98.88 651 VAL B CA 1
ATOM 11300 C C . VAL B 1 651 ? -19.719 -5.746 -10.578 1 98.88 651 VAL B C 1
ATOM 11302 O O . VAL B 1 651 ? -19.672 -5.371 -11.75 1 98.88 651 VAL B O 1
ATOM 11305 N N . ALA B 1 652 ? -18.797 -5.434 -9.711 1 98.88 652 ALA B N 1
ATOM 11306 C CA . ALA B 1 652 ? -17.516 -4.859 -10.117 1 98.88 652 ALA B CA 1
ATOM 11307 C C . ALA B 1 652 ? -16.484 -5.949 -10.375 1 98.88 652 ALA B C 1
ATOM 11309 O O . ALA B 1 652 ? -16.297 -6.852 -9.547 1 98.88 652 ALA B O 1
ATOM 11310 N N . TRP B 1 653 ? -15.867 -5.906 -11.516 1 98.88 653 TRP B N 1
ATOM 11311 C CA . TRP B 1 653 ? -14.742 -6.766 -11.852 1 98.88 653 TRP B CA 1
ATOM 11312 C C . TRP B 1 653 ? -13.422 -6.004 -11.758 1 98.88 653 TRP B C 1
ATOM 11314 O O . TRP B 1 653 ? -13.172 -5.082 -12.531 1 98.88 653 TRP B O 1
ATOM 11324 N N . VAL B 1 654 ? -12.578 -6.422 -10.828 1 98.81 654 VAL B N 1
ATOM 11325 C CA . VAL B 1 654 ? -11.414 -5.633 -10.445 1 98.81 654 VAL B CA 1
ATOM 11326 C C . VAL B 1 654 ? -10.133 -6.379 -10.82 1 98.81 654 VAL B C 1
ATOM 11328 O O . VAL B 1 654 ? -9.961 -7.543 -10.461 1 98.81 654 VAL B O 1
ATOM 11331 N N . THR B 1 655 ? -9.219 -5.719 -11.539 1 98.81 655 THR B N 1
ATOM 11332 C CA . THR B 1 655 ? -7.934 -6.285 -11.922 1 98.81 655 THR B CA 1
ATOM 11333 C C . THR B 1 655 ? -6.789 -5.523 -11.258 1 98.81 655 THR B C 1
ATOM 11335 O O . THR B 1 655 ? -6.711 -4.297 -11.359 1 98.81 655 THR B O 1
ATOM 11338 N N . VAL B 1 656 ? -5.945 -6.227 -10.57 1 98.69 656 VAL B N 1
ATOM 11339 C CA . VAL B 1 656 ? -4.73 -5.66 -9.992 1 98.69 656 VAL B CA 1
ATOM 11340 C C . VAL B 1 656 ? -3.51 -6.43 -10.492 1 98.69 656 VAL B C 1
ATOM 11342 O O . VAL B 1 656 ? -3.645 -7.508 -11.078 1 98.69 656 VAL B O 1
ATOM 11345 N N . GLY B 1 657 ? -2.314 -5.844 -10.328 1 98.31 657 GLY B N 1
ATOM 11346 C CA . GLY B 1 657 ? -1.146 -6.57 -10.797 1 98.31 657 GLY B CA 1
ATOM 11347 C C . GLY B 1 657 ? 0.132 -5.758 -10.727 1 98.31 657 GLY B C 1
ATOM 11348 O O . GLY B 1 657 ? 0.172 -4.707 -10.086 1 98.31 657 GLY B O 1
ATOM 11349 N N . PHE B 1 658 ? 1.226 -6.332 -11.297 1 97.62 658 PHE B N 1
ATOM 11350 C CA . PHE B 1 658 ? 2.543 -5.711 -11.305 1 97.62 658 PHE B CA 1
ATOM 11351 C C . PHE B 1 658 ? 3.441 -6.359 -12.352 1 97.62 658 PHE B C 1
ATOM 11353 O O . PHE B 1 658 ? 3.203 -7.496 -12.766 1 97.62 658 PHE B O 1
ATOM 11360 N N . LEU B 1 659 ? 4.43 -5.605 -12.758 1 97.69 659 LEU B N 1
ATOM 11361 C CA . LEU B 1 659 ? 5.504 -6.062 -13.641 1 97.69 659 LEU B CA 1
ATOM 11362 C C . LEU B 1 659 ? 6.695 -6.562 -12.828 1 97.69 659 LEU B C 1
ATOM 11364 O O . LEU B 1 659 ? 7.113 -5.918 -11.867 1 97.69 659 LEU B O 1
ATOM 11368 N N . HIS B 1 660 ? 7.16 -7.73 -13.172 1 97.94 660 HIS B N 1
ATOM 11369 C CA . HIS B 1 660 ? 8.352 -8.281 -12.531 1 97.94 660 HIS B CA 1
ATOM 11370 C C . HIS B 1 660 ? 9.5 -8.406 -13.523 1 97.94 660 HIS B C 1
ATOM 11372 O O . HIS B 1 660 ? 9.445 -9.211 -14.453 1 97.94 660 HIS B O 1
ATOM 11378 N N . VAL B 1 661 ? 10.461 -7.574 -13.398 1 97.94 661 VAL B N 1
ATOM 11379 C CA . VAL B 1 661 ? 11.758 -7.73 -14.055 1 97.94 661 VAL B CA 1
ATOM 11380 C C . VAL B 1 661 ? 12.758 -8.352 -13.078 1 97.94 661 VAL B C 1
ATOM 11382 O O . VAL B 1 661 ? 13.344 -7.648 -12.25 1 97.94 661 VAL B O 1
ATOM 11385 N N . PRO B 1 662 ? 12.969 -9.594 -13.203 1 97.75 662 PRO B N 1
ATOM 11386 C CA . PRO B 1 662 ? 13.867 -10.242 -12.25 1 97.75 662 PRO B CA 1
ATOM 11387 C C . PRO B 1 662 ? 15.227 -9.555 -12.156 1 97.75 662 PRO B C 1
ATOM 11389 O O . PRO B 1 662 ? 15.719 -9.008 -13.141 1 97.75 662 PRO B O 1
ATOM 11392 N N . HIS B 1 663 ? 15.805 -9.562 -11.031 1 98.06 663 HIS B N 1
ATOM 11393 C CA . HIS B 1 663 ? 17.109 -8.969 -10.734 1 98.06 663 HIS B CA 1
ATOM 11394 C C . HIS B 1 663 ? 17.859 -9.781 -9.688 1 98.06 663 HIS B C 1
ATOM 11396 O O . HIS B 1 663 ? 17.328 -10.773 -9.172 1 98.06 663 HIS B O 1
ATOM 11402 N N . SER B 1 664 ? 19.094 -9.461 -9.43 1 98.19 664 SER B N 1
ATOM 11403 C CA . SER B 1 664 ? 19.984 -10.297 -8.625 1 98.19 664 SER B CA 1
ATOM 11404 C C . SER B 1 664 ? 19.422 -10.516 -7.227 1 98.19 664 SER B C 1
ATOM 11406 O O . SER B 1 664 ? 19.609 -11.57 -6.625 1 98.19 664 SER B O 1
ATOM 11408 N N . GLU B 1 665 ? 18.656 -9.602 -6.715 1 98.19 665 GLU B N 1
ATOM 11409 C CA . GLU B 1 665 ? 18.109 -9.688 -5.363 1 98.19 665 GLU B CA 1
ATOM 11410 C C . GLU B 1 665 ? 16.906 -10.641 -5.312 1 98.19 665 GLU B C 1
ATOM 11412 O O . GLU B 1 665 ? 16.344 -10.875 -4.242 1 98.19 665 GLU B O 1
ATOM 11417 N N . ASP B 1 666 ? 16.531 -11.242 -6.41 1 98.06 666 ASP B N 1
ATOM 11418 C CA . ASP B 1 666 ? 15.5 -12.289 -6.43 1 98.06 666 ASP B CA 1
ATOM 11419 C C . ASP B 1 666 ? 16.109 -13.664 -6.164 1 98.06 666 ASP B C 1
ATOM 11421 O O . ASP B 1 666 ? 15.422 -14.68 -6.258 1 98.06 666 ASP B O 1
ATOM 11425 N N . ILE B 1 667 ? 17.391 -13.734 -5.891 1 97.69 667 ILE B N 1
ATOM 11426 C CA . ILE B 1 667 ? 18.078 -14.969 -5.535 1 97.69 667 ILE B CA 1
ATOM 11427 C C . ILE B 1 667 ? 18.188 -15.086 -4.016 1 97.69 667 ILE B C 1
ATOM 11429 O O . ILE B 1 667 ? 18.703 -14.188 -3.35 1 97.69 667 ILE B O 1
ATOM 11433 N N . PRO B 1 668 ? 17.719 -16.172 -3.379 1 96.94 668 PRO B N 1
ATOM 11434 C CA . PRO B 1 668 ? 17.266 -17.406 -4.039 1 96.94 668 PRO B CA 1
ATOM 11435 C C . PRO B 1 668 ? 15.844 -17.281 -4.598 1 96.94 668 PRO B C 1
ATOM 11437 O O . PRO B 1 668 ? 15.477 -18.016 -5.523 1 96.94 668 PRO B O 1
ATOM 11440 N N . ASN B 1 669 ? 14.977 -16.453 -3.924 1 97.81 669 ASN B N 1
ATOM 11441 C CA . ASN B 1 669 ? 13.633 -16.297 -4.469 1 97.81 669 ASN B CA 1
ATOM 11442 C C . ASN B 1 669 ? 13.086 -14.891 -4.223 1 97.81 669 ASN B C 1
ATOM 11444 O O . ASN B 1 669 ? 13.703 -14.094 -3.51 1 97.81 669 ASN B O 1
ATOM 11448 N N . THR B 1 670 ? 11.992 -14.531 -4.871 1 97.94 670 THR B N 1
ATOM 11449 C CA . THR B 1 670 ? 11.367 -13.219 -4.84 1 97.94 670 THR B CA 1
ATOM 11450 C C . THR B 1 670 ? 10.93 -12.859 -3.424 1 97.94 670 THR B C 1
ATOM 11452 O O . THR B 1 670 ? 10.391 -13.703 -2.701 1 97.94 670 THR B O 1
ATOM 11455 N N . ALA B 1 671 ? 11.219 -11.609 -3.006 1 98.25 671 ALA B N 1
ATOM 11456 C CA . ALA B 1 671 ? 10.781 -11.102 -1.711 1 98.25 671 ALA B CA 1
ATOM 11457 C C . ALA B 1 671 ? 9.477 -10.312 -1.844 1 98.25 671 ALA B C 1
ATOM 11459 O O . ALA B 1 671 ? 9.164 -9.797 -2.92 1 98.25 671 ALA B O 1
ATOM 11460 N N . THR B 1 672 ? 8.727 -10.133 -0.733 1 98.31 672 THR B N 1
ATOM 11461 C CA . THR B 1 672 ? 7.371 -9.594 -0.795 1 98.31 672 THR B CA 1
ATOM 11462 C C . THR B 1 672 ? 7.395 -8.07 -0.827 1 98.31 672 THR B C 1
ATOM 11464 O O . THR B 1 672 ? 6.477 -7.441 -1.357 1 98.31 672 THR B O 1
ATOM 11467 N N . PRO B 1 673 ? 8.445 -7.359 -0.235 1 97.75 673 PRO B N 1
ATOM 11468 C CA . PRO B 1 673 ? 8.398 -5.898 -0.284 1 97.75 673 PRO B CA 1
ATOM 11469 C C . PRO B 1 673 ? 8.406 -5.355 -1.712 1 97.75 673 PRO B C 1
ATOM 11471 O O . PRO B 1 673 ? 9.312 -5.668 -2.488 1 97.75 673 PRO B O 1
ATOM 11474 N N . GLY B 1 674 ? 7.398 -4.609 -2.01 1 96.38 674 GLY B N 1
ATOM 11475 C CA . GLY B 1 674 ? 7.258 -4.059 -3.35 1 96.38 674 GLY B CA 1
ATOM 11476 C C . GLY B 1 674 ? 6.492 -4.969 -4.293 1 96.38 674 GLY B C 1
ATOM 11477 O O . GLY B 1 674 ? 6.195 -4.59 -5.426 1 96.38 674 GLY B O 1
ATOM 11478 N N . ASN B 1 675 ? 6.145 -6.129 -3.783 1 97.5 675 ASN B N 1
ATOM 11479 C CA . ASN B 1 675 ? 5.438 -7.098 -4.609 1 97.5 675 ASN B CA 1
ATOM 11480 C C . ASN B 1 675 ? 4.082 -7.465 -4.008 1 97.5 675 ASN B C 1
ATOM 11482 O O . ASN B 1 675 ? 3.682 -8.633 -4.035 1 97.5 675 ASN B O 1
ATOM 11486 N N . SER B 1 676 ? 3.434 -6.566 -3.404 1 97.69 676 SER B N 1
ATOM 11487 C CA . SER B 1 676 ? 2.08 -6.68 -2.869 1 97.69 676 SER B CA 1
ATOM 11488 C C . SER B 1 676 ? 1.135 -5.691 -3.545 1 97.69 676 SER B C 1
ATOM 11490 O O . SER B 1 676 ? 1.418 -4.496 -3.605 1 97.69 676 SER B O 1
ATOM 11492 N N . VAL B 1 677 ? 0.045 -6.172 -4.082 1 98.19 677 VAL B N 1
ATOM 11493 C CA . VAL B 1 677 ? -0.939 -5.324 -4.75 1 98.19 677 VAL B CA 1
ATOM 11494 C C . VAL B 1 677 ? -2.346 -5.715 -4.301 1 98.19 677 VAL B C 1
ATOM 11496 O O . VAL B 1 677 ? -2.537 -6.762 -3.678 1 98.19 677 VAL B O 1
ATOM 11499 N N . GLY B 1 678 ? -3.328 -4.871 -4.547 1 98.38 678 GLY B N 1
ATOM 11500 C CA . GLY B 1 678 ? -4.711 -5.125 -4.172 1 98.38 678 GLY B CA 1
ATOM 11501 C C . GLY B 1 678 ? -5.605 -3.912 -4.34 1 98.38 678 GLY B C 1
ATOM 11502 O O . GLY B 1 678 ? -5.371 -3.078 -5.215 1 98.38 678 GLY B O 1
ATOM 11503 N N . PHE B 1 679 ? -6.703 -3.957 -3.6 1 98.62 679 PHE B N 1
ATOM 11504 C CA . PHE B 1 679 ? -7.641 -2.842 -3.584 1 98.62 679 PHE B CA 1
ATOM 11505 C C . PHE B 1 679 ? -8.375 -2.771 -2.25 1 98.62 679 PHE B C 1
ATOM 11507 O O . PHE B 1 679 ? -8.445 -3.764 -1.519 1 98.62 679 PHE B O 1
ATOM 11514 N N . LEU B 1 680 ? -8.891 -1.607 -1.933 1 98.69 680 LEU B N 1
ATOM 11515 C CA . LEU B 1 680 ? -9.719 -1.364 -0.756 1 98.69 680 LEU B CA 1
ATOM 11516 C C . LEU B 1 680 ? -11.164 -1.105 -1.154 1 98.69 680 LEU B C 1
ATOM 11518 O O . LEU B 1 680 ? -11.43 -0.428 -2.15 1 98.69 680 LEU B O 1
ATOM 11522 N N . LEU B 1 681 ? -12.039 -1.708 -0.465 1 98.62 681 LEU B N 1
ATOM 11523 C CA . LEU B 1 681 ? -13.445 -1.319 -0.433 1 98.62 681 LEU B CA 1
ATOM 11524 C C . LEU B 1 681 ? -13.734 -0.411 0.758 1 98.62 681 LEU B C 1
ATOM 11526 O O . LEU B 1 681 ? -13.781 -0.874 1.9 1 98.62 681 LEU B O 1
ATOM 11530 N N . ARG B 1 682 ? -13.953 0.887 0.485 1 98.56 682 ARG B N 1
ATOM 11531 C CA . ARG B 1 682 ? -14.062 1.896 1.533 1 98.56 682 ARG B CA 1
ATOM 11532 C C . ARG B 1 682 ? -15.469 2.49 1.574 1 98.56 682 ARG B C 1
ATOM 11534 O O . ARG B 1 682 ? -16.031 2.855 0.536 1 98.56 682 ARG B O 1
ATOM 11541 N N . PRO B 1 683 ? -15.984 2.639 2.775 1 98.62 683 PRO B N 1
ATOM 11542 C CA . PRO B 1 683 ? -17.281 3.334 2.834 1 98.62 683 PRO B CA 1
ATOM 11543 C C . PRO B 1 683 ? -17.188 4.789 2.379 1 98.62 683 PRO B C 1
ATOM 11545 O O . PRO B 1 683 ? -16.172 5.449 2.615 1 98.62 683 PRO B O 1
ATOM 11548 N N . PHE B 1 684 ? -18.156 5.254 1.711 1 98.5 684 PHE B N 1
ATOM 11549 C CA . PHE B 1 684 ? -18.281 6.621 1.216 1 98.5 684 PHE B CA 1
ATOM 11550 C C . PHE B 1 684 ? -19.703 7.148 1.443 1 98.5 684 PHE B C 1
ATOM 11552 O O . PHE B 1 684 ? -20.531 7.121 0.534 1 98.5 684 PHE B O 1
ATOM 11559 N N . ASN B 1 685 ? -19.922 7.633 2.682 1 98.44 685 ASN B N 1
ATOM 11560 C CA . ASN B 1 685 ? -21.203 8.102 3.18 1 98.44 685 ASN B CA 1
ATOM 11561 C C . ASN B 1 685 ? -22.188 6.949 3.393 1 98.44 685 ASN B C 1
ATOM 11563 O O . ASN B 1 685 ? -23.391 7.102 3.195 1 98.44 685 ASN B O 1
ATOM 11567 N N . PHE B 1 686 ? -21.688 5.785 3.633 1 98.56 686 PHE B N 1
ATOM 11568 C CA . PHE B 1 686 ? -22.531 4.629 3.92 1 98.56 686 PHE B CA 1
ATOM 11569 C C . PHE B 1 686 ? -23.062 4.691 5.344 1 98.56 686 PHE B C 1
ATOM 11571 O O . PHE B 1 686 ? -24.25 4.434 5.578 1 98.56 686 PHE B O 1
ATOM 11578 N N . PHE B 1 687 ? -22.172 4.973 6.305 1 98 687 PHE B N 1
ATOM 11579 C CA . PHE B 1 687 ? -22.516 5.098 7.715 1 98 687 PHE B CA 1
ATOM 11580 C C . PHE B 1 687 ? -22.812 6.547 8.07 1 98 687 PHE B C 1
ATOM 11582 O O . PHE B 1 687 ? -22.547 7.453 7.281 1 98 687 PHE B O 1
ATOM 11589 N N . ASN B 1 688 ? -23.375 6.746 9.25 1 96.94 688 ASN B N 1
ATOM 11590 C CA . ASN B 1 688 ? -23.656 8.094 9.711 1 96.94 688 ASN B CA 1
ATOM 11591 C C . ASN B 1 688 ? -22.406 8.766 10.289 1 96.94 688 ASN B C 1
ATOM 11593 O O . ASN B 1 688 ? -22.344 9.992 10.367 1 96.94 688 ASN B O 1
ATOM 11597 N N . GLU B 1 689 ? -21.516 8.023 10.773 1 97.44 689 GLU B N 1
ATOM 11598 C CA . GLU B 1 689 ? -20.188 8.375 11.281 1 97.44 689 GLU B CA 1
ATOM 11599 C C . GLU B 1 689 ? -19.25 7.172 11.219 1 97.44 689 GLU B C 1
ATOM 11601 O O . GLU B 1 689 ? -19.641 6.094 10.758 1 97.44 689 GLU B O 1
ATOM 11606 N N . ASP B 1 690 ? -18.016 7.309 11.57 1 97.62 690 ASP B N 1
ATOM 11607 C CA . ASP B 1 690 ? -17.047 6.227 11.523 1 97.62 690 ASP B CA 1
ATOM 11608 C C . ASP B 1 690 ? -17.453 5.066 12.422 1 97.62 690 ASP B C 1
ATOM 11610 O O . ASP B 1 690 ? -17.562 5.227 13.641 1 97.62 690 ASP B O 1
ATOM 11614 N N . PRO B 1 691 ? -17.609 3.896 11.914 1 97.38 691 PRO B N 1
ATOM 11615 C CA . PRO B 1 691 ? -18.156 2.811 12.742 1 97.38 691 PRO B CA 1
ATOM 11616 C C . PRO B 1 691 ? -17.141 2.293 13.766 1 97.38 691 PRO B C 1
ATOM 11618 O O . PRO B 1 691 ? -17.516 1.584 14.703 1 97.38 691 PRO B O 1
ATOM 11621 N N . SER B 1 692 ? -15.836 2.604 13.625 1 97.5 692 SER B N 1
ATOM 11622 C CA . SER B 1 692 ? -14.852 2.176 14.609 1 97.5 692 SER B CA 1
ATOM 11623 C C . SER B 1 692 ? -15.086 2.865 15.953 1 97.5 692 SER B C 1
ATOM 11625 O O . SER B 1 692 ? -14.492 2.482 16.969 1 97.5 692 SER B O 1
ATOM 11627 N N . LEU B 1 693 ? -15.969 3.848 16.016 1 97.69 693 LEU B N 1
ATOM 11628 C CA . LEU B 1 693 ? -16.328 4.512 17.266 1 97.69 693 LEU B CA 1
ATOM 11629 C C . LEU B 1 693 ? -16.922 3.516 18.25 1 97.69 693 LEU B C 1
ATOM 11631 O O . LEU B 1 693 ? -17 3.797 19.453 1 97.69 693 LEU B O 1
ATOM 11635 N N . ALA B 1 694 ? -17.328 2.369 17.781 1 97.31 694 ALA B N 1
ATOM 11636 C CA . ALA B 1 694 ? -17.859 1.33 18.672 1 97.31 694 ALA B CA 1
ATOM 11637 C C . ALA B 1 694 ? -16.75 0.68 19.484 1 97.31 694 ALA B C 1
ATOM 11639 O O . ALA B 1 694 ? -17.016 0.013 20.484 1 97.31 694 ALA B O 1
ATOM 11640 N N . SER B 1 695 ? -15.516 0.877 19.109 1 97.56 695 SER B N 1
ATOM 11641 C CA . SER B 1 695 ? -14.398 0.207 19.766 1 97.56 695 SER B CA 1
ATOM 11642 C C . SER B 1 695 ? -14.109 0.817 21.141 1 97.56 695 SER B C 1
ATOM 11644 O O . SER B 1 695 ? -13.883 2.023 21.25 1 97.56 695 SER B O 1
ATOM 11646 N N . ARG B 1 696 ? -14.016 -0.015 22.109 1 97.12 696 ARG B N 1
ATOM 11647 C CA . ARG B 1 696 ? -13.711 0.404 23.469 1 97.12 696 ARG B CA 1
ATOM 11648 C C . ARG B 1 696 ? -12.211 0.353 23.734 1 97.12 696 ARG B C 1
ATOM 11650 O O . ARG B 1 696 ? -11.773 0.498 24.875 1 97.12 696 ARG B O 1
ATOM 11657 N N . SER B 1 697 ? -11.422 0.178 22.625 1 96.56 697 SER B N 1
ATOM 11658 C CA . SER B 1 697 ? -9.969 0.203 22.734 1 96.56 697 SER B CA 1
ATOM 11659 C C . SER B 1 697 ? -9.43 1.631 22.688 1 96.56 697 SER B C 1
ATOM 11661 O O . SER B 1 697 ? -8.219 1.851 22.781 1 96.56 697 SER B O 1
ATOM 11663 N N . THR B 1 698 ? -10.258 2.635 22.562 1 97.62 698 THR B N 1
ATOM 11664 C CA . THR B 1 698 ? -9.875 4.039 22.453 1 97.62 698 THR B CA 1
ATOM 11665 C C . THR B 1 698 ? -9.297 4.551 23.766 1 97.62 698 THR B C 1
ATOM 11667 O O . THR B 1 698 ? -9.703 4.113 24.844 1 97.62 698 THR B O 1
ATOM 11670 N N . VAL B 1 699 ? -8.344 5.398 23.672 1 98 699 VAL B N 1
ATOM 11671 C CA . VAL B 1 699 ? -7.785 6.105 24.812 1 98 699 VAL B CA 1
ATOM 11672 C C . VAL B 1 699 ? -7.938 7.613 24.609 1 98 699 VAL B C 1
ATOM 11674 O O . VAL B 1 699 ? -7.648 8.133 23.531 1 98 699 VAL B O 1
ATOM 11677 N N . ILE B 1 700 ? -8.445 8.297 25.609 1 98.19 700 ILE B N 1
ATOM 11678 C CA . ILE B 1 700 ? -8.578 9.75 25.609 1 98.19 700 ILE B CA 1
ATOM 11679 C C . ILE B 1 700 ? -7.805 10.336 26.781 1 98.19 700 ILE B C 1
ATOM 11681 O O . ILE B 1 700 ? -7.938 9.875 27.922 1 98.19 700 ILE B O 1
ATOM 11685 N N . VAL B 1 701 ? -6.996 11.258 26.547 1 98.19 701 VAL B N 1
ATOM 11686 C CA . VAL B 1 701 ? -6.258 11.945 27.594 1 98.19 701 VAL B CA 1
ATOM 11687 C C . VAL B 1 701 ? -6.652 13.422 27.625 1 98.19 701 VAL B C 1
ATOM 11689 O O . VAL B 1 701 ? -6.551 14.117 26.609 1 98.19 701 VAL B O 1
ATOM 11692 N N . ARG B 1 702 ? -7.113 13.891 28.75 1 97 702 ARG B N 1
ATOM 11693 C CA . ARG B 1 702 ? -7.414 15.289 29.016 1 97 702 ARG B CA 1
ATOM 11694 C C . ARG B 1 702 ? -6.566 15.812 30.172 1 97 702 ARG B C 1
ATOM 11696 O O . ARG B 1 702 ? -5.762 15.078 30.75 1 97 702 ARG B O 1
ATOM 11703 N N . GLN B 1 703 ? -6.598 17.047 30.328 1 94.12 703 GLN B N 1
ATOM 11704 C CA . GLN B 1 703 ? -5.898 17.641 31.469 1 94.12 703 GLN B CA 1
ATOM 11705 C C . GLN B 1 703 ? -6.887 18.125 32.531 1 94.12 703 GLN B C 1
ATOM 11707 O O . GLN B 1 703 ? -7.949 18.656 32.188 1 94.12 703 GLN B O 1
ATOM 11712 N N . ASP B 1 704 ? -6.578 17.875 33.812 1 91.94 704 ASP B N 1
ATOM 11713 C CA . ASP B 1 704 ? -7.402 18.453 34.875 1 91.94 704 ASP B CA 1
ATOM 11714 C C . ASP B 1 704 ? -7.059 19.922 35.094 1 91.94 704 ASP B C 1
ATOM 11716 O O . ASP B 1 704 ? -6.316 20.516 34.312 1 91.94 704 ASP B O 1
ATOM 11720 N N . GLN B 1 705 ? -7.645 20.516 36.125 1 87.19 705 GLN B N 1
ATOM 11721 C CA . GLN B 1 705 ? -7.52 21.953 36.344 1 87.19 705 GLN B CA 1
ATOM 11722 C C . GLN B 1 705 ? -6.074 22.344 36.656 1 87.19 705 GLN B C 1
ATOM 11724 O O . GLN B 1 705 ? -5.645 23.453 36.344 1 87.19 705 GLN B O 1
ATOM 11729 N N . VAL B 1 706 ? -5.316 21.375 37.25 1 88.5 706 VAL B N 1
ATOM 11730 C CA . VAL B 1 706 ? -3.951 21.719 37.656 1 88.5 706 VAL B CA 1
ATOM 11731 C C . VAL B 1 706 ? -2.977 21.219 36.594 1 88.5 706 VAL B C 1
ATOM 11733 O O . VAL B 1 706 ? -1.759 21.297 36.75 1 88.5 706 VAL B O 1
ATOM 11736 N N . GLY B 1 707 ? -3.457 20.672 35.438 1 88.12 707 GLY B N 1
ATOM 11737 C CA . GLY B 1 707 ? -2.613 20.312 34.312 1 88.12 707 GLY B CA 1
ATOM 11738 C C . GLY B 1 707 ? -2.203 18.859 34.312 1 88.12 707 GLY B C 1
ATOM 11739 O O . GLY B 1 707 ? -1.453 18.422 33.438 1 88.12 707 GLY B O 1
ATOM 11740 N N . ASN B 1 708 ? -2.646 18.062 35.188 1 92.25 708 ASN B N 1
ATOM 11741 C CA . ASN B 1 708 ? -2.316 16.641 35.219 1 92.25 708 ASN B CA 1
ATOM 11742 C C . ASN B 1 708 ? -3.143 15.852 34.219 1 92.25 708 ASN B C 1
ATOM 11744 O O . ASN B 1 708 ? -4.32 16.156 34 1 92.25 708 ASN B O 1
ATOM 11748 N N . PRO B 1 709 ? -2.451 14.867 33.594 1 95.25 709 PRO B N 1
ATOM 11749 C CA . PRO B 1 709 ? -3.195 14.055 32.656 1 95.25 709 PRO B CA 1
ATOM 11750 C C . PRO B 1 709 ? -4.293 13.219 33.312 1 95.25 709 PRO B C 1
ATOM 11752 O O . PRO B 1 709 ? -4.078 12.648 34.375 1 95.25 709 PRO B O 1
ATOM 11755 N N . VAL B 1 710 ? -5.43 13.234 32.75 1 96.81 710 VAL B N 1
ATOM 11756 C CA . VAL B 1 710 ? -6.551 12.367 33.094 1 96.81 710 VAL B CA 1
ATOM 11757 C C . VAL B 1 710 ? -6.82 11.391 31.953 1 96.81 710 VAL B C 1
ATOM 11759 O O . VAL B 1 710 ? -7.23 11.805 30.859 1 96.81 710 VAL B O 1
ATOM 11762 N N . ILE B 1 711 ? -6.609 10.172 32.25 1 97.38 711 ILE B N 1
ATOM 11763 C CA . ILE B 1 711 ? -6.699 9.148 31.203 1 97.38 711 ILE B CA 1
ATOM 11764 C C . ILE B 1 711 ? -8.055 8.445 31.281 1 97.38 711 ILE B C 1
ATOM 11766 O O . ILE B 1 711 ? -8.43 7.945 32.344 1 97.38 711 ILE B O 1
ATOM 11770 N N . GLN B 1 712 ? -8.805 8.492 30.25 1 97.62 712 GLN B N 1
ATOM 11771 C CA . GLN B 1 712 ? -10.031 7.719 30.094 1 97.62 712 GLN B CA 1
ATOM 11772 C C . GLN B 1 712 ? -9.836 6.559 29.125 1 97.62 712 GLN B C 1
ATOM 11774 O O . GLN B 1 712 ? -9.336 6.75 28.016 1 97.62 712 GLN B O 1
ATOM 11779 N N . ARG B 1 713 ? -10.133 5.418 29.469 1 96.94 713 ARG B N 1
ATOM 11780 C CA . ARG B 1 713 ? -10.055 4.211 28.656 1 96.94 713 ARG B CA 1
ATOM 11781 C C . ARG B 1 713 ? -11.078 3.172 29.125 1 96.94 713 ARG B C 1
ATOM 11783 O O . ARG B 1 713 ? -11.672 3.311 30.188 1 96.94 713 ARG B O 1
ATOM 11790 N N . TRP B 1 714 ? -11.297 2.186 28.391 1 96.88 714 TRP B N 1
ATOM 11791 C CA . TRP B 1 714 ? -12.305 1.177 28.688 1 96.88 714 TRP B CA 1
ATOM 11792 C C . TRP B 1 714 ? -11.703 -0.223 28.672 1 96.88 714 TRP B C 1
ATOM 11794 O O . TRP B 1 714 ? -12.422 -1.22 28.734 1 96.88 714 TRP B O 1
ATOM 11804 N N . THR B 1 715 ? -10.367 -0.33 28.422 1 95.19 715 THR B N 1
ATOM 11805 C CA . THR B 1 715 ? -9.602 -1.565 28.562 1 95.19 715 THR B CA 1
ATOM 11806 C C . THR B 1 715 ? -8.852 -1.584 29.891 1 95.19 715 THR B C 1
ATOM 11808 O O . THR B 1 715 ? -8.688 -0.544 30.531 1 95.19 715 THR B O 1
ATOM 11811 N N . PRO B 1 716 ? -8.375 -2.803 30.375 1 93.44 716 PRO B N 1
ATOM 11812 C CA . PRO B 1 716 ? -7.617 -2.85 31.625 1 93.44 716 PRO B CA 1
ATOM 11813 C C . PRO B 1 716 ? -6.426 -1.893 31.641 1 93.44 716 PRO B C 1
ATOM 11815 O O . PRO B 1 716 ? -5.762 -1.721 30.609 1 93.44 716 PRO B O 1
ATOM 11818 N N . ASP B 1 717 ? -6.172 -1.337 32.781 1 92.5 717 ASP B N 1
ATOM 11819 C CA . ASP B 1 717 ? -5.113 -0.343 32.969 1 92.5 717 ASP B CA 1
ATOM 11820 C C . ASP B 1 717 ? -3.744 -0.939 32.625 1 92.5 717 ASP B C 1
ATOM 11822 O O . ASP B 1 717 ? -2.865 -0.246 32.125 1 92.5 717 ASP B O 1
ATOM 11826 N N . VAL B 1 718 ? -3.705 -2.117 33.062 1 91.81 718 VAL B N 1
ATOM 11827 C CA . VAL B 1 718 ? -2.447 -2.812 32.812 1 91.81 718 VAL B CA 1
ATOM 11828 C C . VAL B 1 718 ? -2.66 -3.914 31.781 1 91.81 718 VAL B C 1
ATOM 11830 O O . VAL B 1 718 ? -3.594 -4.711 31.906 1 91.81 718 VAL B O 1
ATOM 11833 N N . ILE B 1 719 ? -1.886 -3.938 30.766 1 87.56 719 ILE B N 1
ATOM 11834 C CA . ILE B 1 719 ? -2.014 -4.91 29.688 1 87.56 719 ILE B CA 1
ATOM 11835 C C . ILE B 1 719 ? -1.639 -6.301 30.203 1 87.56 719 ILE B C 1
ATOM 11837 O O . ILE B 1 719 ? -2.322 -7.281 29.906 1 87.56 719 ILE B O 1
ATOM 11841 N N . GLY B 1 720 ? -0.741 -6.309 31.125 1 75.81 720 GLY B N 1
ATOM 11842 C CA . GLY B 1 720 ? -0.365 -7.57 31.75 1 75.81 720 GLY B CA 1
ATOM 11843 C C . GLY B 1 720 ? 1.001 -8.062 31.312 1 75.81 720 GLY B C 1
ATOM 11844 O O . GLY B 1 720 ? 1.729 -7.359 30.609 1 75.81 720 GLY B O 1
ATOM 11845 N N . HIS B 1 721 ? 1.038 -9.43 31.656 1 70.62 721 HIS B N 1
ATOM 11846 C CA . HIS B 1 721 ? 2.35 -10.062 31.609 1 70.62 721 HIS B CA 1
ATOM 11847 C C . HIS B 1 721 ? 2.836 -10.242 30.188 1 70.62 721 HIS B C 1
ATOM 11849 O O . HIS B 1 721 ? 2.051 -10.578 29.297 1 70.62 721 HIS B O 1
ATOM 11855 N N . CYS B 1 722 ? 3.928 -9.641 29.672 1 79 722 CYS B N 1
ATOM 11856 C CA . CYS B 1 722 ? 4.688 -9.828 28.453 1 79 722 CYS B CA 1
ATOM 11857 C C . CYS B 1 722 ? 4.836 -8.523 27.688 1 79 722 CYS B C 1
ATOM 11859 O O . CYS B 1 722 ? 5.719 -8.383 26.844 1 79 722 CYS B O 1
ATOM 11861 N N . VAL B 1 723 ? 3.781 -7.707 28 1 86.38 723 VAL B N 1
ATOM 11862 C CA . VAL B 1 723 ? 3.85 -6.461 27.25 1 86.38 723 VAL B CA 1
ATOM 11863 C C . VAL B 1 723 ? 4.332 -5.332 28.156 1 86.38 723 VAL B C 1
ATOM 11865 O O . VAL B 1 723 ? 5.395 -4.754 27.922 1 86.38 723 VAL B O 1
ATOM 11868 N N . SER B 1 724 ? 3.529 -5.016 29.203 1 84.69 724 SER B N 1
ATOM 11869 C CA . SER B 1 724 ? 3.887 -3.969 30.156 1 84.69 724 SER B CA 1
ATOM 11870 C C . SER B 1 724 ? 3.154 -4.152 31.484 1 84.69 724 SER B C 1
ATOM 11872 O O . SER B 1 724 ? 1.958 -4.449 31.5 1 84.69 724 SER B O 1
ATOM 11874 N N . ASN B 1 725 ? 3.93 -3.934 32.594 1 86 725 ASN B N 1
ATOM 11875 C CA . ASN B 1 725 ? 3.322 -3.967 33.938 1 86 725 ASN B CA 1
ATOM 11876 C C . ASN B 1 725 ? 3.029 -2.562 34.438 1 86 725 ASN B C 1
ATOM 11878 O O . ASN B 1 725 ? 2.707 -2.385 35.625 1 86 725 ASN B O 1
ATOM 11882 N N . GLN B 1 726 ? 3.209 -1.67 33.562 1 88.94 726 GLN B N 1
ATOM 11883 C CA . GLN B 1 726 ? 2.93 -0.285 33.906 1 88.94 726 GLN B CA 1
ATOM 11884 C C . GLN B 1 726 ? 1.701 0.242 33.188 1 88.94 726 GLN B C 1
ATOM 11886 O O . GLN B 1 726 ? 1.488 -0.077 32 1 88.94 726 GLN B O 1
ATOM 11891 N N . PRO B 1 727 ? 0.96 0.979 33.906 1 91.06 727 PRO B N 1
ATOM 11892 C CA . PRO B 1 727 ? -0.19 1.581 33.219 1 91.06 727 PRO B CA 1
ATOM 11893 C C . PRO B 1 727 ? 0.219 2.582 32.156 1 91.06 727 PRO B C 1
ATOM 11895 O O . PRO B 1 727 ? 1.312 3.152 32.219 1 91.06 727 PRO B O 1
ATOM 11898 N N . PHE B 1 728 ? -0.68 2.781 31.266 1 93.75 728 PHE B N 1
ATOM 11899 C CA . PHE B 1 728 ? -0.517 3.777 30.219 1 93.75 728 PHE B CA 1
ATOM 11900 C C . PHE B 1 728 ? -0.285 5.16 30.812 1 93.75 728 PHE B C 1
ATOM 11902 O O . PHE B 1 728 ? -0.941 5.543 31.781 1 93.75 728 PHE B O 1
ATOM 11909 N N . SER B 1 729 ? 0.696 5.797 30.312 1 93.38 729 SER B N 1
ATOM 11910 C CA . SER B 1 729 ? 0.992 7.172 30.719 1 93.38 729 SER B CA 1
ATOM 11911 C C . SER B 1 729 ? 1.218 8.055 29.5 1 93.38 729 SER B C 1
ATOM 11913 O O . SER B 1 729 ? 1.683 7.586 28.453 1 93.38 729 SER B O 1
ATOM 11915 N N . TYR B 1 730 ? 0.875 9.289 29.688 1 95.38 730 TYR B N 1
ATOM 11916 C CA . TYR B 1 730 ? 0.987 10.266 28.609 1 95.38 730 TYR B CA 1
ATOM 11917 C C . TYR B 1 730 ? 1.238 11.664 29.172 1 95.38 730 TYR B C 1
ATOM 11919 O O . TYR B 1 730 ? 0.601 12.078 30.141 1 95.38 730 TYR B O 1
ATOM 11927 N N . ASN B 1 731 ? 2.248 12.328 28.641 1 91.5 731 ASN B N 1
ATOM 11928 C CA . ASN B 1 731 ? 2.564 13.703 29 1 91.5 731 ASN B CA 1
ATOM 11929 C C . ASN B 1 731 ? 2.695 14.594 27.766 1 91.5 731 ASN B C 1
ATOM 11931 O O . ASN B 1 731 ? 3.807 14.883 27.328 1 91.5 731 ASN B O 1
ATOM 11935 N N . GLY B 1 732 ? 1.77 15.078 27.266 1 93.19 732 GLY B N 1
ATOM 11936 C CA . GLY B 1 732 ? 1.716 15.883 26.062 1 93.19 732 GLY B CA 1
ATOM 11937 C C . GLY B 1 732 ? 2.238 17.297 26.25 1 93.19 732 GLY B C 1
ATOM 11938 O O . GLY B 1 732 ? 2.135 18.141 25.359 1 93.19 732 GLY B O 1
ATOM 11939 N N . THR B 1 733 ? 2.895 17.594 27.422 1 93.81 733 THR B N 1
ATOM 11940 C CA . THR B 1 733 ? 3.361 18.953 27.688 1 93.81 733 THR B CA 1
ATOM 11941 C C . THR B 1 733 ? 4.719 19.188 27.031 1 93.81 733 THR B C 1
ATOM 11943 O O . THR B 1 733 ? 5.48 18.25 26.797 1 93.81 733 THR B O 1
ATOM 11946 N N . TYR B 1 734 ? 5.008 20.328 26.703 1 93.69 734 TYR B N 1
ATOM 11947 C CA . TYR B 1 734 ? 6.273 20.828 26.172 1 93.69 734 TYR B CA 1
ATOM 11948 C C . TYR B 1 734 ? 6.629 22.172 26.766 1 93.69 734 TYR B C 1
ATOM 11950 O O . TYR B 1 734 ? 5.742 23 27.031 1 93.69 734 TYR B O 1
ATOM 11958 N N . ALA B 1 735 ? 7.887 22.375 27.125 1 94.5 735 ALA B N 1
ATOM 11959 C CA . ALA B 1 735 ? 8.266 23.594 27.844 1 94.5 735 ALA B CA 1
ATOM 11960 C C . ALA B 1 735 ? 9.672 24.047 27.453 1 94.5 735 ALA B C 1
ATOM 11962 O O . ALA B 1 735 ? 10.484 23.234 27.016 1 94.5 735 ALA B O 1
ATOM 11963 N N . GLU B 1 736 ? 9.852 25.281 27.672 1 95.19 736 GLU B N 1
ATOM 11964 C CA . GLU B 1 736 ? 11.18 25.875 27.469 1 95.19 736 GLU B CA 1
ATOM 11965 C C . GLU B 1 736 ? 12.18 25.328 28.484 1 95.19 736 GLU B C 1
ATOM 11967 O O . GLU B 1 736 ? 11.82 25.062 29.641 1 95.19 736 GLU B O 1
ATOM 11972 N N . VAL B 1 737 ? 13.406 25.172 28.094 1 96.94 737 VAL B N 1
ATOM 11973 C CA . VAL B 1 737 ? 14.445 24.641 28.969 1 96.94 737 VAL B CA 1
ATOM 11974 C C . VAL B 1 737 ? 15.711 25.5 28.844 1 96.94 737 VAL B C 1
ATOM 11976 O O . VAL B 1 737 ? 15.945 26.109 27.797 1 96.94 737 VAL B O 1
#

Foldseek 3Di:
DVVVVVVLVLLVVLVVLQVQLQVLFAKDDQLQQVQVLVVVVPDVVQQEDFLQDQFLQGKYWFFKIWDHDDPVQSCCSNNVVDDHDFTWIKIWMWRRNDPATFIWIWIFDGPPNTDDIDTDAAPPRDTGHNLLAFDFPSNVVLVLVVVLVLQVVVVVQLCQQQVGEGCPPDDQWHKDKDWADQQDDAPLFGKIKIFIFTPDQLRLQGTSQKIWIKGCSDSPSVPIDTQWITGPLDIDRHSVVVVVCVVVVNDDGHHDDHDDPPDCFQHPPDDDDDPDDPVDDDDADDQLVLDAQKDDDNQWIDHLQWIWGWYQTQLFGIKTAQIGGSSFGWFGIKDWFWKWKQWDFSDPRRNRHIDICSLLRQSNQQAADDDVPLHDVSWDFDKDWTDGSGRGIDIHGSSKTKHKDFPPDWPDKDFAPPVPQAGQKIKTHTWIWIWIWGWGDRDFKIKIWIWIGTNQGKIWTKIFIKGAANKHFDDPVRVVAADDQDVRITRGWIKMKIKMKTFTAQSHQFKWKKFKAWDWDWDADPVHRVDIDIDIDIDIGTDFWQLSQFAFFPDDDGPWIKMFQPVDAEPVGHTWIKTKFWFAPQGARDDPPDQLCQQPVLSRGQKTKAADDPSPVHQHGSSCGNHSNDGSHGNVVRRVVTDTRHRGRMMMMHMHIDIDRDDNVCISHDDRVVRMIIMMIGIDNNYNDRSSVPDQQMWMWRADPVGDIDIDGDDDQASDDPPDRHGDDDGRGGDDD/DVVVVVVLVLLVVLVVLQVQLQCLFAKDDQLQQVQVLVVVVPDVVQQEDFLQDQFLQGKYWFFKIWDHDDPVQSCCSNNVVDDHDFTWIKIWMWRRNDPATFIWIWIFDGPPNTDDIDTDAAPPRDTGHNLLAFDFPSNVVLVLVVVLVLQVVVVVQLCQQEVGEGCPPDDQWYKDKDWADQQDDAPLFGKIKIFIFTPDQLRLQGTSQKIWIKGDSDSPSVPIATQWITGPLDIDRHSVVVVVCVVVVNDDGHHDDHDDPPDCFQHPPDDDDDPDDPVDDDDADDQLVLDAQKDDDNQWIDHLQWIWGWYQTQLFGIKTAQIGGSSFGWFGIKDWFWKWKQWDFSDPRRNRHIDICSLLRQSNQQAAADDVPLHDVSWDFDKDWTDGSGRGIDIHGSSKTKHKDFPPDWPDKDFAPPVPQFGQKIKTHTWIWIWIWGWGDRDFKIKIWIWIGTNQGKIWTKIFIKGAANKHFDDPVRVVAADDQDVRITRGWIKMKIKMKTFTAQSHQFKWKKFKAWDWDWDADPVHRVDIDIDIDIDIDTDFWQLSQFAFFPDDDGPWIKMFQPVDAEPVGHTWIKTKFWFAPQGARDDPPDQLCQQPVLSGGQKTKAADDPSPVHQHGSSCGNHSNDGSHGNVVRRVVTDTRHRGRMMMMHMHIDIDRDDNVCISHDDRVVRMIIMMIGIDNNYNDRSSVPDQQMWMWRADPVGDIDIDGDDDQASDDPPDRHGDDDGRGGDDD

Secondary structure (DSSP, 8-state):
-HHHHHHHHHHHHHHHHHHHHGGGGSPPPHHHHHHHHHHHHT-GGG-B--TTSS-SSSEEEEEEEEEPPPHHHHHHHHHH--PPPPPEEEEEEEE-SSSS-EEEEEEEESSSS--EEEEE--GGG--B-GGGSPP-HHHHHHHHHHHHHHHHHTHHHHHHHHTS-BSSS-SSSBEEEEE-SSSSSSTT--EEEEEEEE-STTGGG-EEEEEEEEE--SSSGGG-EEEEEEETTEEES-HHHHHHHHHTT-S----PPP--TT--TTS----S--SS--SS---EEE-TTS--SSEEETTEEEETTEEEEEEEETTTEEEEEEEEETTEEEEEEEEEEEEEEEE--SSHHHHH-EEEGGGGTGGG--PPPPBTTTB-TTPEEEEEEEEESSSS-EEEEEEEEEEEEEEEEEEEEEEEE-SSSSEEEEEEEEEEEEEEEEEEEETTEEEEEEEEEETTS-EEEEEEEEE---EEE--GGGGGSEEEEETTEEEEPEEEEEEEEEEE-TTSS-BEEEEEEEEEEEEE-TT-TTSEEEEEEEEEEEE-BTGGGEE-TTSPPPSEEEEEEEEEE-TTSPEEEEEEEEE-----SS-TT-GGGGGGGGGG-SEEEEE--GGG--S--TTGGG-TTS-S--THHHHHT--B-TTB-EEEEEEEEEEE---GGGSSSB-STT-EEEEEEEESS-SSS-GGGG-TT-EEEEE-TTS-EEEEESS-SS-BTTTBSS-------EEE-/-HHHHHHHHHHHHHHHHHHHHGGGGSPPPHHHHHHHHHHHHT-GGG-B--TTSS-SSSEEEEEEEEEPPPHHHHHHHHHH--PPPPPEEEEEEEE-SSSS-EEEEEEEESSSS--EEEEE--GGG--B-GGGSPP-HHHHHHHHHHHHHHHHHTHHHHHHHHTS-BSSS-SSSBEEEEE-SSSSSSTT--EEEEEEEE-STTGGG-EEEEEEEEE--SSSGGG-EEEEEEETTEEES-HHHHHHHHHTT-S----PPP--TT--TTS----S--SS--SS---EEE-TTS--SSEEETTEEEETTEEEEEEEETTTEEEEEEEEETTEEEEEEEEEEEEEEEE--SSHHHHH-EEEGGGGTGGG--PPPPBTTTB-TTPEEEEEEEEESSSS-EEEEEEEEEEEEEEEEEEEEEEEE-SSSSEEEEEEEEEEEEEEEEEEEETTEEEEEEEEEETTS-EEEEEEEEE---EEE--GGGGGSEEEEETTEEEEPEEEEEEEEEEE-TTSS-BEEEEEEEEEEEEE-TT-TTSEEEEEEEEEEEE-BTTTTEE-TTSPPPSEEEEEEEEEE-TTSPEEEEEEEEE-----SS-TT-GGGGGGGGGG-SEEEEE--GGG--S--TTGGG-TTS-S--THHHHHT--B-TTB-EEEEEEEEEEE---GGGSSSB-STT-EEEEEEEESS-SSS-GGGG-TT-EEEEE-TTS-EEEEESS-SS-BTTTBSS-------EEE-

pLDDT: mean 95.44, std 7.14, range [30.36, 98.88]

InterPro domains:
  IPR000269 Copper amine oxidase [PTHR10638] (23-701)
  IPR015798 Copper amine oxidase, catalytic domain [PF01179] (296-699)
  IPR015800 Copper amine oxidase, N2-terminal [PF02727] (32-114)
  IPR015802 Copper amine oxidase, N3-terminal [PF02728] (133-233)
  IPR016182 Copper amine oxidase, N-terminal [SSF54416] (19-120)
  IPR016182 Copper amine oxidase, N-terminal [SSF54416] (128-274)
  IPR036460 Copper amine oxidase, catalytic domain superfamily [G3DSA:2.70.98.20] (251-702)
  IPR036460 Copper amine oxidase, catalytic domain superfamily [SSF49998] (278-733)
  IPR049947 Copper amine oxidase, copper-binding site [PS01165] (655-668)
  IPR049948 Copper amine oxidase, TPQ-binding site [PS01164] (434-447)

Radius of gyration: 33.5 Å; Cα contacts (8 Å, |Δi|>4): 3969; chains: 2; bounding box: 84×100×78 Å

Sequence (1474 aa):
MLVGCGAARFRRSGRNWAHHGASMFADLSVRELKAVRSYLHKLPELGLTDARSKPLKKNSILMIELHLPRKHEALRALDRGQAKPSREARVVVQFGNQAMPNITEYIVSPLPFPKTHKVRTFKKDKPIPFESRPMTASEYEHIKHMLEKISTEAYTLLFETSGGFSFTNCSNRCMTFTDIAPRGLNSGERRSWIMLQKNVEGYFMHPVGFEVLVNHQNLDPKKWAVEKVWYNGQYFDSLGELLRKYENGELEKVQLPEHDEKDLFSTYIPRGQSNSATDIHGPKFVQPQGQHRYHIEDNFIEYSGWSFAYRMRSSAGLQIFDLRFNGERIAYEIGLQEAIAFYAGDTPAAMQTKYIDSGWAMGASTYELAPGIDCPEIATFVDLYHYYDTDKPVHFKNALCIFELNTGIPLRRHFNSNYMGGYNFYGGLENTVLVVRTTSTVYNYDYIWDFMFYQNGVMESKVSATGYIHATFFTPNGLKYGTKVYNHVLGNLHTHLVHYKVDLDISGRENSFESIDLKFVNFTNPWSPKDTIVQSKLHKTQHTTERSAAFRFGKKMPRIINFYNPNEKNKWGHQKGYRIQFNSHAHSVLPRNVKEEKGVTWSRYPLAVTRHKDSEATSTSIYNQNDPWNPMVSFEDYIRDNENIDNQDLVAWVTVGFLHVPHSEDIPNTATPGNSVGFLLRPFNFFNEDPSLASRSTVIVRQDQVGNPVIQRWTPDVIGHCVSNQPFSYNGTYAEVMLVGCGAARFRRSGRNWAHHGASMFADLSVRELKAVRSYLHKLPELGLTDARSKPLKKNSILMIELHLPRKHEALRALDRGQAKPSREARVVVQFGNQAMPNITEYIVSPLPFPKTHKVRTFKKDKPIPFESRPMTASEYEHIKHMLEKISTEAYTLLFETSGGFSFTNCSNRCMTFTDIAPRGLNSGERRSWIMLQKNVEGYFMHPVGFEVLVNHQNLDPKKWAVEKVWYNGQYFDSLGELLRKYENGELEKVQLPEHDEKDLFSTYIPRGQSNSATDIHGPKFVQPQGQHRYHIEDNFIEYSGWSFAYRMRSSAGLQIFDLRFNGERIAYEIGLQEAIAFYAGDTPAAMQTKYIDSGWAMGASTYELAPGIDCPEIATFVDLYHYYDTDKPVHFKNALCIFELNTGIPLRRHFNSNYMGGYNFYGGLENTVLVVRTTSTVYNYDYIWDFMFYQNGVMESKVSAT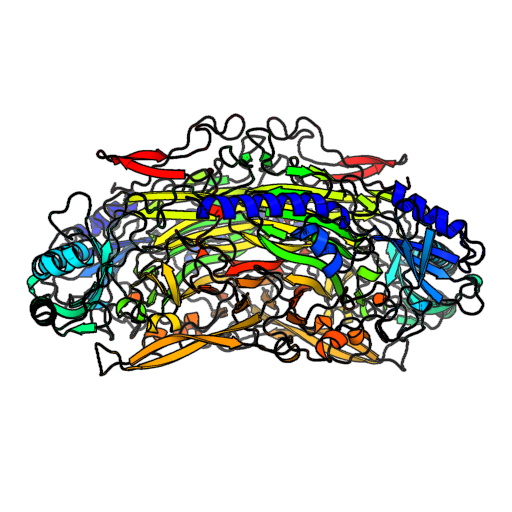GYIHATFFTPNGLKYGTKVYNHVLGNLHTHLVHYKVDLDISGRENSFESIDLKFVNFTNPWSPKDTIVQSKLHKTQHTTERSAAFRFGKKMPRIINFYNPNEKNKWGHQKGYRIQFNSHAHSVLPRNVKEEKGVTWSRYPLAVTRHKDSEATSTSIYNQNDPWNPMVSFEDYIRDNENIDNQDLVAWVTVGFLHVPHSEDIPNTATPGNSVGFLLRPFNFFNEDPSLASRSTVIVRQDQVGNPVIQRWTPDVIGHCVSNQPFSYNGTYAEV